Protein AF-A0A0D7BLG6-F1 (afdb_monomer)

Sequence (1017 aa):
MAPPPRCLRDSVAKDDDTWHFTIPHELLSSNQPGHGKMVQFKTVESGAKIMFQMAKFSNNRVIQNDDINEFVLVSFSLPGRQAEWTLKDGGEYIARFLERGLFINDVQYRFYHHSASQLKERRCFLRRANTDAELDERIYQLGDFGKIMNPAKRAKRIGLLYSESQVDYILNPILKEDIHDLQYGDEVFSDGCGLMSRKLAIEVSKKKKIIFRGKRYTPSVFQIRYLGYKGVLMLHPPMDRANELSRKKLQSLREKQAASSGLTPEEETFLSAPPPPVWAQFRRSMKKFTTDKTPTFSVVGYSKPYAFGRLNNEIIVLLSSLGITAENLLLRQQEYFDWIVHASQQPEDAIDLLSAVGEYDAAERVLLDGLDAVLPVIRKCQRKEVGDFKREDGKERSRTIIKRSRKIYGVCDPFKVLKEGEVHVRITEGRGGVSTVRGCDVLVVRNPCLNPGDCLKLRAVECPALAHLVDCVVFASVARPGHHSAPSMSSGGDLDGDEYFVCWDPLLVPSVRHEAYDYPPNKERLFTSLTRQDLARHFANYNNASLGRVSNLHNRWATASPKGARCSECQELSALHSQCVDGARIKIPDRLVSPPGRPEGSEPWIIDQLKDNASRFAEKFLSESVKTQGVADSADNESHATQIILGLLQSRPVGLALSEYELFTMACRIARRQGLDPHIFFQYIDCGALTTSQKYALIAAIPTLSHEEYARLWNSFWRSDLIGPQQLYSRNIAQSFRIQRLYSSNIHGTEQFFSYLSTAFQDFTRKVLLIKTDAHFALAIFMRGQIAWDDDVDVDENLVVCSFLPHSTSEFSSYKQSPKGFRLHCGPGRLQLYDRHIANSFIYIGIQPRASGAEVVTSVALQKISKQVQLNIGRVNKKPLTEIELHVVSNRDTISHQLFDLWFEHVPTEERIRRFDRDPRPYRRFSLNDIDWNEGPPPTDSDFSTNPTSLKIGSRQCDLLSTIEPRIKSSGYLSSSYHDHSHYSALQSQKCSHFTLLWFITCSRHSQRSMDPSPNR

InterPro domains:
  IPR007855 RNA-dependent RNA polymerase [PTHR23079] (57-583)
  IPR057596 RDRP, core domain [PF05183] (59-585)

Foldseek 3Di:
DWDDKDWQFPADDLPDQAAAGEDPPVQQDDPDPQWGKEWEFDQDPVATTIIITIDHAFDFQVCVVDPRSQKYKYFDPHDCDDPPDHLVSQLVSLLSCQVQAHHYPNFGWHFQAAAPVCLVRLMGMTGTDPDQVVSVVSLVQLFPLQPPQFLLLSRNQSNNRSPRWDLLDQDPCLQEAEDEFLDDPHFGQFQQEKEFEPVVQQSSQVSVVPDAPNHRDRFQKFFKDWRQFFHMYGYDHVLVVVLVVLVVLLVVLVVCVVVVHDDDPVSVVCNVPPRDRHGIYHYPSRRSTHHPDGGGMTTPDGFDALQFDKDKPQLVLLLVLLPQDLVLVVVLLVVQLVLLVCLLVALQSVLLLCVNVRVNVLNLCCLQVNSVVSNVVSVVSSLVVLVVCADPVRDGMHIGTDLQKHFAAEHEDPVQPDAALEKWAWHQFAALGIDTDADAWKWKAFPPAQASQLTRTGHHHDDPSCSSNYSHMYWGSDYPPPDHTNQCLRLHGHRSTTIIIIGRPPSSRRPDHDGGDNLDDDDGDGDPGDGPSNSSSLSSSFDCVQLVLLVVLLQLQLQQDPSRCPDPLSVVSSSVNSCPVSRDDDDDPPVSNDHDDHDPPDDDDSRVVSRVVSVVSSVVVVVVVVDDDDDDDDDDPLVVSVVSLCCNLQDPDSRNSHYLLRSLVSNLVSCVVSVHQSVVSLVSGPLQSDDPVSLVVVCVSRVDDDQQSQLVNAQCLNVDPQADPVNCVVVVVSGNFRKHWQDKCVPPNPLCVLVSVQVCLVAAQWKWKWFDLDQAKIKIKTAGGRDDAQDKDFRALGIKMWMDRRDDPDPPIFIDGDHGQWIWHRYDFWTWIAHNDRVRTAKIWGADPPPPVAGIFIFHPCVNRPPVSCVVPPGRDRRHTPMMIMMGDHPVDVVSVVVSCVCSVDGDDPDPDDPDDDDPDPDDDDDPVNDDPPDDDDDDDDDDDDDDDDDDDDDDDDDDDDDDDDDDDDDDDDDDDDDDDDDDDDDDDDDDDDDDDDDDDDDDDDDDDDDDDDYDD

Mean predicted aligned error: 15.28 Å

Solvent-accessible surface area (backbone atoms only — not comparable to full-atom values): 58674 Å² total; per-residue (Å²): 131,80,73,77,73,40,80,77,36,86,66,67,62,84,79,68,87,80,49,75,44,83,67,66,71,81,73,73,57,63,97,52,88,62,39,29,43,28,40,37,36,42,57,54,97,92,44,32,29,35,33,37,36,72,40,75,60,77,55,14,65,51,63,74,75,48,68,52,83,47,36,36,42,38,34,59,44,67,55,62,75,47,99,88,42,45,62,63,56,56,19,53,42,45,26,53,46,39,66,74,24,43,27,52,70,87,45,44,26,33,67,66,53,40,18,71,67,31,54,76,64,42,28,36,36,25,29,60,52,96,49,70,63,62,56,49,51,62,51,47,75,68,24,66,53,85,80,47,48,29,59,68,59,34,48,63,50,58,10,64,39,52,36,72,41,59,80,35,40,76,54,61,70,76,32,45,46,82,44,78,62,47,61,58,88,92,42,62,39,29,39,13,40,25,37,22,14,57,68,47,44,48,52,43,22,59,64,59,59,39,63,52,92,96,34,86,42,65,59,29,32,35,21,38,40,37,69,34,33,44,14,23,34,33,62,32,66,68,43,47,52,53,40,50,51,53,51,51,52,55,49,53,53,51,52,34,54,75,68,70,45,88,73,52,76,68,53,48,49,46,70,76,61,60,81,66,61,58,35,35,38,40,27,57,69,16,52,71,51,55,50,91,67,79,46,42,29,20,67,75,47,61,35,50,72,58,38,58,16,62,52,38,61,53,60,49,48,37,43,46,45,41,69,37,53,63,64,52,55,50,51,53,43,48,58,44,51,50,44,55,57,39,25,79,77,38,67,64,41,27,33,25,50,27,38,62,76,65,42,46,74,55,27,54,36,33,69,65,63,34,54,76,77,33,38,70,57,48,53,50,50,45,52,45,62,50,52,59,32,36,43,98,85,69,48,75,44,50,71,41,66,42,78,56,25,28,47,28,37,47,38,48,39,92,79,57,81,44,51,65,63,33,28,38,37,21,36,49,49,20,48,71,23,77,46,65,50,57,90,45,63,27,34,38,33,33,80,80,46,61,45,49,17,18,57,35,80,32,34,27,39,84,50,84,91,52,68,80,46,44,26,33,38,32,35,28,44,49,60,62,93,95,50,72,38,74,48,34,34,18,63,54,36,56,22,41,64,43,55,29,40,36,33,61,36,77,75,74,41,58,88,59,83,54,72,55,56,88,63,75,81,76,87,81,69,75,44,97,73,84,54,72,58,54,45,38,40,51,59,29,66,59,71,67,64,60,45,56,49,35,55,54,43,30,54,47,37,20,70,36,36,97,48,20,33,73,33,72,68,20,46,52,34,30,55,56,36,57,48,30,74,83,68,51,91,81,81,82,59,73,81,64,74,64,61,66,76,60,64,87,93,60,79,81,57,61,70,58,53,49,34,54,51,51,50,53,48,41,54,50,56,58,59,52,72,75,69,74,80,86,81,79,94,86,75,65,65,63,62,53,54,51,50,53,50,48,48,60,44,69,52,80,66,88,64,40,61,41,33,46,64,57,52,49,53,49,48,43,54,36,22,62,73,65,73,41,71,52,69,81,56,57,84,49,58,66,50,77,49,45,51,74,69,52,51,52,53,48,52,74,70,42,90,76,69,49,72,63,59,53,6,42,56,34,16,34,59,80,71,40,98,70,52,44,72,70,61,26,55,81,64,72,62,51,56,75,38,59,30,41,68,79,46,40,31,94,80,62,41,71,87,46,46,53,61,54,48,52,50,44,42,74,73,30,43,34,39,37,42,37,40,29,59,55,83,73,38,30,38,37,40,39,40,53,53,83,53,68,76,69,39,79,38,78,40,24,81,37,32,36,40,35,42,37,47,58,80,59,97,66,90,66,58,57,62,34,66,42,57,85,58,25,31,40,36,37,41,96,50,38,40,38,35,19,53,79,44,79,89,50,51,42,38,41,38,34,62,50,69,85,87,68,87,49,59,48,29,32,29,43,46,42,66,79,68,34,66,66,56,21,70,76,67,64,78,49,67,70,38,49,58,74,44,44,36,35,31,38,36,58,87,85,42,66,68,47,49,52,65,57,51,48,64,72,74,60,72,73,65,91,75,77,79,65,98,61,90,76,78,83,71,82,85,73,81,79,51,87,85,74,55,68,88,82,66,73,82,79,86,79,90,82,79,94,74,82,88,86,84,88,83,89,83,88,81,90,84,86,89,84,82,86,86,85,85,89,89,88,89,87,86,82,89,82,90,87,86,90,82,90,86,86,90,90,84,85,84,86,87,88,87,83,83,89,80,85,88,80,88,91,82,84,89,81,81,88,77,90,84,90,84,87,84,88,84,89,132

Nearest PDB structures (foldseek):
  7w82-assembly1_A  TM=6.873E-01  e=7.419E-34  Zea mays
  8xme-assembly1_M  TM=6.992E-01  e=1.697E-33  Arabidopsis thaliana
  7rqs-assembly1_A  TM=6.828E-01  e=1.239E-31  Arabidopsis thaliana
  7eu1-assembly1_M  TM=6.709E-01  e=4.169E-30  Arabidopsis thaliana
  7w88-assembly1_A  TM=6.911E-01  e=1.140E-28  Zea mays

Organism: NCBI:txid1314674

pLDDT: mean 79.51, std 19.05, range [21.09, 98.31]

Radius of gyration: 38.0 Å; Cα contacts (8 Å, |Δi|>4): 1732; chains: 1; bounding box: 101×82×128 Å

Secondary structure (DSSP, 8-state):
-PPPPEEEES---TT----EE---GGGT--SSTTEEEEEEEEEETTEEEEEEEEEEPPP-TTTTSS-GGGEEEEEEE--SSSTT--HHHHHHHHHHHHHH-EEETTEEEEEEE--HHHHHTTEEEEEE-SSHHHHHHHHHTTS-GGG---HHHHHHHHTTTSS-----EE--GGGEEEE---EETTEETTTTEEEE-HHHHHHHHHHHT-EETTEE---SEEEEEETTEEEEEEE-HHHHHHHHHHHHHHHHHHHHHHTTPPPPHHHHHHHHSPPPPP-EEEETTTB-S---S--EEEEEEE--TT---EE-HHHHHHHHHTT--HHHHHHHHHHHHHHHHHTTT-HHHHHHHHHHHT-HHHHHHHHHH-HHHHHHHHHHHHHHHHHTTB-TTS-B---EE-TTEEEEEEEE-SS--SPTTEEEEEEE-STT-EEEE-SSEEEEEESS--SGGGSEEEEE---GGGTT--SEEEEPS---TT---HHHHTTS--SSS-EEEEE--TTTS-S---PPP--PPPPP---SS--HHHHHHHHHH--THHHHHHHHHHHHHHHHSTTGGGSHHHHHHHHHHHHHHTT------HHHHSPPPPPTTPPPPHHHHHHHHHHHHHHHHHHHTT---PPPP-S-HHHHHHHHHHHHHH---S---S-HHHHHHHHHHHHHHTT--GGGGGGGS-TTTS-HHHHHHHHHH-TT--HHHHHHHHBGGGG-SS--HHHHHHTT--S---EEEEEEHHHH-GGGHHHHHHHHHHH-SEEEEEEEEETTEEEEEEEES---TTSEEE-GGGEEEEEE-TT-SS----EEEPPTTEEEEEETTEEEEEESSTTSEEEEEEEPPGGGS-SEEEEE-GGGT-HHHHHHH--EEEEEPSEEEEEEE-TT-HHHHHHHHHHHH-PPPS----SS-------PPPPGGG--TTSPPPP------------------------------------------------------------------------------

Structure (mmCIF, N/CA/C/O backbone):
data_AF-A0A0D7BLG6-F1
#
_entry.id   AF-A0A0D7BLG6-F1
#
loop_
_atom_site.group_PDB
_atom_site.id
_atom_site.type_symbol
_atom_site.label_atom_id
_atom_site.label_alt_id
_atom_site.label_comp_id
_atom_site.label_asym_id
_atom_site.label_entity_id
_atom_site.label_seq_id
_atom_site.pdbx_PDB_ins_code
_atom_site.Cartn_x
_atom_site.Cartn_y
_atom_site.Cartn_z
_atom_site.occupancy
_atom_site.B_iso_or_equiv
_atom_site.auth_seq_id
_atom_site.auth_comp_id
_atom_site.auth_asym_id
_atom_site.auth_atom_id
_atom_site.pdbx_PDB_model_num
ATOM 1 N N . MET A 1 1 ? 14.074 -33.843 -16.110 1.00 47.97 1 MET A N 1
ATOM 2 C CA . MET A 1 1 ? 14.707 -32.518 -15.889 1.00 47.97 1 MET A CA 1
ATOM 3 C C . MET A 1 1 ? 14.667 -31.749 -17.204 1.00 47.97 1 MET A C 1
ATOM 5 O O . MET A 1 1 ? 14.513 -32.397 -18.231 1.00 47.97 1 MET A O 1
ATOM 9 N N . ALA A 1 2 ? 14.757 -30.416 -17.200 1.00 55.31 2 ALA A N 1
ATOM 10 C CA . ALA A 1 2 ? 14.948 -29.674 -18.452 1.00 55.31 2 ALA A CA 1
ATOM 11 C C . ALA A 1 2 ? 16.343 -29.995 -19.035 1.00 55.31 2 ALA A C 1
ATOM 13 O O . ALA A 1 2 ? 17.268 -30.206 -18.243 1.00 55.31 2 ALA A O 1
ATOM 14 N N . PRO A 1 3 ? 16.514 -30.058 -20.370 1.00 65.00 3 PRO A N 1
ATOM 15 C CA . PRO A 1 3 ? 17.829 -30.261 -20.971 1.00 65.00 3 PRO A CA 1
ATOM 16 C C . PRO A 1 3 ? 18.775 -29.098 -20.611 1.00 65.00 3 PRO A C 1
ATOM 18 O O . PRO A 1 3 ? 18.312 -27.961 -20.467 1.00 65.00 3 PRO A O 1
ATOM 21 N N . PRO A 1 4 ? 20.087 -29.356 -20.448 1.00 74.38 4 PRO A N 1
ATOM 22 C CA . PRO A 1 4 ? 21.049 -28.320 -20.088 1.00 74.38 4 PRO A CA 1
ATOM 23 C C . PRO A 1 4 ? 21.158 -27.239 -21.182 1.00 74.38 4 PRO A C 1
ATOM 25 O O . PRO A 1 4 ? 20.905 -27.528 -22.356 1.00 74.38 4 PRO A O 1
ATOM 28 N N . PRO A 1 5 ? 21.557 -25.998 -20.837 1.00 83.56 5 PRO A N 1
ATOM 29 C CA . PRO A 1 5 ? 21.678 -24.917 -21.811 1.00 83.56 5 PRO A CA 1
ATOM 30 C C . PRO A 1 5 ? 22.711 -25.248 -22.895 1.00 83.56 5 PRO A C 1
ATOM 32 O O . PRO A 1 5 ? 23.872 -25.524 -22.593 1.00 83.56 5 PRO A O 1
ATOM 35 N N . ARG A 1 6 ? 22.305 -25.177 -24.163 1.00 87.12 6 ARG A N 1
ATOM 36 C CA . ARG A 1 6 ? 23.152 -25.462 -25.329 1.00 87.12 6 ARG A CA 1
ATOM 37 C C . ARG A 1 6 ? 23.791 -24.177 -25.849 1.00 87.12 6 ARG A C 1
ATOM 39 O O . ARG A 1 6 ? 23.098 -23.175 -26.005 1.00 87.12 6 ARG A O 1
ATOM 46 N N . CYS A 1 7 ? 25.086 -24.198 -26.155 1.00 90.56 7 CYS A N 1
ATOM 47 C CA . CYS A 1 7 ? 25.716 -23.088 -26.871 1.00 90.56 7 CYS A CA 1
ATOM 48 C C . CYS A 1 7 ? 25.264 -23.090 -28.342 1.00 90.56 7 CYS A C 1
ATOM 50 O O . CYS A 1 7 ? 25.269 -24.136 -28.993 1.00 90.56 7 CYS A O 1
ATOM 52 N N . LEU A 1 8 ? 24.840 -21.928 -28.842 1.00 89.81 8 LEU A N 1
ATOM 53 C CA . LEU A 1 8 ? 24.535 -21.675 -30.254 1.00 89.81 8 LEU A CA 1
ATOM 54 C C . LEU A 1 8 ? 25.675 -20.936 -30.967 1.00 89.81 8 LEU A C 1
ATOM 56 O O . LEU A 1 8 ? 25.864 -21.119 -32.166 1.00 89.81 8 LEU A O 1
ATOM 60 N N . ARG A 1 9 ? 26.412 -20.081 -30.243 1.00 89.94 9 ARG A N 1
ATOM 61 C CA . ARG A 1 9 ? 27.573 -19.335 -30.746 1.00 89.94 9 ARG A CA 1
ATOM 62 C C . ARG A 1 9 ? 28.515 -19.012 -29.585 1.00 89.94 9 ARG A C 1
ATOM 64 O O . ARG A 1 9 ? 28.094 -18.369 -28.623 1.00 89.94 9 ARG A O 1
ATOM 71 N N . ASP A 1 10 ? 29.772 -19.440 -29.690 1.00 83.69 10 ASP A N 1
ATOM 72 C CA . ASP A 1 10 ? 30.781 -19.312 -28.626 1.00 83.69 10 ASP A CA 1
ATOM 73 C C . ASP A 1 10 ? 31.512 -17.963 -28.574 1.00 83.69 10 ASP A C 1
ATOM 75 O O . ASP A 1 10 ? 32.156 -17.675 -27.566 1.00 83.69 10 ASP A O 1
ATOM 79 N N . SER A 1 11 ? 31.402 -17.136 -29.615 1.00 82.69 11 SER A N 1
ATOM 80 C CA . SER A 1 11 ? 31.890 -15.754 -29.626 1.00 82.69 11 SER A CA 1
ATOM 81 C C . SER A 1 11 ? 30.990 -14.882 -30.500 1.00 82.69 11 SER A C 1
ATOM 83 O O . SER A 1 11 ? 30.618 -15.284 -31.601 1.00 82.69 11 SER A O 1
ATOM 85 N N . VAL A 1 12 ? 30.615 -13.710 -29.996 1.00 84.56 12 VAL A N 1
ATOM 86 C CA . VAL A 1 12 ? 29.768 -12.718 -30.670 1.00 84.56 12 VAL A CA 1
ATOM 87 C C . VAL A 1 12 ? 30.639 -11.549 -31.121 1.00 84.56 12 VAL A C 1
ATOM 89 O O . VAL A 1 12 ? 31.169 -10.819 -30.280 1.00 84.56 12 VAL A O 1
ATOM 92 N N . ALA A 1 13 ? 30.763 -11.354 -32.435 1.00 83.56 13 ALA A N 1
ATOM 93 C CA . ALA A 1 13 ? 31.484 -10.222 -33.009 1.00 83.56 13 ALA A CA 1
ATOM 94 C C . ALA A 1 13 ? 30.569 -8.991 -33.120 1.00 83.56 13 ALA A C 1
ATOM 96 O O . ALA A 1 13 ? 29.344 -9.106 -33.161 1.00 83.56 13 ALA A O 1
ATOM 97 N N . LYS A 1 14 ? 31.139 -7.780 -33.159 1.00 81.94 14 LYS A N 1
ATOM 98 C CA . LYS A 1 14 ? 30.331 -6.548 -33.271 1.00 81.94 14 LYS A CA 1
ATOM 99 C C . LYS A 1 14 ? 29.592 -6.469 -34.602 1.00 81.94 14 LYS A C 1
ATOM 101 O O . LYS A 1 14 ? 28.467 -5.977 -34.657 1.00 81.94 14 LYS A O 1
ATOM 106 N N . ASP A 1 15 ? 30.257 -6.906 -35.656 1.00 84.19 15 ASP A N 1
ATOM 107 C CA . ASP A 1 15 ? 29.851 -6.885 -37.053 1.00 84.19 15 ASP A CA 1
ATOM 108 C C . ASP A 1 15 ? 28.957 -8.069 -37.451 1.00 84.19 15 ASP A C 1
ATOM 110 O O . ASP A 1 15 ? 28.459 -8.059 -38.574 1.00 84.19 15 ASP A O 1
ATOM 114 N N . ASP A 1 16 ? 28.661 -9.004 -36.526 1.00 85.81 16 ASP A N 1
ATOM 115 C CA . ASP A 1 16 ? 27.676 -10.076 -36.732 1.00 85.81 16 ASP A CA 1
ATOM 116 C C . ASP A 1 16 ? 26.413 -9.520 -37.408 1.00 85.81 16 ASP A C 1
ATOM 118 O O . ASP A 1 16 ? 25.745 -8.597 -36.913 1.00 85.81 16 ASP A O 1
ATOM 122 N N . ASP A 1 17 ? 26.071 -10.128 -38.537 1.00 88.75 17 ASP A N 1
ATOM 123 C CA . ASP A 1 17 ? 25.000 -9.662 -39.402 1.00 88.75 17 ASP A CA 1
ATOM 124 C C . ASP A 1 17 ? 23.850 -10.679 -39.525 1.00 88.75 17 ASP A C 1
ATOM 126 O O . ASP A 1 17 ? 22.734 -10.304 -39.894 1.00 88.75 17 ASP A O 1
ATOM 130 N N . THR A 1 18 ? 24.101 -11.937 -39.161 1.00 90.06 18 THR A N 1
ATOM 131 C CA . THR A 1 18 ? 23.214 -13.085 -39.355 1.00 90.06 18 THR A CA 1
ATOM 132 C C . THR A 1 18 ? 23.150 -13.978 -38.110 1.00 90.06 18 THR A C 1
ATOM 134 O O . THR A 1 18 ? 24.142 -14.217 -37.413 1.00 90.06 18 THR A O 1
ATOM 137 N N . TRP A 1 19 ? 21.955 -14.513 -37.836 1.00 94.56 19 TRP A N 1
ATOM 138 C CA . TRP A 1 19 ? 21.650 -15.336 -36.655 1.00 94.56 19 TRP A CA 1
ATOM 139 C C . TRP A 1 19 ? 20.834 -16.572 -37.047 1.00 94.56 19 TRP A C 1
ATOM 141 O O . TRP A 1 19 ? 19.668 -16.706 -36.678 1.00 94.56 19 TRP A O 1
ATOM 151 N N . HIS A 1 20 ? 21.464 -17.448 -37.831 1.00 95.06 20 HIS A N 1
ATOM 152 C CA . HIS A 1 20 ? 20.912 -18.734 -38.255 1.00 95.06 20 HIS A CA 1
ATOM 153 C C . HIS A 1 20 ? 21.485 -19.861 -37.399 1.00 95.06 20 HIS A C 1
ATOM 155 O O . HIS A 1 20 ? 22.703 -19.970 -37.249 1.00 95.06 20 HIS A O 1
ATOM 161 N N . PHE A 1 21 ? 20.611 -20.701 -36.846 1.00 94.12 21 PHE A N 1
ATOM 162 C CA . PHE A 1 21 ? 20.989 -21.814 -35.981 1.00 94.12 21 PHE A CA 1
ATOM 163 C C . PHE A 1 21 ? 20.203 -23.079 -36.329 1.00 94.12 21 PHE A C 1
ATOM 165 O O . PHE A 1 21 ? 18.994 -23.036 -36.549 1.00 94.12 21 PHE A O 1
ATOM 172 N N . THR A 1 22 ? 20.886 -24.223 -36.317 1.00 92.00 22 THR A N 1
ATOM 173 C CA . THR A 1 22 ? 20.251 -25.543 -36.430 1.00 92.00 22 THR A CA 1
ATOM 174 C C . THR A 1 22 ? 20.216 -26.200 -35.054 1.00 92.00 22 THR A C 1
ATOM 176 O O . THR A 1 22 ? 21.249 -26.346 -34.396 1.00 92.00 22 THR A O 1
ATOM 179 N N . ILE A 1 23 ? 19.025 -26.583 -34.600 1.00 89.75 23 ILE A N 1
ATOM 180 C CA . ILE A 1 23 ? 18.771 -27.189 -33.291 1.00 89.75 23 ILE A CA 1
ATOM 181 C C . ILE A 1 23 ? 17.962 -28.481 -33.509 1.00 89.75 23 ILE A C 1
ATOM 183 O O . ILE A 1 23 ? 16.935 -28.438 -34.188 1.00 89.75 23 ILE A O 1
ATOM 187 N N . PRO A 1 24 ? 18.369 -29.633 -32.939 1.00 86.69 24 PRO A N 1
ATOM 188 C CA . PRO A 1 24 ? 17.590 -30.870 -33.018 1.00 86.69 24 PRO A CA 1
ATOM 189 C C . PRO A 1 24 ? 16.136 -30.675 -32.569 1.00 86.69 24 PRO A C 1
ATOM 191 O O . PRO A 1 24 ? 15.890 -30.061 -31.529 1.00 86.69 24 PRO A O 1
ATOM 194 N N . HIS A 1 25 ? 15.178 -31.217 -33.327 1.00 82.62 25 HIS A N 1
ATOM 195 C CA . HIS A 1 25 ? 13.740 -31.010 -33.093 1.00 82.62 25 HIS A CA 1
ATOM 196 C C . HIS A 1 25 ? 13.279 -31.422 -31.684 1.00 82.62 25 HIS A C 1
ATOM 198 O O . HIS A 1 25 ? 12.435 -30.749 -31.092 1.00 82.62 25 HIS A O 1
ATOM 204 N N . GLU A 1 26 ? 13.893 -32.457 -31.109 1.00 80.94 26 GLU A N 1
ATOM 205 C CA . GLU A 1 26 ? 13.671 -32.920 -29.731 1.00 80.94 26 GLU A CA 1
ATOM 206 C C . GLU A 1 26 ? 13.898 -31.827 -28.671 1.00 80.94 26 GLU A C 1
ATOM 208 O O . GLU A 1 26 ? 13.257 -31.833 -27.626 1.00 80.94 26 GLU A O 1
ATOM 213 N N . LEU A 1 27 ? 14.785 -30.860 -28.941 1.00 81.81 27 LEU A N 1
ATOM 214 C CA . LEU A 1 27 ? 15.111 -29.758 -28.027 1.00 81.81 27 LEU A CA 1
ATOM 215 C C . LEU A 1 27 ? 14.242 -28.509 -28.247 1.00 81.81 27 LEU A C 1
ATOM 217 O O . LEU A 1 27 ? 14.330 -27.563 -27.466 1.00 81.81 27 LEU A O 1
ATOM 221 N N . LEU A 1 28 ? 13.427 -28.480 -29.308 1.00 81.19 28 LEU A N 1
ATOM 222 C CA . LEU A 1 28 ? 12.565 -27.343 -29.660 1.00 81.19 28 LEU A CA 1
ATOM 223 C C . LEU A 1 28 ? 11.157 -27.432 -29.059 1.00 81.19 28 LEU A C 1
ATOM 225 O O . LEU A 1 28 ? 10.418 -26.448 -29.106 1.00 81.19 28 LEU A O 1
ATOM 229 N N . SER A 1 29 ? 10.803 -28.583 -28.485 1.00 73.12 29 SER A N 1
ATOM 230 C CA . SER A 1 29 ? 9.532 -28.840 -27.807 1.00 73.12 29 SER A CA 1
ATOM 231 C C . SER A 1 29 ? 9.767 -29.186 -26.334 1.00 73.12 29 SER A C 1
ATOM 233 O O . SER A 1 29 ? 10.818 -29.698 -25.954 1.00 73.12 29 SER A O 1
ATOM 235 N N . SER A 1 30 ? 8.801 -28.869 -25.471 1.00 74.81 30 SER A N 1
ATOM 236 C CA . SER A 1 30 ? 8.835 -29.248 -24.057 1.00 74.81 30 SER A CA 1
ATOM 237 C C . SER A 1 30 ? 7.483 -29.800 -23.643 1.00 74.81 30 SER A C 1
ATOM 239 O O . SER A 1 30 ? 6.466 -29.126 -23.778 1.00 74.81 30 SER A O 1
ATOM 241 N N . ASN A 1 31 ? 7.488 -30.989 -23.042 1.00 71.44 31 ASN A N 1
ATOM 242 C CA . ASN A 1 31 ? 6.288 -31.594 -22.460 1.00 71.44 31 ASN A CA 1
ATOM 243 C C . ASN A 1 31 ? 5.847 -30.901 -21.152 1.00 71.44 31 ASN A C 1
ATOM 245 O O . ASN A 1 31 ? 4.845 -31.290 -20.555 1.00 71.44 31 ASN A O 1
ATOM 249 N N . GLN A 1 32 ? 6.592 -29.898 -20.665 1.00 78.9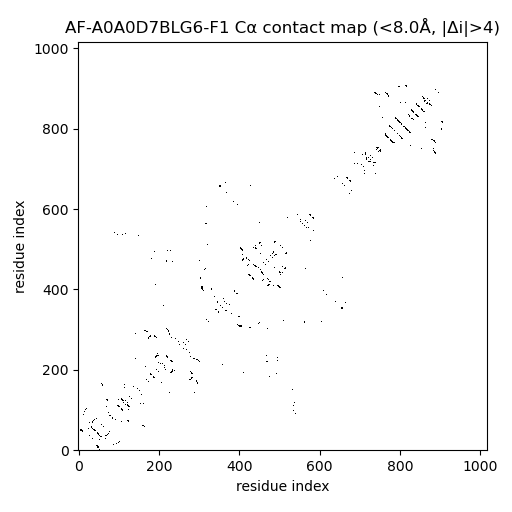4 32 GLN A N 1
ATOM 250 C CA . GLN A 1 32 ? 6.227 -29.147 -19.463 1.00 78.94 32 GLN A CA 1
ATOM 251 C C . GLN A 1 32 ? 5.355 -27.929 -19.812 1.00 78.94 32 GLN A C 1
ATOM 253 O O . GLN A 1 32 ? 5.807 -27.053 -20.554 1.00 78.94 32 GLN A O 1
ATOM 258 N N . PRO A 1 33 ? 4.147 -27.794 -19.231 1.00 78.81 33 PRO A N 1
ATOM 259 C CA . PRO A 1 33 ? 3.234 -26.708 -19.570 1.00 78.81 33 PRO A CA 1
ATOM 260 C C . PRO A 1 33 ? 3.846 -25.333 -19.274 1.00 78.81 33 PRO A C 1
ATOM 262 O O . PRO A 1 33 ? 4.528 -25.128 -18.264 1.00 78.81 33 PRO A O 1
ATOM 265 N N . GLY A 1 34 ? 3.595 -24.377 -20.170 1.00 83.44 34 GLY A N 1
ATOM 266 C CA . GLY A 1 34 ? 4.094 -23.005 -20.057 1.00 83.44 34 GLY A CA 1
ATOM 267 C C . GLY A 1 34 ? 5.597 -22.831 -20.308 1.00 83.44 34 GLY A C 1
ATOM 268 O O . GLY A 1 34 ? 6.113 -21.746 -20.043 1.00 83.44 34 GLY A O 1
ATOM 269 N N . HIS A 1 35 ? 6.309 -23.856 -20.790 1.00 88.44 35 HIS A N 1
ATOM 270 C CA . HIS A 1 35 ? 7.696 -23.720 -21.244 1.00 88.44 35 HIS A CA 1
ATOM 271 C C . HIS A 1 35 ? 7.763 -23.420 -22.739 1.00 88.44 35 HIS A C 1
ATOM 273 O O . HIS A 1 35 ? 7.057 -24.034 -23.531 1.00 88.44 35 HIS A O 1
ATOM 279 N N . GLY A 1 36 ? 8.658 -22.512 -23.114 1.00 90.88 36 GLY A N 1
ATOM 280 C CA . GLY A 1 36 ? 8.951 -22.178 -24.501 1.00 90.88 36 GLY A CA 1
ATOM 281 C C . GLY A 1 36 ? 10.439 -21.921 -24.721 1.00 90.88 36 GLY A C 1
ATOM 282 O O . GLY A 1 36 ? 11.260 -22.008 -23.801 1.00 90.88 36 GLY A O 1
ATOM 283 N N . LYS A 1 37 ? 10.785 -21.615 -25.970 1.00 94.12 37 LYS A N 1
ATOM 284 C CA . LYS A 1 37 ? 12.166 -21.415 -26.426 1.00 94.12 37 LYS A CA 1
ATOM 285 C C . LYS A 1 37 ? 12.756 -20.141 -25.821 1.00 94.12 37 LYS A C 1
ATOM 287 O O . LYS A 1 37 ? 12.146 -19.075 -25.904 1.00 94.12 37 LYS A O 1
ATOM 292 N N . MET A 1 38 ? 13.951 -20.221 -25.241 1.00 94.12 38 MET A N 1
ATOM 293 C CA . MET A 1 38 ? 14.666 -19.068 -24.694 1.00 94.12 38 MET A CA 1
ATOM 294 C C . MET A 1 38 ? 16.077 -18.971 -25.270 1.00 94.12 38 MET A C 1
ATOM 296 O O . MET A 1 38 ? 16.833 -19.941 -25.247 1.00 94.12 38 MET A O 1
ATOM 300 N N . VAL A 1 39 ? 16.445 -17.774 -25.729 1.00 95.06 39 VAL A N 1
ATOM 301 C CA . VAL A 1 39 ? 17.798 -17.446 -26.197 1.00 95.06 39 VAL A CA 1
ATOM 302 C C . VAL A 1 39 ? 18.405 -16.380 -25.288 1.00 95.06 39 VAL A C 1
ATOM 304 O O . VAL A 1 39 ? 17.780 -15.363 -24.987 1.00 95.06 39 VAL A O 1
ATOM 307 N N . GLN A 1 40 ? 19.626 -16.614 -24.816 1.00 93.50 40 GLN A N 1
ATOM 308 C CA . GLN A 1 40 ? 20.333 -15.738 -23.885 1.00 93.50 40 GLN A CA 1
ATOM 309 C C . GLN A 1 40 ? 21.693 -15.341 -24.454 1.00 93.50 40 GLN A C 1
ATOM 311 O O . GLN A 1 40 ? 22.548 -16.198 -24.662 1.00 93.50 40 GLN A O 1
ATOM 316 N N . PHE A 1 41 ? 21.914 -14.042 -24.629 1.00 91.12 41 PHE A N 1
ATOM 317 C CA . PHE A 1 41 ? 23.238 -13.477 -24.872 1.00 91.12 41 PHE A CA 1
ATOM 318 C C . PHE A 1 41 ? 23.921 -13.296 -23.518 1.00 91.12 41 PHE A C 1
ATOM 320 O O . PHE A 1 41 ? 23.528 -12.398 -22.771 1.00 91.12 41 PHE A O 1
ATOM 327 N N . LYS A 1 42 ? 24.878 -14.156 -23.162 1.00 85.50 42 LYS A N 1
ATOM 328 C CA . LYS A 1 42 ? 25.608 -14.110 -21.885 1.00 85.50 42 LYS A CA 1
ATOM 329 C C . LYS A 1 42 ? 27.022 -13.579 -22.094 1.00 85.50 42 LYS A C 1
ATOM 331 O O . LYS A 1 42 ? 27.789 -14.184 -22.837 1.00 85.50 42 LYS A O 1
ATOM 336 N N . THR A 1 43 ? 27.387 -12.512 -21.391 1.00 79.75 43 THR A N 1
ATOM 337 C CA . THR A 1 43 ? 28.793 -12.128 -21.208 1.00 79.75 43 THR A CA 1
ATOM 338 C C . THR A 1 43 ? 29.493 -13.117 -20.276 1.00 79.75 43 THR A C 1
ATOM 340 O O . THR A 1 43 ? 28.991 -13.419 -19.193 1.00 79.75 43 THR A O 1
ATOM 343 N N . VAL A 1 44 ? 30.664 -13.584 -20.693 1.00 74.75 44 VAL A N 1
ATOM 344 C CA . VAL A 1 44 ? 31.653 -14.340 -19.917 1.00 74.75 44 VAL A CA 1
ATOM 345 C C . VAL A 1 44 ? 33.011 -13.633 -20.023 1.00 74.75 44 VAL A C 1
ATOM 347 O O . VAL A 1 44 ? 33.161 -12.656 -20.760 1.00 74.75 44 VAL A O 1
ATOM 350 N N . GLU A 1 45 ? 34.017 -14.092 -19.282 1.00 68.44 45 GLU A N 1
ATOM 351 C CA . GLU A 1 45 ? 35.357 -13.478 -19.289 1.00 68.44 45 GLU A CA 1
ATOM 352 C C . GLU A 1 45 ? 36.013 -13.498 -20.679 1.00 68.44 45 GLU A C 1
ATOM 354 O O . GLU A 1 45 ? 36.674 -12.538 -21.057 1.00 68.44 45 GLU A O 1
ATOM 359 N N . SER A 1 46 ? 35.749 -14.540 -21.475 1.00 65.75 46 SER A N 1
ATOM 360 C CA . SER A 1 46 ? 36.254 -14.713 -22.843 1.00 65.75 46 SER A CA 1
ATOM 361 C C . SER A 1 46 ? 35.403 -14.064 -23.950 1.00 65.75 46 SER A C 1
ATOM 363 O O . SER A 1 46 ? 35.635 -14.336 -25.125 1.00 65.75 46 SER A O 1
ATOM 365 N N . GLY A 1 47 ? 34.420 -13.221 -23.607 1.00 74.12 47 GLY A N 1
ATOM 366 C CA . GLY A 1 47 ? 33.563 -12.505 -24.565 1.00 74.12 47 GLY A CA 1
ATOM 367 C C . GLY A 1 47 ? 32.069 -12.770 -24.356 1.00 74.12 47 GLY A C 1
ATOM 368 O O . GLY A 1 47 ? 31.636 -13.125 -23.264 1.00 74.12 47 GLY A O 1
ATOM 369 N N . ALA A 1 48 ? 31.246 -12.593 -25.391 1.00 81.25 48 ALA A N 1
ATOM 370 C CA . ALA A 1 48 ? 29.806 -12.862 -25.318 1.00 81.25 48 ALA A CA 1
ATOM 371 C C . ALA A 1 48 ? 29.419 -14.141 -26.078 1.00 81.25 48 ALA A C 1
ATOM 373 O O . ALA A 1 48 ? 29.868 -14.365 -27.199 1.00 81.25 48 ALA A O 1
ATOM 374 N N . LYS A 1 49 ? 28.552 -14.960 -25.470 1.00 89.62 49 LYS A N 1
ATOM 375 C CA . LYS A 1 49 ? 28.029 -16.222 -26.021 1.00 89.62 49 LYS A CA 1
ATOM 376 C C . LYS A 1 49 ? 26.523 -16.168 -26.230 1.00 89.62 49 LYS A C 1
ATOM 378 O O . LYS A 1 49 ? 25.811 -15.526 -25.456 1.00 89.62 49 LYS A O 1
ATOM 383 N N . ILE A 1 50 ? 26.024 -16.906 -27.217 1.00 92.12 50 ILE A N 1
ATOM 384 C CA . ILE A 1 50 ? 24.588 -17.117 -27.439 1.00 92.12 50 ILE A CA 1
ATOM 385 C C . ILE A 1 50 ? 24.227 -18.517 -26.946 1.00 92.12 50 ILE A C 1
ATOM 387 O O . ILE A 1 50 ? 24.736 -19.509 -27.463 1.00 92.12 50 ILE A O 1
ATOM 391 N N . MET A 1 51 ? 23.334 -18.601 -25.962 1.00 93.12 51 MET A N 1
ATOM 392 C CA . MET A 1 51 ? 22.863 -19.851 -25.361 1.00 93.12 51 MET A CA 1
ATOM 393 C C . MET A 1 51 ? 21.383 -20.083 -25.669 1.00 93.12 51 MET A C 1
ATOM 395 O O . MET A 1 51 ? 20.592 -19.141 -25.630 1.00 93.12 51 MET A O 1
ATOM 399 N N . PHE A 1 52 ? 20.996 -21.336 -25.888 1.00 94.06 52 PHE A N 1
ATOM 400 C CA . PHE A 1 52 ? 19.614 -21.793 -26.018 1.00 94.06 52 PHE A CA 1
ATOM 401 C C . PHE A 1 52 ? 19.219 -22.688 -24.842 1.00 94.06 52 PHE A C 1
ATOM 403 O O . PHE A 1 52 ? 19.990 -23.551 -24.422 1.00 94.06 52 PHE A O 1
ATOM 410 N N . GLN A 1 53 ? 18.002 -22.514 -24.336 1.00 92.50 53 GLN A N 1
ATOM 411 C CA . GLN A 1 53 ? 17.390 -23.400 -23.345 1.00 92.50 53 GLN A CA 1
ATOM 412 C C . GLN A 1 53 ? 15.860 -23.342 -23.448 1.00 92.50 53 GLN A C 1
ATOM 414 O O . GLN A 1 53 ? 15.303 -22.349 -23.918 1.00 92.50 53 GLN A O 1
ATOM 419 N N . MET A 1 54 ? 15.169 -24.362 -22.942 1.00 90.25 54 MET A N 1
ATOM 420 C CA . MET A 1 54 ? 13.725 -24.274 -22.702 1.00 90.25 54 MET A CA 1
ATOM 421 C C . MET A 1 54 ? 13.479 -23.639 -21.331 1.00 90.25 54 MET A C 1
ATOM 423 O O . MET A 1 54 ? 14.060 -24.068 -20.334 1.00 90.25 54 MET A O 1
ATOM 427 N N . ALA A 1 55 ? 12.627 -22.616 -21.267 1.00 89.12 55 ALA A N 1
ATOM 428 C CA . ALA A 1 55 ? 12.340 -21.884 -20.035 1.00 89.12 55 ALA A CA 1
ATOM 429 C C . ALA A 1 55 ? 10.845 -21.600 -19.883 1.00 89.12 55 ALA A C 1
ATOM 431 O O . ALA A 1 55 ? 10.130 -21.394 -20.864 1.00 89.12 55 ALA A O 1
ATOM 432 N N . LYS A 1 56 ? 10.372 -21.553 -18.636 1.00 89.25 56 LYS A N 1
ATOM 433 C CA . LYS A 1 56 ? 8.991 -21.184 -18.321 1.00 89.25 56 LYS A CA 1
ATOM 434 C C . LYS A 1 56 ? 8.740 -19.713 -18.664 1.00 89.25 56 LYS A C 1
ATOM 436 O O . LYS A 1 56 ? 9.463 -18.836 -18.190 1.00 89.25 56 LYS A O 1
ATOM 441 N N . PHE A 1 57 ? 7.712 -19.435 -19.458 1.00 89.81 57 PHE A N 1
ATOM 442 C CA . PHE A 1 57 ? 7.271 -18.069 -19.733 1.00 89.81 57 PHE A CA 1
ATOM 443 C C . PHE A 1 57 ? 6.339 -17.560 -18.625 1.00 89.81 57 PHE A C 1
ATOM 445 O O . PHE A 1 57 ? 5.603 -18.328 -18.001 1.00 89.81 57 PHE A O 1
ATOM 452 N N . SER A 1 58 ? 6.358 -16.247 -18.387 1.00 83.94 58 SER A N 1
ATOM 453 C CA . SER A 1 58 ? 5.386 -15.591 -17.513 1.00 83.94 58 SER A CA 1
ATOM 454 C C . SER A 1 58 ? 4.009 -15.586 -18.175 1.00 83.94 58 SER A C 1
ATOM 456 O O . SER A 1 58 ? 3.867 -15.252 -19.355 1.00 83.94 58 SER A O 1
ATOM 458 N N . ASN A 1 59 ? 2.979 -15.954 -17.414 1.00 84.00 59 ASN A N 1
ATOM 459 C CA . ASN A 1 59 ? 1.620 -16.018 -17.937 1.00 84.00 59 ASN A CA 1
ATOM 460 C C . ASN A 1 59 ? 1.093 -14.596 -18.195 1.00 84.00 59 ASN A C 1
ATOM 462 O O . ASN A 1 59 ? 1.178 -13.736 -17.318 1.00 84.00 59 ASN A O 1
ATOM 466 N N . ASN A 1 60 ? 0.593 -14.327 -19.399 1.00 86.81 60 ASN A N 1
ATOM 467 C CA . ASN A 1 60 ? 0.145 -13.000 -19.820 1.00 86.81 60 ASN A CA 1
ATOM 468 C C . ASN A 1 60 ? -0.869 -13.103 -20.972 1.00 86.81 60 ASN A C 1
ATOM 470 O O . ASN A 1 60 ? -1.018 -14.161 -21.584 1.00 86.81 60 ASN A O 1
ATOM 474 N N . ARG A 1 61 ? -1.546 -11.996 -21.296 1.00 84.00 61 ARG A N 1
ATOM 475 C CA . ARG A 1 61 ? -2.666 -11.978 -22.255 1.00 84.00 61 ARG A CA 1
ATOM 476 C C . ARG A 1 61 ? -2.276 -12.288 -23.700 1.00 84.00 61 ARG A C 1
ATOM 478 O O . ARG A 1 61 ? -3.160 -12.579 -24.494 1.00 84.00 61 ARG A O 1
ATOM 485 N N . VAL A 1 62 ? -0.996 -12.222 -24.059 1.00 88.06 62 VAL A N 1
ATOM 486 C CA . VAL A 1 62 ? -0.533 -12.609 -25.401 1.00 88.06 62 VAL A CA 1
ATOM 487 C C . VAL A 1 62 ? -0.291 -14.113 -25.459 1.00 88.06 62 VAL A C 1
ATOM 489 O O . VAL A 1 62 ? -0.869 -14.787 -26.300 1.00 88.06 62 VAL A O 1
ATOM 492 N N . ILE A 1 63 ? 0.465 -14.652 -24.498 1.00 88.25 63 ILE A N 1
ATOM 493 C CA . ILE A 1 63 ? 0.779 -16.090 -24.412 1.00 88.25 63 ILE A CA 1
ATOM 494 C C . ILE A 1 63 ? -0.470 -16.952 -24.113 1.00 88.25 63 ILE A C 1
ATOM 496 O O . ILE A 1 63 ? -0.473 -18.143 -24.389 1.00 88.25 63 ILE A O 1
ATOM 500 N N . GLN A 1 64 ? -1.547 -16.370 -23.574 1.00 83.19 64 GLN A N 1
ATOM 501 C CA . GLN A 1 64 ? -2.836 -17.059 -23.375 1.00 83.19 64 GLN A CA 1
ATOM 502 C C . GLN A 1 64 ? -3.684 -17.204 -24.648 1.00 83.19 64 GLN A C 1
ATOM 504 O O . GLN A 1 64 ? -4.575 -18.048 -24.671 1.00 83.19 64 GLN A O 1
ATOM 509 N N . ASN A 1 65 ? -3.463 -16.364 -25.663 1.00 82.00 65 ASN A N 1
ATOM 510 C CA . ASN A 1 65 ? -4.311 -16.270 -26.859 1.00 82.00 65 ASN A CA 1
ATOM 511 C C . ASN A 1 65 ? -3.605 -16.777 -28.135 1.00 82.00 65 ASN A C 1
ATOM 513 O O . ASN A 1 65 ? -4.106 -16.559 -29.236 1.00 82.00 65 ASN A O 1
ATOM 517 N N . ASP A 1 66 ? -2.435 -17.405 -28.004 1.00 87.50 66 ASP A N 1
ATOM 518 C CA . ASP A 1 66 ? -1.565 -17.811 -29.113 1.00 87.50 66 ASP A CA 1
ATOM 519 C C . ASP A 1 66 ? -0.721 -19.037 -28.700 1.00 87.50 66 ASP A C 1
ATOM 521 O O . ASP A 1 66 ? -0.573 -19.311 -27.507 1.00 87.50 66 ASP A O 1
ATOM 525 N N . ASP A 1 67 ? -0.169 -19.790 -29.655 1.00 87.62 67 ASP A N 1
ATOM 526 C CA . ASP A 1 67 ? 0.617 -20.997 -29.351 1.00 87.62 67 ASP A CA 1
ATOM 527 C C . ASP A 1 67 ? 2.003 -20.629 -28.804 1.00 87.62 67 ASP A C 1
ATOM 529 O O . ASP A 1 67 ? 2.807 -19.992 -29.484 1.00 87.62 67 ASP A O 1
ATOM 533 N N . ILE A 1 68 ? 2.317 -21.092 -27.590 1.00 88.44 68 ILE A N 1
ATOM 534 C CA . ILE A 1 68 ? 3.610 -20.888 -26.925 1.00 88.44 68 ILE A CA 1
ATOM 535 C C . ILE A 1 68 ? 4.808 -21.369 -27.761 1.00 88.44 68 ILE A C 1
ATOM 537 O O . ILE A 1 68 ? 5.899 -20.801 -27.651 1.00 88.44 68 ILE A O 1
ATOM 541 N N . ASN A 1 69 ? 4.610 -22.371 -28.623 1.00 88.50 69 ASN A N 1
ATOM 542 C CA . ASN A 1 69 ? 5.645 -22.883 -29.518 1.00 88.50 69 ASN A CA 1
ATOM 543 C C . ASN A 1 69 ? 6.035 -21.876 -30.606 1.00 88.50 69 ASN A C 1
ATOM 545 O O . ASN A 1 69 ? 7.140 -21.971 -31.137 1.00 88.50 69 ASN A O 1
ATOM 549 N N . GLU A 1 70 ? 5.201 -20.882 -30.913 1.00 92.06 70 GLU A N 1
ATOM 550 C CA . GLU A 1 70 ? 5.506 -19.866 -31.927 1.00 92.06 70 GLU A CA 1
ATOM 551 C C . GLU A 1 70 ? 6.372 -18.709 -31.406 1.00 92.06 70 GLU A C 1
ATOM 553 O O . GLU A 1 70 ? 6.759 -17.820 -32.169 1.00 92.06 70 GLU A O 1
ATOM 558 N N . PHE A 1 71 ? 6.741 -18.734 -30.122 1.00 94.19 71 PHE A N 1
ATOM 559 C CA . PHE A 1 71 ? 7.513 -17.682 -29.463 1.00 94.19 71 PHE A CA 1
ATOM 560 C C . PHE A 1 71 ? 8.948 -18.100 -29.127 1.00 94.19 71 PHE A C 1
ATOM 562 O O . PHE A 1 71 ? 9.245 -19.257 -28.817 1.00 94.19 71 PHE A O 1
ATOM 569 N N . VAL A 1 72 ? 9.836 -17.103 -29.101 1.00 95.50 72 VAL A N 1
ATOM 570 C CA . VAL A 1 72 ? 11.172 -17.185 -28.499 1.00 95.50 72 VAL A CA 1
ATOM 571 C C . VAL A 1 72 ? 11.352 -16.004 -27.547 1.00 95.50 72 VAL A C 1
ATOM 573 O O . VAL A 1 72 ? 11.214 -14.850 -27.948 1.00 95.50 72 VAL A O 1
ATOM 576 N N . LEU A 1 73 ? 11.682 -16.269 -26.284 1.00 95.50 73 LEU A N 1
ATOM 577 C CA . LEU A 1 73 ? 12.049 -15.231 -25.321 1.00 95.50 73 LEU A CA 1
ATOM 578 C C . LEU A 1 73 ? 13.553 -14.954 -25.414 1.00 95.50 73 LEU A C 1
ATOM 580 O O . LEU A 1 73 ? 14.366 -15.810 -25.066 1.00 95.50 73 LEU A O 1
ATOM 584 N N . VAL A 1 74 ? 13.931 -13.755 -25.850 1.00 95.81 74 VAL A N 1
ATOM 585 C CA . VAL A 1 74 ? 15.335 -13.339 -25.962 1.00 95.81 74 VAL A CA 1
ATOM 586 C C . VAL A 1 74 ? 15.735 -12.481 -24.762 1.00 95.81 74 VAL A C 1
ATOM 588 O O . VAL A 1 74 ? 14.951 -11.656 -24.291 1.00 95.81 74 VAL A O 1
ATOM 591 N N . SER A 1 75 ? 16.955 -12.681 -24.259 1.00 94.50 75 SER A N 1
ATOM 592 C CA . SER A 1 75 ? 17.546 -11.956 -23.126 1.00 94.50 75 SER A CA 1
ATOM 593 C C . SER A 1 75 ? 18.927 -11.412 -23.493 1.00 94.50 75 SER A C 1
ATOM 595 O O . SER A 1 75 ? 19.823 -12.195 -23.813 1.00 94.50 75 SER A O 1
ATOM 597 N N . PHE A 1 76 ? 19.116 -10.093 -23.416 1.00 90.50 76 PHE A N 1
ATOM 598 C CA . PHE A 1 76 ? 20.351 -9.419 -23.827 1.00 90.50 76 PHE A CA 1
ATOM 599 C C . PHE A 1 76 ? 21.203 -8.966 -22.632 1.00 90.50 76 PHE A C 1
ATOM 601 O O . PHE A 1 76 ? 21.060 -7.846 -22.140 1.00 90.50 76 PHE A O 1
ATOM 608 N N . SER A 1 77 ? 22.159 -9.799 -22.221 1.00 83.81 77 SER A N 1
ATOM 609 C CA . SER A 1 77 ? 23.267 -9.404 -21.337 1.00 83.81 77 SER A CA 1
ATOM 610 C C . SER A 1 77 ? 24.572 -9.329 -22.135 1.00 83.81 77 SER A C 1
ATOM 612 O O . SER A 1 77 ? 25.456 -10.158 -21.961 1.00 83.81 77 SER A O 1
ATOM 614 N N . LEU A 1 78 ? 24.654 -8.345 -23.041 1.00 71.88 78 LEU A N 1
ATOM 615 C CA . LEU A 1 78 ? 25.864 -8.013 -23.810 1.00 71.88 78 LEU A CA 1
ATOM 616 C C . LEU A 1 78 ? 26.858 -7.175 -22.975 1.00 71.88 78 LEU A C 1
ATOM 618 O O . LEU A 1 78 ? 26.431 -6.484 -22.040 1.00 71.88 78 LEU A O 1
ATOM 622 N N . PRO A 1 79 ? 28.165 -7.166 -23.307 1.00 60.91 79 PRO A N 1
ATOM 623 C CA . PRO A 1 79 ? 29.173 -6.475 -22.512 1.00 60.91 79 PRO A CA 1
ATOM 624 C C . PRO A 1 79 ? 29.063 -4.957 -22.687 1.00 60.91 79 PRO A C 1
ATOM 626 O O . PRO A 1 79 ? 29.489 -4.391 -23.684 1.00 60.91 79 PRO A O 1
ATOM 629 N N . GLY A 1 80 ? 28.507 -4.262 -21.694 1.00 51.69 80 GLY A N 1
ATOM 630 C CA . GLY A 1 80 ? 28.441 -2.793 -21.709 1.00 51.69 80 GLY A CA 1
ATOM 631 C C . GLY A 1 80 ? 29.724 -2.084 -21.252 1.00 51.69 80 GLY A C 1
ATOM 632 O O . GLY A 1 80 ? 29.720 -0.853 -21.200 1.00 51.69 80 GLY A O 1
ATOM 633 N N . ARG A 1 81 ? 30.749 -2.840 -20.813 1.00 51.81 81 ARG A N 1
ATOM 634 C CA . ARG A 1 81 ? 31.984 -2.349 -20.157 1.00 51.81 81 ARG A CA 1
ATOM 635 C C . ARG A 1 81 ? 33.224 -3.265 -20.291 1.00 51.81 81 ARG A C 1
ATOM 637 O O . ARG A 1 81 ? 34.188 -3.056 -19.563 1.00 51.81 81 ARG A O 1
ATOM 644 N N . GLN A 1 82 ? 33.221 -4.282 -21.159 1.00 53.28 82 GLN A N 1
ATOM 645 C CA . GLN A 1 82 ? 34.484 -4.959 -21.518 1.00 53.28 82 GLN A CA 1
ATOM 646 C C . GLN A 1 82 ? 35.258 -4.064 -22.496 1.00 53.28 82 GLN A C 1
ATOM 648 O O . GLN A 1 82 ? 34.633 -3.289 -23.217 1.00 53.28 82 GLN A O 1
ATOM 653 N N . ALA A 1 83 ? 36.593 -4.157 -22.506 1.00 53.78 83 ALA A N 1
ATOM 654 C CA . ALA A 1 83 ? 37.489 -3.172 -23.131 1.00 53.78 83 ALA A CA 1
ATOM 655 C C . ALA A 1 83 ? 37.194 -2.860 -24.612 1.00 53.78 83 ALA A C 1
ATOM 657 O O . ALA A 1 83 ? 37.515 -1.773 -25.081 1.00 53.78 83 ALA A O 1
ATOM 658 N N . GLU A 1 84 ? 36.549 -3.780 -25.332 1.00 63.56 84 GLU A N 1
ATOM 659 C CA . GLU A 1 84 ? 36.227 -3.610 -26.746 1.00 63.56 84 GLU A CA 1
ATOM 660 C C . GLU A 1 84 ? 34.847 -2.994 -27.030 1.00 63.56 84 GLU A C 1
ATOM 662 O O . GLU A 1 84 ? 34.704 -2.366 -28.073 1.00 63.56 84 GLU A O 1
ATOM 667 N N . TRP A 1 85 ? 33.820 -3.136 -26.179 1.00 73.00 85 TRP A N 1
ATOM 668 C CA . TRP A 1 85 ? 32.423 -2.793 -26.531 1.00 73.00 85 TRP A CA 1
ATOM 669 C C . TRP A 1 85 ? 31.902 -1.524 -25.845 1.00 73.00 85 TRP A C 1
ATOM 671 O O . TRP A 1 85 ? 31.912 -1.414 -24.617 1.00 73.00 85 TRP A O 1
ATOM 681 N N . THR A 1 86 ? 31.328 -0.597 -26.624 1.00 75.75 86 THR A N 1
ATOM 682 C CA . THR A 1 86 ? 30.581 0.545 -26.067 1.00 75.75 86 THR A CA 1
ATOM 683 C C . THR A 1 86 ? 29.088 0.238 -25.876 1.00 75.75 86 THR A C 1
ATOM 685 O O . THR A 1 86 ? 28.501 -0.629 -26.527 1.00 75.75 86 THR A O 1
ATOM 688 N N . LEU A 1 87 ? 28.420 1.023 -25.019 1.00 74.38 87 LEU A N 1
ATOM 689 C CA . LEU A 1 87 ? 26.957 0.985 -24.862 1.00 74.38 87 LEU A CA 1
ATOM 690 C C . LEU A 1 87 ? 26.197 1.292 -26.166 1.00 74.38 87 LEU A C 1
ATOM 692 O O . LEU A 1 87 ? 25.060 0.843 -26.317 1.00 74.38 87 LEU A O 1
ATOM 696 N N . LYS A 1 88 ? 26.802 2.060 -27.083 1.00 80.56 88 LYS A N 1
ATOM 697 C CA . LYS A 1 88 ? 26.232 2.360 -28.401 1.00 80.56 88 LYS A CA 1
ATOM 698 C C . LYS A 1 88 ? 26.318 1.122 -29.295 1.00 80.56 88 LYS A C 1
ATOM 700 O O . LYS A 1 88 ? 25.290 0.704 -29.816 1.00 80.56 88 LYS A O 1
ATOM 705 N N . ASP A 1 89 ? 27.489 0.490 -29.366 1.00 83.12 89 ASP A N 1
ATOM 706 C CA . ASP A 1 89 ? 27.741 -0.725 -30.155 1.00 83.12 89 ASP A CA 1
ATOM 707 C C . ASP A 1 89 ? 26.762 -1.842 -29.765 1.00 83.12 89 ASP A C 1
ATOM 709 O O . ASP A 1 89 ? 26.121 -2.449 -30.621 1.00 83.12 89 ASP A O 1
ATOM 713 N N . GLY A 1 90 ? 26.571 -2.056 -28.457 1.00 85.06 90 GLY A N 1
ATOM 714 C CA . GLY A 1 90 ? 25.606 -3.028 -27.942 1.00 85.06 90 GLY A CA 1
ATOM 715 C C . GLY A 1 90 ? 24.148 -2.685 -28.271 1.00 85.06 90 GLY A C 1
ATOM 716 O O . GLY A 1 90 ? 23.335 -3.587 -28.453 1.00 85.06 90 GLY A O 1
ATOM 717 N N . GLY A 1 91 ? 23.795 -1.399 -28.368 1.00 87.38 91 GLY A N 1
ATOM 718 C CA . GLY A 1 91 ? 22.475 -0.962 -28.832 1.00 87.38 91 GLY A CA 1
ATOM 719 C C . GLY A 1 91 ? 22.272 -1.200 -30.331 1.00 87.38 91 GLY A C 1
ATOM 720 O O . GLY A 1 91 ? 21.229 -1.706 -30.736 1.00 87.38 91 GLY A O 1
ATOM 721 N N . GLU A 1 92 ? 23.277 -0.898 -31.151 1.00 89.25 92 GLU A N 1
ATOM 722 C CA . GLU A 1 92 ? 23.239 -1.117 -32.603 1.00 89.25 92 GLU A CA 1
ATOM 723 C C . GLU A 1 92 ? 23.231 -2.608 -32.969 1.00 89.25 92 GLU A C 1
ATOM 725 O O . GLU A 1 92 ? 22.498 -3.007 -33.873 1.00 89.25 92 GLU A O 1
ATOM 730 N N . TYR A 1 93 ? 23.966 -3.446 -32.230 1.00 90.56 93 TYR A N 1
ATOM 731 C CA . TYR A 1 93 ? 23.909 -4.904 -32.363 1.00 90.56 93 TYR A CA 1
ATOM 732 C C . TYR A 1 93 ? 22.492 -5.437 -32.112 1.00 90.56 93 TYR A C 1
ATOM 734 O O . TYR A 1 93 ? 21.946 -6.172 -32.934 1.00 90.56 93 TYR A O 1
ATOM 742 N N . ILE A 1 94 ? 21.865 -5.036 -30.996 1.00 91.88 94 ILE A N 1
ATOM 743 C CA . ILE A 1 94 ? 20.497 -5.465 -30.660 1.00 91.88 94 ILE A CA 1
ATOM 744 C C . ILE A 1 94 ? 19.502 -4.962 -31.715 1.00 91.88 94 ILE A C 1
ATOM 746 O O . ILE A 1 94 ? 18.586 -5.697 -32.074 1.00 91.88 94 ILE A O 1
ATOM 750 N N . ALA A 1 95 ? 19.688 -3.750 -32.251 1.00 92.94 95 ALA A N 1
ATOM 751 C CA . ALA A 1 95 ? 18.857 -3.241 -33.339 1.00 92.94 95 ALA A CA 1
ATOM 752 C C . ALA A 1 95 ? 18.971 -4.125 -34.595 1.00 92.94 95 ALA A C 1
ATOM 754 O O . ALA A 1 95 ? 17.948 -4.611 -35.071 1.00 92.94 95 ALA A O 1
ATOM 755 N N . ARG A 1 96 ? 20.191 -4.437 -35.069 1.00 94.06 96 ARG A N 1
ATOM 756 C CA . ARG A 1 96 ? 20.398 -5.343 -36.220 1.00 94.06 96 ARG A CA 1
ATOM 757 C C . ARG A 1 96 ? 19.784 -6.728 -35.996 1.00 94.06 96 ARG A C 1
ATOM 759 O O . ARG A 1 96 ? 19.110 -7.239 -36.890 1.00 94.06 96 ARG A O 1
ATOM 766 N N . PHE A 1 97 ? 19.969 -7.305 -34.805 1.00 94.88 97 PHE A N 1
ATOM 767 C CA . PHE A 1 97 ? 19.387 -8.598 -34.429 1.00 94.88 97 PHE A CA 1
ATOM 768 C C . PHE A 1 97 ? 17.854 -8.584 -34.500 1.00 94.88 97 PHE A C 1
ATOM 770 O O . PHE A 1 97 ? 17.247 -9.504 -35.043 1.00 94.88 97 PHE A O 1
ATOM 777 N N . LEU A 1 98 ? 17.210 -7.537 -33.977 1.00 95.06 98 LEU A N 1
ATOM 778 C CA . LEU A 1 98 ? 15.748 -7.444 -33.953 1.00 95.06 98 LEU A CA 1
ATOM 779 C C . LEU A 1 98 ? 15.134 -7.035 -35.302 1.00 95.06 98 LEU A C 1
ATOM 781 O O . LEU A 1 98 ? 13.998 -7.420 -35.572 1.00 95.06 98 LEU A O 1
ATOM 785 N N . GLU A 1 99 ? 15.867 -6.293 -36.137 1.00 92.19 99 GLU A N 1
ATOM 786 C CA . GLU A 1 99 ? 15.448 -5.896 -37.490 1.00 92.19 99 GLU A CA 1
ATOM 787 C C . GLU A 1 99 ? 15.520 -7.059 -38.493 1.00 92.19 99 GLU A C 1
ATOM 789 O O . GLU A 1 99 ? 14.610 -7.214 -39.307 1.00 92.19 99 GLU A O 1
ATOM 794 N N . ARG A 1 100 ? 16.561 -7.903 -38.426 1.00 91.75 100 ARG A N 1
ATOM 795 C CA . ARG A 1 100 ? 16.682 -9.103 -39.281 1.00 91.75 100 ARG A CA 1
ATOM 796 C C . ARG A 1 100 ? 15.962 -10.329 -38.717 1.00 91.75 100 ARG A C 1
ATOM 798 O O . ARG A 1 100 ? 15.501 -11.176 -39.483 1.00 91.75 100 ARG A O 1
ATOM 805 N N . GLY A 1 101 ? 15.839 -10.417 -37.396 1.00 93.44 101 GLY A N 1
ATOM 806 C CA . GLY A 1 101 ? 15.261 -11.564 -36.707 1.00 93.44 101 GLY A CA 1
ATOM 807 C C . GLY A 1 101 ? 16.235 -12.730 -36.518 1.00 93.44 101 GLY A C 1
ATOM 808 O O . GLY A 1 101 ? 17.393 -12.711 -36.936 1.00 93.44 101 GLY A O 1
ATOM 809 N N . LEU A 1 102 ? 15.722 -13.756 -35.848 1.00 96.00 102 LEU A N 1
ATOM 810 C CA . LEU A 1 102 ? 16.420 -14.976 -35.451 1.00 96.00 102 LEU A CA 1
ATOM 811 C C . LEU A 1 102 ? 15.906 -16.147 -36.289 1.00 96.00 102 LEU A C 1
ATOM 813 O O . LEU A 1 102 ? 14.696 -16.341 -36.355 1.00 96.00 102 LEU A O 1
ATOM 817 N N . PHE A 1 103 ? 16.789 -16.962 -36.860 1.00 96.06 103 PHE A N 1
ATOM 818 C CA . PHE A 1 103 ? 16.406 -18.150 -37.623 1.00 96.06 103 PHE A CA 1
ATOM 819 C C . PHE A 1 103 ? 16.778 -19.420 -36.850 1.00 96.06 103 PHE A C 1
ATOM 821 O O . PHE A 1 103 ? 17.933 -19.603 -36.460 1.00 96.06 103 PHE A O 1
ATOM 828 N N . ILE A 1 104 ? 15.798 -20.299 -36.626 1.00 94.12 104 ILE A N 1
ATOM 829 C CA . ILE A 1 104 ? 15.999 -21.626 -36.024 1.00 94.12 104 ILE A CA 1
ATOM 830 C C . ILE A 1 104 ? 15.354 -22.665 -36.940 1.00 94.12 104 ILE A C 1
ATOM 832 O O . ILE A 1 104 ? 14.137 -22.626 -37.118 1.00 94.12 104 ILE A O 1
ATOM 836 N N . ASN A 1 105 ? 16.156 -23.583 -37.490 1.00 93.00 105 ASN A N 1
ATOM 837 C CA . ASN A 1 105 ? 15.739 -24.576 -38.497 1.00 93.00 105 ASN A CA 1
ATOM 838 C C . ASN A 1 105 ? 14.938 -23.913 -39.636 1.00 93.00 105 ASN A C 1
ATOM 840 O O . ASN A 1 105 ? 13.784 -24.259 -39.878 1.00 93.00 105 ASN A O 1
ATOM 844 N N . ASP A 1 106 ? 15.525 -22.871 -40.233 1.00 91.56 106 ASP A N 1
ATOM 845 C CA . ASP A 1 106 ? 14.964 -22.034 -41.309 1.00 91.56 106 ASP A CA 1
ATOM 846 C C . ASP A 1 106 ? 13.643 -21.301 -40.991 1.00 91.56 106 ASP A C 1
ATOM 848 O O . ASP A 1 106 ? 13.124 -20.544 -41.811 1.00 91.56 106 ASP A O 1
ATOM 852 N N . VAL A 1 107 ? 13.128 -21.417 -39.762 1.00 93.44 107 VAL A N 1
ATOM 853 C CA . VAL A 1 107 ? 11.982 -20.639 -39.278 1.00 93.44 107 VAL A CA 1
ATOM 854 C C . VAL A 1 107 ? 12.460 -19.298 -38.720 1.00 93.44 107 VAL A C 1
ATOM 856 O O . VAL A 1 107 ? 13.201 -19.258 -37.736 1.00 93.44 107 VAL A O 1
ATOM 859 N N . GLN A 1 108 ? 11.992 -18.198 -39.316 1.00 95.31 108 GLN A N 1
ATOM 860 C CA . GLN A 1 108 ? 12.280 -16.836 -38.859 1.00 95.31 108 GLN A CA 1
ATOM 861 C C . GLN A 1 108 ? 11.370 -16.412 -37.696 1.00 95.31 108 GLN A C 1
ATOM 863 O O . GLN A 1 108 ? 10.143 -16.457 -37.793 1.00 95.31 108 GLN A O 1
ATOM 868 N N . TYR A 1 109 ? 11.979 -15.907 -36.624 1.00 96.69 109 TYR A N 1
ATOM 869 C CA . TYR A 1 109 ? 11.332 -15.274 -35.479 1.00 96.69 109 TYR A CA 1
ATOM 870 C C . TYR A 1 109 ? 11.691 -13.785 -35.468 1.00 96.69 109 TYR A C 1
ATOM 872 O O . TYR A 1 109 ? 12.866 -13.416 -35.425 1.00 96.69 109 TYR A O 1
ATOM 880 N N . ARG A 1 110 ? 10.678 -12.919 -35.505 1.00 96.25 110 ARG A N 1
ATOM 881 C CA . ARG A 1 110 ? 10.818 -11.460 -35.651 1.00 96.25 110 ARG A CA 1
ATOM 882 C C . ARG A 1 110 ? 10.431 -10.771 -34.341 1.00 96.25 110 ARG A C 1
ATOM 884 O O . ARG A 1 110 ? 9.681 -11.345 -33.546 1.00 96.25 110 ARG A O 1
ATOM 891 N N . PHE A 1 111 ? 10.943 -9.565 -34.080 1.00 96.44 111 PHE A N 1
ATOM 892 C CA . PHE A 1 111 ? 10.644 -8.828 -32.842 1.00 96.44 111 PHE A CA 1
ATOM 893 C C . PHE A 1 111 ? 9.135 -8.637 -32.667 1.00 96.44 111 PHE A C 1
ATOM 895 O O . PHE A 1 111 ? 8.495 -8.006 -33.510 1.00 96.44 111 PHE A O 1
ATOM 902 N N . TYR A 1 112 ? 8.567 -9.151 -31.572 1.00 94.94 112 TYR A N 1
ATOM 903 C CA . TYR A 1 112 ? 7.129 -9.084 -31.337 1.00 94.94 112 TYR A CA 1
ATOM 904 C C . TYR A 1 112 ? 6.762 -7.965 -30.360 1.00 94.94 112 TYR A C 1
ATOM 906 O O . TYR A 1 112 ? 6.174 -6.968 -30.783 1.00 94.94 112 TYR A O 1
ATOM 914 N N . HIS A 1 113 ? 7.143 -8.099 -29.085 1.00 95.00 113 HIS A N 1
ATOM 915 C CA . HIS A 1 113 ? 7.121 -7.005 -28.109 1.00 95.00 113 HIS A CA 1
ATOM 916 C C . HIS A 1 113 ? 7.798 -7.393 -26.778 1.00 95.00 113 HIS A C 1
ATOM 918 O O . HIS A 1 113 ? 8.307 -8.497 -26.600 1.00 95.00 113 HIS A O 1
ATOM 924 N N . HIS A 1 114 ? 7.754 -6.482 -25.808 1.00 94.00 114 HIS A N 1
ATOM 925 C CA . HIS A 1 114 ? 8.129 -6.686 -24.407 1.00 94.00 114 HIS A CA 1
ATOM 926 C C . HIS A 1 114 ? 7.111 -6.036 -23.443 1.00 94.00 114 HIS A C 1
ATOM 928 O O . HIS A 1 114 ? 6.355 -5.136 -23.821 1.00 94.00 114 HIS A O 1
ATOM 934 N N . SER A 1 115 ? 7.122 -6.442 -22.173 1.00 91.88 115 SER A N 1
ATOM 935 C CA . SER A 1 115 ? 6.511 -5.711 -21.051 1.00 91.88 115 SER A CA 1
ATOM 936 C C . SER A 1 115 ? 7.435 -4.595 -20.520 1.00 91.88 115 SER A C 1
ATOM 938 O O . SER A 1 115 ? 8.567 -4.427 -20.980 1.00 91.88 115 SER A O 1
ATOM 940 N N . ALA A 1 116 ? 6.982 -3.828 -19.522 1.00 87.12 116 ALA A N 1
ATOM 941 C CA . ALA A 1 116 ? 7.817 -2.819 -18.860 1.00 87.12 116 ALA A CA 1
ATOM 942 C C . ALA A 1 116 ? 8.925 -3.418 -17.962 1.00 87.12 116 ALA A C 1
ATOM 944 O O . ALA A 1 116 ? 9.999 -2.828 -17.858 1.00 87.12 116 ALA A O 1
ATOM 945 N N . SER A 1 117 ? 8.702 -4.580 -17.330 1.00 86.81 117 SER A N 1
ATOM 946 C CA . SER A 1 117 ? 9.757 -5.291 -16.584 1.00 86.81 117 SER A CA 1
ATOM 947 C C . SER A 1 117 ? 10.781 -5.899 -17.538 1.00 86.81 117 SER A C 1
ATOM 949 O O . SER A 1 117 ? 11.979 -5.684 -17.382 1.00 86.81 117 SER A O 1
ATOM 951 N N . GLN A 1 118 ? 10.302 -6.534 -18.608 1.00 90.75 118 GLN A N 1
ATOM 952 C CA . GLN A 1 118 ? 11.144 -7.094 -19.660 1.00 90.75 118 GLN A CA 1
ATOM 953 C C . GLN A 1 118 ? 12.037 -6.025 -20.316 1.00 90.75 118 GLN A C 1
ATOM 955 O O . GLN A 1 118 ? 13.221 -6.276 -20.507 1.00 90.75 118 GLN A O 1
ATOM 960 N N . LEU A 1 119 ? 11.535 -4.805 -20.555 1.00 89.94 119 LEU A N 1
ATOM 961 C CA . LEU A 1 119 ? 12.358 -3.679 -21.027 1.00 89.94 119 LEU A CA 1
ATOM 962 C C . LEU A 1 119 ? 13.528 -3.366 -20.076 1.00 89.94 119 LEU A C 1
ATOM 964 O O . LEU A 1 119 ? 14.668 -3.225 -20.519 1.00 89.94 119 LEU A O 1
ATOM 968 N N . LYS A 1 120 ? 13.262 -3.305 -18.762 1.00 84.56 120 LYS A N 1
ATOM 969 C CA . LYS A 1 120 ? 14.283 -3.056 -17.727 1.00 84.56 120 LYS A CA 1
ATOM 970 C C . LYS A 1 120 ? 15.317 -4.183 -17.642 1.00 84.56 120 LYS A C 1
ATOM 972 O O . LYS A 1 120 ? 16.493 -3.897 -17.443 1.00 84.56 120 LYS A O 1
ATOM 977 N N . GLU A 1 121 ? 14.889 -5.427 -17.843 1.00 85.69 121 GLU A N 1
ATOM 978 C CA . GLU A 1 121 ? 15.738 -6.628 -17.897 1.00 85.69 121 GLU A CA 1
ATOM 979 C C . GLU A 1 121 ? 16.436 -6.837 -19.259 1.00 85.69 121 GLU A C 1
ATOM 981 O O . GLU A 1 121 ? 17.172 -7.807 -19.424 1.00 85.69 121 GLU A O 1
ATOM 986 N N . ARG A 1 122 ? 16.198 -5.964 -20.254 1.00 89.69 122 ARG A N 1
ATOM 987 C CA . ARG A 1 122 ? 16.610 -6.136 -21.664 1.00 89.69 122 ARG A CA 1
ATOM 988 C C . ARG A 1 122 ? 16.198 -7.501 -22.239 1.00 89.69 122 ARG A C 1
ATOM 990 O O . ARG A 1 122 ? 16.980 -8.202 -22.882 1.00 89.69 122 ARG A O 1
ATOM 997 N N . ARG A 1 123 ? 14.935 -7.869 -22.023 1.00 93.50 123 ARG A N 1
ATOM 998 C CA . ARG A 1 123 ? 14.275 -9.073 -22.546 1.00 93.50 123 ARG A CA 1
ATOM 999 C C . ARG A 1 123 ? 13.129 -8.697 -23.479 1.00 93.50 123 ARG A C 1
ATOM 1001 O O . ARG A 1 123 ? 12.451 -7.699 -23.257 1.00 93.50 123 ARG A O 1
ATOM 1008 N N . CYS A 1 124 ? 12.873 -9.506 -24.499 1.00 95.38 124 CYS A N 1
ATOM 1009 C CA . CYS A 1 124 ? 11.707 -9.341 -25.371 1.00 95.38 124 CYS A CA 1
ATOM 1010 C C . CYS A 1 124 ? 11.253 -10.681 -25.953 1.00 95.38 124 CYS A C 1
ATOM 1012 O O . CYS A 1 124 ? 12.035 -11.627 -26.049 1.00 95.38 124 CYS A O 1
ATOM 1014 N N . PHE A 1 125 ? 9.983 -10.759 -26.339 1.00 95.94 125 PHE A N 1
ATOM 1015 C CA . PHE A 1 125 ? 9.467 -11.865 -27.130 1.00 95.94 125 PHE A CA 1
ATOM 1016 C C . PHE A 1 125 ? 9.673 -11.584 -28.616 1.00 95.94 125 PHE A C 1
ATOM 1018 O O . PHE A 1 125 ? 9.309 -10.520 -29.127 1.00 95.94 125 PHE A O 1
ATOM 1025 N N . LEU A 1 126 ? 10.203 -12.583 -29.307 1.00 96.69 126 LEU A N 1
ATOM 1026 C CA . LEU A 1 126 ? 10.110 -12.742 -30.748 1.00 96.69 126 LEU A CA 1
ATOM 1027 C C . LEU A 1 126 ? 9.005 -13.766 -31.033 1.00 96.69 126 LEU A C 1
ATOM 1029 O O . LEU A 1 126 ? 8.747 -14.649 -30.209 1.00 96.69 126 LEU A O 1
ATOM 1033 N N . ARG A 1 127 ? 8.368 -13.664 -32.198 1.00 95.19 127 ARG A N 1
ATOM 1034 C CA . ARG A 1 127 ? 7.359 -14.620 -32.673 1.00 95.19 127 ARG A CA 1
ATOM 1035 C C . ARG A 1 127 ? 7.674 -15.018 -34.112 1.00 95.19 127 ARG A C 1
ATOM 1037 O O . ARG A 1 127 ? 8.173 -14.183 -34.870 1.00 95.19 127 ARG A O 1
ATOM 1044 N N . ARG A 1 128 ? 7.379 -16.261 -34.498 1.00 95.62 128 ARG A N 1
ATOM 1045 C CA . ARG A 1 128 ? 7.376 -16.678 -35.904 1.00 95.62 128 ARG A CA 1
ATOM 1046 C C . ARG A 1 128 ? 6.443 -15.778 -36.712 1.00 95.62 128 ARG A C 1
ATOM 1048 O O . ARG A 1 128 ? 5.309 -15.546 -36.287 1.00 95.62 128 ARG A O 1
ATOM 1055 N N . ALA A 1 129 ? 6.922 -15.295 -37.851 1.00 94.62 129 ALA A N 1
ATOM 1056 C CA . ALA A 1 129 ? 6.119 -14.630 -38.875 1.00 94.62 129 ALA A CA 1
ATOM 1057 C C . ALA A 1 129 ? 6.929 -14.486 -40.161 1.00 94.62 129 ALA A C 1
ATOM 1059 O O . ALA A 1 129 ? 8.151 -14.340 -40.112 1.00 94.62 129 ALA A O 1
ATOM 1060 N N . ASN A 1 130 ? 6.238 -14.439 -41.298 1.00 91.25 130 ASN A N 1
ATOM 1061 C CA . ASN A 1 130 ? 6.883 -14.192 -42.592 1.00 91.25 130 ASN A CA 1
ATOM 1062 C C . ASN A 1 130 ? 7.088 -12.688 -42.853 1.00 91.25 130 ASN A C 1
ATOM 1064 O O . ASN A 1 130 ? 7.990 -12.299 -43.592 1.00 91.25 130 ASN A O 1
ATOM 1068 N N . THR A 1 131 ? 6.267 -11.827 -42.240 1.00 93.19 131 THR A N 1
ATOM 1069 C CA . THR A 1 131 ? 6.327 -10.365 -42.402 1.00 93.19 131 THR A CA 1
ATOM 1070 C C . THR A 1 131 ? 6.060 -9.635 -41.085 1.00 93.19 131 THR A C 1
ATOM 1072 O O . THR A 1 131 ? 5.413 -10.163 -40.181 1.00 93.19 131 THR A O 1
ATOM 1075 N N . ASP A 1 132 ? 6.521 -8.387 -40.985 1.00 91.75 132 ASP A N 1
ATOM 1076 C CA . ASP A 1 132 ? 6.234 -7.521 -39.831 1.00 91.75 132 ASP A CA 1
ATOM 1077 C C . ASP A 1 132 ? 4.746 -7.127 -39.756 1.00 91.75 132 ASP A C 1
ATOM 1079 O O . ASP A 1 132 ? 4.213 -6.940 -38.660 1.00 91.75 132 ASP A O 1
ATOM 1083 N N . ALA A 1 133 ? 4.072 -7.058 -40.912 1.00 91.25 133 ALA A N 1
ATOM 1084 C CA . ALA A 1 133 ? 2.656 -6.720 -41.037 1.00 91.25 133 ALA A CA 1
ATOM 1085 C C . ALA A 1 133 ? 1.740 -7.782 -40.405 1.00 91.25 133 ALA A C 1
ATOM 1087 O O . ALA A 1 133 ? 0.799 -7.422 -39.703 1.00 91.25 133 ALA A O 1
ATOM 1088 N N . GLU A 1 134 ? 2.059 -9.074 -40.563 1.00 93.25 134 GLU A N 1
ATOM 1089 C CA . GLU A 1 134 ? 1.336 -10.174 -39.898 1.00 93.25 134 GLU A CA 1
ATOM 1090 C C . GLU A 1 134 ? 1.350 -10.005 -38.366 1.00 93.25 134 GLU A C 1
ATOM 1092 O O . GLU A 1 134 ? 0.344 -10.194 -37.679 1.00 93.25 134 GLU A O 1
ATOM 1097 N N . LEU A 1 135 ? 2.500 -9.610 -37.811 1.00 92.44 135 LEU A N 1
ATOM 1098 C CA . LEU A 1 135 ? 2.651 -9.380 -36.376 1.00 92.44 135 LEU A CA 1
ATOM 1099 C C . LEU A 1 135 ? 1.941 -8.104 -35.905 1.00 92.44 135 LEU A C 1
ATOM 1101 O O . LEU A 1 135 ? 1.399 -8.089 -34.796 1.00 92.44 135 LEU A O 1
ATOM 1105 N N . ASP A 1 136 ? 1.946 -7.042 -36.714 1.00 91.06 136 ASP A N 1
ATOM 1106 C CA . ASP A 1 136 ? 1.206 -5.809 -36.428 1.00 91.06 136 ASP A CA 1
ATOM 1107 C C . ASP A 1 136 ? -0.305 -6.068 -36.419 1.00 91.06 136 ASP A C 1
ATOM 1109 O O . ASP A 1 136 ? -0.973 -5.689 -35.457 1.00 91.06 136 ASP A O 1
ATOM 1113 N N . GLU A 1 137 ? -0.833 -6.798 -37.406 1.00 90.19 137 GLU A N 1
ATOM 1114 C CA . GLU A 1 137 ? -2.246 -7.181 -37.467 1.00 90.19 137 GLU A CA 1
ATOM 1115 C C . GLU A 1 137 ? -2.665 -7.982 -36.224 1.00 90.19 137 GLU A C 1
ATOM 1117 O O . GLU A 1 137 ? -3.625 -7.608 -35.545 1.00 90.19 137 GLU A O 1
ATOM 1122 N N . ARG A 1 138 ? -1.897 -9.018 -35.846 1.00 89.81 138 ARG A N 1
ATOM 1123 C CA . ARG A 1 138 ? -2.146 -9.812 -34.626 1.00 89.81 138 ARG A CA 1
ATOM 1124 C C . ARG A 1 138 ? -2.200 -8.950 -33.357 1.00 89.81 138 ARG A C 1
ATOM 1126 O O . ARG A 1 138 ? -3.042 -9.192 -32.495 1.00 89.81 138 ARG A O 1
ATOM 1133 N N . ILE A 1 139 ? -1.329 -7.943 -33.216 1.00 89.06 139 ILE A N 1
ATOM 1134 C CA . ILE A 1 139 ? -1.363 -7.032 -32.055 1.00 89.06 139 ILE A CA 1
ATOM 1135 C C . ILE A 1 139 ? -2.549 -6.064 -32.139 1.00 89.06 139 ILE A C 1
ATOM 1137 O O . ILE A 1 139 ? -3.193 -5.808 -31.120 1.00 89.06 139 ILE A O 1
ATOM 1141 N N . TYR A 1 140 ? -2.870 -5.532 -33.318 1.00 87.94 140 TYR A N 1
ATOM 1142 C CA . TYR A 1 140 ? -3.965 -4.570 -33.484 1.00 87.94 140 TYR A CA 1
ATOM 1143 C C . TYR A 1 140 ? -5.350 -5.219 -33.361 1.00 87.94 140 TYR A C 1
ATOM 1145 O O . TYR A 1 140 ? -6.295 -4.557 -32.937 1.00 87.94 140 TYR A O 1
ATOM 1153 N N . GLN A 1 141 ? -5.467 -6.534 -33.569 1.00 86.81 141 GLN A N 1
ATOM 1154 C CA . GLN A 1 141 ? -6.649 -7.292 -33.148 1.00 86.81 141 GLN A CA 1
ATOM 1155 C C . GLN A 1 141 ? -6.879 -7.235 -31.623 1.00 86.81 141 GLN A C 1
ATOM 1157 O O . GLN A 1 141 ? -8.018 -7.375 -31.185 1.00 86.81 141 GLN A O 1
ATOM 1162 N N . LEU A 1 142 ? -5.847 -7.023 -30.793 1.00 85.19 142 LEU A N 1
ATOM 1163 C CA . LEU A 1 142 ? -5.972 -6.968 -29.327 1.00 85.19 142 LEU A CA 1
ATOM 1164 C C . LEU A 1 142 ? -6.271 -5.559 -28.775 1.00 85.19 142 LEU A C 1
ATOM 1166 O O . LEU A 1 142 ? -6.630 -5.442 -27.599 1.00 85.19 142 LEU A O 1
ATOM 1170 N N . GLY A 1 143 ? -6.162 -4.500 -29.586 1.00 86.81 143 GLY A N 1
ATOM 1171 C CA . GLY A 1 143 ? -6.480 -3.123 -29.188 1.00 86.81 143 GLY A CA 1
ATOM 1172 C C . GLY A 1 143 ? -6.041 -2.056 -30.199 1.00 86.81 143 GLY A C 1
ATOM 1173 O O . GLY A 1 143 ? -5.237 -2.314 -31.093 1.00 86.81 143 GLY A O 1
ATOM 1174 N N . ASP A 1 144 ? -6.538 -0.825 -30.046 1.00 86.88 144 ASP A N 1
ATOM 1175 C CA . ASP A 1 144 ? -6.406 0.259 -31.039 1.00 86.88 144 ASP A CA 1
ATOM 1176 C C . ASP A 1 144 ? -5.040 0.991 -31.071 1.00 86.88 144 ASP A C 1
ATOM 1178 O O . ASP A 1 144 ? -4.951 2.216 -31.193 1.00 86.88 144 ASP A O 1
ATOM 1182 N N . PHE A 1 145 ? -3.940 0.234 -31.016 1.00 89.19 145 PHE A N 1
ATOM 1183 C CA . PHE A 1 145 ? -2.571 0.757 -30.897 1.00 89.19 145 PHE A CA 1
ATOM 1184 C C . PHE A 1 145 ? -2.071 1.549 -32.119 1.00 89.19 145 PHE A C 1
ATOM 1186 O O . PHE A 1 145 ? -1.207 2.415 -31.963 1.00 89.19 145 PHE A O 1
ATOM 1193 N N . GLY A 1 146 ? -2.613 1.292 -33.316 1.00 85.00 146 GLY A N 1
ATOM 1194 C CA . GLY A 1 146 ? -2.183 1.937 -34.565 1.00 85.00 146 GLY A CA 1
ATOM 1195 C C . GLY A 1 146 ? -2.312 3.468 -34.566 1.00 85.00 146 GLY A C 1
ATOM 1196 O O . GLY A 1 146 ? -1.524 4.145 -35.220 1.00 85.00 146 GLY A O 1
ATOM 1197 N N . LYS A 1 147 ? -3.231 4.029 -33.765 1.00 86.38 147 LYS A N 1
ATOM 1198 C CA . LYS A 1 147 ? -3.424 5.485 -33.609 1.00 86.38 147 LYS A CA 1
ATOM 1199 C C . LYS A 1 147 ? -2.302 6.174 -32.814 1.00 86.38 147 LYS A C 1
ATOM 1201 O O . LYS A 1 147 ? -2.185 7.395 -32.843 1.00 86.38 147 LYS A O 1
ATOM 1206 N N . ILE A 1 148 ? -1.489 5.422 -32.066 1.00 87.31 148 ILE A N 1
ATOM 1207 C CA . ILE A 1 148 ? -0.488 5.979 -31.145 1.00 87.31 148 ILE A CA 1
ATOM 1208 C C . ILE A 1 148 ? 0.825 6.210 -31.901 1.00 87.31 148 ILE A C 1
ATOM 1210 O O . ILE A 1 148 ? 1.574 5.263 -32.132 1.00 87.31 148 ILE A O 1
ATOM 1214 N N . MET A 1 149 ? 1.128 7.454 -32.275 1.00 89.31 149 MET A N 1
ATOM 1215 C CA . MET A 1 149 ? 2.278 7.797 -33.138 1.00 89.31 149 MET A CA 1
ATOM 1216 C C . MET A 1 149 ? 3.595 8.118 -32.407 1.00 89.31 149 MET A C 1
ATOM 1218 O O . MET A 1 149 ? 4.535 8.645 -32.997 1.00 89.31 149 MET A O 1
ATOM 1222 N N . ASN A 1 150 ? 3.687 7.780 -31.120 1.00 88.75 150 ASN A N 1
ATOM 1223 C CA . ASN A 1 150 ? 4.910 7.879 -30.321 1.00 88.75 150 ASN A CA 1
ATOM 1224 C C . ASN A 1 150 ? 5.409 6.454 -29.982 1.00 88.75 150 ASN A C 1
ATOM 1226 O O . ASN A 1 150 ? 4.642 5.705 -29.365 1.00 88.75 150 ASN A O 1
ATOM 1230 N N . PRO A 1 151 ? 6.657 6.063 -30.331 1.00 88.50 151 PRO A N 1
ATOM 1231 C CA . PRO A 1 151 ? 7.164 4.701 -30.115 1.00 88.50 151 PRO A CA 1
ATOM 1232 C C . PRO A 1 151 ? 7.161 4.262 -28.652 1.00 88.50 151 PRO A C 1
ATOM 1234 O O . PRO A 1 151 ? 6.668 3.180 -28.345 1.00 88.50 151 PRO A O 1
ATOM 1237 N N . ALA A 1 152 ? 7.628 5.119 -27.739 1.00 86.19 152 ALA A N 1
ATOM 1238 C CA . ALA A 1 152 ? 7.664 4.817 -26.311 1.00 86.19 152 ALA A CA 1
ATOM 1239 C C . ALA A 1 152 ? 6.248 4.638 -25.744 1.00 86.19 152 ALA A C 1
ATOM 1241 O O . ALA A 1 152 ? 5.976 3.696 -25.001 1.00 86.19 152 ALA A O 1
ATOM 1242 N N . LYS A 1 153 ? 5.308 5.501 -26.150 1.00 87.56 153 L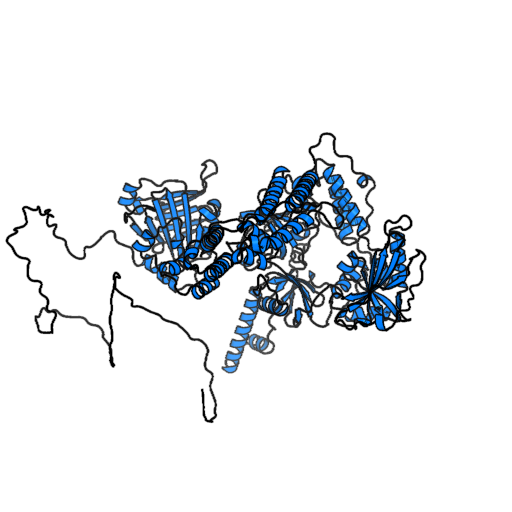YS A N 1
ATOM 1243 C CA . LYS A 1 153 ? 3.900 5.449 -25.728 1.00 87.56 153 LYS A CA 1
ATOM 1244 C C . LYS A 1 153 ? 3.195 4.208 -26.281 1.00 87.56 153 LYS A C 1
ATOM 1246 O O . LYS A 1 153 ? 2.549 3.497 -25.510 1.00 87.56 153 LYS A O 1
ATOM 1251 N N . ARG A 1 154 ? 3.362 3.900 -27.577 1.00 90.62 154 ARG A N 1
ATOM 1252 C CA . ARG A 1 154 ? 2.815 2.689 -28.220 1.00 90.62 154 ARG A CA 1
ATOM 1253 C C . ARG A 1 154 ? 3.373 1.437 -27.540 1.00 90.62 154 ARG A C 1
ATOM 1255 O O . ARG A 1 154 ? 2.589 0.589 -27.117 1.00 90.62 154 ARG A O 1
ATOM 1262 N N . ALA A 1 155 ? 4.686 1.383 -27.309 1.00 91.12 155 ALA A N 1
ATOM 1263 C CA . ALA A 1 155 ? 5.331 0.281 -26.604 1.00 91.12 155 ALA A CA 1
ATOM 1264 C C . ALA A 1 155 ? 4.830 0.127 -25.152 1.00 91.12 155 ALA A C 1
ATOM 1266 O O . ALA A 1 155 ? 4.481 -0.976 -24.727 1.00 91.12 155 ALA A O 1
ATOM 1267 N N . LYS A 1 156 ? 4.704 1.231 -24.400 1.00 89.44 156 LYS A N 1
ATOM 1268 C CA . LYS A 1 156 ? 4.161 1.258 -23.024 1.00 89.44 156 LYS A CA 1
ATOM 1269 C C . LYS A 1 156 ? 2.703 0.773 -22.972 1.00 89.44 156 LYS A C 1
ATOM 1271 O O . LYS A 1 156 ? 2.315 0.190 -21.962 1.00 89.44 156 LYS A O 1
ATOM 1276 N N . ARG A 1 157 ? 1.898 0.970 -24.031 1.00 90.69 157 ARG A N 1
ATOM 1277 C CA . ARG A 1 157 ? 0.521 0.438 -24.130 1.00 90.69 157 ARG A CA 1
ATOM 1278 C C . ARG A 1 157 ? 0.473 -1.037 -24.531 1.00 90.69 157 ARG A C 1
ATOM 1280 O O . ARG A 1 157 ? -0.162 -1.809 -23.817 1.00 90.69 157 ARG A O 1
ATOM 1287 N N . ILE A 1 158 ? 1.173 -1.448 -25.590 1.00 91.81 158 ILE A N 1
ATOM 1288 C CA . ILE A 1 158 ? 1.231 -2.859 -26.019 1.00 91.81 158 ILE A CA 1
ATOM 1289 C C . ILE A 1 158 ? 1.818 -3.737 -24.898 1.00 91.81 158 ILE A C 1
ATOM 1291 O O . ILE A 1 158 ? 1.293 -4.808 -24.601 1.00 91.81 158 ILE A O 1
ATOM 1295 N N . GLY A 1 159 ? 2.830 -3.249 -24.172 1.00 90.81 159 GLY A N 1
ATOM 1296 C CA . GLY A 1 159 ? 3.433 -3.934 -23.022 1.00 90.81 159 GLY A CA 1
ATOM 1297 C C . GLY A 1 159 ? 2.481 -4.226 -21.847 1.00 90.81 159 GLY A C 1
ATOM 1298 O O . GLY A 1 159 ? 2.814 -5.045 -20.986 1.00 90.81 159 GLY A O 1
ATOM 1299 N N . LEU A 1 160 ? 1.277 -3.636 -21.815 1.00 88.31 160 LEU A N 1
ATOM 1300 C CA . LEU A 1 160 ? 0.212 -4.010 -20.871 1.00 88.31 160 LEU A CA 1
ATOM 1301 C C . LEU A 1 160 ? -0.424 -5.371 -21.200 1.00 88.31 160 LEU A C 1
ATOM 1303 O O . LEU A 1 160 ? -1.061 -5.962 -20.327 1.00 88.31 160 LEU A O 1
ATOM 1307 N N . LEU A 1 161 ? -0.276 -5.874 -22.429 1.00 87.75 161 LEU A N 1
ATOM 1308 C CA . LEU A 1 161 ? -0.696 -7.223 -22.825 1.00 87.75 161 LEU A CA 1
ATOM 1309 C C . LEU A 1 161 ? 0.305 -8.284 -22.329 1.00 87.75 161 LEU A C 1
ATOM 1311 O O . LEU A 1 161 ? -0.104 -9.337 -21.850 1.00 87.75 161 LEU A O 1
ATOM 1315 N N . TYR A 1 162 ? 1.602 -7.956 -22.365 1.00 88.69 162 TYR A N 1
ATOM 1316 C CA . TYR A 1 162 ? 2.727 -8.802 -21.926 1.00 88.69 162 TYR A CA 1
ATOM 1317 C C . TYR A 1 162 ? 3.035 -8.698 -20.425 1.00 88.69 162 TYR A C 1
ATOM 1319 O O . TYR A 1 162 ? 3.939 -9.363 -19.922 1.00 88.69 162 TYR A O 1
ATOM 1327 N N . SER A 1 163 ? 2.328 -7.831 -19.699 1.00 84.12 163 SER A N 1
ATOM 1328 C CA . SER A 1 163 ? 2.457 -7.733 -18.244 1.00 84.12 163 SER A CA 1
ATOM 1329 C C . SER A 1 163 ? 1.974 -9.030 -17.598 1.00 84.12 163 SER A C 1
ATOM 1331 O O . SER A 1 163 ? 0.879 -9.502 -17.915 1.00 84.12 163 SER A O 1
ATOM 1333 N N . GLU A 1 164 ? 2.780 -9.599 -16.699 1.00 80.69 164 GLU A N 1
ATOM 1334 C CA . GLU A 1 164 ? 2.441 -10.855 -16.032 1.00 80.69 164 GLU A CA 1
ATOM 1335 C C . GLU A 1 164 ? 1.102 -10.724 -15.300 1.00 80.69 164 GLU A C 1
ATOM 1337 O O . GLU A 1 164 ? 0.887 -9.815 -14.496 1.00 80.69 164 GLU A O 1
ATOM 1342 N N . SER A 1 165 ? 0.165 -11.589 -15.672 1.00 73.06 165 SER A N 1
ATOM 1343 C CA . SER A 1 165 ? -1.221 -11.529 -15.230 1.00 73.06 165 SER A CA 1
ATOM 1344 C C . SER A 1 165 ? -1.884 -12.893 -15.392 1.00 73.06 165 SER A C 1
ATOM 1346 O O . SER A 1 165 ? -1.898 -13.495 -16.467 1.00 73.06 165 SER A O 1
ATOM 1348 N N . GLN A 1 166 ? -2.461 -13.384 -14.299 1.00 75.25 166 GLN A N 1
ATOM 1349 C CA . GLN A 1 166 ? -3.367 -14.528 -14.324 1.00 75.25 166 GLN A CA 1
ATOM 1350 C C . GLN A 1 166 ? -4.792 -14.015 -14.557 1.00 75.25 166 GLN A C 1
ATOM 1352 O O . GLN A 1 166 ? -5.137 -12.915 -14.119 1.00 75.25 166 GLN A O 1
ATOM 1357 N N . VAL A 1 167 ? -5.625 -14.781 -15.262 1.00 78.75 167 VAL A N 1
ATOM 1358 C CA . VAL A 1 167 ? -7.053 -14.460 -15.396 1.00 78.75 167 VAL A CA 1
ATOM 1359 C C . VAL A 1 167 ? -7.732 -14.825 -14.080 1.00 78.75 167 VAL A C 1
ATOM 1361 O O . VAL A 1 167 ? -8.014 -15.994 -13.822 1.00 78.75 167 VAL A O 1
ATOM 1364 N N . ASP A 1 168 ? -7.956 -13.825 -13.228 1.00 81.75 168 ASP A N 1
ATOM 1365 C CA . ASP A 1 168 ? -8.546 -14.030 -11.904 1.00 81.75 168 ASP A CA 1
ATOM 1366 C C . ASP A 1 168 ? -10.073 -14.068 -11.959 1.00 81.75 168 ASP A C 1
ATOM 1368 O O . ASP A 1 168 ? -10.689 -14.757 -11.159 1.00 81.75 168 ASP A O 1
ATOM 1372 N N . TYR A 1 169 ? -10.708 -13.334 -12.875 1.00 89.06 169 TYR A N 1
ATOM 1373 C CA . TYR A 1 169 ? -12.165 -13.301 -13.018 1.00 89.06 169 TYR A CA 1
ATOM 1374 C C . TYR A 1 169 ? -12.575 -12.922 -14.452 1.00 89.06 169 TYR A C 1
ATOM 1376 O O . TYR A 1 169 ? -11.769 -12.391 -15.215 1.00 89.06 169 TYR A O 1
ATOM 1384 N N . ILE A 1 170 ? -13.831 -13.180 -14.828 1.00 90.12 170 ILE A N 1
ATOM 1385 C CA . ILE A 1 170 ? -14.427 -12.688 -16.080 1.00 90.12 170 ILE A CA 1
ATOM 1386 C C . ILE A 1 170 ? -15.536 -11.716 -15.686 1.00 90.12 170 ILE A C 1
ATOM 1388 O O . ILE A 1 170 ? -16.618 -12.131 -15.273 1.00 90.12 170 ILE A O 1
ATOM 1392 N N . LEU A 1 171 ? -15.245 -10.418 -15.757 1.00 90.81 171 LEU A N 1
ATOM 1393 C CA . LEU A 1 171 ? -16.211 -9.369 -15.435 1.00 90.81 171 LEU A CA 1
ATOM 1394 C C . LEU A 1 171 ? -16.981 -9.030 -16.710 1.00 90.81 171 LEU A C 1
ATOM 1396 O O . LEU A 1 171 ? -16.389 -8.522 -17.650 1.00 90.81 171 LEU A O 1
ATOM 1400 N N . ASN A 1 172 ? -18.284 -9.305 -16.770 1.00 90.69 172 ASN A N 1
ATOM 1401 C CA . ASN A 1 172 ? -19.081 -8.923 -17.938 1.00 90.69 172 ASN A CA 1
ATOM 1402 C C . ASN A 1 172 ? -19.063 -7.381 -18.102 1.00 90.69 172 ASN A C 1
ATOM 1404 O O . ASN A 1 172 ? -19.364 -6.693 -17.124 1.00 90.69 172 ASN A O 1
ATOM 1408 N N . PRO A 1 173 ? -18.758 -6.821 -19.294 1.00 90.50 173 PRO A N 1
ATOM 1409 C CA . PRO A 1 173 ? -18.761 -5.378 -19.541 1.00 90.50 173 PRO A CA 1
ATOM 1410 C C . PRO A 1 173 ? -20.065 -4.662 -19.172 1.00 90.50 173 PRO A C 1
ATOM 1412 O O . PRO A 1 173 ? -20.015 -3.496 -18.803 1.00 90.50 173 PRO A O 1
ATOM 1415 N N . ILE A 1 174 ? -21.206 -5.357 -19.198 1.00 90.56 174 ILE A N 1
ATOM 1416 C CA . ILE A 1 174 ? -22.522 -4.839 -18.780 1.00 90.56 174 ILE A CA 1
ATOM 1417 C C . ILE A 1 174 ? -22.559 -4.511 -17.270 1.00 90.56 174 ILE A C 1
ATOM 1419 O O . ILE A 1 174 ? -23.350 -3.686 -16.830 1.00 90.56 174 ILE A O 1
ATOM 1423 N N . LEU A 1 175 ? -21.685 -5.129 -16.466 1.00 93.69 175 LEU A N 1
ATOM 1424 C CA . LEU A 1 175 ? -21.552 -4.892 -15.023 1.00 93.69 175 LEU A CA 1
ATOM 1425 C C . LEU A 1 175 ? -20.529 -3.790 -14.691 1.00 93.69 175 LEU A C 1
ATOM 1427 O O . LEU A 1 175 ? -20.191 -3.609 -13.516 1.00 93.69 175 LEU A O 1
ATOM 1431 N N . LYS A 1 176 ? -19.998 -3.079 -15.697 1.00 93.88 176 LYS A N 1
ATOM 1432 C CA . LYS A 1 176 ? -19.103 -1.935 -15.498 1.00 93.88 176 LYS A CA 1
ATOM 1433 C C . LYS A 1 176 ? -19.694 -0.636 -16.027 1.00 93.88 176 LYS A C 1
ATOM 1435 O O . LYS A 1 176 ? -20.434 -0.617 -17.003 1.00 93.88 176 LYS A O 1
ATOM 1440 N N . GLU A 1 177 ? -19.257 0.461 -15.437 1.00 95.25 177 GLU A N 1
ATOM 1441 C CA . GLU A 1 177 ? -19.619 1.817 -15.837 1.00 95.25 177 GLU A CA 1
ATOM 1442 C C . GLU A 1 177 ? -18.340 2.658 -15.987 1.00 95.25 177 GLU A C 1
ATOM 1444 O O . GLU A 1 177 ? -17.343 2.415 -15.302 1.00 95.25 177 GLU A O 1
ATOM 1449 N N . ASP A 1 178 ? -18.342 3.613 -16.919 1.00 95.81 178 ASP A N 1
ATOM 1450 C CA . ASP A 1 178 ? -17.250 4.580 -17.076 1.00 95.81 178 ASP A CA 1
ATOM 1451 C C . ASP A 1 178 ? -17.680 5.917 -16.471 1.00 95.81 178 ASP A C 1
ATOM 1453 O O . ASP A 1 178 ? -18.708 6.475 -16.849 1.00 95.81 178 ASP A O 1
ATOM 1457 N N . ILE A 1 179 ? -16.878 6.439 -15.548 1.00 95.94 179 ILE A N 1
ATOM 1458 C CA . ILE A 1 179 ? -17.145 7.671 -14.804 1.00 95.94 179 ILE A CA 1
ATOM 1459 C C . ILE A 1 179 ? -16.075 8.731 -15.097 1.00 95.94 179 ILE A C 1
ATOM 1461 O O . ILE A 1 179 ? -14.954 8.432 -15.514 1.00 95.94 179 ILE A O 1
ATOM 1465 N N . HIS A 1 180 ? -16.423 10.001 -14.899 1.00 96.06 180 HIS A N 1
ATOM 1466 C CA . HIS A 1 180 ? -15.497 11.123 -15.080 1.00 96.06 180 HIS A CA 1
ATOM 1467 C C . HIS A 1 180 ? -14.383 11.112 -14.027 1.00 96.06 180 HIS A C 1
ATOM 1469 O O . HIS A 1 180 ? -14.577 10.597 -12.927 1.00 96.06 180 HIS A O 1
ATOM 1475 N N . ASP A 1 181 ? -13.232 11.702 -14.338 1.00 95.75 181 ASP A N 1
ATOM 1476 C CA . ASP A 1 181 ? -12.184 11.949 -13.348 1.00 95.75 181 ASP A CA 1
ATOM 1477 C C . ASP A 1 181 ? -12.583 13.029 -12.331 1.00 95.75 181 ASP A C 1
ATOM 1479 O O . ASP A 1 181 ? -13.358 13.938 -12.634 1.00 95.75 181 ASP A O 1
ATOM 1483 N N . LEU A 1 182 ? -12.077 12.909 -11.100 1.00 93.94 182 LEU A N 1
ATOM 1484 C CA . LEU A 1 182 ? -12.170 13.961 -10.091 1.00 93.94 182 LEU A CA 1
ATOM 1485 C C . LEU A 1 182 ? -11.115 15.015 -10.426 1.00 93.94 182 LEU A C 1
ATOM 1487 O O . LEU A 1 182 ? -9.937 14.827 -10.140 1.00 93.94 182 LEU A O 1
ATOM 1491 N N . GLN A 1 183 ? -11.548 16.099 -11.061 1.00 90.44 183 GLN A N 1
ATOM 1492 C CA . GLN A 1 183 ? -10.684 17.189 -11.508 1.00 90.44 183 GLN A CA 1
ATOM 1493 C C . GLN A 1 183 ? -11.007 18.482 -10.747 1.00 90.44 183 GLN A C 1
ATOM 1495 O O . GLN A 1 183 ? -12.167 18.717 -10.384 1.00 90.44 183 GLN A O 1
ATOM 1500 N N . TYR A 1 184 ? -9.994 19.314 -10.506 1.00 84.75 184 TYR A N 1
ATOM 1501 C CA . TYR A 1 184 ? -10.156 20.675 -9.993 1.00 84.75 184 TYR A CA 1
ATOM 1502 C C . TYR A 1 184 ? -9.130 21.595 -10.662 1.00 84.75 184 TYR A C 1
ATOM 1504 O O . TYR A 1 184 ? -7.927 21.375 -10.541 1.00 84.75 184 TYR A O 1
ATOM 1512 N N . GLY A 1 185 ? -9.604 22.600 -11.406 1.00 83.12 185 GLY A N 1
ATOM 1513 C CA . GLY A 1 185 ? -8.762 23.268 -12.402 1.00 83.12 185 GLY A CA 1
ATOM 1514 C C . GLY A 1 185 ? -8.291 22.258 -13.453 1.00 83.12 185 GLY A C 1
ATOM 1515 O O . GLY A 1 185 ? -9.084 21.432 -13.906 1.00 83.12 185 GLY A O 1
ATOM 1516 N N . ASP A 1 186 ? -7.003 22.288 -13.786 1.00 83.25 186 ASP A N 1
ATOM 1517 C CA . ASP A 1 186 ? -6.397 21.346 -14.732 1.00 83.25 18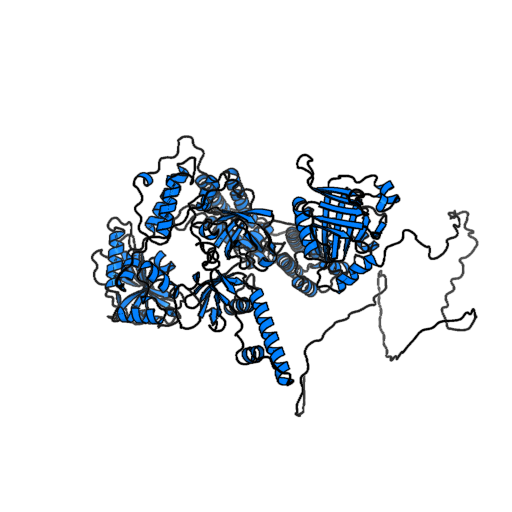6 ASP A CA 1
ATOM 1518 C C . ASP A 1 186 ? -5.946 20.019 -14.078 1.00 83.25 186 ASP A C 1
ATOM 1520 O O . ASP A 1 186 ? -5.808 19.012 -14.774 1.00 83.25 186 ASP A O 1
ATOM 1524 N N . GLU A 1 187 ? -5.792 19.970 -12.748 1.00 88.75 187 GLU A N 1
ATOM 1525 C CA . GLU A 1 187 ? -5.250 18.821 -12.000 1.00 88.75 187 GLU A CA 1
ATOM 1526 C C . GLU A 1 187 ? -6.282 17.692 -11.802 1.00 88.75 187 GLU A C 1
ATOM 1528 O O . GLU A 1 187 ? -7.423 17.924 -11.384 1.00 88.75 187 GLU A O 1
ATOM 1533 N N . VAL A 1 188 ? -5.858 16.443 -12.038 1.00 92.94 188 VAL A N 1
ATOM 1534 C CA . VAL A 1 188 ? -6.669 15.227 -11.853 1.00 92.94 188 VAL A CA 1
ATOM 1535 C C . VAL A 1 188 ? -6.285 14.501 -10.559 1.00 92.94 188 VAL A C 1
ATOM 1537 O O . VAL A 1 188 ? -5.226 13.896 -10.453 1.00 92.94 188 VAL A O 1
ATOM 1540 N N . PHE A 1 189 ? -7.205 14.468 -9.596 1.00 94.75 189 PHE A N 1
ATOM 1541 C CA . PHE A 1 189 ? -7.016 13.875 -8.265 1.00 94.75 189 PHE A CA 1
ATOM 1542 C C . PHE A 1 189 ? -7.326 12.370 -8.205 1.00 94.75 189 PHE A C 1
ATOM 1544 O O . PHE A 1 189 ? -7.101 11.728 -7.180 1.00 94.75 189 PHE A O 1
ATOM 1551 N N . SER A 1 190 ? -7.870 11.797 -9.285 1.00 95.56 190 SER A N 1
ATOM 1552 C CA . SER A 1 190 ? -8.237 10.377 -9.381 1.00 95.56 190 SER A CA 1
ATOM 1553 C C . SER A 1 190 ? -7.489 9.604 -10.471 1.00 95.56 190 SER A C 1
ATOM 1555 O O . SER A 1 190 ? -8.007 8.571 -10.901 1.00 95.56 190 SER A O 1
ATOM 1557 N N . ASP A 1 191 ? -6.326 10.069 -10.954 1.00 94.56 191 ASP A N 1
ATOM 1558 C CA . ASP A 1 191 ? -5.637 9.402 -12.074 1.00 94.56 191 ASP A CA 1
ATOM 1559 C C . ASP A 1 191 ? -5.291 7.962 -11.694 1.00 94.56 191 ASP A C 1
ATOM 1561 O O . ASP A 1 191 ? -4.502 7.712 -10.787 1.00 94.56 191 ASP A O 1
ATOM 1565 N N . GLY A 1 192 ? -5.935 7.002 -12.357 1.00 95.44 192 GLY A N 1
ATOM 1566 C CA . GLY A 1 192 ? -5.744 5.585 -12.075 1.00 95.44 192 GLY A CA 1
ATOM 1567 C C . GLY A 1 192 ? -6.640 4.996 -10.979 1.00 95.44 192 GLY A C 1
ATOM 1568 O O . GLY A 1 192 ? -6.601 3.778 -10.808 1.00 95.44 192 GLY A O 1
ATOM 1569 N N . CYS A 1 193 ? -7.480 5.776 -10.285 1.00 97.69 193 CYS A N 1
ATOM 1570 C CA . CYS A 1 193 ? -8.277 5.300 -9.143 1.00 97.69 193 CYS A CA 1
ATOM 1571 C C . CYS A 1 193 ? -9.783 5.158 -9.443 1.00 97.69 193 CYS A C 1
ATOM 1573 O O . CYS A 1 193 ? -10.533 6.138 -9.500 1.00 97.69 193 CYS A O 1
ATOM 1575 N N . GLY A 1 194 ? -10.247 3.916 -9.602 1.00 97.94 194 GLY A N 1
ATOM 1576 C CA . GLY A 1 194 ? -11.660 3.568 -9.789 1.00 97.94 194 GLY A CA 1
ATOM 1577 C C . GLY A 1 194 ? -12.320 2.957 -8.547 1.00 97.94 194 GLY A C 1
ATOM 1578 O O . GLY A 1 194 ? -11.704 2.795 -7.493 1.00 97.94 194 GLY A O 1
ATOM 1579 N N . LEU A 1 195 ? -13.595 2.590 -8.680 1.00 98.00 195 LEU A N 1
ATOM 1580 C CA . LEU A 1 195 ? -14.448 2.107 -7.586 1.00 98.00 195 LEU A CA 1
ATOM 1581 C C . LEU A 1 195 ? -14.907 0.668 -7.841 1.00 98.00 195 LEU A C 1
ATOM 1583 O O . LEU A 1 195 ? -15.170 0.292 -8.983 1.00 98.00 195 LEU A O 1
ATOM 1587 N N . MET A 1 196 ? -15.073 -0.134 -6.789 1.00 97.44 196 MET A N 1
ATOM 1588 C CA . MET A 1 196 ? -15.673 -1.469 -6.892 1.00 97.44 196 MET A CA 1
ATOM 1589 C C . MET A 1 196 ? -16.652 -1.792 -5.766 1.00 97.44 196 MET A C 1
ATOM 1591 O O . MET A 1 196 ? -16.461 -1.422 -4.609 1.00 97.44 196 MET A O 1
ATOM 1595 N N . SER A 1 197 ? -17.677 -2.563 -6.110 1.00 96.94 197 SER A N 1
ATOM 1596 C CA . SER A 1 197 ? -18.619 -3.150 -5.159 1.00 96.94 197 SER A CA 1
ATOM 1597 C C . SER A 1 197 ? -17.935 -4.148 -4.215 1.00 96.94 197 SER A C 1
ATOM 1599 O O . SER A 1 197 ? -17.003 -4.869 -4.599 1.00 96.94 197 SER A O 1
ATOM 1601 N N . ARG A 1 198 ? -18.457 -4.272 -2.989 1.00 95.56 198 ARG A N 1
ATOM 1602 C CA . ARG A 1 198 ? -18.074 -5.334 -2.046 1.00 95.56 198 ARG A CA 1
ATOM 1603 C C . ARG A 1 198 ? -18.329 -6.711 -2.644 1.00 95.56 198 ARG A C 1
ATOM 1605 O O . ARG A 1 198 ? -17.530 -7.622 -2.426 1.00 95.56 198 ARG A O 1
ATOM 1612 N N . LYS A 1 199 ? -19.404 -6.862 -3.425 1.00 93.19 199 LYS A N 1
ATOM 1613 C CA . LYS A 1 199 ? -19.698 -8.108 -4.142 1.00 93.19 199 LYS A CA 1
ATOM 1614 C C . LYS A 1 199 ? -18.553 -8.518 -5.076 1.00 93.19 199 LYS A C 1
ATOM 1616 O O . LYS A 1 199 ? -18.075 -9.646 -4.966 1.00 93.19 199 LYS A O 1
ATOM 1621 N N . LEU A 1 200 ? -18.072 -7.616 -5.937 1.00 95.31 200 LEU A N 1
ATOM 1622 C CA . LEU A 1 200 ? -16.951 -7.914 -6.834 1.00 95.31 200 LEU A CA 1
ATOM 1623 C C . LEU A 1 200 ? -15.661 -8.201 -6.057 1.00 95.31 200 LEU A C 1
ATOM 1625 O O . LEU A 1 200 ? -14.968 -9.163 -6.382 1.00 95.31 200 LEU A O 1
ATOM 1629 N N . ALA A 1 201 ? -15.367 -7.424 -5.010 1.00 96.56 201 ALA A N 1
ATOM 1630 C CA . ALA A 1 201 ? -14.178 -7.628 -4.181 1.00 96.56 201 ALA A CA 1
ATOM 1631 C C . ALA A 1 201 ? -14.141 -9.048 -3.585 1.00 96.56 201 ALA A C 1
ATOM 1633 O O . ALA A 1 201 ? -13.111 -9.725 -3.649 1.00 96.56 201 ALA A O 1
ATOM 1634 N N . ILE A 1 202 ? -15.279 -9.537 -3.081 1.00 95.19 202 ILE A N 1
ATOM 1635 C CA . ILE A 1 202 ? -15.411 -10.889 -2.523 1.00 95.19 202 ILE A CA 1
ATOM 1636 C C . ILE A 1 202 ? -15.225 -11.959 -3.609 1.00 95.19 202 ILE A C 1
ATOM 1638 O O . ILE A 1 202 ? -14.471 -12.909 -3.393 1.00 95.19 202 ILE A O 1
ATOM 1642 N N . GLU A 1 203 ? -15.874 -11.830 -4.771 1.00 93.94 203 GLU A N 1
ATOM 1643 C CA . GLU A 1 203 ? -15.784 -12.841 -5.838 1.00 93.94 203 GLU A CA 1
ATOM 1644 C C . GLU A 1 203 ? -14.382 -12.928 -6.457 1.00 93.94 203 GLU A C 1
ATOM 1646 O O . GLU A 1 203 ? -13.840 -14.027 -6.609 1.00 93.94 203 GLU A O 1
ATOM 1651 N N . VAL A 1 204 ? -13.744 -11.783 -6.716 1.00 94.75 204 VAL A N 1
ATOM 1652 C CA . VAL A 1 204 ? -12.342 -11.715 -7.158 1.00 94.75 204 VAL A CA 1
ATOM 1653 C C . VAL A 1 204 ? -11.415 -12.338 -6.109 1.00 94.75 204 VAL A C 1
ATOM 1655 O O . VAL A 1 204 ? -10.579 -13.174 -6.455 1.00 94.75 204 VAL A O 1
ATOM 1658 N N . SER A 1 205 ? -11.593 -12.016 -4.822 1.00 95.31 205 SER A N 1
ATOM 1659 C CA . SER A 1 205 ? -10.756 -12.573 -3.745 1.00 95.31 205 SER A CA 1
ATOM 1660 C C . SER A 1 205 ? -10.911 -14.088 -3.608 1.00 95.31 205 SER A C 1
ATOM 1662 O O . SER A 1 205 ? -9.914 -14.794 -3.441 1.00 95.31 205 SER A O 1
ATOM 1664 N N . LYS A 1 206 ? -12.138 -14.616 -3.740 1.00 93.44 206 LYS A N 1
ATOM 1665 C CA . LYS A 1 206 ? -12.401 -16.065 -3.766 1.00 93.44 206 LYS A CA 1
ATOM 1666 C C . LYS A 1 206 ? -11.697 -16.740 -4.941 1.00 93.44 206 LYS A C 1
ATOM 1668 O O . LYS A 1 206 ? -11.024 -17.749 -4.741 1.00 93.44 206 LYS A O 1
ATOM 1673 N N . LYS A 1 207 ? -11.856 -16.206 -6.157 1.00 91.81 207 LYS A N 1
ATOM 1674 C CA . LYS A 1 207 ? -11.377 -16.853 -7.387 1.00 91.81 207 LYS A CA 1
ATOM 1675 C C . LYS A 1 207 ? -9.850 -16.779 -7.527 1.00 91.81 207 LYS A C 1
ATOM 1677 O O . LYS A 1 207 ? -9.247 -17.788 -7.889 1.00 91.81 207 LYS A O 1
ATOM 1682 N N . LYS A 1 208 ? -9.231 -15.668 -7.106 1.00 90.12 208 LYS A N 1
ATOM 1683 C CA . LYS A 1 208 ? -7.770 -15.517 -6.940 1.00 90.12 208 LYS A CA 1
ATOM 1684 C C . LYS A 1 208 ? -7.200 -16.295 -5.741 1.00 90.12 208 LYS A C 1
ATOM 1686 O O . LYS A 1 208 ? -5.989 -16.453 -5.636 1.00 90.12 208 LYS A O 1
ATOM 1691 N N . LYS A 1 209 ? -8.058 -16.799 -4.842 1.00 92.94 209 LYS A N 1
ATOM 1692 C CA . LYS A 1 209 ? -7.690 -17.464 -3.578 1.00 92.94 209 LYS A CA 1
ATOM 1693 C C . LYS A 1 209 ? -6.818 -16.575 -2.678 1.00 92.94 209 LYS A C 1
ATOM 1695 O O . LYS A 1 209 ? -5.795 -17.019 -2.163 1.00 92.94 209 LYS A O 1
ATOM 1700 N N . ILE A 1 210 ? -7.224 -15.319 -2.476 1.00 92.44 210 ILE A N 1
ATOM 1701 C CA . ILE A 1 210 ? -6.522 -14.405 -1.565 1.00 92.44 210 ILE A CA 1
ATOM 1702 C C . ILE A 1 210 ? -6.674 -14.919 -0.128 1.00 92.44 210 ILE A C 1
ATOM 1704 O O . ILE A 1 210 ? -7.764 -14.918 0.455 1.00 92.44 210 ILE A O 1
ATOM 1708 N N . ILE A 1 211 ? -5.554 -15.368 0.431 1.00 89.62 211 ILE A N 1
ATOM 1709 C CA . ILE A 1 211 ? -5.432 -15.874 1.795 1.00 89.62 211 ILE A CA 1
ATOM 1710 C C . ILE A 1 211 ? -4.474 -14.962 2.559 1.00 89.62 211 ILE A C 1
ATOM 1712 O O . ILE A 1 211 ? -3.432 -14.559 2.042 1.00 89.62 211 ILE A O 1
ATOM 1716 N N . PHE A 1 212 ? -4.832 -14.656 3.801 1.00 86.69 212 PHE A N 1
ATOM 1717 C CA . PHE A 1 212 ? -3.967 -14.021 4.783 1.00 86.69 212 PHE A CA 1
ATOM 1718 C C . PHE A 1 212 ? -4.019 -14.876 6.055 1.00 86.69 212 PHE A C 1
ATOM 1720 O O . PHE A 1 212 ? -5.106 -15.109 6.584 1.00 86.69 212 PHE A O 1
ATOM 1727 N N . ARG A 1 213 ? -2.867 -15.399 6.501 1.00 83.19 213 ARG A N 1
ATOM 1728 C CA . ARG A 1 213 ? -2.734 -16.240 7.714 1.00 83.19 213 ARG A CA 1
ATOM 1729 C C . ARG A 1 213 ? -3.756 -17.383 7.791 1.00 83.19 213 ARG A C 1
ATOM 1731 O O . ARG A 1 213 ? -4.584 -17.457 8.697 1.00 83.19 213 ARG A O 1
ATOM 1738 N N . GLY A 1 214 ? -3.779 -18.216 6.749 1.00 78.94 214 GLY A N 1
ATOM 1739 C CA . GLY A 1 214 ? -4.707 -19.349 6.618 1.00 78.94 214 GLY A CA 1
ATOM 1740 C C . GLY A 1 214 ? -6.190 -18.989 6.417 1.00 78.94 214 GLY A C 1
ATOM 1741 O O . GLY A 1 214 ? -6.996 -19.874 6.134 1.00 78.94 214 GLY A O 1
ATOM 1742 N N . LYS A 1 215 ? -6.584 -17.711 6.510 1.00 82.56 215 LYS A N 1
ATOM 1743 C CA . LYS A 1 215 ? -7.978 -17.252 6.384 1.00 82.56 215 LYS A CA 1
ATOM 1744 C C . LYS A 1 215 ? -8.216 -16.566 5.039 1.00 82.56 215 LYS A C 1
ATOM 1746 O O . LYS A 1 215 ? -7.337 -15.900 4.496 1.00 82.56 215 LYS A O 1
ATOM 1751 N N . ARG A 1 216 ? -9.432 -16.696 4.494 1.00 88.38 216 ARG A N 1
ATOM 1752 C CA . ARG A 1 216 ? -9.854 -15.937 3.302 1.00 88.38 216 ARG A CA 1
ATOM 1753 C C . ARG A 1 216 ? -9.857 -14.446 3.636 1.00 88.38 216 ARG A C 1
ATOM 1755 O O . ARG A 1 216 ? -10.506 -14.044 4.598 1.00 88.38 216 ARG A O 1
ATOM 1762 N N . TYR A 1 217 ? -9.180 -13.643 2.824 1.00 91.06 217 TYR A N 1
ATOM 1763 C CA . TYR A 1 217 ? -9.072 -12.197 3.010 1.00 91.06 217 TYR A CA 1
ATOM 1764 C C . TYR A 1 217 ? -9.678 -11.462 1.813 1.00 91.06 217 TYR A C 1
ATOM 1766 O O . TYR A 1 217 ? -9.582 -11.924 0.679 1.00 91.06 217 TYR A O 1
ATOM 1774 N N . THR A 1 218 ? -10.347 -10.338 2.069 1.00 95.00 218 THR A N 1
ATOM 1775 C CA . THR A 1 218 ? -10.903 -9.452 1.036 1.00 95.00 218 THR A CA 1
ATOM 1776 C C . THR A 1 218 ? -10.267 -8.070 1.211 1.00 95.00 218 THR A C 1
ATOM 1778 O O . THR A 1 218 ? -10.648 -7.366 2.147 1.00 95.00 218 THR A O 1
ATOM 1781 N N . PRO A 1 219 ? -9.285 -7.707 0.366 1.00 95.88 219 PRO A N 1
ATOM 1782 C CA . PRO A 1 219 ? -8.632 -6.398 0.373 1.00 95.88 219 PRO A CA 1
ATOM 1783 C C . PRO A 1 219 ? -9.600 -5.216 0.212 1.00 95.88 219 PRO A C 1
ATOM 1785 O O . PRO A 1 219 ? -10.677 -5.353 -0.374 1.00 95.88 219 PRO A O 1
ATOM 1788 N N . SER A 1 220 ? -9.173 -4.035 0.665 1.00 96.62 220 SER A N 1
ATOM 1789 C CA . SER A 1 220 ? -9.853 -2.757 0.398 1.00 96.62 220 SER A CA 1
ATOM 1790 C C . SER A 1 220 ? -9.499 -2.191 -0.977 1.00 96.62 220 SER A C 1
ATOM 1792 O O . SER A 1 220 ? -10.309 -1.487 -1.575 1.00 96.62 220 SER A O 1
ATOM 1794 N N . VAL A 1 221 ? -8.286 -2.482 -1.466 1.00 97.88 221 VAL A N 1
ATOM 1795 C CA . VAL A 1 221 ? -7.735 -1.954 -2.722 1.00 97.88 221 VAL A CA 1
ATOM 1796 C C . VAL A 1 221 ? -7.134 -3.088 -3.546 1.00 97.88 221 VAL A C 1
ATOM 1798 O O . VAL A 1 221 ? -6.408 -3.931 -3.016 1.00 97.88 221 VAL A O 1
ATOM 1801 N N . PHE A 1 222 ? -7.404 -3.082 -4.850 1.00 97.44 222 PHE A N 1
ATOM 1802 C CA . PHE A 1 222 ? -6.873 -4.035 -5.825 1.00 97.44 222 PHE A CA 1
ATOM 1803 C C . PHE A 1 222 ? -6.235 -3.265 -6.983 1.00 97.44 222 PHE A C 1
ATOM 1805 O O . PHE A 1 222 ? -6.920 -2.498 -7.654 1.00 97.44 222 PHE A O 1
ATOM 1812 N N . GLN A 1 223 ? -4.956 -3.496 -7.275 1.00 96.31 223 GLN A N 1
ATOM 1813 C CA . GLN A 1 223 ? -4.347 -3.044 -8.526 1.00 96.31 223 GLN A CA 1
ATOM 1814 C C . GLN A 1 223 ? -4.733 -4.019 -9.643 1.00 96.31 223 GLN A C 1
ATOM 1816 O O . GLN A 1 223 ? -4.483 -5.220 -9.522 1.00 96.31 223 GLN A O 1
ATOM 1821 N N . ILE A 1 224 ? -5.315 -3.522 -10.736 1.00 94.31 224 ILE A N 1
ATOM 1822 C CA . ILE A 1 224 ? -5.950 -4.357 -11.765 1.00 94.31 224 ILE A CA 1
ATOM 1823 C C . ILE A 1 224 ? -5.454 -4.090 -13.187 1.00 94.31 224 ILE A C 1
ATOM 1825 O O . ILE A 1 224 ? -4.904 -3.034 -13.514 1.00 94.31 224 ILE A O 1
ATOM 1829 N N . ARG A 1 225 ? -5.689 -5.070 -14.058 1.00 90.69 225 ARG A N 1
ATOM 1830 C CA . ARG A 1 225 ? -5.700 -4.957 -15.519 1.00 90.69 225 ARG A CA 1
ATOM 1831 C C . ARG A 1 225 ? -7.005 -5.583 -16.005 1.00 90.69 225 ARG A C 1
ATOM 1833 O O . ARG A 1 225 ? -7.304 -6.726 -15.669 1.00 90.69 225 ARG A O 1
ATOM 1840 N N . TYR A 1 226 ? -7.782 -4.834 -16.775 1.00 91.50 226 TYR A N 1
ATOM 1841 C CA . TYR A 1 226 ? -9.068 -5.281 -17.312 1.00 91.50 226 TYR A CA 1
ATOM 1842 C C . TYR A 1 226 ? -9.283 -4.598 -18.658 1.00 91.50 226 TYR A C 1
ATOM 1844 O O . TYR A 1 226 ? -9.244 -3.375 -18.707 1.00 91.50 226 TYR A O 1
ATOM 1852 N N . LEU A 1 227 ? -9.464 -5.344 -19.754 1.00 89.06 227 LEU A N 1
ATOM 1853 C CA . LEU A 1 227 ? -9.517 -4.776 -21.116 1.00 89.06 227 LEU A CA 1
ATOM 1854 C C . LEU A 1 227 ? -8.352 -3.777 -21.357 1.00 89.06 227 LEU A C 1
ATOM 1856 O O . LEU A 1 227 ? -7.183 -4.135 -21.181 1.00 89.06 227 LEU A O 1
ATOM 1860 N N . GLY A 1 228 ? -8.651 -2.527 -21.723 1.00 89.56 228 GLY A N 1
ATOM 1861 C CA . GLY A 1 228 ? -7.678 -1.434 -21.846 1.00 89.56 228 GLY A CA 1
ATOM 1862 C C . GLY A 1 228 ? -7.431 -0.622 -20.564 1.00 89.56 228 GLY A C 1
ATOM 1863 O O . GLY A 1 228 ? -6.659 0.338 -20.593 1.00 89.56 228 GLY A O 1
ATOM 1864 N N . TYR A 1 229 ? -8.068 -0.978 -19.445 1.00 93.12 229 TYR A N 1
ATOM 1865 C CA . TYR A 1 229 ? -7.957 -0.280 -18.164 1.00 93.12 229 TYR A CA 1
ATOM 1866 C C . TYR A 1 229 ? -6.746 -0.762 -17.347 1.00 93.12 229 TYR A C 1
ATOM 1868 O O . TYR A 1 229 ? -6.531 -1.965 -17.150 1.00 93.12 229 TYR A O 1
ATOM 1876 N N . LYS A 1 230 ? -5.977 0.201 -16.830 1.00 92.88 230 LYS A N 1
ATOM 1877 C CA . LYS A 1 230 ? -4.923 0.033 -15.816 1.00 92.88 230 LYS A CA 1
ATOM 1878 C C . LYS A 1 230 ? -5.202 1.010 -14.678 1.00 92.88 230 LYS A C 1
ATOM 1880 O O . LYS A 1 230 ? -5.412 2.192 -14.936 1.00 92.88 230 LYS A O 1
ATOM 1885 N N . GLY A 1 231 ? -5.158 0.509 -13.449 1.00 95.38 231 GLY A N 1
ATOM 1886 C CA . GLY A 1 231 ? -5.209 1.335 -12.251 1.00 95.38 231 GLY A CA 1
ATOM 1887 C C . GLY A 1 231 ? -5.439 0.520 -10.984 1.00 95.38 231 GLY A C 1
ATOM 1888 O O . GLY A 1 231 ? -5.267 -0.705 -11.006 1.00 95.38 231 GLY A O 1
ATOM 1889 N N . VAL A 1 232 ? -5.884 1.180 -9.918 1.00 97.75 232 VAL A N 1
ATOM 1890 C CA . VAL A 1 232 ? -6.463 0.534 -8.733 1.00 97.75 232 VAL A CA 1
ATOM 1891 C C . VAL A 1 232 ? -7.986 0.651 -8.728 1.00 97.75 232 VAL A C 1
ATOM 1893 O O . VAL A 1 232 ? -8.558 1.603 -9.257 1.00 97.75 232 VAL A O 1
ATOM 1896 N N . LEU A 1 233 ? -8.649 -0.314 -8.100 1.00 98.31 233 LEU A N 1
ATOM 1897 C CA . LEU A 1 233 ? -10.039 -0.208 -7.677 1.00 98.31 233 LEU A CA 1
ATOM 1898 C C . LEU A 1 233 ? -10.090 -0.258 -6.153 1.00 98.31 233 LEU A C 1
ATOM 1900 O O . LEU A 1 233 ? -9.536 -1.182 -5.550 1.00 98.31 233 LEU A O 1
ATOM 1904 N N . MET A 1 234 ? -10.765 0.717 -5.549 1.00 97.69 234 MET A N 1
ATOM 1905 C CA . MET A 1 234 ? -11.042 0.736 -4.114 1.00 97.69 234 MET A CA 1
ATOM 1906 C C . MET A 1 234 ? -12.486 0.335 -3.814 1.00 97.69 234 MET A C 1
ATOM 1908 O O . MET A 1 234 ? -13.411 0.609 -4.585 1.00 97.69 234 MET A O 1
ATOM 1912 N N . LEU A 1 235 ? -12.676 -0.320 -2.675 1.00 97.50 235 LEU A N 1
ATOM 1913 C CA . LEU A 1 235 ? -13.974 -0.741 -2.168 1.00 97.50 235 LEU A CA 1
ATOM 1914 C C . LEU A 1 235 ? -14.905 0.466 -1.967 1.00 97.50 235 LEU A C 1
ATOM 1916 O O . LEU A 1 235 ? -14.552 1.402 -1.263 1.00 97.50 235 LEU A O 1
ATOM 1920 N N . HIS A 1 236 ? -16.114 0.419 -2.528 1.00 96.88 236 HIS A N 1
ATOM 1921 C CA . HIS A 1 236 ? -17.081 1.516 -2.471 1.00 96.88 236 HIS A CA 1
ATOM 1922 C C . HIS A 1 236 ? -18.491 1.025 -2.068 1.00 96.88 236 HIS A C 1
ATOM 1924 O O . HIS A 1 236 ? -19.351 0.811 -2.925 1.00 96.88 236 HIS A O 1
ATOM 1930 N N . PRO A 1 237 ? -18.783 0.882 -0.758 1.00 92.00 237 PRO A N 1
ATOM 1931 C CA . PRO A 1 237 ? -20.069 0.393 -0.246 1.00 92.00 237 PRO A CA 1
ATOM 1932 C C . PRO A 1 237 ? -21.345 1.157 -0.670 1.00 92.00 237 PRO A C 1
ATOM 1934 O O . PRO A 1 237 ? -22.420 0.554 -0.624 1.00 92.00 237 PRO A O 1
ATOM 1937 N N . PRO A 1 238 ? -21.324 2.453 -1.059 1.00 93.38 238 PRO A N 1
ATOM 1938 C CA . PRO A 1 238 ? -22.486 3.084 -1.693 1.00 93.38 238 PRO A CA 1
ATOM 1939 C C . PRO A 1 238 ? -22.945 2.376 -2.978 1.00 93.38 238 PRO A C 1
ATOM 1941 O O . PRO A 1 238 ? -24.146 2.332 -3.230 1.00 93.38 238 PRO A O 1
ATOM 1944 N N . MET A 1 239 ? -22.030 1.755 -3.735 1.00 93.69 239 MET A N 1
ATOM 1945 C CA . MET A 1 239 ? -22.352 0.998 -4.954 1.00 93.69 239 MET A CA 1
ATOM 1946 C C . MET A 1 239 ? -23.244 -0.213 -4.645 1.00 93.69 239 MET A C 1
ATOM 1948 O O . MET A 1 239 ? -24.264 -0.422 -5.298 1.00 93.69 239 MET A O 1
ATOM 1952 N N . ASP A 1 240 ? -22.915 -0.987 -3.603 1.00 92.38 240 ASP A N 1
ATOM 1953 C CA . ASP A 1 240 ? -23.748 -2.113 -3.163 1.00 92.38 240 ASP A CA 1
ATOM 1954 C C . ASP A 1 240 ? -25.143 -1.639 -2.706 1.00 92.38 240 ASP A C 1
ATOM 1956 O O . ASP A 1 240 ? -26.145 -2.263 -3.053 1.00 92.38 240 ASP A O 1
ATOM 1960 N N . ARG A 1 241 ? -25.225 -0.496 -2.002 1.00 91.25 241 ARG A N 1
ATOM 1961 C CA . ARG A 1 241 ? -26.502 0.108 -1.570 1.00 91.25 241 ARG A CA 1
ATOM 1962 C C . ARG A 1 241 ? -27.369 0.563 -2.750 1.00 91.25 241 ARG A C 1
ATOM 1964 O O . ARG A 1 241 ? -28.572 0.312 -2.741 1.00 91.25 241 ARG A O 1
ATOM 1971 N N . ALA A 1 242 ? -26.779 1.185 -3.772 1.00 91.25 242 ALA A N 1
ATOM 1972 C CA . ALA A 1 242 ? -27.493 1.602 -4.982 1.00 91.25 242 ALA A CA 1
ATOM 1973 C C . ALA A 1 242 ? -28.040 0.398 -5.775 1.00 91.25 242 ALA A C 1
ATOM 1975 O O . ALA A 1 242 ? -29.194 0.407 -6.217 1.00 91.25 242 ALA A O 1
ATOM 1976 N N . ASN A 1 243 ? -27.251 -0.677 -5.881 1.00 92.38 243 ASN A N 1
ATOM 1977 C CA . ASN A 1 243 ? -27.684 -1.943 -6.478 1.00 92.38 243 ASN A CA 1
ATOM 1978 C C . ASN A 1 243 ? -28.845 -2.587 -5.696 1.00 92.38 243 ASN A C 1
ATOM 1980 O O . ASN A 1 243 ? -29.801 -3.082 -6.297 1.00 92.38 243 ASN A O 1
ATOM 1984 N N . GLU A 1 244 ? -28.788 -2.576 -4.360 1.00 91.94 244 GLU A N 1
ATOM 1985 C CA . GLU A 1 244 ? -29.854 -3.114 -3.507 1.00 91.94 244 GLU A CA 1
ATOM 1986 C C . GLU A 1 244 ? -31.156 -2.307 -3.639 1.00 91.94 244 GLU A C 1
ATOM 1988 O O . GLU A 1 244 ? -32.229 -2.896 -3.787 1.00 91.94 244 GLU A O 1
ATOM 1993 N N . LEU A 1 245 ? -31.069 -0.972 -3.647 1.00 92.19 245 LEU A N 1
ATOM 1994 C CA . LEU A 1 245 ? -32.220 -0.085 -3.839 1.00 92.19 245 LEU A CA 1
ATOM 1995 C C . LEU A 1 245 ? -32.882 -0.316 -5.206 1.00 92.19 245 LEU A C 1
ATOM 1997 O O . LEU A 1 245 ? -34.100 -0.479 -5.284 1.00 92.19 245 LEU A O 1
ATOM 2001 N N . SER A 1 246 ? -32.076 -0.415 -6.266 1.00 89.44 246 SER A N 1
ATOM 2002 C CA . SER A 1 246 ? -32.554 -0.677 -7.630 1.00 89.44 246 SER A CA 1
ATOM 2003 C C . SER A 1 246 ? -33.263 -2.031 -7.732 1.00 89.44 246 SER A C 1
ATOM 2005 O O . SER A 1 246 ? -34.337 -2.125 -8.326 1.00 89.44 246 SER A O 1
ATOM 2007 N N . ARG A 1 247 ? -32.725 -3.072 -7.075 1.00 90.50 247 ARG A N 1
ATOM 2008 C CA . ARG A 1 247 ? -33.367 -4.393 -6.970 1.00 90.50 247 ARG A CA 1
ATOM 2009 C C . ARG A 1 247 ? -34.698 -4.333 -6.210 1.00 90.50 247 ARG A C 1
ATOM 2011 O O . ARG A 1 247 ? -35.653 -4.971 -6.646 1.00 90.50 247 ARG A O 1
ATOM 2018 N N . LYS A 1 248 ? -34.775 -3.590 -5.099 1.00 92.44 248 LYS A N 1
ATOM 2019 C CA . LYS A 1 248 ? -36.022 -3.422 -4.326 1.00 92.44 248 LYS A CA 1
ATOM 2020 C C . LYS A 1 248 ? -37.092 -2.679 -5.129 1.00 92.44 248 LYS A C 1
ATOM 2022 O O . LYS A 1 248 ? -38.227 -3.140 -5.151 1.00 92.44 248 LYS A O 1
ATOM 2027 N N . LYS A 1 249 ? -36.723 -1.612 -5.855 1.00 91.44 249 LYS A N 1
ATOM 2028 C CA . LYS A 1 249 ? -37.625 -0.913 -6.792 1.00 91.44 249 LYS A CA 1
ATOM 2029 C C . LYS A 1 249 ? -38.136 -1.863 -7.880 1.00 91.44 249 LYS A C 1
ATOM 2031 O O . LYS A 1 249 ? -39.332 -1.946 -8.110 1.00 91.44 249 LYS A O 1
ATOM 2036 N N . LEU A 1 250 ? -37.252 -2.641 -8.503 1.00 90.94 250 LEU A N 1
ATOM 2037 C CA . LEU A 1 250 ? -37.635 -3.660 -9.488 1.00 90.94 250 LEU A CA 1
ATOM 2038 C C . LEU A 1 250 ? -38.656 -4.673 -8.951 1.00 90.94 250 LEU A C 1
ATOM 2040 O O . LEU A 1 250 ? -39.576 -5.062 -9.667 1.00 90.94 250 LEU A O 1
ATOM 2044 N N . GLN A 1 251 ? -38.478 -5.116 -7.706 1.00 91.56 251 GLN A N 1
ATOM 2045 C CA . GLN A 1 251 ? -39.389 -6.058 -7.070 1.00 91.56 251 GLN A CA 1
ATOM 2046 C C . GLN A 1 251 ? -40.760 -5.420 -6.796 1.00 91.56 251 GLN A C 1
ATOM 2048 O O . GLN A 1 251 ? -41.769 -5.991 -7.207 1.00 91.56 251 GLN A O 1
ATOM 2053 N N . SER A 1 252 ? -40.809 -4.220 -6.206 1.00 91.56 252 SER A N 1
ATOM 2054 C CA . SER A 1 252 ? -42.086 -3.556 -5.911 1.00 91.56 252 SER A CA 1
ATOM 2055 C C . SER A 1 252 ? -42.868 -3.168 -7.170 1.00 91.56 252 SER A C 1
ATOM 2057 O O . SER A 1 252 ? -44.094 -3.236 -7.165 1.00 91.56 252 SER A O 1
ATOM 2059 N N . LEU A 1 253 ? -42.197 -2.830 -8.279 1.00 90.62 253 LEU A N 1
ATOM 2060 C CA . LEU A 1 253 ? -42.872 -2.573 -9.560 1.00 90.62 253 LEU A CA 1
ATOM 2061 C C . LEU A 1 253 ? -43.476 -3.841 -10.180 1.00 90.62 253 LEU A C 1
ATOM 2063 O O . LEU A 1 253 ? -44.569 -3.783 -10.737 1.00 90.62 253 LEU A O 1
ATOM 2067 N N . ARG A 1 254 ? -42.817 -4.999 -10.040 1.00 90.62 254 ARG A N 1
ATOM 2068 C CA . ARG A 1 254 ? -43.390 -6.294 -10.454 1.00 90.62 254 ARG A CA 1
ATOM 2069 C C . ARG A 1 254 ? -44.601 -6.674 -9.608 1.00 90.62 254 ARG A C 1
ATOM 2071 O O . ARG A 1 254 ? -45.582 -7.177 -10.145 1.00 90.62 254 ARG A O 1
ATOM 2078 N N . GLU A 1 255 ? -44.544 -6.406 -8.306 1.00 90.81 255 GLU A N 1
ATOM 2079 C CA . GLU A 1 255 ? -45.662 -6.623 -7.382 1.00 90.81 255 GLU A CA 1
ATOM 2080 C C . GLU A 1 255 ? -46.845 -5.691 -7.713 1.00 90.81 255 GLU A C 1
ATOM 2082 O O . GLU A 1 255 ? -47.971 -6.173 -7.823 1.00 90.81 255 GLU A O 1
ATOM 2087 N N . LYS A 1 256 ? -46.600 -4.400 -8.001 1.00 89.38 256 LYS A N 1
ATOM 2088 C CA . LYS A 1 256 ? -47.620 -3.462 -8.519 1.00 89.38 256 LYS A CA 1
ATOM 2089 C C . LYS A 1 256 ? -48.272 -3.950 -9.818 1.00 89.38 256 LYS A C 1
ATOM 2091 O O . LYS A 1 256 ? -49.498 -3.909 -9.932 1.00 89.38 256 LYS A O 1
ATOM 2096 N N . GLN A 1 257 ? -47.464 -4.403 -10.782 1.00 87.38 257 GLN A N 1
ATOM 2097 C CA . GLN A 1 257 ? -47.951 -4.887 -12.075 1.00 87.38 257 GLN A CA 1
ATOM 2098 C C . GLN A 1 257 ? -48.820 -6.142 -11.904 1.00 87.38 257 GLN A C 1
ATOM 2100 O O . GLN A 1 257 ? -49.907 -6.223 -12.469 1.00 87.38 257 GLN A O 1
ATOM 2105 N N . ALA A 1 258 ? -48.384 -7.092 -11.069 1.00 87.50 258 ALA A N 1
ATOM 2106 C CA . ALA A 1 258 ? -49.154 -8.292 -10.742 1.00 87.50 258 ALA A CA 1
ATOM 2107 C C . ALA A 1 258 ? -50.463 -7.974 -9.991 1.00 87.50 258 ALA A C 1
ATOM 2109 O O . ALA A 1 258 ? -51.471 -8.645 -10.199 1.00 87.50 258 ALA A O 1
ATOM 2110 N N . ALA A 1 259 ? -50.472 -6.928 -9.160 1.00 88.38 259 ALA A N 1
ATOM 2111 C CA . ALA A 1 259 ? -51.659 -6.443 -8.456 1.00 88.38 259 ALA A CA 1
ATOM 2112 C C . ALA A 1 259 ? -52.636 -5.639 -9.342 1.00 88.38 259 ALA A C 1
ATOM 2114 O O . ALA A 1 259 ? -53.642 -5.150 -8.833 1.00 88.38 259 ALA A O 1
ATOM 2115 N N . SER A 1 260 ? -52.359 -5.476 -10.645 1.00 80.75 260 SER A N 1
ATOM 2116 C CA . SER A 1 260 ? -53.135 -4.628 -11.574 1.00 80.75 260 SER A CA 1
ATOM 2117 C C . SER A 1 260 ? -53.268 -3.160 -11.131 1.00 80.75 260 SER A C 1
ATOM 2119 O O . SER A 1 260 ? -54.151 -2.438 -11.592 1.00 80.75 260 SER A O 1
ATOM 2121 N N . SER A 1 261 ? -52.380 -2.698 -10.246 1.00 73.88 261 SER A N 1
ATOM 2122 C CA . SER A 1 261 ? -52.284 -1.285 -9.875 1.00 73.88 261 SER A CA 1
ATOM 2123 C C . SER A 1 261 ? -51.523 -0.515 -10.954 1.00 73.88 261 SER A C 1
ATOM 2125 O O . SER A 1 261 ? -50.464 -0.963 -11.396 1.00 73.88 261 SER A O 1
ATOM 2127 N N . GLY A 1 262 ? -52.064 0.631 -11.378 1.00 81.75 262 GLY A N 1
ATOM 2128 C CA . GLY A 1 262 ? -51.491 1.432 -12.461 1.00 81.75 262 GLY A CA 1
ATOM 2129 C C . GLY A 1 262 ? -50.039 1.838 -12.193 1.00 81.75 262 GLY A C 1
ATOM 2130 O O . GLY A 1 262 ? -49.713 2.344 -11.117 1.00 81.75 262 GLY A O 1
ATOM 2131 N N . LEU A 1 263 ? -49.179 1.613 -13.186 1.00 84.00 263 LEU A N 1
ATOM 2132 C CA . LEU A 1 263 ? -47.795 2.080 -13.209 1.00 84.00 263 LEU A CA 1
ATOM 2133 C C . LEU A 1 263 ? -47.728 3.469 -13.855 1.00 84.00 263 LEU A C 1
ATOM 2135 O O . LEU A 1 263 ? -48.560 3.811 -14.695 1.00 84.00 263 LEU A O 1
ATOM 2139 N N . THR A 1 264 ? -46.729 4.273 -13.491 1.00 88.62 264 THR A N 1
ATOM 2140 C CA . THR A 1 264 ? -46.417 5.488 -14.264 1.00 88.62 264 THR A CA 1
ATOM 2141 C C . THR A 1 264 ? -45.589 5.141 -15.513 1.00 88.62 264 THR A C 1
ATOM 2143 O O . THR A 1 264 ? -44.886 4.128 -15.505 1.00 88.62 264 THR A O 1
ATOM 2146 N N . PRO A 1 265 ? -45.568 5.986 -16.564 1.00 87.44 265 PRO A N 1
ATOM 2147 C CA . PRO A 1 265 ? -44.749 5.733 -17.758 1.00 87.44 265 PRO A CA 1
ATOM 2148 C C . PRO A 1 265 ? -43.248 5.546 -17.462 1.00 87.44 265 PRO A C 1
ATOM 2150 O O . PRO A 1 265 ? -42.563 4.760 -18.118 1.00 87.44 265 PRO A O 1
ATOM 2153 N N . GLU A 1 266 ? -42.721 6.223 -16.435 1.00 86.44 266 GLU A N 1
ATOM 2154 C CA . GLU A 1 266 ? -41.342 6.029 -15.963 1.00 86.44 266 GLU A CA 1
ATOM 2155 C C . GLU A 1 266 ? -41.136 4.663 -15.289 1.00 86.44 266 GLU A C 1
ATOM 2157 O O . GLU A 1 266 ? -40.091 4.029 -15.459 1.00 86.44 266 GLU A O 1
ATOM 2162 N N . GLU A 1 267 ? -42.125 4.199 -14.517 1.00 88.88 267 GLU A N 1
ATOM 2163 C CA . GLU A 1 267 ? -42.109 2.880 -13.882 1.00 88.88 267 GLU A CA 1
ATOM 2164 C C . GLU A 1 267 ? -42.197 1.759 -14.924 1.00 88.88 267 GLU A C 1
ATOM 2166 O O . GLU A 1 267 ? -41.435 0.797 -14.827 1.00 88.88 267 GLU A O 1
ATOM 2171 N N . GLU A 1 268 ? -43.042 1.902 -15.949 1.00 86.50 268 GLU A N 1
ATOM 2172 C CA . GLU A 1 268 ? -43.117 0.975 -17.088 1.00 86.50 268 GLU A CA 1
ATOM 2173 C C . GLU A 1 268 ? -41.794 0.920 -17.860 1.00 86.50 268 GLU A C 1
ATOM 2175 O O . GLU A 1 268 ? -41.264 -0.165 -18.115 1.00 86.50 268 GLU A O 1
ATOM 2180 N N . THR A 1 269 ? -41.199 2.083 -18.155 1.00 87.56 269 THR A N 1
ATOM 2181 C CA . THR A 1 269 ? -39.897 2.176 -18.835 1.00 87.56 269 THR A CA 1
ATOM 2182 C C . THR A 1 269 ? -38.814 1.436 -18.041 1.00 87.56 269 THR A C 1
ATOM 2184 O O . THR A 1 269 ? -38.150 0.544 -18.574 1.00 87.56 269 THR A O 1
ATOM 2187 N N . PHE A 1 270 ? -38.682 1.727 -16.741 1.00 87.69 270 PHE A N 1
ATOM 2188 C CA . PHE A 1 270 ? -37.704 1.081 -15.855 1.00 87.69 270 PHE A CA 1
ATOM 2189 C C . PHE A 1 270 ? -37.961 -0.424 -15.662 1.00 87.69 270 PHE A C 1
ATOM 2191 O O . PHE A 1 270 ? -37.018 -1.191 -15.468 1.00 87.69 270 PHE A O 1
ATOM 2198 N N . LEU A 1 271 ? -39.222 -0.863 -15.704 1.00 87.44 271 LEU A N 1
ATOM 2199 C CA . LEU A 1 271 ? -39.596 -2.273 -15.588 1.00 87.44 271 LEU A CA 1
ATOM 2200 C C . LEU A 1 271 ? -39.321 -3.060 -16.880 1.00 87.44 271 LEU A C 1
ATOM 2202 O O . LEU A 1 271 ? -38.911 -4.220 -16.801 1.00 87.44 271 LEU A O 1
ATOM 2206 N N . SER A 1 272 ? -39.506 -2.429 -18.045 1.00 87.12 272 SER A N 1
ATOM 2207 C CA . SER A 1 272 ? -39.240 -3.025 -19.362 1.00 87.12 272 SER A CA 1
ATOM 2208 C C . SER A 1 272 ? -37.743 -3.215 -19.641 1.00 87.12 272 SER A C 1
ATOM 2210 O O . SER A 1 272 ? -37.342 -4.252 -20.170 1.00 87.12 272 SER A O 1
ATOM 2212 N N . ALA A 1 273 ? -36.911 -2.251 -19.233 1.00 86.06 273 ALA A N 1
ATOM 2213 C CA . ALA A 1 273 ? -35.468 -2.244 -19.462 1.00 86.06 273 ALA A CA 1
ATOM 2214 C C . ALA A 1 273 ? -34.706 -1.787 -18.201 1.00 86.06 273 ALA A C 1
ATOM 2216 O O . ALA A 1 273 ? -34.162 -0.679 -18.162 1.00 86.06 273 ALA A O 1
ATOM 2217 N N . PRO A 1 274 ? -34.657 -2.613 -17.140 1.00 85.62 274 PRO A N 1
ATOM 2218 C CA . PRO A 1 274 ? -33.973 -2.234 -15.913 1.00 85.62 274 PRO A CA 1
ATOM 2219 C C . PRO A 1 274 ? -32.458 -2.094 -16.106 1.00 85.62 274 PRO A C 1
ATOM 2221 O O . PRO A 1 274 ? -31.843 -2.947 -16.755 1.00 85.62 274 PRO A O 1
ATOM 2224 N N . PRO A 1 275 ? -31.822 -1.087 -15.479 1.00 85.69 275 PRO A N 1
ATOM 2225 C CA . PRO A 1 275 ? -30.377 -0.940 -15.533 1.00 85.69 275 PRO A CA 1
ATOM 2226 C C . PRO A 1 275 ? -29.682 -2.142 -14.865 1.00 85.69 275 PRO A C 1
ATOM 2228 O O . PRO A 1 275 ? -30.123 -2.610 -13.806 1.00 85.69 275 PRO A O 1
ATOM 2231 N N . PRO A 1 276 ? -28.585 -2.656 -15.451 1.00 88.75 276 PRO A N 1
ATOM 2232 C CA . PRO A 1 276 ? -27.809 -3.731 -14.851 1.00 88.75 276 PRO A CA 1
ATOM 2233 C C . PRO A 1 276 ? -27.128 -3.261 -13.553 1.00 88.75 276 PRO A C 1
ATOM 2235 O O . PRO A 1 276 ? -26.799 -2.082 -13.415 1.00 88.75 276 PRO A O 1
ATOM 2238 N N . PRO A 1 277 ? -26.867 -4.166 -12.592 1.00 92.81 277 PRO A N 1
ATOM 2239 C CA . PRO A 1 277 ? -26.163 -3.800 -11.371 1.00 92.81 277 PRO A CA 1
ATOM 2240 C C . PRO A 1 277 ? -24.692 -3.477 -11.669 1.00 92.81 277 PRO A C 1
ATOM 2242 O O . PRO A 1 277 ? -23.968 -4.307 -12.222 1.00 92.81 277 PRO A O 1
ATOM 2245 N N . VAL A 1 278 ? -24.227 -2.306 -11.236 1.00 95.56 278 VAL A N 1
ATOM 2246 C CA . VAL A 1 278 ? -22.844 -1.850 -11.443 1.00 95.56 278 VAL A CA 1
ATOM 2247 C C . VAL A 1 278 ? -21.935 -2.471 -10.387 1.00 95.56 278 VAL A C 1
ATOM 2249 O O . VAL A 1 278 ? -22.183 -2.356 -9.187 1.00 95.56 278 VAL A O 1
ATOM 2252 N N . TRP A 1 279 ? -20.895 -3.183 -10.818 1.00 95.94 279 TRP A N 1
ATOM 2253 C CA . TRP A 1 279 ? -19.963 -3.898 -9.936 1.00 95.94 279 TRP A CA 1
ATOM 2254 C C . TRP A 1 279 ? -18.578 -3.246 -9.874 1.00 95.94 279 TRP A C 1
ATOM 2256 O O . TRP A 1 279 ? -17.882 -3.428 -8.870 1.00 95.94 279 TRP A O 1
ATOM 2266 N N . ALA A 1 280 ? -18.199 -2.501 -10.916 1.00 97.25 280 ALA A N 1
ATOM 2267 C CA . ALA A 1 280 ? -16.994 -1.679 -10.989 1.00 97.25 280 ALA A CA 1
ATOM 2268 C C . ALA A 1 280 ? -17.257 -0.394 -11.788 1.00 97.25 280 ALA A C 1
ATOM 2270 O O . ALA A 1 280 ? -17.944 -0.427 -12.810 1.00 97.25 280 ALA A O 1
ATOM 2271 N N . GLN A 1 281 ? -16.659 0.715 -11.359 1.00 97.44 281 GLN A N 1
ATOM 2272 C CA . GLN A 1 281 ? -16.656 1.985 -12.080 1.00 97.44 281 GLN A CA 1
ATOM 2273 C C . GLN A 1 281 ? -15.214 2.394 -12.389 1.00 97.44 281 GLN A C 1
ATOM 2275 O O . GLN A 1 281 ? -14.367 2.435 -11.492 1.00 97.44 281 GLN A O 1
ATOM 2280 N N . PHE A 1 282 ? -14.933 2.705 -13.653 1.00 97.50 282 PHE A N 1
ATOM 2281 C CA . PHE A 1 282 ? -13.595 3.054 -14.131 1.00 97.50 282 PHE A CA 1
ATOM 2282 C C . PHE A 1 282 ? -13.527 4.528 -14.544 1.00 97.50 282 PHE A C 1
ATOM 2284 O O . PHE A 1 282 ? -14.430 5.028 -15.210 1.00 97.50 282 PHE A O 1
ATOM 2291 N N . ARG A 1 283 ? -12.449 5.226 -14.175 1.00 96.75 283 ARG A N 1
ATOM 2292 C CA . ARG A 1 283 ? -12.207 6.622 -14.580 1.00 96.75 283 ARG A CA 1
ATOM 2293 C C . ARG A 1 283 ? -11.649 6.699 -16.009 1.00 96.75 283 ARG A C 1
ATOM 2295 O O . ARG A 1 283 ? -11.083 5.720 -16.508 1.00 96.75 283 ARG A O 1
ATOM 2302 N N . ARG A 1 284 ? -11.740 7.863 -16.666 1.00 94.50 284 ARG A N 1
ATOM 2303 C CA . ARG A 1 284 ? -11.197 8.067 -18.027 1.00 94.50 284 ARG A CA 1
ATOM 2304 C C . ARG A 1 284 ? -9.677 7.900 -18.042 1.00 94.50 284 ARG A C 1
ATOM 2306 O O . ARG A 1 284 ? -9.154 7.193 -18.902 1.00 94.50 284 ARG A O 1
ATOM 2313 N N . SER A 1 285 ? -8.999 8.458 -17.042 1.00 94.44 285 SER A N 1
ATOM 2314 C CA . SER A 1 285 ? -7.564 8.308 -16.774 1.00 94.44 285 SER A CA 1
ATOM 2315 C C . SER A 1 285 ? -7.082 6.851 -16.775 1.00 94.44 285 SER A C 1
ATOM 2317 O O . SER A 1 285 ? -5.997 6.552 -17.278 1.00 94.44 285 SER A O 1
ATOM 2319 N N . MET A 1 286 ? -7.900 5.907 -16.294 1.00 95.56 286 MET A N 1
ATOM 2320 C CA . MET A 1 286 ? -7.572 4.476 -16.262 1.00 95.56 286 MET A CA 1
ATOM 2321 C C . MET A 1 286 ? -7.566 3.820 -17.649 1.00 95.56 286 MET A C 1
ATOM 2323 O O . MET A 1 286 ? -6.873 2.816 -17.832 1.00 95.56 286 MET A O 1
ATOM 2327 N N . LYS A 1 287 ? -8.331 4.331 -18.625 1.00 94.00 287 LYS A N 1
ATOM 2328 C CA . LYS A 1 287 ? -8.493 3.716 -19.954 1.00 94.00 287 LYS A CA 1
ATOM 2329 C C . LYS A 1 287 ? -7.294 4.053 -20.842 1.00 94.00 287 LYS A C 1
ATOM 2331 O O . LYS A 1 287 ? -7.239 5.087 -21.500 1.00 94.00 287 LYS A O 1
ATOM 2336 N N . LYS A 1 288 ? -6.299 3.165 -20.857 1.00 90.94 288 LYS A N 1
ATOM 2337 C CA . LYS A 1 288 ? -5.010 3.405 -21.520 1.00 90.94 288 LYS A CA 1
ATOM 2338 C C . LYS A 1 288 ? -5.020 3.042 -23.028 1.00 90.94 288 LYS A C 1
ATOM 2340 O O . LYS A 1 288 ? -4.122 3.500 -23.737 1.00 90.94 288 LYS A O 1
ATOM 2345 N N . PHE A 1 289 ? -5.996 2.249 -23.495 1.00 89.50 289 PHE A N 1
ATOM 2346 C CA . PHE A 1 289 ? -6.365 1.969 -24.904 1.00 89.50 289 PHE A CA 1
ATOM 2347 C C . PHE A 1 289 ? -7.808 1.406 -24.982 1.00 89.50 289 PHE A C 1
ATOM 2349 O O . PHE A 1 289 ? -8.424 1.175 -23.937 1.00 89.50 289 PHE A O 1
ATOM 2356 N N . THR A 1 290 ? -8.364 1.180 -26.178 1.00 87.38 290 THR A N 1
ATOM 2357 C CA . THR A 1 290 ? -9.695 0.564 -26.385 1.00 87.38 290 THR A CA 1
ATOM 2358 C C . THR A 1 290 ? -9.568 -0.851 -26.957 1.00 87.38 290 THR A C 1
ATOM 2360 O O . THR A 1 290 ? -8.701 -1.117 -27.788 1.00 87.38 290 THR A O 1
ATOM 2363 N N . THR A 1 291 ? -10.412 -1.775 -26.487 1.00 84.25 291 THR A N 1
ATOM 2364 C CA . THR A 1 291 ? -10.481 -3.162 -26.968 1.00 84.25 291 THR A CA 1
ATOM 2365 C C . THR A 1 291 ? -11.814 -3.798 -26.575 1.00 84.25 291 THR A C 1
ATOM 2367 O O . THR A 1 291 ? -12.251 -3.639 -25.433 1.00 84.25 291 THR A O 1
ATOM 2370 N N . ASP A 1 292 ? -12.413 -4.544 -27.505 1.00 71.69 292 ASP A N 1
ATOM 2371 C CA . ASP A 1 292 ? -13.697 -5.248 -27.342 1.00 71.69 292 ASP A CA 1
ATOM 2372 C C . ASP A 1 292 ? -13.499 -6.772 -27.188 1.00 71.69 292 ASP A C 1
ATOM 2374 O O . ASP A 1 292 ? -14.406 -7.576 -27.403 1.00 71.69 292 ASP A O 1
ATOM 2378 N N . LYS A 1 293 ? -12.268 -7.190 -26.860 1.00 73.25 293 LYS A N 1
ATOM 2379 C CA . LYS A 1 293 ? -11.886 -8.596 -26.661 1.00 73.25 293 LYS A CA 1
ATOM 2380 C C . LYS A 1 293 ? -12.347 -9.141 -25.302 1.00 73.25 293 LYS A C 1
ATOM 2382 O O . LYS A 1 293 ? -13.037 -8.478 -24.532 1.00 73.25 293 LYS A O 1
ATOM 2387 N N . THR A 1 294 ? -11.977 -10.391 -25.021 1.00 74.00 294 THR A N 1
ATOM 2388 C CA . THR A 1 294 ? -12.362 -11.138 -23.819 1.00 74.00 294 THR A CA 1
ATOM 2389 C C . THR A 1 294 ? -12.173 -10.311 -22.537 1.00 74.00 294 THR A C 1
ATOM 2391 O O . THR A 1 294 ? -11.067 -9.834 -22.265 1.00 74.00 294 THR A O 1
ATOM 2394 N N . PRO A 1 295 ? -13.225 -10.144 -21.711 1.00 83.69 295 PRO A N 1
ATOM 2395 C CA . PRO A 1 295 ? -13.214 -9.231 -20.572 1.00 83.69 295 PRO A CA 1
ATOM 2396 C C . PRO A 1 295 ? -12.590 -9.897 -19.334 1.00 83.69 295 PRO A C 1
ATOM 2398 O O . PRO A 1 295 ? -13.202 -10.069 -18.276 1.00 83.69 295 PRO A O 1
ATOM 2401 N N . THR A 1 296 ? -11.332 -10.309 -19.492 1.00 86.00 296 THR A N 1
ATOM 2402 C CA . THR A 1 296 ? -10.501 -10.889 -18.438 1.00 86.00 296 THR A CA 1
ATOM 2403 C C . THR A 1 296 ? -10.142 -9.816 -17.420 1.00 86.00 296 THR A C 1
ATOM 2405 O O . THR A 1 296 ? -9.544 -8.793 -17.768 1.00 86.00 296 THR A O 1
ATOM 2408 N N . PHE A 1 297 ? -10.476 -10.066 -16.162 1.00 89.94 297 PHE A N 1
ATOM 2409 C CA . PHE A 1 297 ? -10.133 -9.228 -15.026 1.00 89.94 297 PHE A CA 1
ATOM 2410 C C . PHE A 1 297 ? -8.968 -9.878 -14.272 1.00 89.94 297 PHE A C 1
ATOM 2412 O O . PHE A 1 297 ? -9.080 -11.004 -13.782 1.00 89.94 297 PHE A O 1
ATOM 2419 N N . SER A 1 298 ? -7.850 -9.164 -14.189 1.00 90.12 298 SER A N 1
ATOM 2420 C CA . SER A 1 298 ? -6.611 -9.622 -13.559 1.00 90.12 298 SER A CA 1
ATOM 2421 C C . SER A 1 298 ? -6.188 -8.657 -12.460 1.00 90.12 298 SER A C 1
ATOM 2423 O O . SER A 1 298 ? -6.105 -7.451 -12.681 1.00 90.12 298 SER A O 1
ATOM 2425 N N . VAL A 1 299 ? -5.870 -9.185 -11.286 1.00 91.75 299 VAL A N 1
ATOM 2426 C CA . VAL A 1 299 ? -5.320 -8.462 -10.138 1.00 91.75 299 VAL A CA 1
ATOM 2427 C C . VAL A 1 299 ? -3.805 -8.656 -10.123 1.00 91.75 299 VAL A C 1
ATOM 2429 O O . VAL A 1 299 ? -3.313 -9.784 -10.044 1.00 91.75 299 VAL A O 1
ATOM 2432 N N . VAL A 1 300 ? -3.076 -7.546 -10.168 1.00 90.12 300 VAL A N 1
ATOM 2433 C CA . VAL A 1 300 ? -1.607 -7.483 -10.131 1.00 90.12 300 VAL A CA 1
ATOM 2434 C C . VAL A 1 300 ? -1.103 -7.348 -8.689 1.00 90.12 300 VAL A C 1
ATOM 2436 O O . VAL A 1 300 ? -0.122 -7.982 -8.316 1.00 90.12 300 VAL A O 1
ATOM 2439 N N . GLY A 1 301 ? -1.814 -6.578 -7.863 1.00 92.94 301 GLY A N 1
ATOM 2440 C CA . GLY A 1 301 ? -1.476 -6.294 -6.466 1.00 92.94 301 GLY A CA 1
ATOM 2441 C C . GLY A 1 301 ? -2.726 -5.980 -5.645 1.00 92.94 301 GLY A C 1
ATOM 2442 O O . GLY A 1 301 ? -3.812 -5.822 -6.203 1.00 92.94 301 GLY A O 1
ATOM 2443 N N . TYR A 1 302 ? -2.603 -5.933 -4.321 1.00 95.75 302 TYR A N 1
ATOM 2444 C CA . TYR A 1 302 ? -3.714 -5.639 -3.410 1.00 95.75 302 TYR A CA 1
ATOM 2445 C C . TYR A 1 302 ? -3.209 -5.162 -2.040 1.00 95.75 302 TYR A C 1
ATOM 2447 O O . TYR A 1 302 ? -2.104 -5.534 -1.637 1.00 95.75 302 TYR A O 1
ATOM 2455 N N . SER A 1 303 ? -4.017 -4.370 -1.324 1.00 95.56 303 SER A N 1
ATOM 2456 C CA . SER A 1 303 ? -3.725 -3.899 0.044 1.00 95.56 303 SER A CA 1
ATOM 2457 C C . SER A 1 303 ? -3.543 -5.072 1.013 1.00 95.56 303 SER A C 1
ATOM 2459 O O . SER A 1 303 ? -4.291 -6.046 0.927 1.00 95.56 303 SER A O 1
ATOM 2461 N N . LYS A 1 304 ? -2.585 -4.994 1.945 1.00 91.31 304 LYS A N 1
ATOM 2462 C CA . LYS A 1 304 ? -2.273 -6.079 2.895 1.00 91.31 304 LYS A CA 1
ATOM 2463 C C . LYS A 1 304 ? -2.122 -5.557 4.331 1.00 91.31 304 LYS A C 1
ATOM 2465 O O . LYS A 1 304 ? -1.464 -4.530 4.507 1.00 91.31 304 LYS A O 1
ATOM 2470 N N . PRO A 1 305 ? -2.612 -6.297 5.345 1.00 90.56 305 PRO A N 1
ATOM 2471 C CA . PRO A 1 305 ? -2.329 -6.011 6.748 1.00 90.56 305 PRO A CA 1
ATOM 2472 C C . PRO A 1 305 ? -0.829 -6.056 7.051 1.00 90.56 305 PRO A C 1
ATOM 2474 O O . PRO A 1 305 ? -0.088 -6.808 6.415 1.00 90.56 305 PRO A O 1
ATOM 2477 N N . TYR A 1 306 ? -0.391 -5.282 8.049 1.00 88.50 306 TYR A N 1
ATOM 2478 C CA . TYR A 1 306 ? 0.988 -5.276 8.571 1.00 88.50 306 TYR A CA 1
ATOM 2479 C C . TYR A 1 306 ? 2.092 -5.052 7.520 1.00 88.50 306 TYR A C 1
ATOM 2481 O O . TYR A 1 306 ? 3.235 -5.466 7.707 1.00 88.50 306 TYR A O 1
ATOM 2489 N N . ALA A 1 307 ? 1.782 -4.369 6.415 1.00 90.19 307 ALA A N 1
ATOM 2490 C CA . ALA A 1 307 ? 2.768 -3.975 5.413 1.00 90.19 307 ALA A CA 1
ATOM 2491 C C . ALA A 1 307 ? 3.686 -2.863 5.961 1.00 90.19 307 ALA A C 1
ATOM 2493 O O . ALA A 1 307 ? 3.512 -1.692 5.633 1.00 90.19 307 ALA A O 1
ATOM 2494 N N . PHE A 1 308 ? 4.628 -3.200 6.847 1.00 91.81 308 PHE A N 1
ATOM 2495 C CA . PHE A 1 308 ? 5.520 -2.231 7.489 1.00 91.81 308 PHE A CA 1
ATOM 2496 C C . PHE A 1 308 ? 6.409 -1.496 6.480 1.00 91.81 308 PHE A C 1
ATOM 2498 O O . PHE A 1 308 ? 6.995 -2.092 5.569 1.00 91.81 308 PHE A O 1
ATOM 2505 N N . GLY A 1 309 ? 6.535 -0.185 6.678 1.00 92.25 309 GLY A N 1
ATOM 2506 C CA . GLY A 1 309 ? 7.466 0.638 5.924 1.00 92.25 309 GLY A CA 1
ATOM 2507 C C . GLY A 1 309 ? 8.918 0.357 6.320 1.00 92.25 309 GLY A C 1
ATOM 2508 O O . GLY A 1 309 ? 9.221 -0.073 7.436 1.00 92.25 309 GLY A O 1
ATOM 2509 N N . ARG A 1 310 ? 9.831 0.600 5.378 1.00 92.06 310 ARG A N 1
ATOM 2510 C CA . ARG A 1 310 ? 11.276 0.515 5.594 1.00 92.06 310 ARG A CA 1
ATOM 2511 C C . ARG A 1 310 ? 11.938 1.791 5.095 1.00 92.06 310 ARG A C 1
ATOM 2513 O O . ARG A 1 310 ? 11.665 2.202 3.967 1.00 92.06 310 ARG A O 1
ATOM 2520 N N . LEU A 1 311 ? 12.821 2.367 5.905 1.00 92.69 311 LEU A N 1
ATOM 2521 C CA . LEU A 1 311 ? 13.712 3.431 5.447 1.00 92.69 311 LEU A CA 1
ATOM 2522 C C . LEU A 1 311 ? 14.695 2.864 4.417 1.00 92.69 311 LEU A C 1
ATOM 2524 O O . LEU A 1 311 ? 15.138 1.719 4.529 1.00 92.69 311 LEU A O 1
ATOM 2528 N N . ASN A 1 312 ? 15.020 3.671 3.413 1.00 90.62 312 ASN A N 1
ATOM 2529 C CA . ASN A 1 312 ? 16.048 3.401 2.415 1.00 90.62 312 ASN A CA 1
ATOM 2530 C C . ASN A 1 312 ? 16.996 4.609 2.317 1.00 90.62 312 ASN A C 1
ATOM 2532 O O . ASN A 1 312 ? 16.686 5.689 2.820 1.00 90.62 312 ASN A O 1
ATOM 2536 N N . ASN A 1 313 ? 18.140 4.439 1.649 1.00 89.62 313 ASN A N 1
ATOM 2537 C CA . ASN A 1 313 ? 19.125 5.515 1.478 1.00 89.62 313 ASN A CA 1
ATOM 2538 C C . ASN A 1 313 ? 18.504 6.810 0.913 1.00 89.62 313 ASN A C 1
ATOM 2540 O O . ASN A 1 313 ? 18.844 7.887 1.384 1.00 89.62 313 ASN A O 1
ATOM 2544 N N . GLU A 1 314 ? 17.597 6.705 -0.065 1.00 90.38 314 GLU A N 1
ATOM 2545 C CA . GLU A 1 314 ? 16.949 7.846 -0.733 1.00 90.38 314 GLU A CA 1
ATOM 2546 C C . GLU A 1 314 ? 16.135 8.693 0.261 1.00 90.38 314 GLU A C 1
ATOM 2548 O O . GLU A 1 314 ? 16.432 9.873 0.442 1.00 90.38 314 GLU A O 1
ATOM 2553 N N . ILE A 1 315 ? 15.202 8.078 0.998 1.00 93.75 315 ILE A N 1
ATOM 2554 C CA . ILE A 1 315 ? 14.423 8.745 2.054 1.00 93.75 315 ILE A CA 1
ATOM 2555 C C . ILE A 1 315 ? 15.351 9.316 3.137 1.00 93.75 315 ILE A C 1
ATOM 2557 O O . ILE A 1 315 ? 15.124 10.428 3.605 1.00 93.75 315 ILE A O 1
ATOM 2561 N N . ILE A 1 316 ? 16.415 8.602 3.522 1.00 93.69 316 ILE A N 1
ATOM 2562 C CA . ILE A 1 316 ? 17.354 9.059 4.562 1.00 93.69 316 ILE A CA 1
ATOM 2563 C C . ILE A 1 316 ? 18.094 10.342 4.142 1.00 93.69 316 ILE A C 1
ATOM 2565 O O . ILE A 1 316 ? 18.221 11.244 4.973 1.00 93.69 316 ILE A O 1
ATOM 2569 N N . VAL A 1 317 ? 18.528 10.476 2.875 1.00 92.56 317 VAL A N 1
ATOM 2570 C CA . VAL A 1 317 ? 19.108 11.742 2.370 1.00 92.56 317 VAL A CA 1
ATOM 2571 C C . VAL A 1 317 ? 18.117 12.887 2.568 1.00 92.56 317 VAL A C 1
ATOM 2573 O O . VAL A 1 317 ? 18.494 13.949 3.071 1.00 92.56 317 VAL A O 1
ATOM 2576 N N . LEU A 1 318 ? 16.855 12.685 2.181 1.00 94.25 318 LEU A N 1
ATOM 2577 C CA . LEU A 1 318 ? 15.836 13.733 2.238 1.00 94.25 318 LEU A CA 1
ATOM 2578 C C . LEU A 1 318 ? 15.482 14.102 3.681 1.00 94.25 318 LEU A C 1
ATOM 2580 O O . LEU A 1 318 ? 15.464 15.285 4.006 1.00 94.25 318 LEU A O 1
ATOM 2584 N N . LEU A 1 319 ? 15.298 13.118 4.566 1.00 94.19 319 LEU A N 1
ATOM 2585 C CA . LEU A 1 319 ? 15.033 13.347 5.991 1.00 94.19 319 LEU A CA 1
ATOM 2586 C C . LEU A 1 319 ? 16.148 14.141 6.673 1.00 94.19 319 LEU A C 1
ATOM 2588 O O . LEU A 1 319 ? 15.864 15.122 7.360 1.00 94.19 319 LEU A O 1
ATOM 2592 N N . SER A 1 320 ? 17.409 13.772 6.437 1.00 92.75 320 SER A N 1
ATOM 2593 C CA . SER A 1 320 ? 18.558 14.522 6.955 1.00 92.75 320 SER A CA 1
ATOM 2594 C C . SER A 1 320 ? 18.590 15.954 6.401 1.00 92.75 320 SER A C 1
ATOM 2596 O O . SER A 1 320 ? 18.747 16.911 7.156 1.00 92.75 320 SER A O 1
ATOM 2598 N N . SER A 1 321 ? 18.311 16.129 5.104 1.00 92.06 321 SER A N 1
ATOM 2599 C CA . SER A 1 321 ? 18.236 17.449 4.448 1.00 92.06 321 SER A CA 1
ATOM 2600 C C . SER A 1 321 ? 17.064 18.322 4.938 1.00 92.06 321 SER A C 1
ATOM 2602 O O . SER A 1 321 ? 17.091 19.545 4.783 1.00 92.06 321 SER A O 1
ATOM 2604 N N . LEU A 1 322 ? 16.030 17.707 5.522 1.00 92.69 322 LEU A N 1
ATOM 2605 C CA . LEU A 1 322 ? 14.865 18.359 6.134 1.00 92.69 322 LEU A CA 1
ATOM 2606 C C . LEU A 1 322 ? 15.017 18.583 7.652 1.00 92.69 322 LEU A C 1
ATOM 2608 O O . LEU A 1 322 ? 14.098 19.111 8.278 1.00 92.69 322 LEU A O 1
ATOM 2612 N N . GLY A 1 323 ? 16.170 18.238 8.234 1.00 90.12 323 GLY A N 1
ATOM 2613 C CA . GLY A 1 323 ? 16.506 18.527 9.631 1.00 90.12 323 GLY A CA 1
ATOM 2614 C C . GLY A 1 323 ? 16.222 17.400 10.629 1.00 90.12 323 GLY A C 1
ATOM 2615 O O . GLY A 1 323 ? 16.234 17.661 11.829 1.00 90.12 323 GLY A O 1
ATOM 2616 N N . ILE A 1 324 ? 15.982 16.161 10.179 1.00 93.56 324 ILE A N 1
ATOM 2617 C CA . ILE A 1 324 ? 16.025 14.997 11.081 1.00 93.56 324 ILE A CA 1
ATOM 2618 C C . ILE A 1 324 ? 17.481 14.753 11.502 1.00 93.56 324 ILE A C 1
ATOM 2620 O O . ILE A 1 324 ? 18.376 14.681 10.656 1.00 93.56 324 ILE A O 1
ATOM 2624 N N . THR A 1 325 ? 17.716 14.630 12.809 1.00 92.00 325 THR A N 1
ATOM 2625 C CA . THR A 1 325 ? 19.057 14.463 13.382 1.00 92.00 325 THR A CA 1
ATOM 2626 C C . THR A 1 325 ? 19.650 13.085 13.076 1.00 92.00 325 THR A C 1
ATOM 2628 O O . THR A 1 325 ? 18.939 12.089 12.918 1.00 92.00 325 THR A O 1
ATOM 2631 N N . ALA A 1 326 ? 20.985 13.023 13.036 1.00 91.50 326 ALA A N 1
ATOM 2632 C CA . ALA A 1 326 ? 21.733 11.770 12.959 1.00 91.50 326 ALA A CA 1
ATOM 2633 C C . ALA A 1 326 ? 21.370 10.821 14.116 1.00 91.50 326 ALA A C 1
ATOM 2635 O O . ALA A 1 326 ? 21.130 9.636 13.894 1.00 91.50 326 ALA A O 1
ATOM 2636 N N . GLU A 1 327 ? 21.252 11.373 15.326 1.00 93.69 327 GLU A N 1
ATOM 2637 C CA . GLU A 1 327 ? 20.861 10.675 16.553 1.00 93.69 327 GLU A CA 1
ATOM 2638 C C . GLU A 1 327 ? 19.520 9.938 16.412 1.00 93.69 327 GLU A C 1
ATOM 2640 O O . GLU A 1 327 ? 19.466 8.736 16.659 1.00 93.69 327 GLU A O 1
ATOM 2645 N N . ASN A 1 328 ? 18.461 10.600 15.925 1.00 94.38 328 ASN A N 1
ATOM 2646 C CA . ASN A 1 328 ? 17.146 9.969 15.747 1.00 94.38 328 ASN A CA 1
ATOM 2647 C C . ASN A 1 328 ? 17.195 8.777 14.775 1.00 94.38 328 ASN A C 1
ATOM 2649 O O . ASN A 1 328 ? 16.515 7.769 14.978 1.00 94.38 328 ASN A O 1
ATOM 2653 N N . LEU A 1 329 ? 17.990 8.888 13.705 1.00 94.62 329 LEU A N 1
ATOM 2654 C CA . LEU A 1 329 ? 18.146 7.833 12.701 1.00 94.62 329 LEU A CA 1
ATOM 2655 C C . LEU A 1 329 ? 18.975 6.655 13.231 1.00 94.62 329 LEU A C 1
ATOM 2657 O O . LEU A 1 329 ? 18.615 5.503 12.981 1.00 94.62 329 LEU A O 1
ATOM 2661 N N . LEU A 1 330 ? 20.045 6.935 13.980 1.00 94.31 330 LEU A N 1
ATOM 2662 C CA . LEU A 1 330 ? 20.876 5.925 14.641 1.00 94.31 330 LEU A CA 1
ATOM 2663 C C . LEU A 1 330 ? 20.102 5.200 15.749 1.00 94.31 330 LEU A C 1
ATOM 2665 O O . LEU A 1 330 ? 20.156 3.976 15.807 1.00 94.31 330 LEU A O 1
ATOM 2669 N N . LEU A 1 331 ? 19.308 5.916 16.551 1.00 94.62 331 LEU A N 1
ATOM 2670 C CA . LEU A 1 331 ? 18.440 5.334 17.580 1.00 94.62 331 LEU A CA 1
ATOM 2671 C C . LEU A 1 331 ? 17.447 4.333 16.974 1.00 94.62 331 LEU A C 1
ATOM 2673 O O . LEU A 1 331 ? 17.383 3.186 17.409 1.00 94.62 331 LEU A O 1
ATOM 2677 N N . ARG A 1 332 ? 16.725 4.722 15.912 1.00 93.44 332 ARG A N 1
ATOM 2678 C CA . ARG A 1 332 ? 15.794 3.813 15.216 1.00 93.44 332 ARG A CA 1
ATOM 2679 C C . ARG A 1 332 ? 16.490 2.657 14.500 1.00 93.44 332 ARG A C 1
ATOM 2681 O O . ARG A 1 332 ? 15.879 1.607 14.315 1.00 93.44 332 ARG A O 1
ATOM 2688 N N . GLN A 1 333 ? 17.746 2.824 14.088 1.00 94.31 333 GLN A N 1
ATOM 2689 C CA . GLN A 1 333 ? 18.550 1.714 13.581 1.00 94.31 333 GLN A CA 1
ATOM 2690 C C . GLN A 1 333 ? 18.946 0.749 14.708 1.00 94.31 333 GLN A C 1
ATOM 2692 O O . GLN A 1 333 ? 18.841 -0.461 14.515 1.00 94.31 333 GLN A O 1
ATOM 2697 N N . GLN A 1 334 ? 19.343 1.261 15.874 1.00 94.50 334 GLN A N 1
ATOM 2698 C CA . GLN A 1 334 ? 19.735 0.442 17.018 1.00 94.50 334 GLN A CA 1
ATOM 2699 C C . GLN A 1 334 ? 18.553 -0.366 17.566 1.00 94.50 334 GLN A C 1
ATOM 2701 O O . GLN A 1 334 ? 18.663 -1.581 17.665 1.00 94.50 334 GLN A O 1
ATOM 2706 N N . GLU A 1 335 ? 17.386 0.256 17.772 1.00 92.31 335 GLU A N 1
ATOM 2707 C CA . GLU A 1 335 ? 16.152 -0.448 18.173 1.00 92.31 335 GLU A CA 1
ATOM 2708 C C . GLU A 1 335 ? 15.793 -1.606 17.221 1.00 92.31 335 GLU A C 1
ATOM 2710 O O . GLU A 1 335 ? 15.273 -2.640 17.639 1.00 92.31 335 GLU A O 1
ATOM 2715 N N . TYR A 1 336 ? 16.070 -1.445 15.924 1.00 92.88 336 TYR A N 1
ATOM 2716 C CA . TYR A 1 336 ? 15.852 -2.479 14.913 1.00 92.88 336 TYR A CA 1
ATOM 2717 C C . TYR A 1 336 ? 16.899 -3.604 14.975 1.00 92.88 336 TYR A C 1
ATOM 2719 O O . TYR A 1 336 ? 16.559 -4.766 14.752 1.00 92.88 336 TYR A O 1
ATOM 2727 N N . PHE A 1 337 ? 18.154 -3.286 15.297 1.00 93.44 337 PHE A N 1
ATOM 2728 C CA . PHE A 1 337 ? 19.212 -4.274 15.528 1.00 93.44 337 PHE A CA 1
ATOM 2729 C C . PHE A 1 337 ? 18.973 -5.078 16.808 1.00 93.44 337 PHE A C 1
ATOM 2731 O O . PHE A 1 337 ? 19.064 -6.306 16.774 1.00 93.44 337 PHE A O 1
ATOM 2738 N N . ASP A 1 338 ? 18.588 -4.410 17.894 1.00 92.00 338 ASP A N 1
ATOM 2739 C CA . ASP A 1 338 ? 18.239 -5.042 19.167 1.00 92.00 338 ASP A CA 1
ATOM 2740 C C . ASP A 1 338 ? 17.052 -5.995 18.973 1.00 92.00 338 ASP A C 1
ATOM 2742 O O . ASP A 1 338 ? 17.135 -7.165 19.337 1.00 92.00 338 ASP A O 1
ATOM 2746 N N . TRP A 1 339 ? 16.006 -5.557 18.261 1.00 90.38 339 TRP A N 1
ATOM 2747 C CA . TRP A 1 339 ? 14.867 -6.400 17.874 1.00 90.38 339 TRP A CA 1
ATOM 2748 C C . TRP A 1 339 ? 15.276 -7.636 17.050 1.00 90.38 339 TRP A C 1
ATOM 2750 O O . TRP A 1 339 ? 14.772 -8.735 17.289 1.00 90.38 339 TRP A O 1
ATOM 2760 N N . ILE A 1 340 ? 16.225 -7.499 16.112 1.00 91.38 340 ILE A N 1
ATOM 2761 C CA . ILE A 1 340 ? 16.776 -8.649 15.373 1.00 91.38 340 ILE A CA 1
ATOM 2762 C C . ILE A 1 340 ? 17.492 -9.618 16.322 1.00 91.38 340 ILE A C 1
ATOM 2764 O O . ILE A 1 340 ? 17.315 -10.825 16.169 1.00 91.38 340 ILE A O 1
ATOM 2768 N N . VAL A 1 341 ? 18.287 -9.140 17.285 1.00 91.00 341 VAL A N 1
ATOM 2769 C CA . VAL A 1 341 ? 19.028 -9.995 18.234 1.00 91.00 341 VAL A CA 1
ATOM 2770 C C . VAL A 1 341 ? 18.078 -10.690 19.215 1.00 91.00 341 VAL A C 1
ATOM 2772 O O . VAL A 1 341 ? 18.100 -11.924 19.331 1.00 91.00 341 VAL A O 1
ATOM 2775 N N . HIS A 1 342 ? 17.205 -9.918 19.864 1.00 88.94 342 HIS A N 1
ATOM 2776 C CA . HIS A 1 342 ? 16.243 -10.394 20.855 1.00 88.94 342 HIS A CA 1
ATOM 2777 C C . HIS A 1 342 ? 15.261 -11.411 20.276 1.00 88.94 342 HIS A C 1
ATOM 2779 O O . HIS A 1 342 ? 14.871 -12.332 20.986 1.00 88.94 342 HIS A O 1
ATOM 2785 N N . ALA A 1 343 ? 14.955 -11.366 18.976 1.00 88.25 343 ALA A N 1
ATOM 2786 C CA . ALA A 1 343 ? 14.137 -12.387 18.317 1.00 88.25 343 ALA A CA 1
ATOM 2787 C C . ALA A 1 343 ? 14.702 -13.825 18.391 1.00 88.25 343 ALA A C 1
ATOM 2789 O O . ALA A 1 343 ? 13.995 -14.767 18.053 1.00 88.25 343 ALA A O 1
ATOM 2790 N N . SER A 1 344 ? 15.955 -14.020 18.825 1.00 87.06 344 SER A N 1
ATOM 2791 C CA . SER A 1 344 ? 16.534 -15.344 19.137 1.00 87.06 344 SER A CA 1
ATOM 2792 C C . SER A 1 344 ? 16.691 -15.648 20.633 1.00 87.06 344 SER A C 1
ATOM 2794 O O . SER A 1 344 ? 17.262 -16.676 20.978 1.00 87.06 344 SER A O 1
ATOM 2796 N N . GLN A 1 345 ? 16.225 -14.754 21.503 1.00 84.56 345 GLN A N 1
ATOM 2797 C CA . GLN A 1 345 ? 16.372 -14.813 22.963 1.00 84.56 345 GLN A CA 1
ATOM 2798 C C . GLN A 1 345 ? 15.020 -14.703 23.684 1.00 84.56 345 GLN A C 1
ATOM 2800 O O . GLN A 1 345 ? 14.848 -15.258 24.763 1.00 84.56 345 GLN A O 1
ATOM 2805 N N . GLN A 1 346 ? 14.066 -13.982 23.093 1.00 81.56 346 GLN A N 1
ATOM 2806 C CA . GLN A 1 346 ? 12.753 -13.687 23.651 1.00 81.56 346 GLN A CA 1
ATOM 2807 C C . GLN A 1 346 ? 11.659 -14.146 22.675 1.00 81.56 346 GLN A C 1
ATOM 2809 O O . GLN A 1 346 ? 11.725 -13.817 21.485 1.00 81.56 346 GLN A O 1
ATOM 2814 N N . PRO A 1 347 ? 10.627 -14.873 23.142 1.00 79.19 347 PRO A N 1
ATOM 2815 C CA . PRO A 1 347 ? 9.558 -15.362 22.273 1.00 79.19 347 PRO A CA 1
ATOM 2816 C C . PRO A 1 347 ? 8.732 -14.218 21.673 1.00 79.19 347 PRO A C 1
ATOM 2818 O O . PRO A 1 347 ? 8.257 -14.336 20.548 1.00 79.19 347 PRO A O 1
ATOM 2821 N N . GLU A 1 348 ? 8.593 -13.094 22.377 1.00 78.88 348 GLU A N 1
ATOM 2822 C CA . GLU A 1 348 ? 7.786 -11.951 21.934 1.00 78.88 348 GLU A CA 1
ATOM 2823 C C . GLU A 1 348 ? 8.350 -11.284 20.678 1.00 78.88 348 GLU A C 1
ATOM 2825 O O . GLU A 1 348 ? 7.649 -11.150 19.671 1.00 78.88 348 GLU A O 1
ATOM 2830 N N . ASP A 1 349 ? 9.642 -10.952 20.700 1.00 84.00 349 ASP A N 1
ATOM 2831 C CA . ASP A 1 349 ? 10.336 -10.394 19.542 1.00 84.00 349 ASP A CA 1
ATOM 2832 C C . ASP A 1 349 ? 10.491 -11.427 18.417 1.00 84.00 349 ASP A C 1
ATOM 2834 O O . ASP A 1 349 ? 10.435 -11.059 17.243 1.00 84.00 349 ASP A O 1
ATOM 2838 N N . ALA A 1 350 ? 10.595 -12.723 18.741 1.00 86.25 350 ALA A N 1
ATOM 2839 C CA . ALA A 1 350 ? 10.589 -13.797 17.747 1.00 86.25 350 ALA A CA 1
ATOM 2840 C C . ALA A 1 350 ? 9.268 -13.836 16.963 1.00 86.25 350 ALA A C 1
ATOM 2842 O O . ALA A 1 350 ? 9.266 -13.857 15.729 1.00 86.25 350 ALA A O 1
ATOM 2843 N N . ILE A 1 351 ? 8.138 -13.805 17.674 1.00 82.81 351 ILE A N 1
ATOM 2844 C CA . ILE A 1 351 ? 6.788 -13.801 17.099 1.00 82.81 351 ILE A CA 1
ATOM 2845 C C . ILE A 1 351 ? 6.549 -12.525 16.291 1.00 82.81 351 ILE A C 1
ATOM 2847 O O . ILE A 1 351 ? 5.992 -12.609 15.192 1.00 82.81 351 ILE A O 1
ATOM 2851 N N . ASP A 1 352 ? 6.981 -11.364 16.792 1.00 84.12 352 ASP A N 1
ATOM 2852 C CA . ASP A 1 352 ? 6.848 -10.087 16.086 1.00 84.12 352 ASP A CA 1
ATOM 2853 C C . ASP A 1 352 ? 7.683 -10.070 14.794 1.00 84.12 352 ASP A C 1
ATOM 2855 O O . ASP A 1 352 ? 7.149 -9.781 13.720 1.00 84.12 352 ASP A O 1
ATOM 2859 N N . LEU A 1 353 ? 8.960 -10.475 14.858 1.00 88.06 353 LEU A N 1
ATOM 2860 C CA . LEU A 1 353 ? 9.847 -10.567 13.693 1.00 88.06 353 LEU A CA 1
ATOM 2861 C C . LEU A 1 353 ? 9.282 -11.515 12.634 1.00 88.06 353 LEU A C 1
ATOM 2863 O O . LEU A 1 353 ? 9.118 -11.114 11.480 1.00 88.06 353 LEU A O 1
ATOM 2867 N N . LEU A 1 354 ? 8.943 -12.751 13.016 1.00 88.81 354 LEU A N 1
ATOM 2868 C CA . LEU A 1 354 ? 8.384 -13.753 12.104 1.00 88.81 354 LEU A CA 1
ATOM 2869 C C . LEU A 1 354 ? 7.065 -13.267 11.481 1.00 88.81 354 LEU A C 1
ATOM 2871 O O . LEU A 1 354 ? 6.872 -13.374 10.267 1.00 88.81 354 LEU A O 1
ATOM 2875 N N . SER A 1 355 ? 6.194 -12.641 12.277 1.00 84.69 355 SER A N 1
ATOM 2876 C CA . SER A 1 355 ? 4.928 -12.072 11.797 1.00 84.69 355 SER A CA 1
ATOM 2877 C C . SER A 1 355 ? 5.121 -10.894 10.836 1.00 84.69 355 SER A C 1
ATOM 2879 O O . SER A 1 355 ? 4.336 -10.761 9.893 1.00 84.69 355 SER A O 1
ATOM 2881 N N . ALA A 1 356 ? 6.150 -10.065 11.042 1.00 84.62 356 ALA A N 1
ATOM 2882 C CA . ALA A 1 356 ? 6.477 -8.904 10.213 1.00 84.62 356 ALA A CA 1
ATOM 2883 C C . ALA A 1 356 ? 7.204 -9.262 8.901 1.00 84.62 356 ALA A C 1
ATOM 2885 O O . ALA A 1 356 ? 7.032 -8.562 7.899 1.00 84.62 356 ALA A O 1
ATOM 2886 N N . VAL A 1 357 ? 7.988 -10.351 8.868 1.00 86.06 357 VAL A N 1
ATOM 2887 C CA . VAL A 1 357 ? 8.601 -10.870 7.623 1.00 86.06 357 VAL A CA 1
ATOM 2888 C C . VAL A 1 357 ? 7.667 -11.789 6.821 1.00 86.06 357 VAL A C 1
ATOM 2890 O O . VAL A 1 357 ? 7.957 -12.086 5.662 1.00 86.06 357 VAL A O 1
ATOM 2893 N N . GLY A 1 358 ? 6.528 -12.188 7.400 1.00 84.88 358 GLY A N 1
ATOM 2894 C CA . GLY A 1 358 ? 5.474 -12.972 6.744 1.00 84.88 358 GLY A CA 1
ATOM 2895 C C . GLY A 1 358 ? 5.493 -14.478 7.036 1.00 84.88 358 GLY A C 1
ATOM 2896 O O . GLY A 1 358 ? 4.664 -15.203 6.493 1.00 84.88 358 GLY A O 1
ATOM 2897 N N . GLU A 1 359 ? 6.378 -14.943 7.916 1.00 87.25 359 GLU A N 1
ATOM 2898 C CA . GLU A 1 359 ? 6.538 -16.346 8.328 1.00 87.25 359 GLU A CA 1
ATOM 2899 C C . GLU A 1 359 ? 5.594 -16.674 9.505 1.00 87.25 359 GLU A C 1
ATOM 2901 O O . GLU A 1 359 ? 6.013 -17.087 10.587 1.00 87.25 359 GLU A O 1
ATOM 2906 N N . TYR A 1 360 ? 4.290 -16.442 9.312 1.00 84.00 360 TYR A N 1
ATOM 2907 C CA . TYR A 1 360 ? 3.276 -16.581 10.369 1.00 84.00 360 TYR A CA 1
ATOM 2908 C C . TYR A 1 360 ? 3.186 -18.000 10.943 1.00 84.00 360 TYR A C 1
ATOM 2910 O O . TYR A 1 360 ? 3.050 -18.162 12.151 1.00 84.00 360 TYR A O 1
ATOM 2918 N N . ASP A 1 361 ? 3.317 -19.024 10.099 1.00 84.12 361 ASP A N 1
ATOM 2919 C CA . ASP A 1 361 ? 3.259 -20.421 10.541 1.00 84.12 361 ASP A CA 1
ATOM 2920 C C . ASP A 1 361 ? 4.448 -20.757 11.464 1.00 84.12 361 ASP A C 1
ATOM 2922 O O . ASP A 1 361 ? 4.325 -21.564 12.382 1.00 84.12 361 ASP A O 1
ATOM 2926 N N . ALA A 1 362 ? 5.597 -20.092 11.278 1.00 85.12 362 ALA A N 1
ATOM 2927 C CA . ALA A 1 362 ? 6.724 -20.187 12.199 1.00 85.12 362 ALA A CA 1
ATOM 2928 C C . ALA A 1 362 ? 6.460 -19.409 13.499 1.00 85.12 362 ALA A C 1
ATOM 2930 O O . ALA A 1 362 ? 6.793 -19.908 14.570 1.00 85.12 362 ALA A O 1
ATOM 2931 N N . ALA A 1 363 ? 5.824 -18.232 13.430 1.00 83.00 363 ALA A N 1
ATOM 2932 C CA . ALA A 1 363 ? 5.416 -17.474 14.618 1.00 83.00 363 ALA A CA 1
ATOM 2933 C C . ALA A 1 363 ? 4.439 -18.275 15.503 1.00 83.00 363 ALA A C 1
ATOM 2935 O O . ALA A 1 363 ? 4.598 -18.303 16.720 1.00 83.00 363 ALA A O 1
ATOM 2936 N N . GLU A 1 364 ? 3.487 -18.997 14.897 1.00 78.06 364 GLU A N 1
ATOM 2937 C CA . GLU A 1 364 ? 2.612 -19.931 15.618 1.00 78.06 364 GLU A CA 1
ATOM 2938 C C . GLU A 1 364 ? 3.399 -21.088 16.254 1.00 78.06 364 GLU A C 1
ATOM 2940 O O . GLU A 1 364 ? 3.120 -21.487 17.386 1.00 78.06 364 GLU A O 1
ATOM 2945 N N . ARG A 1 365 ? 4.441 -21.588 15.583 1.00 79.12 365 ARG A N 1
ATOM 2946 C CA . ARG A 1 365 ? 5.294 -22.645 16.137 1.00 79.12 365 ARG A CA 1
ATOM 2947 C C . ARG A 1 365 ? 6.203 -22.192 17.281 1.00 79.12 365 ARG A C 1
ATOM 2949 O O . ARG A 1 365 ? 6.427 -23.010 18.162 1.00 79.12 365 ARG A O 1
ATOM 2956 N N . VAL A 1 366 ? 6.668 -20.936 17.335 1.00 78.06 366 VAL A N 1
ATOM 2957 C CA . VAL A 1 366 ? 7.424 -20.418 18.508 1.00 78.06 366 VAL A CA 1
ATOM 2958 C C . VAL A 1 366 ? 6.601 -20.593 19.783 1.00 78.06 366 VAL A C 1
ATOM 2960 O O . VAL A 1 366 ? 7.125 -20.933 20.839 1.00 78.06 366 VAL A O 1
ATOM 2963 N N . LEU A 1 367 ? 5.290 -20.399 19.654 1.00 67.62 367 LEU A N 1
ATOM 2964 C CA . LEU A 1 367 ? 4.326 -20.542 20.731 1.00 67.62 367 LEU A CA 1
ATOM 2965 C C . LEU A 1 367 ? 3.948 -21.994 21.048 1.00 67.62 367 LEU A C 1
ATOM 2967 O O . LEU A 1 367 ? 3.707 -22.325 22.205 1.00 67.62 367 LEU A O 1
ATOM 2971 N N . LEU A 1 368 ? 3.872 -22.858 20.033 1.00 68.31 368 LEU A N 1
ATOM 2972 C CA . LEU A 1 368 ? 3.441 -24.252 20.183 1.00 68.31 368 LEU A CA 1
ATOM 2973 C C . LEU A 1 368 ? 4.565 -25.227 20.554 1.00 68.31 368 LEU A C 1
ATOM 2975 O O . LEU A 1 368 ? 4.292 -26.193 21.268 1.00 68.31 368 LEU A O 1
ATOM 2979 N N . ASP A 1 369 ? 5.767 -25.024 20.011 1.00 73.56 369 ASP A N 1
ATOM 2980 C CA . ASP A 1 369 ? 6.926 -25.923 20.109 1.00 73.56 369 ASP A CA 1
ATOM 2981 C C . ASP A 1 369 ? 8.076 -25.315 20.946 1.00 73.56 369 ASP A C 1
ATOM 2983 O O . ASP A 1 369 ? 9.076 -25.988 21.185 1.00 73.56 369 ASP A O 1
ATOM 2987 N N . GLY A 1 370 ? 7.954 -24.053 21.377 1.00 70.88 370 GLY A N 1
ATOM 2988 C CA . GLY A 1 370 ? 9.009 -23.305 22.067 1.00 70.88 370 GLY A CA 1
ATOM 2989 C C . GLY A 1 370 ? 9.973 -22.579 21.119 1.00 70.88 370 GLY A C 1
ATOM 2990 O O . GLY A 1 370 ? 9.992 -22.798 19.903 1.00 70.88 370 GLY A O 1
ATOM 2991 N N . LEU A 1 371 ? 10.791 -21.687 21.689 1.00 78.12 371 LEU A N 1
ATOM 2992 C CA . LEU A 1 371 ? 11.734 -20.859 20.931 1.00 78.12 371 LEU A CA 1
ATOM 2993 C C . LEU A 1 371 ? 12.802 -21.713 20.228 1.00 78.12 371 LEU A C 1
ATOM 2995 O O . LEU A 1 371 ? 13.053 -21.522 19.037 1.00 78.12 371 LEU A O 1
ATOM 2999 N N . ASP A 1 372 ? 13.373 -22.697 20.927 1.00 75.88 372 ASP A N 1
ATOM 3000 C CA . ASP A 1 372 ? 14.475 -23.535 20.437 1.00 75.88 372 ASP A CA 1
ATOM 3001 C C . ASP A 1 372 ? 14.089 -24.398 19.228 1.00 75.88 372 ASP A C 1
ATOM 3003 O O . ASP A 1 372 ? 14.836 -24.484 18.250 1.00 75.88 372 ASP A O 1
ATOM 3007 N N . ALA A 1 373 ? 12.876 -24.957 19.226 1.00 79.06 373 ALA A N 1
ATOM 3008 C CA . ALA A 1 373 ? 12.360 -25.771 18.123 1.00 79.06 373 ALA A CA 1
ATOM 3009 C C . ALA A 1 373 ? 12.177 -24.983 16.809 1.00 79.06 373 ALA A C 1
ATOM 3011 O O . ALA A 1 373 ? 12.149 -25.568 15.719 1.00 79.06 373 ALA A O 1
ATOM 3012 N N . VAL A 1 374 ? 12.048 -23.654 16.896 1.00 85.44 374 VAL A N 1
ATOM 3013 C CA . VAL A 1 374 ? 11.879 -22.745 15.747 1.00 85.44 374 VAL A CA 1
ATOM 3014 C C . VAL A 1 374 ? 13.118 -21.877 15.511 1.00 85.44 374 VAL A C 1
ATOM 3016 O O . VAL A 1 374 ? 13.238 -21.245 14.457 1.00 85.44 374 VAL A O 1
ATOM 3019 N N . LEU A 1 375 ? 14.105 -21.923 16.409 1.00 86.56 375 LEU A N 1
ATOM 3020 C CA . LEU A 1 375 ? 15.369 -21.197 16.314 1.00 86.56 375 LEU A CA 1
ATOM 3021 C C . LEU A 1 375 ? 16.074 -21.348 14.949 1.00 86.56 375 LEU A C 1
ATOM 3023 O O . LEU A 1 375 ? 16.564 -20.336 14.448 1.00 86.56 375 LEU A O 1
ATOM 3027 N N . PRO A 1 376 ? 16.070 -22.510 14.253 1.00 88.50 376 PRO A N 1
ATOM 3028 C CA . PRO A 1 376 ? 16.616 -22.607 12.895 1.00 88.50 376 PRO A CA 1
ATOM 3029 C C . PRO A 1 376 ? 15.892 -21.720 11.865 1.00 88.50 376 PRO A C 1
ATOM 3031 O O . PRO A 1 376 ? 16.528 -21.151 10.974 1.00 88.50 376 PRO A O 1
ATOM 3034 N N . VAL A 1 377 ? 14.568 -21.568 11.987 1.00 88.94 377 VAL A N 1
ATOM 3035 C CA . VAL A 1 377 ? 13.749 -20.712 11.111 1.00 88.94 377 VAL A CA 1
ATOM 3036 C C . VAL A 1 377 ? 13.945 -19.240 11.469 1.00 88.94 377 VAL A C 1
ATOM 3038 O O . VAL A 1 377 ? 14.167 -18.426 10.576 1.00 88.94 377 VAL A O 1
ATOM 3041 N N . ILE A 1 378 ? 13.973 -18.908 12.762 1.00 89.25 378 ILE A N 1
ATOM 3042 C CA . ILE A 1 378 ? 14.306 -17.563 13.259 1.00 89.25 378 ILE A CA 1
ATOM 3043 C C . ILE A 1 378 ? 15.681 -17.135 12.739 1.00 89.25 378 ILE A C 1
ATOM 3045 O O . ILE A 1 378 ? 15.796 -16.098 12.089 1.00 89.25 378 ILE A O 1
ATOM 3049 N N . ARG A 1 379 ? 16.714 -17.963 12.935 1.00 89.62 379 ARG A N 1
ATOM 3050 C CA . ARG A 1 379 ? 18.087 -17.710 12.468 1.00 89.62 379 ARG A CA 1
ATOM 3051 C C . ARG A 1 379 ? 18.156 -17.549 10.951 1.00 89.62 379 ARG A C 1
ATOM 3053 O O . ARG A 1 379 ? 18.899 -16.695 10.472 1.00 89.62 379 ARG A O 1
ATOM 3060 N N . LYS A 1 380 ? 17.365 -18.308 10.183 1.00 91.31 380 LYS A N 1
ATOM 3061 C CA . LYS A 1 380 ? 17.223 -18.128 8.726 1.00 91.31 380 LYS A CA 1
ATOM 3062 C C . LYS A 1 380 ? 16.617 -16.761 8.379 1.00 91.31 380 LYS A C 1
ATOM 3064 O O . LYS A 1 380 ? 17.129 -16.097 7.480 1.00 91.31 380 LYS A O 1
ATOM 3069 N N . CYS A 1 381 ? 15.577 -16.320 9.086 1.00 91.19 381 CYS A N 1
ATOM 3070 C CA . CYS A 1 381 ? 14.946 -15.010 8.885 1.00 91.19 381 CYS A CA 1
ATOM 3071 C C . CYS A 1 381 ? 15.869 -13.849 9.285 1.00 91.19 381 CYS A C 1
ATOM 3073 O O . CYS A 1 381 ? 16.047 -12.922 8.497 1.00 91.19 381 CYS A O 1
ATOM 3075 N N . GLN A 1 382 ? 16.527 -13.936 10.446 1.00 92.00 382 GLN A N 1
ATOM 3076 C CA . GLN A 1 382 ? 17.535 -12.971 10.898 1.00 92.00 382 GLN A CA 1
ATOM 3077 C C . GLN A 1 382 ? 18.682 -12.857 9.880 1.00 92.00 382 GLN A C 1
ATOM 3079 O O . GLN A 1 382 ? 18.971 -11.766 9.396 1.00 92.00 382 GLN A O 1
ATOM 3084 N N . ARG A 1 383 ? 19.292 -13.986 9.476 1.00 90.69 383 ARG A N 1
ATOM 3085 C CA . ARG A 1 383 ? 20.360 -14.012 8.457 1.00 90.69 383 ARG A CA 1
ATOM 3086 C C . ARG A 1 383 ? 19.905 -13.443 7.114 1.00 90.69 383 ARG A C 1
ATOM 3088 O O . ARG A 1 383 ? 20.719 -12.841 6.422 1.00 90.69 383 ARG A O 1
ATOM 3095 N N . LYS A 1 384 ? 18.629 -13.603 6.749 1.00 91.12 384 LYS A N 1
ATOM 3096 C CA . LYS A 1 384 ? 18.058 -13.004 5.538 1.00 91.12 384 LYS A CA 1
ATOM 3097 C C . LYS A 1 384 ? 17.948 -11.482 5.656 1.00 91.12 384 LYS A C 1
ATOM 3099 O O . LYS A 1 384 ? 18.484 -10.809 4.786 1.00 91.12 384 LYS A O 1
ATOM 3104 N N . GLU A 1 385 ? 17.319 -10.936 6.703 1.00 91.06 385 GLU A N 1
ATOM 3105 C CA . GLU A 1 385 ? 17.200 -9.471 6.856 1.00 91.06 385 GLU A CA 1
ATOM 3106 C C . GLU A 1 385 ? 18.580 -8.799 7.026 1.00 91.06 385 GLU A C 1
ATOM 3108 O O . GLU A 1 385 ? 18.788 -7.725 6.469 1.00 91.06 385 GLU A O 1
ATOM 3113 N N . VAL A 1 386 ? 19.540 -9.449 7.704 1.00 90.44 386 VAL A N 1
ATOM 3114 C CA . VAL A 1 386 ? 20.935 -8.971 7.837 1.00 90.44 386 VAL A CA 1
ATOM 3115 C C . VAL A 1 386 ? 21.712 -9.084 6.521 1.00 90.44 386 VAL A C 1
ATOM 3117 O O . VAL A 1 386 ? 22.409 -8.150 6.133 1.00 90.44 386 VAL A O 1
ATOM 3120 N N . GLY A 1 387 ? 21.570 -10.191 5.786 1.00 87.75 387 GLY A N 1
ATOM 3121 C CA . GLY A 1 387 ? 22.136 -10.330 4.439 1.00 87.75 387 GLY A CA 1
ATOM 3122 C C . GLY A 1 387 ? 21.585 -9.273 3.478 1.00 87.75 387 GLY A C 1
ATOM 3123 O O . GLY A 1 387 ? 22.334 -8.695 2.693 1.00 87.75 387 GLY A O 1
ATOM 3124 N N . ASP A 1 388 ? 20.303 -8.930 3.626 1.00 88.31 388 ASP A N 1
ATOM 3125 C CA . ASP A 1 388 ? 19.624 -7.842 2.923 1.00 88.31 388 ASP A CA 1
ATOM 3126 C C . ASP A 1 388 ? 20.148 -6.429 3.296 1.00 88.31 388 ASP A C 1
ATOM 3128 O O . ASP A 1 388 ? 19.657 -5.449 2.727 1.00 88.31 388 ASP A O 1
ATOM 3132 N N . PHE A 1 389 ? 21.143 -6.261 4.176 1.00 88.62 389 PHE A N 1
ATOM 3133 C CA . PHE A 1 389 ? 21.862 -4.980 4.331 1.00 88.62 389 PHE A CA 1
ATOM 3134 C C . PHE A 1 389 ? 22.858 -4.737 3.189 1.00 88.62 389 PHE A C 1
ATOM 3136 O O . PHE A 1 389 ? 23.199 -3.590 2.889 1.00 88.62 389 PHE A O 1
ATOM 3143 N N . LYS A 1 390 ? 23.270 -5.792 2.479 1.00 84.88 390 LYS A N 1
ATOM 3144 C CA . LYS A 1 390 ? 24.031 -5.697 1.230 1.00 84.88 390 LYS A CA 1
ATOM 3145 C C . LYS A 1 390 ? 23.112 -6.054 0.055 1.00 84.88 390 LYS A C 1
ATOM 3147 O O . LYS A 1 390 ? 22.175 -6.842 0.168 1.00 84.88 390 LYS A O 1
ATOM 3152 N N . ARG A 1 391 ? 23.304 -5.385 -1.078 1.00 77.25 391 ARG A N 1
ATOM 3153 C CA . ARG A 1 391 ? 22.649 -5.718 -2.350 1.00 77.25 391 ARG A CA 1
ATOM 3154 C C . ARG A 1 391 ? 23.368 -6.890 -3.019 1.00 77.25 391 ARG A C 1
ATOM 3156 O O . ARG A 1 391 ? 24.529 -7.159 -2.733 1.00 77.25 391 ARG A O 1
ATOM 3163 N N . GLU A 1 392 ? 22.708 -7.501 -4.001 1.00 70.81 392 GLU A N 1
ATOM 3164 C CA . GLU A 1 392 ? 23.309 -8.503 -4.898 1.00 70.81 392 GLU A CA 1
ATOM 3165 C C . GLU A 1 392 ? 24.558 -7.977 -5.639 1.00 70.81 392 GLU A C 1
ATOM 3167 O O . GLU A 1 392 ? 25.445 -8.757 -5.962 1.00 70.81 392 GLU A O 1
ATOM 3172 N N . ASP A 1 393 ? 24.672 -6.657 -5.861 1.00 66.19 393 ASP A N 1
ATOM 3173 C CA . ASP A 1 393 ? 25.865 -6.009 -6.435 1.00 66.19 393 ASP A CA 1
ATOM 3174 C C . ASP A 1 393 ? 26.958 -5.682 -5.395 1.00 66.19 393 ASP A C 1
ATOM 3176 O O . ASP A 1 393 ? 27.843 -4.868 -5.660 1.00 66.19 393 ASP A O 1
ATOM 3180 N N . GLY A 1 394 ? 26.877 -6.273 -4.198 1.00 70.62 394 GLY A N 1
ATOM 3181 C CA . GLY A 1 394 ? 27.811 -6.094 -3.083 1.00 70.62 394 GLY A CA 1
ATOM 3182 C C . GLY A 1 394 ? 27.682 -4.763 -2.336 1.00 70.62 394 GLY A C 1
ATOM 3183 O O . GLY A 1 394 ? 28.306 -4.591 -1.291 1.00 70.62 394 GLY A O 1
ATOM 3184 N N . LYS A 1 395 ? 26.872 -3.814 -2.827 1.00 77.12 395 LYS A N 1
ATOM 3185 C CA . LYS A 1 395 ? 26.756 -2.479 -2.224 1.00 77.12 395 LYS A CA 1
ATOM 3186 C C . LYS A 1 395 ? 25.883 -2.472 -0.981 1.00 77.12 395 LYS A C 1
ATOM 3188 O O . LYS A 1 395 ? 24.765 -2.986 -0.980 1.00 77.12 395 LYS A O 1
ATOM 3193 N N . GLU A 1 396 ? 26.359 -1.783 0.041 1.00 78.94 396 GLU A N 1
ATOM 3194 C CA . GLU A 1 396 ? 25.644 -1.573 1.296 1.00 78.94 396 GLU A CA 1
ATOM 3195 C C . GLU A 1 396 ? 24.442 -0.635 1.118 1.00 78.94 396 GLU A C 1
ATOM 3197 O O . GLU A 1 396 ? 24.498 0.391 0.425 1.00 78.94 396 GLU A O 1
ATOM 3202 N N . ARG A 1 397 ? 23.335 -0.984 1.774 1.00 81.75 397 ARG A N 1
ATOM 3203 C CA . ARG A 1 397 ? 22.110 -0.186 1.844 1.00 81.75 397 ARG A CA 1
ATOM 3204 C C . ARG A 1 397 ? 21.602 -0.146 3.282 1.00 81.75 397 ARG A C 1
ATOM 3206 O O . ARG A 1 397 ? 21.436 -1.184 3.913 1.00 81.75 397 ARG A O 1
ATOM 3213 N N . SER A 1 398 ? 21.276 1.046 3.770 1.00 81.75 398 SER A N 1
ATOM 3214 C CA . SER A 1 398 ? 20.485 1.171 4.989 1.00 81.75 398 SER A CA 1
ATOM 3215 C C . SER A 1 398 ? 19.059 0.691 4.698 1.00 81.75 398 SER A C 1
ATOM 3217 O O . SER A 1 398 ? 18.452 1.079 3.690 1.00 81.75 398 SER A O 1
ATOM 3219 N N . ARG A 1 399 ? 18.561 -0.223 5.537 1.00 87.69 399 ARG A N 1
ATOM 3220 C CA . ARG A 1 399 ? 17.254 -0.880 5.406 1.00 87.69 399 ARG A CA 1
ATOM 3221 C C . ARG A 1 399 ? 16.708 -1.217 6.794 1.00 87.69 399 ARG A C 1
ATOM 3223 O O . ARG A 1 399 ? 16.887 -2.325 7.287 1.00 87.69 399 ARG A O 1
ATOM 3230 N N . THR A 1 400 ? 16.006 -0.260 7.387 1.00 90.94 400 THR A N 1
ATOM 3231 C CA . THR A 1 400 ? 15.470 -0.348 8.756 1.00 90.94 400 THR A CA 1
ATOM 3232 C C . THR A 1 400 ? 13.946 -0.421 8.714 1.00 90.94 400 THR A C 1
ATOM 3234 O O . THR A 1 400 ? 13.326 0.414 8.051 1.00 90.94 400 THR A O 1
ATOM 3237 N N . ILE A 1 401 ? 13.322 -1.392 9.394 1.00 91.62 401 ILE A N 1
ATOM 3238 C CA . ILE A 1 401 ? 11.857 -1.423 9.571 1.00 91.62 401 ILE A CA 1
ATOM 3239 C C . ILE A 1 401 ? 11.460 -0.390 10.624 1.00 91.62 401 ILE A C 1
ATOM 3241 O O . ILE A 1 401 ? 11.998 -0.397 11.725 1.00 91.62 401 ILE A O 1
ATOM 3245 N N . ILE A 1 402 ? 10.469 0.450 10.317 1.00 91.94 402 ILE A N 1
ATOM 3246 C CA . ILE A 1 402 ? 9.900 1.401 11.281 1.00 91.94 402 ILE A CA 1
ATOM 3247 C C . ILE A 1 402 ? 8.507 0.914 11.688 1.00 91.94 402 ILE A C 1
ATOM 3249 O O . ILE A 1 402 ? 7.587 0.913 10.866 1.00 91.94 402 ILE A O 1
ATOM 3253 N N . LYS A 1 403 ? 8.330 0.510 12.956 1.00 87.50 403 LYS A N 1
ATOM 3254 C CA . LYS A 1 403 ? 7.066 -0.078 13.453 1.00 87.50 403 LYS A CA 1
ATOM 3255 C C . LYS A 1 403 ? 5.872 0.893 13.307 1.00 87.50 403 LYS A C 1
ATOM 3257 O O . LYS A 1 403 ? 4.790 0.485 12.877 1.00 87.50 403 LYS A O 1
ATOM 3262 N N . ARG A 1 404 ? 6.098 2.199 13.529 1.00 91.06 404 ARG A N 1
ATOM 3263 C CA . ARG A 1 404 ? 5.149 3.317 13.286 1.00 91.06 404 ARG A CA 1
ATOM 3264 C C . ARG A 1 404 ? 5.134 3.805 11.824 1.00 91.06 404 ARG A C 1
ATOM 3266 O O . ARG A 1 404 ? 5.142 5.005 11.543 1.00 91.06 404 ARG A O 1
ATOM 3273 N N . SER A 1 405 ? 5.155 2.865 10.880 1.00 94.00 405 SER A N 1
ATOM 3274 C CA . SER A 1 405 ? 5.030 3.156 9.450 1.00 94.00 405 SER A CA 1
ATOM 3275 C C . SER A 1 405 ? 4.332 2.032 8.683 1.00 94.00 405 SER A C 1
ATOM 3277 O O . SER A 1 405 ? 4.270 0.882 9.137 1.00 94.00 405 SER A O 1
ATOM 3279 N N . ARG A 1 406 ? 3.842 2.339 7.481 1.00 94.31 406 ARG A N 1
ATOM 3280 C CA . ARG A 1 406 ? 3.359 1.362 6.498 1.00 94.31 406 ARG A CA 1
ATOM 3281 C C . ARG A 1 406 ? 3.864 1.692 5.094 1.00 94.31 406 ARG A C 1
ATOM 3283 O O . ARG A 1 406 ? 4.144 2.846 4.785 1.00 94.31 406 ARG A O 1
ATOM 3290 N N . LYS A 1 407 ? 3.940 0.676 4.236 1.00 95.56 407 LYS A N 1
ATOM 3291 C CA . LYS A 1 407 ? 4.047 0.808 2.783 1.00 95.56 407 LYS A CA 1
ATOM 3292 C C . LYS A 1 407 ? 2.722 0.354 2.170 1.00 95.56 407 LYS A C 1
ATOM 3294 O O . LYS A 1 407 ? 2.438 -0.841 2.160 1.00 95.56 407 LYS A O 1
ATOM 3299 N N . ILE A 1 408 ? 1.896 1.300 1.730 1.00 96.81 408 ILE A N 1
ATOM 3300 C CA . ILE A 1 408 ? 0.478 1.069 1.397 1.00 96.81 408 ILE A CA 1
ATOM 3301 C C . ILE A 1 408 ? 0.056 1.811 0.128 1.00 96.81 408 ILE A C 1
ATOM 3303 O O . ILE A 1 408 ? 0.631 2.842 -0.214 1.00 96.81 408 ILE A O 1
ATOM 3307 N N . TYR A 1 409 ? -0.954 1.283 -0.567 1.00 97.88 409 TYR A N 1
ATOM 3308 C CA . TYR A 1 409 ? -1.491 1.883 -1.793 1.00 97.88 409 TYR A CA 1
ATOM 3309 C C . TYR A 1 409 ? -2.125 3.248 -1.523 1.00 97.88 409 TYR A C 1
ATOM 3311 O O . TYR A 1 409 ? -2.843 3.415 -0.532 1.00 97.88 409 TYR A O 1
ATOM 3319 N N . GLY A 1 410 ? -1.901 4.187 -2.442 1.00 97.38 410 GLY A N 1
ATOM 3320 C CA . GLY A 1 410 ? -2.674 5.422 -2.520 1.00 97.38 410 GLY A CA 1
ATOM 3321 C C . GLY A 1 410 ? -4.044 5.202 -3.157 1.00 97.38 410 GLY A C 1
ATOM 3322 O O . GLY A 1 410 ? -4.175 4.435 -4.112 1.00 97.38 410 GLY A O 1
ATOM 3323 N N . VAL A 1 411 ? -5.059 5.907 -2.657 1.00 97.81 411 VAL A N 1
ATOM 3324 C CA . VAL A 1 411 ? -6.389 6.025 -3.277 1.00 97.81 411 VAL A CA 1
ATOM 3325 C C . VAL A 1 411 ? -6.934 7.451 -3.130 1.00 97.81 411 VAL A C 1
ATOM 3327 O O . VAL A 1 411 ? -6.510 8.194 -2.246 1.00 97.81 411 VAL A O 1
ATOM 3330 N N . CYS A 1 412 ? -7.872 7.850 -3.989 1.00 96.56 412 CYS A N 1
ATOM 3331 C CA . CYS A 1 412 ? -8.517 9.165 -3.921 1.00 96.56 412 CYS A CA 1
ATOM 3332 C C . CYS A 1 412 ? -9.702 9.150 -2.941 1.00 96.56 412 CYS A C 1
ATOM 3334 O O . CYS A 1 412 ? -10.347 8.120 -2.775 1.00 96.56 412 CYS A O 1
ATOM 3336 N N . ASP A 1 413 ? -10.058 10.284 -2.345 1.00 97.19 413 ASP A N 1
ATOM 3337 C CA . ASP A 1 413 ? -11.325 10.458 -1.628 1.00 97.19 413 ASP A CA 1
ATOM 3338 C C . ASP A 1 413 ? -12.509 10.612 -2.612 1.00 97.19 413 ASP A C 1
ATOM 3340 O O . ASP A 1 413 ? -12.650 11.655 -3.256 1.00 97.19 413 ASP A O 1
ATOM 3344 N N . PRO A 1 414 ? -13.417 9.622 -2.728 1.00 95.00 414 PRO A N 1
ATOM 3345 C CA . PRO A 1 414 ? -14.530 9.701 -3.668 1.00 95.00 414 PRO A CA 1
ATOM 3346 C C . PRO A 1 414 ? -15.662 10.628 -3.193 1.00 95.00 414 PRO A C 1
ATOM 3348 O O . PRO A 1 414 ? -16.562 10.909 -3.983 1.00 95.00 414 PRO A O 1
ATOM 3351 N N . PHE A 1 415 ? -15.649 11.074 -1.931 1.00 94.81 415 PHE A N 1
ATOM 3352 C CA . PHE A 1 415 ? -16.708 11.882 -1.315 1.00 94.81 415 PHE A CA 1
ATOM 3353 C C . PHE A 1 415 ? -16.340 13.361 -1.156 1.00 94.81 415 PHE A C 1
ATOM 3355 O O . PHE A 1 415 ? -17.235 14.161 -0.895 1.00 94.81 415 PHE A O 1
ATOM 3362 N N . LYS A 1 416 ? -15.060 13.727 -1.325 1.00 95.00 416 LYS A N 1
ATOM 3363 C CA . LYS A 1 416 ? -14.530 15.088 -1.102 1.00 95.00 416 LYS A CA 1
ATOM 3364 C C . LYS A 1 416 ? -14.769 15.599 0.332 1.00 95.00 416 LYS A C 1
ATOM 3366 O O . LYS A 1 416 ? -15.132 16.755 0.534 1.00 95.00 416 LYS A O 1
ATOM 3371 N N . VAL A 1 417 ? -14.584 14.721 1.317 1.00 94.88 417 VAL A N 1
ATOM 3372 C CA . VAL A 1 417 ? -14.665 15.025 2.757 1.00 94.88 417 VAL A CA 1
ATOM 3373 C C . VAL A 1 417 ? -13.325 15.475 3.349 1.00 94.88 417 VAL A C 1
ATOM 3375 O O . VAL A 1 417 ? -13.326 16.226 4.321 1.00 94.88 417 VAL A O 1
ATOM 3378 N N . LEU A 1 418 ? -12.197 15.047 2.771 1.00 95.12 418 LEU A N 1
ATOM 3379 C CA . LEU A 1 418 ? -10.853 15.488 3.156 1.00 95.12 418 LEU A CA 1
ATOM 3380 C C . LEU A 1 418 ? -10.512 16.839 2.517 1.00 95.12 418 LEU A C 1
ATOM 3382 O O . LEU A 1 418 ? -10.761 17.048 1.327 1.00 95.12 418 LEU A O 1
ATOM 3386 N N . LYS A 1 419 ? -9.877 17.731 3.282 1.00 94.50 419 LYS A N 1
ATOM 3387 C CA . LYS A 1 419 ? -9.343 19.006 2.779 1.00 94.50 419 LYS A CA 1
ATOM 3388 C C . LYS A 1 419 ? -7.924 18.836 2.240 1.00 94.50 419 LYS A C 1
ATOM 3390 O O . LYS A 1 419 ? -7.217 17.885 2.557 1.00 94.50 419 LYS A O 1
ATOM 3395 N N . GLU A 1 420 ? -7.476 19.813 1.463 1.00 92.62 420 GLU A N 1
ATOM 3396 C CA . GLU A 1 420 ? -6.087 19.896 1.010 1.00 92.62 420 GLU A CA 1
ATOM 3397 C C . GLU A 1 420 ? -5.101 19.815 2.194 1.00 92.62 420 GLU A C 1
ATOM 3399 O O . GLU A 1 420 ? -5.227 20.549 3.177 1.00 92.62 420 GLU A O 1
ATOM 3404 N N . GLY A 1 421 ? -4.115 18.920 2.096 1.00 91.38 421 GLY A N 1
ATOM 3405 C CA . GLY A 1 421 ? -3.149 18.651 3.164 1.00 91.38 421 GLY A CA 1
ATOM 3406 C C . GLY A 1 421 ? -3.603 17.620 4.208 1.00 91.38 421 GLY A C 1
ATOM 3407 O O . GLY A 1 421 ? -2.784 17.222 5.038 1.00 91.38 421 GLY A O 1
ATOM 3408 N N . GLU A 1 422 ? -4.854 17.155 4.166 1.00 95.44 422 GLU A N 1
ATOM 3409 C CA . GLU A 1 422 ? -5.378 16.080 5.018 1.00 95.44 422 GLU A CA 1
ATOM 3410 C C . GLU A 1 422 ? -5.329 14.717 4.301 1.00 95.44 422 GLU A C 1
ATOM 3412 O O . GLU A 1 422 ? -5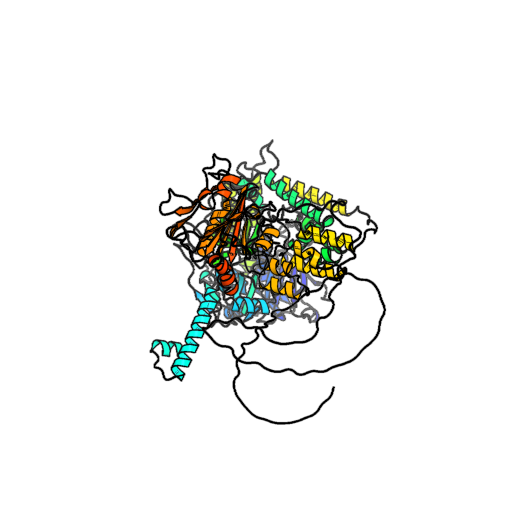.493 14.614 3.082 1.00 95.44 422 GLU A O 1
ATOM 3417 N N . VAL A 1 423 ? -5.120 13.652 5.076 1.00 97.56 423 VAL A N 1
ATOM 3418 C CA . VAL A 1 423 ? -5.185 12.255 4.623 1.00 97.56 423 VAL A CA 1
ATOM 3419 C C . VAL A 1 423 ? -5.942 11.393 5.625 1.00 97.56 423 VAL A C 1
ATOM 3421 O O . VAL A 1 423 ? -5.816 11.575 6.838 1.00 97.56 423 VAL A O 1
ATOM 3424 N N . HIS A 1 424 ? -6.679 10.400 5.125 1.00 96.94 424 HIS A N 1
ATOM 3425 C CA . HIS A 1 424 ? -7.242 9.343 5.962 1.00 96.94 424 HIS A CA 1
ATOM 3426 C C . HIS A 1 424 ? -6.360 8.096 5.871 1.00 96.94 424 HIS A C 1
ATOM 3428 O O . HIS A 1 424 ? -6.180 7.527 4.793 1.00 96.94 424 HIS A O 1
ATOM 3434 N N . VAL A 1 425 ? -5.804 7.668 7.007 1.00 96.44 425 VAL A N 1
ATOM 3435 C CA . VAL A 1 425 ? -4.931 6.491 7.104 1.00 96.44 425 VAL A CA 1
ATOM 3436 C C . VAL A 1 425 ? -5.502 5.549 8.156 1.00 96.44 425 VAL A C 1
ATOM 3438 O O . VAL A 1 425 ? -5.387 5.784 9.360 1.00 96.44 425 VAL A O 1
ATOM 3441 N N . ARG A 1 426 ? -6.136 4.471 7.694 1.00 93.62 426 ARG A N 1
ATOM 3442 C CA . ARG A 1 426 ? -6.710 3.419 8.536 1.00 93.62 426 ARG A CA 1
ATOM 3443 C C . ARG A 1 426 ? -5.993 2.109 8.248 1.00 93.62 426 ARG A C 1
ATOM 3445 O O . ARG A 1 426 ? -5.887 1.691 7.096 1.00 93.62 426 ARG A O 1
ATOM 3452 N N . ILE A 1 427 ? -5.462 1.490 9.291 1.00 91.69 427 ILE A N 1
ATOM 3453 C CA . ILE A 1 427 ? -4.486 0.403 9.196 1.00 91.69 427 ILE A CA 1
ATOM 3454 C C . ILE A 1 427 ? -4.900 -0.757 10.088 1.00 91.69 427 ILE A C 1
ATOM 3456 O O . ILE A 1 427 ? -5.555 -0.575 11.115 1.00 91.69 427 ILE A O 1
ATOM 3460 N N . THR A 1 428 ? -4.475 -1.955 9.716 1.00 89.06 428 THR A N 1
ATOM 3461 C CA . THR A 1 428 ? -4.448 -3.075 10.647 1.00 89.06 428 THR A CA 1
ATOM 3462 C C . THR A 1 428 ? -3.234 -2.902 11.573 1.00 89.06 428 THR A C 1
ATOM 3464 O O . THR A 1 428 ? -2.071 -2.955 11.144 1.00 89.06 428 THR A O 1
ATOM 3467 N N . GLU A 1 429 ? -3.508 -2.629 12.846 1.00 80.62 429 GLU A N 1
ATOM 3468 C CA . GLU A 1 429 ? -2.553 -2.703 13.952 1.00 80.62 429 GLU A CA 1
ATOM 3469 C C . GLU A 1 429 ? -2.589 -4.091 14.603 1.00 80.62 429 GLU A C 1
ATOM 3471 O O . GLU A 1 429 ? -3.299 -4.999 14.162 1.00 80.62 429 GLU A O 1
ATOM 3476 N N . GLY A 1 430 ? -1.729 -4.279 15.603 1.00 77.06 430 GLY A N 1
ATOM 3477 C CA . GLY A 1 430 ? -1.621 -5.501 16.389 1.00 77.06 430 GLY A CA 1
ATOM 3478 C C . GLY A 1 430 ? -2.842 -5.742 17.269 1.00 77.06 430 GLY A C 1
ATOM 3479 O O . GLY A 1 430 ? -3.975 -5.813 16.793 1.00 77.06 430 GLY A O 1
ATOM 3480 N N . ARG A 1 431 ? -2.610 -5.838 18.581 1.00 72.88 431 ARG A N 1
ATOM 3481 C CA . ARG A 1 431 ? -3.645 -6.149 19.580 1.00 72.88 431 ARG A CA 1
ATOM 3482 C C . ARG A 1 431 ? -4.905 -5.281 19.425 1.00 72.88 431 ARG A C 1
ATOM 3484 O O . ARG A 1 431 ? -6.002 -5.824 19.400 1.00 72.88 431 ARG A O 1
ATOM 3491 N N . GLY A 1 432 ? -4.757 -3.976 19.167 1.00 66.75 432 GLY A N 1
ATOM 3492 C CA . GLY A 1 432 ? -5.866 -3.031 18.940 1.00 66.75 432 GLY A CA 1
ATOM 3493 C C . GLY A 1 432 ? -6.716 -3.239 17.669 1.00 66.75 432 GLY A C 1
ATOM 3494 O O . GLY A 1 432 ? -7.736 -2.570 17.505 1.00 66.75 432 GLY A O 1
ATOM 3495 N N . GLY A 1 433 ? -6.346 -4.156 16.769 1.00 77.62 433 GLY A N 1
ATOM 3496 C CA . GLY A 1 433 ? -7.105 -4.452 15.553 1.00 77.62 433 GLY A CA 1
ATOM 3497 C C . GLY A 1 433 ? -7.029 -3.337 14.503 1.00 77.62 433 GLY A C 1
ATOM 3498 O O . GLY A 1 433 ? -5.962 -2.796 14.234 1.00 77.62 433 GLY A O 1
ATOM 3499 N N . VAL A 1 434 ? -8.150 -3.016 13.848 1.00 84.25 434 VAL A N 1
ATOM 3500 C CA . VAL A 1 434 ? -8.175 -1.974 12.805 1.00 84.25 434 VAL A CA 1
ATOM 3501 C C . VAL A 1 434 ? -8.429 -0.603 13.424 1.00 84.25 434 VAL A C 1
ATOM 3503 O O . VAL A 1 434 ? -9.567 -0.286 13.785 1.00 84.25 434 VAL A O 1
ATOM 3506 N N . SER A 1 435 ? -7.396 0.233 13.454 1.00 84.19 435 SER A N 1
ATOM 3507 C CA . SER A 1 435 ? -7.427 1.594 13.990 1.00 84.19 435 SER A CA 1
ATOM 3508 C C . SER A 1 435 ? -7.147 2.638 12.902 1.00 84.19 435 SER A C 1
ATOM 3510 O O . SER A 1 435 ? -6.782 2.326 11.764 1.00 84.19 435 SER A O 1
ATOM 3512 N N . THR A 1 436 ? -7.368 3.908 13.229 1.00 87.62 436 THR A N 1
ATOM 3513 C CA . THR A 1 436 ? -7.084 5.043 12.345 1.00 87.62 436 THR A CA 1
ATOM 3514 C C . THR A 1 436 ? -6.001 5.897 12.979 1.00 87.62 436 THR A C 1
ATOM 3516 O O . THR A 1 436 ? -6.090 6.223 14.160 1.00 87.62 436 THR A O 1
ATOM 3519 N N . VAL A 1 437 ? -5.000 6.277 12.188 1.00 87.75 437 VAL A N 1
ATOM 3520 C CA . VAL A 1 437 ? -3.995 7.265 12.585 1.00 87.75 437 VAL A CA 1
ATOM 3521 C C . VAL A 1 437 ? -4.691 8.628 12.609 1.00 87.75 437 VAL A C 1
ATOM 3523 O O . VAL A 1 437 ? -5.309 9.025 11.621 1.00 87.75 437 VAL A O 1
ATOM 3526 N N . ARG A 1 438 ? -4.661 9.323 13.750 1.00 83.81 438 ARG A N 1
ATOM 3527 C CA . ARG A 1 438 ? -5.423 10.560 13.994 1.00 83.81 438 ARG A CA 1
ATOM 3528 C C . ARG A 1 438 ? -4.580 11.573 14.755 1.00 83.81 438 ARG A C 1
ATOM 3530 O O . ARG A 1 438 ? -3.723 11.195 15.545 1.00 83.81 438 ARG A O 1
ATOM 3537 N N . GLY A 1 439 ? -4.879 12.859 14.576 1.00 74.56 439 GLY A N 1
ATOM 3538 C CA . GLY A 1 439 ? -4.398 13.923 15.468 1.00 74.56 439 GLY A CA 1
ATOM 3539 C C . GLY A 1 439 ? -2.901 14.238 15.368 1.00 74.56 439 GLY A C 1
ATOM 3540 O O . GLY A 1 439 ? -2.423 15.139 16.060 1.00 74.56 439 GLY A O 1
ATOM 3541 N N . CYS A 1 440 ? -2.174 13.567 14.477 1.00 84.12 440 CYS A N 1
ATOM 3542 C CA . CYS A 1 440 ? -0.747 13.738 14.249 1.00 84.12 440 CYS A CA 1
ATOM 3543 C C . CYS A 1 440 ? -0.439 14.110 12.791 1.00 84.12 440 CYS A C 1
ATOM 3545 O O . CYS A 1 440 ? -1.273 13.981 11.887 1.00 84.12 440 CYS A O 1
ATOM 3547 N N . ASP A 1 441 ? 0.782 14.592 12.582 1.00 92.06 441 ASP A N 1
ATOM 3548 C CA . ASP A 1 441 ? 1.330 14.824 11.253 1.00 92.06 441 ASP A CA 1
ATOM 3549 C C . ASP A 1 441 ? 2.014 13.545 10.765 1.00 92.06 441 ASP A C 1
ATOM 3551 O O . ASP A 1 441 ? 2.668 12.842 11.540 1.00 92.06 441 ASP A O 1
ATOM 3555 N N . VAL A 1 442 ? 1.876 13.256 9.475 1.00 96.00 442 VAL A N 1
ATOM 3556 C CA . VAL A 1 442 ? 2.423 12.061 8.838 1.00 96.00 442 VAL A CA 1
ATOM 3557 C C . VAL A 1 442 ? 3.304 12.440 7.659 1.00 96.00 442 VAL A C 1
ATOM 3559 O O . VAL A 1 442 ? 2.979 13.323 6.864 1.00 96.00 442 VAL A O 1
ATOM 3562 N N . LEU A 1 443 ? 4.432 11.748 7.556 1.00 97.12 443 LEU A N 1
ATOM 3563 C CA . LEU A 1 443 ? 5.308 11.781 6.399 1.00 97.12 443 LEU A CA 1
ATOM 3564 C C . LEU A 1 443 ? 4.784 10.787 5.362 1.00 97.12 443 LEU A C 1
ATOM 3566 O O . LEU A 1 443 ? 4.595 9.613 5.681 1.00 97.12 443 LEU A O 1
ATOM 3570 N N . VAL A 1 444 ? 4.595 11.243 4.128 1.00 97.31 444 VAL A N 1
ATOM 3571 C CA . VAL A 1 444 ? 4.185 10.428 2.982 1.00 97.31 444 VAL A CA 1
ATOM 3572 C C . VAL A 1 444 ? 5.203 10.614 1.859 1.00 97.31 444 VAL A C 1
ATOM 3574 O O . VAL A 1 444 ? 5.414 11.733 1.399 1.00 97.31 444 VAL A O 1
ATOM 3577 N N . VAL A 1 445 ? 5.846 9.524 1.428 1.00 96.31 445 VAL A N 1
ATOM 3578 C CA . VAL A 1 445 ? 6.890 9.552 0.385 1.00 96.31 445 VAL A CA 1
ATOM 3579 C C . VAL A 1 445 ? 6.682 8.425 -0.620 1.00 96.31 445 VAL A C 1
ATOM 3581 O O . VAL A 1 445 ? 6.518 7.261 -0.235 1.00 96.31 445 VAL A O 1
ATOM 3584 N N . ARG A 1 446 ? 6.742 8.744 -1.913 1.00 95.00 446 ARG A N 1
ATOM 3585 C CA . ARG A 1 446 ? 6.789 7.762 -3.001 1.00 95.00 446 ARG A CA 1
ATOM 3586 C C . ARG A 1 446 ? 8.234 7.510 -3.433 1.00 95.00 446 ARG A C 1
ATOM 3588 O O . ARG A 1 446 ? 9.002 8.450 -3.587 1.00 95.00 446 ARG A O 1
ATOM 3595 N N . ASN A 1 447 ? 8.605 6.249 -3.660 1.00 90.69 447 ASN A N 1
ATOM 3596 C CA . ASN A 1 447 ? 9.928 5.894 -4.190 1.00 90.69 447 ASN A CA 1
ATOM 3597 C C . ASN A 1 447 ? 9.877 5.640 -5.710 1.00 90.69 447 ASN A C 1
ATOM 3599 O O . ASN A 1 447 ? 8.918 5.012 -6.168 1.00 90.69 447 ASN A O 1
ATOM 3603 N N . PRO A 1 448 ? 10.925 5.995 -6.479 1.00 88.75 448 PRO A N 1
ATOM 3604 C CA . PRO A 1 448 ? 12.160 6.657 -6.037 1.00 88.75 448 PRO A CA 1
ATOM 3605 C C . PRO A 1 448 ? 11.941 8.148 -5.741 1.00 88.75 448 PRO A C 1
ATOM 3607 O O . PRO A 1 448 ? 11.176 8.799 -6.448 1.00 88.75 448 PRO A O 1
ATOM 3610 N N . CYS A 1 449 ? 12.625 8.689 -4.735 1.00 91.81 449 CYS A N 1
ATOM 3611 C CA . CYS A 1 449 ? 12.540 10.103 -4.343 1.00 91.81 449 CYS A CA 1
ATOM 3612 C C . CYS A 1 449 ? 13.926 10.757 -4.339 1.00 91.81 449 CYS A C 1
ATOM 3614 O O . CYS A 1 449 ? 14.894 10.149 -3.878 1.00 91.81 449 CYS A O 1
ATOM 3616 N N . LEU A 1 450 ? 14.023 11.995 -4.827 1.00 92.19 450 LEU A N 1
ATOM 3617 C CA . LEU A 1 450 ? 15.273 12.774 -4.851 1.00 92.19 450 LEU A CA 1
ATOM 3618 C C . LEU A 1 450 ? 15.059 14.259 -4.535 1.00 92.19 450 LEU A C 1
ATOM 3620 O O . LEU A 1 450 ? 15.983 14.908 -4.054 1.00 92.19 450 LEU A O 1
ATOM 3624 N N . ASN A 1 451 ? 13.875 14.823 -4.786 1.00 93.25 451 ASN A N 1
ATOM 3625 C CA . ASN A 1 451 ? 13.598 16.195 -4.379 1.00 93.25 451 ASN A CA 1
ATOM 3626 C C . ASN A 1 451 ? 13.209 16.217 -2.887 1.00 93.25 451 ASN A C 1
ATOM 3628 O O . ASN A 1 451 ? 12.369 15.416 -2.482 1.00 93.25 451 ASN A O 1
ATOM 3632 N N . PRO A 1 452 ? 13.726 17.137 -2.051 1.00 92.75 452 PRO A N 1
ATOM 3633 C CA . PRO A 1 452 ? 13.230 17.319 -0.683 1.00 92.75 452 PRO A CA 1
ATOM 3634 C C . PRO A 1 452 ? 11.711 17.554 -0.592 1.00 92.75 452 PRO A C 1
ATOM 3636 O O . PRO A 1 452 ? 11.104 17.189 0.413 1.00 92.75 452 PRO A O 1
ATOM 3639 N N . GLY A 1 453 ? 11.091 18.105 -1.642 1.00 92.44 453 GLY A N 1
ATOM 3640 C CA . GLY A 1 453 ? 9.640 18.241 -1.794 1.00 92.44 453 GLY A CA 1
ATOM 3641 C C . GLY A 1 453 ? 8.872 16.926 -1.974 1.00 92.44 453 GLY A C 1
ATOM 3642 O O . GLY A 1 453 ? 7.671 16.907 -1.736 1.00 92.44 453 GLY A O 1
ATOM 3643 N N . ASP A 1 454 ? 9.538 15.812 -2.308 1.00 94.75 454 ASP A N 1
ATOM 3644 C CA . ASP A 1 454 ? 8.895 14.491 -2.411 1.00 94.75 454 ASP A CA 1
ATOM 3645 C C . ASP A 1 454 ? 8.405 13.975 -1.046 1.00 94.75 454 ASP A C 1
ATOM 3647 O O . ASP A 1 454 ? 7.533 13.103 -0.982 1.00 94.75 454 ASP A O 1
ATOM 3651 N N . CYS A 1 455 ? 8.984 14.496 0.044 1.00 95.38 455 CYS A N 1
ATOM 3652 C CA . CYS A 1 455 ? 8.651 14.166 1.426 1.00 95.38 455 CYS A CA 1
ATOM 3653 C C . CYS A 1 455 ? 7.468 15.005 1.924 1.00 95.38 455 CYS A C 1
ATOM 3655 O O . CYS A 1 455 ? 7.637 16.050 2.558 1.00 95.38 455 CYS A O 1
ATOM 3657 N N . LEU A 1 456 ? 6.251 14.532 1.664 1.00 95.25 456 LEU A N 1
ATOM 3658 C CA . LEU A 1 456 ? 5.036 15.268 1.995 1.00 95.25 456 LEU A CA 1
ATOM 3659 C C . LEU A 1 456 ? 4.699 15.158 3.481 1.00 95.25 456 LEU A C 1
ATOM 3661 O O . LEU A 1 456 ? 4.575 14.061 4.021 1.00 95.25 456 LEU A O 1
ATOM 3665 N N . LYS A 1 457 ? 4.484 16.304 4.132 1.00 94.69 457 LYS A N 1
ATOM 3666 C CA . LYS A 1 457 ? 4.006 16.390 5.518 1.00 94.69 457 LYS A CA 1
ATOM 3667 C C . LYS A 1 457 ? 2.515 16.715 5.553 1.00 94.69 457 LYS A C 1
ATOM 3669 O O . LYS A 1 457 ? 2.134 17.890 5.494 1.00 94.69 457 LYS A O 1
ATOM 3674 N N . LEU A 1 458 ? 1.698 15.676 5.684 1.00 95.31 458 LEU A N 1
ATOM 3675 C CA . LEU A 1 458 ? 0.234 15.727 5.642 1.00 95.31 458 LEU A CA 1
ATOM 3676 C C . LEU A 1 458 ? -0.360 15.512 7.045 1.00 95.31 458 LEU A C 1
ATOM 3678 O O . LEU A 1 458 ? 0.325 15.047 7.955 1.00 95.31 458 LEU A O 1
ATOM 3682 N N . ARG A 1 459 ? -1.628 15.873 7.246 1.00 94.00 459 ARG A N 1
ATOM 3683 C CA . ARG A 1 459 ? -2.336 15.739 8.528 1.00 94.00 459 ARG A CA 1
ATOM 3684 C C . ARG A 1 459 ? -3.213 14.489 8.521 1.00 94.00 459 ARG A C 1
ATOM 3686 O O . ARG A 1 459 ? -4.068 14.363 7.649 1.00 94.00 459 ARG A O 1
ATOM 3693 N N . ALA A 1 460 ? -3.045 13.591 9.491 1.00 94.12 460 ALA A N 1
ATOM 3694 C CA . ALA A 1 460 ? -3.887 12.401 9.592 1.00 94.12 460 ALA A CA 1
ATOM 3695 C C . ALA A 1 460 ? -5.221 12.712 10.296 1.00 94.12 460 ALA A C 1
ATOM 3697 O O . ALA A 1 460 ? -5.250 13.125 11.462 1.00 94.12 460 ALA A O 1
ATOM 3698 N N . VAL A 1 461 ? -6.325 12.514 9.573 1.00 88.56 461 VAL A N 1
ATOM 3699 C CA . VAL A 1 461 ? -7.693 12.856 9.993 1.00 88.56 461 VAL A CA 1
ATOM 3700 C C . VAL A 1 461 ? -8.599 11.625 9.893 1.00 88.56 461 VAL A C 1
ATOM 3702 O O . VAL A 1 461 ? -8.521 10.836 8.947 1.00 88.56 461 VAL A O 1
ATOM 3705 N N . GLU A 1 462 ? -9.491 11.440 10.868 1.00 86.50 462 GLU A N 1
ATOM 3706 C CA . GLU A 1 462 ? -10.567 10.458 10.736 1.00 86.50 462 GLU A CA 1
ATOM 3707 C C . GLU A 1 462 ? -11.749 11.035 9.958 1.00 86.50 462 GLU A C 1
ATOM 3709 O O . GLU A 1 462 ? -12.232 12.124 10.248 1.00 86.50 462 GLU A O 1
ATOM 3714 N N . CYS A 1 463 ? -12.259 10.259 9.005 1.00 87.75 463 CYS A N 1
ATOM 3715 C CA . CYS A 1 463 ? -13.505 10.545 8.310 1.00 87.75 463 CYS A CA 1
ATOM 3716 C C . CYS A 1 463 ? -14.382 9.284 8.348 1.00 87.75 463 CYS A C 1
ATOM 3718 O O . CYS A 1 463 ? -14.045 8.310 7.668 1.00 87.75 463 CYS A O 1
ATOM 3720 N N . PRO A 1 464 ? -15.513 9.267 9.081 1.00 87.12 464 PRO A N 1
ATOM 3721 C CA . PRO A 1 464 ? -16.389 8.093 9.171 1.00 87.12 464 PRO A CA 1
ATOM 3722 C C . PRO A 1 464 ? -16.862 7.563 7.806 1.00 87.12 464 PRO A C 1
ATOM 3724 O O . PRO A 1 464 ? -16.974 6.352 7.610 1.00 87.12 464 PRO A O 1
ATOM 3727 N N . ALA A 1 465 ? -17.048 8.449 6.819 1.00 90.06 465 ALA A N 1
ATOM 3728 C CA . ALA A 1 465 ? -17.374 8.079 5.439 1.00 90.06 465 ALA A CA 1
ATOM 3729 C C . ALA A 1 465 ? -16.311 7.175 4.776 1.00 90.06 465 ALA A C 1
ATOM 3731 O O . ALA A 1 465 ? -16.656 6.312 3.966 1.00 90.06 465 ALA A O 1
ATOM 3732 N N . LEU A 1 466 ? -15.035 7.333 5.147 1.00 95.56 466 LEU A N 1
ATOM 3733 C CA . LEU A 1 466 ? -13.884 6.613 4.592 1.00 95.56 466 LEU A CA 1
ATOM 3734 C C . LEU A 1 466 ? -13.477 5.378 5.414 1.00 95.56 466 LEU A C 1
ATOM 3736 O O . LEU A 1 466 ? -12.676 4.582 4.938 1.00 95.56 466 LEU A O 1
ATOM 3740 N N . ALA A 1 467 ? -14.076 5.141 6.588 1.00 90.56 467 ALA A N 1
ATOM 3741 C CA . ALA A 1 467 ? -13.667 4.094 7.540 1.00 90.56 467 ALA A CA 1
ATOM 3742 C C . ALA A 1 467 ? -13.753 2.634 7.026 1.00 90.56 467 ALA A C 1
ATOM 3744 O O . ALA A 1 467 ? -13.338 1.700 7.713 1.00 90.56 467 ALA A O 1
ATOM 3745 N N . HIS A 1 468 ? -14.300 2.417 5.827 1.00 93.12 468 HIS A N 1
ATOM 3746 C CA . HIS A 1 468 ? -14.326 1.124 5.138 1.00 93.12 468 HIS A CA 1
ATOM 3747 C C . HIS A 1 468 ? -13.067 0.843 4.298 1.00 93.12 468 HIS A C 1
ATOM 3749 O O . HIS A 1 468 ? -12.901 -0.286 3.835 1.00 93.12 468 HIS A O 1
ATOM 3755 N N . LEU A 1 469 ? -12.218 1.850 4.084 1.00 96.81 469 LEU A N 1
ATOM 3756 C CA . LEU A 1 469 ? -10.932 1.749 3.404 1.00 96.81 469 LEU A CA 1
ATOM 3757 C C . LEU A 1 469 ? -9.854 1.460 4.456 1.00 96.81 469 LEU A C 1
ATOM 3759 O O . LEU A 1 469 ? -9.626 2.269 5.349 1.00 96.81 469 LEU A O 1
ATOM 3763 N N . VAL A 1 470 ? -9.238 0.279 4.384 1.00 95.50 470 VAL A N 1
ATOM 3764 C CA . VAL A 1 470 ? -8.257 -0.223 5.365 1.00 95.50 470 VAL A CA 1
ATOM 3765 C C . VAL A 1 470 ? -7.001 -0.727 4.652 1.00 95.50 470 VAL A C 1
ATOM 3767 O O . VAL A 1 470 ? -7.108 -1.372 3.607 1.00 95.50 470 VAL A O 1
ATOM 3770 N N . ASP A 1 471 ? -5.831 -0.468 5.241 1.00 95.88 471 ASP A N 1
ATOM 3771 C CA . ASP A 1 471 ? -4.495 -0.772 4.703 1.00 95.88 471 ASP A CA 1
ATOM 3772 C C . ASP A 1 471 ? -4.185 -0.031 3.381 1.00 95.88 471 ASP A C 1
ATOM 3774 O O . ASP A 1 471 ? -3.519 -0.544 2.477 1.00 95.88 471 ASP A O 1
ATOM 3778 N N . CYS A 1 472 ? -4.667 1.211 3.287 1.00 97.12 472 CYS A N 1
ATOM 3779 C CA . CYS A 1 472 ? -4.414 2.174 2.212 1.00 97.12 472 CYS A CA 1
ATOM 3780 C C . CYS A 1 472 ? -4.400 3.613 2.759 1.00 97.12 472 CYS A C 1
ATOM 3782 O O . CYS A 1 472 ? -4.965 3.879 3.824 1.00 97.12 472 CYS A O 1
ATOM 3784 N N . VAL A 1 473 ? -3.768 4.540 2.032 1.00 97.94 473 VAL A N 1
ATOM 3785 C CA . VAL A 1 473 ? -3.803 5.982 2.332 1.00 97.94 473 VAL A CA 1
ATOM 3786 C C . VAL A 1 473 ? -4.761 6.678 1.370 1.00 97.94 473 VAL A C 1
ATOM 3788 O O . VAL A 1 473 ? -4.616 6.567 0.152 1.00 97.94 473 VAL A O 1
ATOM 3791 N N . VAL A 1 474 ? -5.760 7.371 1.921 1.00 98.31 474 VAL A N 1
ATOM 3792 C CA . VAL A 1 474 ? -6.730 8.151 1.146 1.00 98.31 474 VAL A CA 1
ATOM 3793 C C . VAL A 1 474 ? -6.268 9.601 1.082 1.00 98.31 474 VAL A C 1
ATOM 3795 O O . VAL A 1 474 ? -6.100 10.245 2.120 1.00 98.31 474 VAL A O 1
ATOM 3798 N N . PHE A 1 475 ? -6.091 10.110 -0.133 1.00 97.88 475 PHE A N 1
ATOM 3799 C CA . PHE A 1 475 ? -5.723 11.494 -0.409 1.00 97.88 475 PHE A CA 1
ATOM 3800 C C . PHE A 1 475 ? -6.951 12.357 -0.707 1.00 97.88 475 PHE A C 1
ATOM 3802 O O . PHE A 1 475 ? -7.882 11.920 -1.390 1.00 97.88 475 PHE A O 1
ATOM 3809 N N . ALA A 1 476 ? -6.924 13.608 -0.244 1.00 96.50 476 ALA A N 1
ATOM 3810 C CA . ALA A 1 476 ? -7.923 14.608 -0.600 1.00 96.50 476 ALA A CA 1
ATOM 3811 C C . ALA A 1 476 ? -8.073 14.749 -2.124 1.00 96.50 476 ALA A C 1
ATOM 3813 O O . ALA A 1 476 ? -7.093 14.743 -2.865 1.00 96.50 476 ALA A O 1
ATOM 3814 N N . SER A 1 477 ? -9.317 14.879 -2.591 1.00 94.38 477 SER A N 1
ATOM 3815 C CA . SER A 1 477 ? -9.660 15.070 -4.014 1.00 94.38 477 SER A CA 1
ATOM 3816 C C . SER A 1 477 ? -10.159 16.485 -4.314 1.00 94.38 477 SER A C 1
ATOM 3818 O O . SER A 1 477 ? -11.059 16.694 -5.132 1.00 94.38 477 SER A O 1
ATOM 3820 N N . VAL A 1 478 ? -9.586 17.440 -3.582 1.00 91.19 478 VAL A N 1
ATOM 3821 C CA . VAL A 1 478 ? -9.798 18.886 -3.665 1.00 91.19 478 VAL A CA 1
ATOM 3822 C C . VAL A 1 478 ? -8.479 19.590 -3.342 1.00 91.19 478 VAL A C 1
ATOM 3824 O O . VAL A 1 478 ? -7.706 19.108 -2.511 1.00 91.19 478 VAL A O 1
ATOM 3827 N N . ALA A 1 479 ? -8.253 20.747 -3.954 1.00 87.81 479 ALA A N 1
ATOM 3828 C CA . ALA A 1 479 ? -7.164 21.658 -3.621 1.00 87.81 479 ALA A CA 1
ATOM 3829 C C . ALA A 1 479 ? -7.608 23.110 -3.845 1.00 87.81 479 ALA A C 1
ATOM 3831 O O . ALA A 1 479 ? -8.677 23.366 -4.406 1.00 87.81 479 ALA A O 1
ATOM 3832 N N . ARG A 1 480 ? -6.798 24.074 -3.409 1.00 84.94 480 ARG A N 1
ATOM 3833 C CA . ARG A 1 480 ? -6.931 25.479 -3.812 1.00 84.94 480 ARG A CA 1
ATOM 3834 C C . ARG A 1 480 ? -6.596 25.655 -5.303 1.00 84.94 480 ARG A C 1
ATOM 3836 O O . ARG A 1 480 ? -5.890 24.827 -5.878 1.00 84.94 480 ARG A O 1
ATOM 3843 N N . PRO A 1 481 ? -7.077 26.733 -5.951 1.00 79.00 481 PRO A N 1
ATOM 3844 C CA . PRO A 1 481 ? -6.676 27.059 -7.318 1.00 79.00 481 PRO A CA 1
ATOM 3845 C C . PRO A 1 481 ? -5.149 27.164 -7.441 1.00 79.00 481 PRO A C 1
ATOM 3847 O O . PRO A 1 481 ? -4.520 27.855 -6.645 1.00 79.00 481 PRO A O 1
ATOM 3850 N N . GLY A 1 482 ? -4.571 26.483 -8.434 1.00 76.00 482 GLY A N 1
ATOM 3851 C CA . GLY A 1 482 ? -3.123 26.459 -8.673 1.00 76.00 482 GLY A CA 1
ATOM 3852 C C . GLY A 1 482 ? -2.324 25.466 -7.818 1.00 76.00 482 GLY A C 1
ATOM 3853 O O . GLY A 1 482 ? -1.104 25.467 -7.910 1.00 76.00 482 GLY A O 1
ATOM 3854 N N . HIS A 1 483 ? -2.968 24.632 -6.993 1.00 84.69 483 HIS A N 1
ATOM 3855 C CA . HIS A 1 483 ? -2.298 23.578 -6.223 1.00 84.69 483 HIS A CA 1
ATOM 3856 C C . HIS A 1 483 ? -2.535 22.187 -6.836 1.00 84.69 483 HIS A C 1
ATOM 3858 O O . HIS A 1 483 ? -3.610 21.896 -7.365 1.00 84.69 483 HIS A O 1
ATOM 3864 N N . HIS A 1 484 ? -1.529 21.320 -6.718 1.00 88.81 484 HIS A N 1
ATOM 3865 C CA . HIS A 1 484 ? -1.519 19.967 -7.275 1.00 88.81 484 HIS A CA 1
ATOM 3866 C C . HIS A 1 484 ? -2.064 18.908 -6.304 1.00 88.81 484 HIS A C 1
ATOM 3868 O O . HIS A 1 484 ? -2.286 19.159 -5.116 1.00 88.81 484 HIS A O 1
ATOM 3874 N N . SER A 1 485 ? -2.294 17.697 -6.811 1.00 92.44 485 SER A N 1
ATOM 3875 C CA . SER A 1 485 ? -2.687 16.559 -5.989 1.00 92.44 485 SER A CA 1
ATOM 3876 C C . SER A 1 485 ? -1.489 16.037 -5.183 1.00 92.44 485 SER A C 1
ATOM 3878 O O . SER A 1 485 ? -0.355 15.993 -5.655 1.00 92.44 485 SER A O 1
ATOM 3880 N N . ALA A 1 486 ? -1.722 15.603 -3.941 1.00 94.19 486 ALA A N 1
ATOM 3881 C CA . ALA A 1 486 ? -0.646 15.047 -3.114 1.00 94.19 486 ALA A CA 1
ATOM 3882 C C . ALA A 1 486 ? 0.091 13.851 -3.778 1.00 94.19 486 ALA A C 1
ATOM 3884 O O . ALA A 1 486 ? 1.309 13.766 -3.638 1.00 94.19 486 ALA A O 1
ATOM 3885 N N . PRO A 1 487 ? -0.569 12.956 -4.544 1.00 94.44 487 PRO A N 1
ATOM 3886 C CA . PRO A 1 487 ? 0.119 11.969 -5.377 1.00 94.44 487 PRO A CA 1
ATOM 3887 C C . PRO A 1 487 ? 1.142 12.561 -6.357 1.00 94.44 487 PRO A C 1
ATOM 3889 O O . PRO A 1 487 ? 2.291 12.111 -6.348 1.00 94.44 487 PRO A O 1
ATOM 3892 N N . SER A 1 488 ? 0.768 13.573 -7.151 1.00 92.31 488 SER A N 1
ATOM 3893 C CA . SER A 1 488 ? 1.646 14.147 -8.183 1.00 92.31 488 SER A CA 1
ATOM 3894 C C . SER A 1 488 ? 2.810 14.937 -7.578 1.00 92.31 488 SER A C 1
ATOM 3896 O O . SER A 1 488 ? 3.939 14.838 -8.060 1.00 92.31 488 SER A O 1
ATOM 3898 N N . MET A 1 489 ? 2.590 15.594 -6.437 1.00 92.25 489 MET A N 1
ATOM 3899 C CA . MET A 1 489 ? 3.634 16.280 -5.663 1.00 92.25 489 MET A CA 1
ATOM 3900 C C . MET A 1 489 ? 4.767 15.355 -5.170 1.00 92.25 489 MET A C 1
ATOM 3902 O O . MET A 1 489 ? 5.876 15.835 -4.944 1.00 92.25 489 MET A O 1
ATOM 3906 N N . SER A 1 490 ? 4.529 14.045 -4.998 1.00 93.00 490 SER A N 1
ATOM 3907 C CA . SER A 1 490 ? 5.556 13.087 -4.547 1.00 93.00 490 SER A CA 1
ATOM 3908 C C . SER A 1 490 ? 6.137 12.295 -5.723 1.00 93.00 490 SER A C 1
ATOM 3910 O O . SER A 1 490 ? 5.606 11.258 -6.141 1.00 93.00 490 SER A O 1
ATOM 3912 N N . SER A 1 491 ? 7.271 12.765 -6.255 1.00 89.75 491 SER A N 1
ATOM 3913 C CA . SER A 1 491 ? 7.981 12.149 -7.386 1.00 89.75 491 SER A CA 1
ATOM 3914 C C . SER A 1 491 ? 7.174 12.088 -8.705 1.00 89.75 491 SER A C 1
ATOM 3916 O O . SER A 1 491 ? 7.487 11.280 -9.577 1.00 89.75 491 SER A O 1
ATOM 3918 N N . GLY A 1 492 ? 6.104 12.874 -8.878 1.00 88.88 492 GLY A N 1
ATOM 3919 C CA . GLY A 1 492 ? 5.216 12.759 -10.047 1.00 88.88 492 GLY A CA 1
ATOM 3920 C C . GLY A 1 492 ? 4.372 11.481 -10.006 1.00 88.88 492 GLY A C 1
ATOM 3921 O O . GLY A 1 492 ? 4.355 10.717 -10.973 1.00 88.88 492 GLY A O 1
ATOM 3922 N N . GLY A 1 493 ? 3.786 11.170 -8.847 1.00 89.25 493 GLY A N 1
ATOM 3923 C CA . GLY A 1 493 ? 2.986 9.964 -8.628 1.00 89.25 493 GLY A CA 1
ATOM 3924 C C . GLY A 1 493 ? 1.559 10.033 -9.159 1.00 89.25 493 GLY A C 1
ATOM 3925 O O . GLY A 1 493 ? 0.991 11.108 -9.337 1.00 89.25 493 GLY A O 1
ATOM 3926 N N . ASP A 1 494 ? 0.977 8.856 -9.371 1.00 92.25 494 ASP A N 1
ATOM 3927 C CA . ASP A 1 494 ? -0.434 8.677 -9.712 1.00 92.25 494 ASP A CA 1
ATOM 3928 C C . ASP A 1 494 ? -1.090 7.670 -8.747 1.00 92.25 494 ASP A C 1
ATOM 3930 O O . ASP A 1 494 ? -0.493 7.235 -7.762 1.00 92.25 494 ASP A O 1
ATOM 3934 N N . LEU A 1 495 ? -2.352 7.317 -8.978 1.00 95.50 495 LEU A N 1
ATOM 3935 C CA . LEU A 1 495 ? -3.082 6.330 -8.180 1.00 95.50 495 LEU A CA 1
ATOM 3936 C C . LEU A 1 495 ? -3.343 5.041 -8.977 1.00 95.50 495 LEU A C 1
ATOM 3938 O O . LEU A 1 495 ? -4.280 4.299 -8.688 1.00 95.50 495 LEU A O 1
ATOM 3942 N N . ASP A 1 496 ? -2.525 4.735 -9.989 1.00 92.88 496 ASP A N 1
ATOM 3943 C CA . ASP A 1 496 ? -2.689 3.576 -10.878 1.00 92.88 496 ASP A CA 1
ATOM 3944 C C . ASP A 1 496 ? -2.016 2.281 -10.348 1.00 92.88 496 ASP A C 1
ATOM 3946 O O . ASP A 1 496 ? -2.170 1.166 -10.886 1.00 92.88 496 ASP A O 1
ATOM 3950 N N . GLY A 1 497 ? -1.347 2.422 -9.204 1.00 92.25 497 GLY A N 1
ATOM 3951 C CA . GLY A 1 497 ? -0.801 1.350 -8.379 1.00 92.25 497 GLY A CA 1
ATOM 3952 C C . GLY A 1 497 ? 0.339 1.758 -7.453 1.00 92.25 497 GLY A C 1
ATOM 3953 O O . GLY A 1 497 ? 1.037 0.865 -6.975 1.00 92.25 497 GLY A O 1
ATOM 3954 N N . ASP A 1 498 ? 0.558 3.055 -7.237 1.00 94.50 498 ASP A N 1
ATOM 3955 C CA . ASP A 1 498 ? 1.655 3.544 -6.412 1.00 94.50 498 ASP A CA 1
ATOM 3956 C C . ASP A 1 498 ? 1.469 3.196 -4.926 1.00 94.50 498 ASP A C 1
ATOM 3958 O O . ASP A 1 498 ? 0.388 3.322 -4.340 1.00 94.50 498 ASP A O 1
ATOM 3962 N N . GLU A 1 499 ? 2.568 2.751 -4.315 1.00 95.94 499 GLU A N 1
ATOM 3963 C CA . GLU A 1 499 ? 2.671 2.452 -2.889 1.00 95.94 499 GLU A CA 1
ATOM 3964 C C . GLU A 1 499 ? 3.530 3.519 -2.200 1.00 95.94 499 GLU A C 1
ATOM 3966 O O . GLU A 1 499 ? 4.692 3.732 -2.561 1.00 95.94 499 GLU A O 1
ATOM 3971 N N . TYR A 1 500 ? 2.980 4.135 -1.159 1.00 96.94 500 TYR A N 1
ATOM 3972 C CA . TYR A 1 500 ? 3.609 5.209 -0.400 1.00 96.94 500 TYR A CA 1
ATOM 3973 C C . TYR A 1 500 ? 4.177 4.676 0.914 1.00 96.94 500 TYR A C 1
ATOM 3975 O O . TYR A 1 500 ? 3.535 3.877 1.602 1.00 96.94 500 TYR A O 1
ATOM 3983 N N . PHE A 1 501 ? 5.371 5.140 1.283 1.00 97.00 501 PHE A N 1
ATOM 3984 C CA . PHE A 1 501 ? 5.874 5.039 2.649 1.00 97.00 501 PHE A CA 1
ATOM 3985 C C . PHE A 1 501 ? 5.164 6.101 3.492 1.00 97.00 501 PHE A C 1
ATOM 3987 O O . PHE A 1 501 ? 5.379 7.294 3.289 1.00 97.00 501 PHE A O 1
ATOM 3994 N N . VAL A 1 502 ? 4.301 5.655 4.403 1.00 97.38 502 VAL A N 1
ATOM 3995 C CA . VAL A 1 502 ? 3.533 6.494 5.327 1.00 97.38 502 VAL A CA 1
ATOM 3996 C C . VAL A 1 502 ? 4.076 6.268 6.733 1.00 97.38 502 VAL A C 1
ATOM 3998 O O . VAL A 1 502 ? 3.998 5.153 7.247 1.00 97.38 502 VAL A O 1
ATOM 4001 N N . CYS A 1 503 ? 4.627 7.303 7.360 1.00 96.25 503 CYS A N 1
ATOM 4002 C CA . CYS A 1 503 ? 5.262 7.237 8.675 1.00 96.25 503 CYS A CA 1
ATOM 4003 C C . CYS A 1 503 ? 4.665 8.282 9.623 1.00 96.25 503 CYS A C 1
ATOM 4005 O O . CYS A 1 503 ? 4.518 9.445 9.255 1.00 96.25 503 CYS A O 1
ATOM 4007 N N . TRP A 1 504 ? 4.342 7.864 10.847 1.00 94.69 504 TRP A N 1
ATOM 4008 C CA . TRP A 1 504 ? 3.777 8.712 11.909 1.00 94.69 504 TRP A CA 1
ATOM 4009 C C . TRP A 1 504 ? 4.615 8.654 13.197 1.00 94.69 504 TRP A C 1
ATOM 4011 O O . TRP A 1 504 ? 4.131 8.916 14.298 1.00 94.69 504 TRP A O 1
ATOM 4021 N N . ASP A 1 505 ? 5.886 8.277 13.064 1.00 93.44 505 ASP A N 1
ATOM 4022 C CA . ASP A 1 505 ? 6.878 8.340 14.131 1.00 93.44 505 ASP A CA 1
ATOM 4023 C C . ASP A 1 505 ? 7.323 9.796 14.374 1.00 93.44 505 ASP A C 1
ATOM 4025 O O . ASP A 1 505 ? 7.925 10.388 13.473 1.00 93.44 505 ASP A O 1
ATOM 4029 N N . PRO A 1 506 ? 7.092 10.384 15.566 1.00 90.50 506 PRO A N 1
ATOM 4030 C CA . PRO A 1 506 ? 7.469 11.769 15.851 1.00 90.50 506 PRO A CA 1
ATOM 4031 C C . PRO A 1 506 ? 8.960 12.078 15.657 1.00 90.50 506 PRO A C 1
ATOM 4033 O O . PRO A 1 506 ? 9.292 13.224 15.374 1.00 90.50 506 PRO A O 1
ATOM 4036 N N . LEU A 1 507 ? 9.852 11.082 15.762 1.00 92.50 507 LEU A N 1
ATOM 4037 C CA . LEU A 1 507 ? 11.298 11.275 15.564 1.00 92.50 507 LEU A CA 1
ATOM 4038 C C . LEU A 1 507 ? 11.723 11.331 14.086 1.00 92.50 507 LEU A C 1
ATOM 4040 O O . LEU A 1 507 ? 12.827 11.788 13.790 1.00 92.50 507 LEU A O 1
ATOM 4044 N N . LEU A 1 508 ? 10.864 10.863 13.171 1.00 94.25 508 LEU A N 1
ATOM 4045 C CA . LEU A 1 508 ? 11.097 10.806 11.716 1.00 94.25 508 LEU A CA 1
ATOM 4046 C C . LEU A 1 508 ? 10.145 11.723 10.918 1.00 94.25 508 LEU A C 1
ATOM 4048 O O . LEU A 1 508 ? 10.352 11.943 9.730 1.00 94.25 508 LEU A O 1
ATOM 4052 N N . VAL A 1 509 ? 9.133 12.256 11.605 1.00 94.44 509 VAL A N 1
ATOM 4053 C CA . VAL A 1 509 ? 8.326 13.466 11.383 1.00 94.44 509 VAL A CA 1
ATOM 4054 C C . VAL A 1 509 ? 9.050 14.788 11.048 1.00 94.44 509 VAL A C 1
ATOM 4056 O O . VAL A 1 509 ? 9.239 15.531 12.013 1.00 94.44 509 VAL A O 1
ATOM 4059 N N . PRO A 1 510 ? 9.472 15.190 9.823 1.00 91.19 510 PRO A N 1
ATOM 4060 C CA . PRO A 1 510 ? 10.199 16.460 9.683 1.00 91.19 510 PRO A CA 1
ATOM 4061 C C . PRO A 1 510 ? 9.367 17.655 10.169 1.00 91.19 510 PRO A C 1
ATOM 4063 O O . PRO A 1 510 ? 8.156 17.738 9.949 1.00 91.19 510 PRO A O 1
ATOM 4066 N N . SER A 1 511 ? 10.004 18.607 10.850 1.00 86.00 511 SER A N 1
ATOM 4067 C CA . SER A 1 511 ? 9.364 19.867 11.248 1.00 86.00 511 SER A CA 1
ATOM 4068 C C . SER A 1 511 ? 9.172 20.785 10.035 1.00 86.00 511 SER A C 1
ATOM 4070 O O . SER A 1 511 ? 8.082 21.331 9.846 1.00 86.00 511 SER A O 1
ATOM 4072 N N . VAL A 1 512 ? 10.210 20.872 9.197 1.00 84.75 512 VAL A N 1
ATOM 4073 C CA . VAL A 1 512 ? 10.313 21.679 7.975 1.00 84.75 512 VAL A CA 1
ATOM 4074 C C . VAL A 1 512 ? 9.530 21.051 6.815 1.00 84.75 512 VAL A C 1
ATOM 4076 O O . VAL A 1 512 ? 9.476 19.831 6.669 1.00 84.75 512 VAL A O 1
ATOM 4079 N N . ARG A 1 513 ? 8.953 21.900 5.958 1.00 86.50 513 ARG A N 1
ATOM 4080 C CA . ARG A 1 513 ? 8.388 21.526 4.652 1.00 86.50 513 ARG A CA 1
ATOM 4081 C C . ARG A 1 513 ? 9.250 22.110 3.533 1.00 86.50 513 ARG A C 1
ATOM 4083 O O . ARG A 1 513 ? 9.816 23.189 3.700 1.00 86.50 513 ARG A O 1
ATOM 4090 N N . HIS A 1 514 ? 9.321 21.414 2.405 1.00 87.81 514 HIS A N 1
ATOM 4091 C CA . HIS A 1 514 ? 9.896 21.923 1.162 1.00 87.81 514 HIS A CA 1
ATOM 4092 C C . HIS A 1 514 ? 8.798 21.983 0.099 1.00 87.81 514 HIS A C 1
ATOM 4094 O O . HIS A 1 514 ? 7.848 21.203 0.151 1.00 87.81 514 HIS A O 1
ATOM 4100 N N . GLU A 1 515 ? 8.919 22.915 -0.839 1.00 88.12 515 GLU A N 1
ATOM 4101 C CA . GLU A 1 515 ? 8.030 23.004 -1.996 1.00 88.12 515 GLU A CA 1
ATOM 4102 C C . GLU A 1 515 ? 8.212 21.776 -2.899 1.00 88.12 515 GLU A C 1
ATOM 4104 O O . GLU A 1 515 ? 9.331 21.263 -3.033 1.00 88.12 515 GLU A O 1
ATOM 4109 N N . ALA A 1 516 ? 7.109 21.278 -3.462 1.00 86.38 516 ALA A N 1
ATOM 4110 C CA . ALA A 1 516 ? 7.129 20.171 -4.410 1.00 86.38 516 ALA A CA 1
ATOM 4111 C C . ALA A 1 516 ? 7.748 20.615 -5.746 1.00 86.38 516 ALA A C 1
ATOM 4113 O O . ALA A 1 516 ? 7.902 21.802 -6.014 1.00 86.38 516 ALA A O 1
ATOM 4114 N N . TYR A 1 517 ? 8.123 19.653 -6.585 1.00 87.88 517 TYR A N 1
ATOM 4115 C CA . TYR A 1 517 ? 8.551 19.928 -7.954 1.00 87.88 517 TYR A CA 1
ATOM 4116 C C . TYR A 1 517 ? 7.395 19.633 -8.911 1.00 87.88 517 TYR A C 1
ATOM 4118 O O . TYR A 1 517 ? 6.720 18.625 -8.740 1.00 87.88 517 TYR A O 1
ATOM 4126 N N . ASP A 1 518 ? 7.192 20.452 -9.943 1.00 78.44 518 ASP A N 1
ATOM 4127 C CA . ASP A 1 518 ? 6.003 20.364 -10.816 1.00 78.44 518 ASP A CA 1
ATOM 4128 C C . ASP A 1 518 ? 6.020 19.183 -11.814 1.00 78.44 518 ASP A C 1
ATOM 4130 O O . ASP A 1 518 ? 5.176 19.107 -12.703 1.00 78.44 518 ASP A O 1
ATOM 4134 N N . TYR A 1 519 ? 7.014 18.286 -11.714 1.00 86.12 519 TYR A N 1
ATOM 4135 C CA . TYR A 1 519 ? 7.177 17.049 -12.499 1.00 86.12 519 TYR A CA 1
ATOM 4136 C C . TYR A 1 519 ? 6.674 17.119 -13.966 1.00 86.12 519 TYR A C 1
ATOM 4138 O O . TYR A 1 519 ? 5.857 16.295 -14.386 1.00 86.12 519 TYR A O 1
ATOM 4146 N N . PRO A 1 520 ? 7.165 18.076 -14.786 1.00 85.25 520 PRO A N 1
ATOM 4147 C CA . PRO A 1 520 ? 6.588 18.353 -16.098 1.00 85.25 520 PRO A CA 1
ATOM 4148 C C . PRO A 1 520 ? 6.773 17.182 -17.082 1.00 85.25 520 PRO A C 1
ATOM 4150 O O . PRO A 1 520 ? 7.846 16.568 -17.123 1.00 85.25 520 PRO A O 1
ATOM 4153 N N . PRO A 1 521 ? 5.771 16.889 -17.935 1.00 79.31 521 PRO A N 1
ATOM 4154 C CA . PRO A 1 521 ? 5.831 15.771 -18.868 1.00 79.31 521 PRO A CA 1
ATOM 4155 C C . PRO A 1 521 ? 6.901 15.971 -19.952 1.00 79.31 521 PRO A C 1
ATOM 4157 O O . PRO A 1 521 ? 7.099 17.061 -20.493 1.00 79.31 521 PRO A O 1
ATOM 4160 N N . ASN A 1 522 ? 7.562 14.875 -20.328 1.00 78.31 522 ASN A N 1
ATOM 4161 C CA . ASN A 1 522 ? 8.542 14.863 -21.414 1.00 78.31 522 ASN A CA 1
ATOM 4162 C C . ASN A 1 522 ? 7.909 15.248 -22.767 1.00 78.31 522 ASN A C 1
ATOM 4164 O O . ASN A 1 522 ? 6.830 14.773 -23.124 1.00 78.31 522 ASN A O 1
ATOM 4168 N N . LYS A 1 523 ? 8.627 16.040 -23.578 1.00 77.38 523 LYS A N 1
ATOM 4169 C CA . LYS A 1 523 ? 8.193 16.414 -24.937 1.00 77.38 523 LYS A CA 1
ATOM 4170 C C . LYS A 1 523 ? 8.067 15.173 -25.832 1.00 77.38 523 LYS A C 1
ATOM 4172 O O . LYS A 1 523 ? 9.056 14.496 -26.111 1.00 77.38 523 LYS A O 1
ATOM 4177 N N . GLU A 1 524 ? 6.858 14.888 -26.315 1.00 73.19 524 GLU A N 1
ATOM 4178 C CA . GLU A 1 524 ? 6.606 13.747 -27.201 1.00 73.19 524 GLU A CA 1
ATOM 4179 C C . GLU A 1 524 ? 7.140 14.000 -28.620 1.00 73.19 524 GLU A C 1
ATOM 4181 O O . GLU A 1 524 ? 6.733 14.946 -29.292 1.00 73.19 524 GLU A O 1
ATOM 4186 N N . ARG A 1 525 ? 8.004 13.106 -29.124 1.00 72.88 525 ARG A N 1
ATOM 4187 C CA . ARG A 1 525 ? 8.344 13.054 -30.553 1.00 72.88 525 ARG A CA 1
ATOM 4188 C C . ARG A 1 525 ? 7.303 12.210 -31.286 1.00 72.88 525 ARG A C 1
ATOM 4190 O O . ARG A 1 525 ? 7.251 10.993 -31.101 1.00 72.88 525 ARG A O 1
ATOM 4197 N N . LEU A 1 526 ? 6.492 12.866 -32.108 1.00 77.00 526 LEU A N 1
ATOM 4198 C CA . LEU A 1 526 ? 5.502 12.230 -32.974 1.00 77.00 526 LEU A CA 1
ATOM 4199 C C . LEU A 1 526 ? 6.136 11.842 -34.317 1.00 77.00 526 LEU A C 1
ATOM 4201 O O . LEU A 1 526 ? 7.005 12.549 -34.827 1.00 77.00 526 LEU A O 1
ATOM 4205 N N . PHE A 1 527 ? 5.696 10.717 -34.874 1.00 76.81 527 PHE A N 1
ATOM 4206 C CA . PHE A 1 527 ? 6.092 10.218 -36.191 1.00 76.81 527 PHE A CA 1
ATOM 4207 C C . PHE A 1 527 ? 4.882 10.224 -37.137 1.00 76.81 527 PHE A C 1
ATOM 4209 O O . PHE A 1 527 ? 3.760 9.991 -36.700 1.00 76.81 527 PHE A O 1
ATOM 4216 N N . THR A 1 528 ? 5.086 10.459 -38.434 1.00 79.12 528 THR A N 1
ATOM 4217 C CA . THR A 1 528 ? 3.992 10.418 -39.428 1.00 79.12 528 THR A CA 1
ATOM 4218 C C . THR A 1 528 ? 3.501 8.989 -39.684 1.00 79.12 528 THR A C 1
ATOM 4220 O O . THR A 1 528 ? 2.309 8.751 -39.849 1.00 79.12 528 THR A O 1
ATOM 4223 N N . SER A 1 529 ? 4.421 8.026 -39.672 1.00 83.38 529 SER A N 1
ATOM 4224 C CA . SER A 1 529 ? 4.154 6.588 -39.663 1.00 83.38 529 SER A CA 1
ATOM 4225 C C . SER A 1 529 ? 5.169 5.913 -38.739 1.00 83.38 529 SER A C 1
ATOM 4227 O O . SER A 1 529 ? 6.241 6.460 -38.483 1.00 83.38 529 SER A O 1
ATOM 4229 N N . LEU A 1 530 ? 4.806 4.767 -38.165 1.00 87.50 530 LEU A N 1
ATOM 4230 C CA . LEU A 1 530 ? 5.584 4.127 -37.105 1.00 87.50 530 LEU A CA 1
ATOM 4231 C C . LEU A 1 530 ? 5.578 2.618 -37.318 1.00 87.50 530 LEU A C 1
ATOM 4233 O O . LEU A 1 530 ? 4.519 1.985 -37.235 1.00 87.50 530 LEU A O 1
ATOM 4237 N N . THR A 1 531 ? 6.760 2.074 -37.593 1.00 90.31 531 THR A N 1
ATOM 4238 C CA . THR A 1 531 ? 6.973 0.678 -37.982 1.00 90.31 531 THR A CA 1
ATOM 4239 C C . THR A 1 531 ? 7.380 -0.204 -36.799 1.00 90.31 531 THR A C 1
ATOM 4241 O O . THR A 1 531 ? 7.849 0.267 -35.758 1.00 90.31 531 THR A O 1
ATOM 4244 N N . ARG A 1 532 ? 7.281 -1.524 -36.979 1.00 90.25 532 ARG A N 1
ATOM 4245 C CA . ARG A 1 532 ? 7.832 -2.522 -36.050 1.00 90.25 532 ARG A CA 1
ATOM 4246 C C . ARG A 1 532 ? 9.337 -2.349 -35.805 1.00 90.25 532 ARG A C 1
ATOM 4248 O O . ARG A 1 532 ? 9.791 -2.542 -34.677 1.00 90.25 532 ARG A O 1
ATOM 4255 N N . GLN A 1 533 ? 10.091 -1.917 -36.817 1.00 90.62 533 GLN A N 1
ATOM 4256 C CA . GLN A 1 533 ? 11.522 -1.623 -36.697 1.00 90.62 533 GLN A CA 1
ATOM 4257 C C . GLN A 1 533 ? 11.784 -0.419 -35.782 1.00 90.62 533 GLN A C 1
ATOM 4259 O O . GLN A 1 533 ? 12.732 -0.444 -35.003 1.00 90.62 533 GLN A O 1
ATOM 4264 N N . ASP A 1 534 ? 10.921 0.601 -35.776 1.00 91.19 534 ASP A N 1
ATOM 4265 C CA . ASP A 1 534 ? 11.056 1.743 -34.858 1.00 91.19 534 ASP A CA 1
ATOM 4266 C C . ASP A 1 534 ? 10.819 1.336 -33.394 1.00 91.19 534 ASP A C 1
ATOM 4268 O O . ASP A 1 534 ? 11.500 1.828 -32.489 1.00 91.19 534 ASP A O 1
ATOM 4272 N N . LEU A 1 535 ? 9.906 0.387 -33.150 1.00 91.81 535 LEU A N 1
ATOM 4273 C CA . LEU A 1 535 ? 9.701 -0.217 -31.827 1.00 91.81 535 LEU A CA 1
ATOM 4274 C C . LEU A 1 535 ? 10.902 -1.083 -31.405 1.00 91.81 535 LEU A C 1
ATOM 4276 O O . LEU A 1 535 ? 11.359 -0.980 -30.264 1.00 91.81 535 LEU A O 1
ATOM 4280 N N . ALA A 1 536 ? 11.458 -1.879 -32.324 1.00 92.69 536 ALA A N 1
ATOM 4281 C CA . ALA A 1 536 ? 12.673 -2.663 -32.092 1.00 92.69 536 ALA A CA 1
ATOM 4282 C C . ALA A 1 536 ? 13.881 -1.763 -31.771 1.00 92.69 536 ALA A C 1
ATOM 4284 O O . ALA A 1 536 ? 14.583 -1.988 -30.782 1.00 92.69 536 ALA A O 1
ATOM 4285 N N . ARG A 1 537 ? 14.075 -0.681 -32.539 1.00 91.44 537 ARG A N 1
ATOM 4286 C CA . ARG A 1 537 ? 15.089 0.354 -32.283 1.00 91.44 537 ARG A CA 1
ATOM 4287 C C . ARG A 1 537 ? 14.865 1.044 -30.947 1.00 91.44 537 ARG A C 1
ATOM 4289 O O . ARG A 1 537 ? 15.845 1.288 -30.247 1.00 91.44 537 ARG A O 1
ATOM 4296 N N . HIS A 1 538 ? 13.623 1.349 -30.567 1.00 89.38 538 HIS A N 1
ATOM 4297 C CA . HIS A 1 538 ? 13.315 1.935 -29.260 1.00 89.38 538 HIS A CA 1
ATOM 4298 C C . HIS A 1 538 ? 13.738 1.005 -28.111 1.00 89.38 538 HIS A C 1
ATOM 4300 O O . HIS A 1 538 ? 14.444 1.450 -27.207 1.00 89.38 538 HIS A O 1
ATOM 4306 N N . PHE A 1 539 ? 13.397 -0.287 -28.188 1.00 91.31 539 PHE A N 1
ATOM 4307 C CA . PHE A 1 539 ? 13.846 -1.299 -27.226 1.00 91.31 539 PHE A CA 1
ATOM 4308 C C . PHE A 1 539 ? 15.380 -1.423 -27.186 1.00 91.31 539 PHE A C 1
ATOM 4310 O O . PHE A 1 539 ? 15.980 -1.378 -26.113 1.00 91.31 539 PHE A O 1
ATOM 4317 N N . ALA A 1 540 ? 16.035 -1.526 -28.346 1.00 89.75 540 ALA A N 1
ATOM 4318 C CA . ALA A 1 540 ? 17.486 -1.690 -28.444 1.00 89.75 540 ALA A CA 1
ATOM 4319 C C . ALA A 1 540 ? 18.258 -0.504 -27.830 1.00 89.75 540 ALA A C 1
ATOM 4321 O O . ALA A 1 540 ? 19.251 -0.688 -27.119 1.00 89.75 540 ALA A O 1
ATOM 4322 N N . ASN A 1 541 ? 17.753 0.713 -28.061 1.00 84.94 541 ASN A N 1
ATOM 4323 C CA . ASN A 1 541 ? 18.304 1.974 -27.564 1.00 84.94 541 ASN A CA 1
ATOM 4324 C C . ASN A 1 541 ? 17.959 2.293 -26.098 1.00 84.94 541 ASN A C 1
ATOM 4326 O O . ASN A 1 541 ? 18.490 3.279 -25.570 1.00 84.94 541 ASN A O 1
ATOM 4330 N N . TYR A 1 542 ? 17.080 1.519 -25.452 1.00 83.00 542 TYR A N 1
ATOM 4331 C CA . TYR A 1 542 ? 16.697 1.727 -24.057 1.00 83.00 542 TYR A CA 1
ATOM 4332 C C . TYR A 1 542 ? 17.859 1.401 -23.110 1.00 83.00 542 TYR A C 1
ATOM 4334 O O . TYR A 1 542 ? 18.492 0.345 -23.205 1.00 83.00 542 TYR A O 1
ATOM 4342 N N . ASN A 1 543 ? 18.143 2.317 -22.181 1.00 73.81 543 ASN A N 1
ATOM 4343 C CA . ASN A 1 543 ? 19.272 2.201 -21.266 1.00 73.81 543 ASN A CA 1
ATOM 4344 C C . ASN A 1 543 ? 19.015 2.927 -19.934 1.00 73.81 543 ASN A C 1
ATOM 4346 O O . ASN A 1 543 ? 18.853 4.144 -19.905 1.00 73.81 543 ASN A O 1
ATOM 4350 N N . ASN A 1 544 ? 19.079 2.191 -18.822 1.00 71.75 544 ASN A N 1
ATOM 4351 C CA . ASN A 1 544 ? 18.938 2.737 -17.465 1.00 71.75 544 ASN A CA 1
ATOM 4352 C C . ASN A 1 544 ? 20.239 3.340 -16.891 1.00 71.75 544 ASN A C 1
ATOM 4354 O O . ASN A 1 544 ? 20.229 3.872 -15.780 1.00 71.75 544 ASN A O 1
ATOM 4358 N N . ALA A 1 545 ? 21.366 3.290 -17.615 1.00 73.69 545 ALA A N 1
ATOM 4359 C CA . ALA A 1 545 ? 22.644 3.822 -17.135 1.00 73.69 545 ALA A CA 1
ATOM 4360 C C . ALA A 1 545 ? 22.598 5.330 -16.830 1.00 73.69 545 ALA A C 1
ATOM 4362 O O . ALA A 1 545 ? 23.259 5.769 -15.890 1.00 73.69 545 ALA A O 1
ATOM 4363 N N . SER A 1 546 ? 21.804 6.115 -17.571 1.00 78.81 546 SER A N 1
ATOM 4364 C CA . SER A 1 546 ? 21.613 7.547 -17.294 1.00 78.81 546 SER A CA 1
ATOM 4365 C C . SER A 1 546 ? 20.924 7.776 -15.949 1.00 78.81 546 SER A C 1
ATOM 4367 O O . SER A 1 546 ? 21.438 8.541 -15.140 1.00 78.81 546 SER A O 1
ATOM 4369 N N . LEU A 1 547 ? 19.838 7.046 -15.667 1.00 82.38 547 LEU A N 1
ATOM 4370 C CA . LEU A 1 547 ? 19.109 7.106 -14.393 1.00 82.38 547 LEU A CA 1
ATOM 4371 C C . LEU A 1 547 ? 20.046 6.802 -13.208 1.00 82.38 547 LEU A C 1
ATOM 4373 O O . LEU A 1 547 ? 20.147 7.582 -12.263 1.00 82.38 547 LEU A O 1
ATOM 4377 N N . GLY A 1 548 ? 20.818 5.713 -13.313 1.00 82.94 548 GLY A N 1
ATOM 4378 C CA . GLY A 1 548 ? 21.815 5.343 -12.306 1.00 82.94 548 GLY A CA 1
ATOM 4379 C C . GLY A 1 548 ? 22.958 6.359 -12.171 1.00 82.94 548 GLY A C 1
ATOM 4380 O O . GLY A 1 548 ? 23.412 6.622 -11.061 1.00 82.94 548 GLY A O 1
ATOM 4381 N N . ARG A 1 549 ? 23.420 6.970 -13.272 1.00 86.44 549 ARG A N 1
ATOM 4382 C CA . ARG A 1 549 ? 24.451 8.024 -13.238 1.00 86.44 549 ARG A CA 1
ATOM 4383 C C . ARG A 1 549 ? 23.944 9.279 -12.527 1.00 86.44 549 ARG A C 1
ATOM 4385 O O . ARG A 1 549 ? 24.677 9.814 -11.702 1.00 86.44 549 ARG A O 1
ATOM 4392 N N . VAL A 1 550 ? 22.717 9.718 -12.812 1.00 89.88 550 VAL A N 1
ATOM 4393 C CA . VAL A 1 550 ? 22.102 10.883 -12.157 1.00 89.88 550 VAL A CA 1
ATOM 4394 C C . VAL A 1 550 ? 21.908 10.631 -10.665 1.00 89.88 550 VAL A C 1
ATOM 4396 O O . VAL A 1 550 ? 22.371 11.438 -9.869 1.00 89.88 550 VAL A O 1
ATOM 4399 N N . SER A 1 551 ? 21.327 9.490 -10.275 1.00 89.38 551 SER A N 1
ATOM 4400 C CA . SER A 1 551 ? 21.151 9.122 -8.859 1.00 89.38 551 SER A CA 1
ATOM 4401 C C . SER A 1 551 ? 22.490 9.077 -8.098 1.00 89.38 551 SER A C 1
ATOM 4403 O O . SER A 1 551 ? 22.613 9.636 -7.008 1.00 89.38 551 SER A O 1
ATOM 4405 N N . ASN A 1 552 ? 23.545 8.509 -8.698 1.00 88.81 552 ASN A N 1
ATOM 4406 C CA . ASN A 1 552 ? 24.883 8.504 -8.093 1.00 88.81 552 ASN A CA 1
ATOM 4407 C C . ASN A 1 552 ? 25.492 9.912 -7.961 1.00 88.81 552 ASN A C 1
ATOM 4409 O O . ASN A 1 552 ? 26.119 10.204 -6.944 1.00 88.81 552 ASN A O 1
ATOM 4413 N N . LEU A 1 553 ? 25.328 10.784 -8.964 1.00 92.06 553 LEU A N 1
ATOM 4414 C CA . LEU A 1 553 ? 25.797 12.172 -8.882 1.00 92.06 553 LEU A CA 1
ATOM 4415 C C . LEU A 1 553 ? 25.014 12.963 -7.831 1.00 92.06 553 LEU A C 1
ATOM 4417 O O . LEU A 1 553 ? 25.636 13.659 -7.035 1.00 92.06 553 LEU A O 1
ATOM 4421 N N . HIS A 1 554 ? 23.690 12.800 -7.775 1.00 93.69 554 HIS A N 1
ATOM 4422 C CA . HIS A 1 554 ? 22.827 13.426 -6.774 1.00 93.69 554 HIS A CA 1
ATOM 4423 C C . HIS A 1 554 ? 23.290 13.081 -5.357 1.00 93.69 554 HIS A C 1
ATOM 4425 O O . HIS A 1 554 ? 23.529 13.972 -4.551 1.00 93.69 554 HIS A O 1
ATOM 4431 N N . ASN A 1 555 ? 23.514 11.794 -5.073 1.00 89.50 555 ASN A N 1
ATOM 4432 C CA . ASN A 1 555 ? 24.004 11.357 -3.766 1.00 89.50 555 ASN A CA 1
ATOM 4433 C C . ASN A 1 555 ? 25.369 11.976 -3.415 1.00 89.50 555 ASN A C 1
ATOM 4435 O O . ASN A 1 555 ? 25.557 12.419 -2.287 1.00 89.50 555 ASN A O 1
ATOM 4439 N N . ARG A 1 556 ? 26.302 12.082 -4.374 1.00 89.81 556 ARG A N 1
ATOM 4440 C CA . ARG A 1 556 ? 27.602 12.742 -4.142 1.00 89.81 556 ARG A CA 1
ATOM 4441 C C . ARG A 1 556 ? 27.459 14.242 -3.860 1.00 89.81 556 ARG A C 1
ATOM 4443 O O . ARG A 1 556 ? 28.113 14.735 -2.947 1.00 89.81 556 ARG A O 1
ATOM 4450 N N . TRP A 1 557 ? 26.611 14.953 -4.605 1.00 91.88 557 TRP A N 1
ATOM 4451 C CA . TRP A 1 557 ? 26.334 16.376 -4.369 1.00 91.88 557 TRP A CA 1
ATOM 4452 C C . TRP A 1 557 ? 25.648 16.616 -3.018 1.00 91.88 557 TRP A C 1
ATOM 4454 O O . TRP A 1 557 ? 26.051 17.522 -2.289 1.00 91.88 557 TRP A O 1
ATOM 4464 N N . ALA A 1 558 ? 24.690 15.764 -2.640 1.00 90.62 558 ALA A N 1
ATOM 4465 C CA . ALA A 1 558 ? 24.012 15.838 -1.350 1.00 90.62 558 ALA A CA 1
ATOM 4466 C C . ALA A 1 558 ? 24.975 15.600 -0.172 1.00 90.62 558 ALA A C 1
ATOM 4468 O O . ALA A 1 558 ? 24.889 16.299 0.829 1.00 90.62 558 ALA A O 1
ATOM 4469 N N . THR A 1 559 ? 25.928 14.668 -0.294 1.00 86.31 559 THR A N 1
ATOM 4470 C CA . THR A 1 559 ? 26.959 14.424 0.735 1.00 86.31 559 THR A CA 1
ATOM 4471 C C . THR A 1 559 ? 28.009 15.542 0.823 1.00 86.31 559 THR A C 1
ATOM 4473 O O . THR A 1 559 ? 28.565 15.772 1.901 1.00 86.31 559 THR A O 1
ATOM 4476 N N . ALA A 1 560 ? 28.304 16.226 -0.288 1.00 86.19 560 ALA A N 1
ATOM 4477 C CA . ALA A 1 560 ? 29.295 17.302 -0.335 1.00 86.19 560 ALA A CA 1
ATOM 4478 C C . ALA A 1 560 ? 28.748 18.662 0.142 1.00 86.19 560 ALA A C 1
ATOM 4480 O O . ALA A 1 560 ? 29.511 19.481 0.653 1.00 86.19 560 ALA A O 1
ATOM 4481 N N . SER A 1 561 ? 27.444 18.919 -0.013 1.00 86.25 561 SER A N 1
ATOM 4482 C CA . SER A 1 561 ? 26.824 20.191 0.374 1.00 86.25 561 SER A CA 1
ATOM 4483 C C . SER A 1 561 ? 26.344 20.198 1.833 1.00 86.25 561 SER A C 1
ATOM 4485 O O . SER A 1 561 ? 25.567 19.323 2.212 1.00 86.25 561 SER A O 1
ATOM 4487 N N . PRO A 1 562 ? 26.641 21.244 2.633 1.00 82.31 562 PRO A N 1
ATOM 4488 C CA . PRO A 1 562 ? 26.018 21.442 3.948 1.00 82.31 562 PRO A CA 1
ATOM 4489 C C . PRO A 1 562 ? 24.484 21.566 3.907 1.00 82.31 562 PRO A C 1
ATOM 4491 O O . PRO A 1 562 ? 23.823 21.415 4.928 1.00 82.31 562 PRO A O 1
ATOM 4494 N N . LYS A 1 563 ? 23.901 21.847 2.730 1.00 85.12 563 LYS A N 1
ATOM 4495 C CA . LYS A 1 563 ? 22.444 21.916 2.514 1.00 85.12 563 LYS A CA 1
ATOM 4496 C C . LYS A 1 563 ? 21.816 20.553 2.174 1.00 85.12 563 LYS A C 1
ATOM 4498 O O . LYS A 1 563 ? 20.605 20.490 1.953 1.00 85.12 563 LYS A O 1
ATOM 4503 N N . GLY A 1 564 ? 22.603 19.478 2.087 1.00 89.25 564 GLY A N 1
ATOM 4504 C CA . GLY A 1 564 ? 22.125 18.171 1.641 1.00 89.25 564 GLY A CA 1
ATOM 4505 C C . GLY A 1 564 ? 21.512 18.234 0.236 1.00 89.25 564 GLY A C 1
ATOM 4506 O O . GLY A 1 564 ? 21.967 18.983 -0.630 1.00 89.25 564 GLY A O 1
ATOM 4507 N N . ALA A 1 565 ? 20.407 17.517 0.029 1.00 91.56 565 ALA A N 1
ATOM 4508 C CA . ALA A 1 565 ? 19.639 17.532 -1.220 1.00 91.56 565 ALA A CA 1
ATOM 4509 C C . ALA A 1 565 ? 18.915 18.868 -1.514 1.00 91.56 565 ALA A C 1
ATOM 4511 O O . ALA A 1 565 ? 18.288 19.004 -2.563 1.00 91.56 565 ALA A O 1
ATOM 4512 N N . ARG A 1 566 ? 18.998 19.877 -0.629 1.00 91.31 566 ARG A N 1
ATOM 4513 C CA . ARG A 1 566 ? 18.438 21.225 -0.864 1.00 91.31 566 ARG A CA 1
ATOM 4514 C C . ARG A 1 566 ? 19.378 22.151 -1.649 1.00 91.31 566 ARG A C 1
ATOM 4516 O O . ARG A 1 566 ? 19.061 23.329 -1.803 1.00 91.31 566 ARG A O 1
ATOM 4523 N N . CYS A 1 567 ? 20.542 21.679 -2.100 1.00 91.25 567 CYS A N 1
ATOM 4524 C CA . CYS A 1 567 ? 21.403 22.466 -2.983 1.00 91.25 567 CYS A CA 1
ATOM 4525 C C . CYS A 1 567 ? 20.865 22.499 -4.427 1.00 91.25 567 CYS A C 1
ATOM 4527 O O . CYS A 1 567 ? 20.160 21.589 -4.870 1.00 91.25 567 CYS A O 1
ATOM 4529 N N . SER A 1 568 ? 21.214 23.554 -5.165 1.00 91.56 568 SER A N 1
ATOM 4530 C CA . SER A 1 568 ? 20.799 23.799 -6.555 1.00 91.56 568 SER A CA 1
ATOM 4531 C C . SER A 1 568 ? 21.143 22.636 -7.488 1.00 91.56 568 SER A C 1
ATOM 4533 O O . SER A 1 568 ? 20.359 22.259 -8.356 1.00 91.56 568 SER A O 1
ATOM 4535 N N . GLU A 1 569 ? 22.304 22.026 -7.269 1.00 93.69 569 GLU A N 1
ATOM 4536 C CA . GLU A 1 569 ? 22.848 20.936 -8.075 1.00 93.69 569 GLU A CA 1
ATOM 4537 C C . GLU A 1 569 ? 22.038 19.649 -7.880 1.00 93.69 569 GLU A C 1
ATOM 4539 O O . GLU A 1 569 ? 21.767 18.937 -8.845 1.00 93.69 569 GLU A O 1
ATOM 4544 N N . CYS A 1 570 ? 21.589 19.374 -6.649 1.00 93.44 570 CYS A N 1
ATOM 4545 C CA . CYS A 1 570 ? 20.696 18.253 -6.358 1.00 93.44 570 CYS A CA 1
ATOM 4546 C C . CYS A 1 570 ? 19.302 18.469 -6.952 1.00 93.44 570 CYS A C 1
ATOM 4548 O O . CYS A 1 570 ? 18.762 17.552 -7.568 1.00 93.44 570 CYS A O 1
ATOM 4550 N N . GLN A 1 571 ? 18.740 19.677 -6.846 1.00 91.94 571 GLN A N 1
ATOM 4551 C CA . GLN A 1 571 ? 17.430 19.991 -7.431 1.00 91.94 571 GLN A CA 1
ATOM 4552 C C . GLN A 1 571 ? 17.428 19.821 -8.960 1.00 91.94 571 GLN A C 1
ATOM 4554 O O . GLN A 1 571 ? 16.525 19.194 -9.515 1.00 91.94 571 GLN A O 1
ATOM 4559 N N . GLU A 1 572 ? 18.474 20.285 -9.646 1.00 92.50 572 GLU A N 1
ATOM 4560 C CA . GLU A 1 572 ? 18.639 20.089 -11.090 1.00 92.50 572 GLU A CA 1
ATOM 4561 C C . GLU A 1 572 ? 18.866 18.617 -11.467 1.00 92.50 572 GLU A C 1
ATOM 4563 O O . GLU A 1 572 ? 18.282 18.123 -12.433 1.00 92.50 572 GLU A O 1
ATOM 4568 N N . LEU A 1 573 ? 19.668 17.878 -10.692 1.00 93.00 573 LEU A N 1
ATOM 4569 C CA . LEU A 1 573 ? 19.829 16.435 -10.891 1.00 93.00 573 LEU A CA 1
ATOM 4570 C C . LEU A 1 573 ? 18.513 15.679 -10.651 1.00 93.00 573 LEU A C 1
ATOM 4572 O O . LEU A 1 573 ? 18.241 14.719 -11.366 1.00 93.00 573 LEU A O 1
ATOM 4576 N N . SER A 1 574 ? 17.664 16.128 -9.726 1.00 92.12 574 SER A N 1
ATOM 4577 C CA . SER A 1 574 ? 16.322 15.573 -9.515 1.00 92.12 574 SER A CA 1
ATOM 4578 C C . SER A 1 574 ? 15.397 15.837 -10.717 1.00 92.12 574 SER A C 1
ATOM 4580 O O . SER A 1 574 ? 14.764 14.910 -11.228 1.00 92.12 574 SER A O 1
ATOM 4582 N N . ALA A 1 575 ? 15.417 17.050 -11.282 1.00 90.56 575 ALA A N 1
ATOM 4583 C CA . ALA A 1 575 ? 14.706 17.371 -12.525 1.00 90.56 575 ALA A CA 1
ATOM 4584 C C . ALA A 1 575 ? 15.175 16.504 -13.717 1.00 90.56 575 ALA A C 1
ATOM 4586 O O . ALA A 1 575 ? 14.361 15.959 -14.467 1.00 90.56 575 ALA A O 1
ATOM 4587 N N . LEU A 1 576 ? 16.490 16.305 -13.865 1.00 90.19 576 LEU A N 1
ATOM 4588 C CA . LEU A 1 576 ? 17.073 15.408 -14.873 1.00 90.19 576 LEU A CA 1
ATOM 4589 C C . LEU A 1 576 ? 16.731 13.928 -14.620 1.00 90.19 576 LEU A C 1
ATOM 4591 O O . LEU A 1 576 ? 16.569 13.158 -15.571 1.00 90.19 576 LEU A O 1
ATOM 4595 N N . HIS A 1 577 ? 16.605 13.518 -13.355 1.00 89.56 577 HIS A N 1
ATOM 4596 C CA . HIS A 1 577 ? 16.185 12.170 -12.979 1.00 89.56 577 HIS A CA 1
ATOM 4597 C C . HIS A 1 577 ? 14.730 11.913 -13.373 1.00 89.56 577 HIS A C 1
ATOM 4599 O O . HIS A 1 577 ? 14.466 10.895 -14.009 1.00 89.56 577 HIS A O 1
ATOM 4605 N N . SER A 1 578 ? 13.819 12.849 -13.076 1.00 88.19 578 SER A N 1
ATOM 4606 C CA . SER A 1 578 ? 12.412 12.804 -13.505 1.00 88.19 578 SER A CA 1
ATOM 4607 C C . SER A 1 578 ? 12.292 12.522 -15.007 1.00 88.19 578 SER A C 1
ATOM 4609 O O . SER A 1 578 ? 11.693 11.524 -15.413 1.00 88.19 578 SER A O 1
ATOM 4611 N N . GLN A 1 579 ? 12.988 13.306 -15.839 1.00 83.56 579 GLN A N 1
ATOM 4612 C CA . GLN A 1 579 ? 12.997 13.115 -17.295 1.00 83.56 579 GLN A CA 1
ATOM 4613 C C . GLN A 1 579 ? 13.470 11.704 -17.699 1.00 83.56 579 GLN A C 1
ATOM 4615 O O . GLN A 1 579 ? 12.908 11.101 -18.618 1.00 83.56 579 GLN A O 1
ATOM 4620 N N . CYS A 1 580 ? 14.454 11.137 -16.990 1.00 81.38 580 CYS A N 1
ATOM 4621 C CA . CYS A 1 580 ? 14.956 9.781 -17.235 1.00 81.38 580 CYS A CA 1
ATOM 4622 C C . CYS A 1 580 ? 13.970 8.657 -16.871 1.00 81.38 580 CYS A C 1
ATOM 4624 O O . CYS A 1 580 ? 14.107 7.566 -17.430 1.00 81.38 580 CYS A O 1
ATOM 4626 N N . VAL A 1 581 ? 13.008 8.864 -15.959 1.00 75.69 581 VAL A N 1
ATOM 4627 C CA . VAL A 1 581 ? 12.088 7.799 -15.496 1.00 75.69 581 VAL A CA 1
ATOM 4628 C C . VAL A 1 581 ? 11.234 7.249 -16.646 1.00 75.69 581 VAL A C 1
ATOM 4630 O O . VAL A 1 581 ? 11.035 6.037 -16.739 1.00 75.69 581 VAL A O 1
ATOM 4633 N N . ASP A 1 582 ? 10.811 8.111 -17.573 1.00 65.44 582 ASP A N 1
ATOM 4634 C CA . ASP A 1 582 ? 10.095 7.730 -18.801 1.00 65.44 582 ASP A CA 1
ATOM 4635 C C . ASP A 1 582 ? 11.025 7.326 -19.969 1.00 65.44 582 ASP A C 1
ATOM 4637 O O . ASP A 1 582 ? 10.578 7.144 -21.103 1.00 65.44 582 ASP A O 1
ATOM 4641 N N . GLY A 1 583 ? 12.326 7.152 -19.712 1.00 66.00 583 GLY A N 1
ATOM 4642 C CA . GLY A 1 583 ? 13.303 6.692 -20.703 1.00 66.00 583 GLY A CA 1
ATOM 4643 C C . GLY A 1 583 ? 13.789 7.767 -21.681 1.00 66.00 583 GLY A C 1
ATOM 4644 O O . GLY A 1 583 ? 14.348 7.424 -22.727 1.00 66.00 583 GLY A O 1
ATOM 4645 N N . ALA A 1 584 ? 13.600 9.056 -21.374 1.00 70.94 584 ALA A N 1
ATOM 4646 C CA . ALA A 1 584 ? 14.153 10.135 -22.187 1.00 70.94 584 ALA A CA 1
ATOM 4647 C C . ALA A 1 584 ? 15.692 10.167 -22.116 1.00 70.94 584 ALA A C 1
ATOM 4649 O O . ALA A 1 584 ? 16.310 9.845 -21.098 1.00 70.94 584 ALA A O 1
ATOM 4650 N N . ARG A 1 585 ? 16.332 10.587 -23.214 1.00 71.94 585 ARG A N 1
ATOM 4651 C CA . ARG A 1 585 ? 17.781 10.825 -23.252 1.00 71.94 585 ARG A CA 1
ATOM 4652 C C . ARG A 1 585 ? 18.083 12.234 -22.758 1.00 71.94 585 ARG A C 1
ATOM 4654 O O . ARG A 1 585 ? 17.735 13.198 -23.432 1.00 71.94 585 ARG A O 1
ATOM 4661 N N . ILE A 1 586 ? 18.789 12.335 -21.638 1.00 80.50 586 ILE A N 1
ATOM 4662 C CA . ILE A 1 586 ? 19.316 13.599 -21.113 1.00 80.50 586 ILE A CA 1
ATOM 4663 C C . ILE A 1 586 ? 20.798 13.788 -21.472 1.00 80.50 586 ILE A C 1
ATOM 4665 O O . ILE A 1 586 ? 21.534 12.813 -21.653 1.00 80.50 586 ILE A O 1
ATOM 4669 N N . LYS A 1 587 ? 21.261 15.043 -21.476 1.00 84.75 587 LYS A N 1
ATOM 4670 C CA . LYS A 1 587 ? 22.679 15.395 -21.319 1.00 84.75 587 LYS A CA 1
ATOM 4671 C C . LYS A 1 587 ? 22.848 16.001 -19.925 1.00 84.75 587 LYS A C 1
ATOM 4673 O O . LYS A 1 587 ? 22.186 16.981 -19.611 1.00 84.75 587 LYS A O 1
ATOM 4678 N N . ILE A 1 588 ? 23.719 15.422 -19.101 1.00 86.50 588 ILE A N 1
ATOM 4679 C CA . ILE A 1 588 ? 24.069 15.997 -17.794 1.00 86.50 588 ILE A CA 1
ATOM 4680 C C . ILE A 1 588 ? 25.033 17.172 -18.049 1.00 86.50 588 ILE A C 1
ATOM 4682 O O . ILE A 1 588 ? 26.024 16.952 -18.749 1.00 86.50 588 ILE A O 1
ATOM 4686 N N . PRO A 1 589 ? 24.770 18.390 -17.534 1.00 89.81 589 PRO A N 1
ATOM 4687 C CA . PRO A 1 589 ? 25.686 19.524 -17.650 1.00 89.81 589 PRO A CA 1
ATOM 4688 C C . PRO A 1 589 ? 27.054 19.222 -17.037 1.00 89.81 589 PRO A C 1
ATOM 4690 O O . PRO A 1 589 ? 27.133 18.634 -15.959 1.00 89.81 589 PRO A O 1
ATOM 4693 N N . ASP A 1 590 ? 28.129 19.672 -17.685 1.00 89.12 590 ASP A N 1
ATOM 4694 C CA . ASP A 1 590 ? 29.499 19.306 -17.301 1.00 89.12 590 ASP A CA 1
ATOM 4695 C C . ASP A 1 590 ? 29.840 19.738 -15.859 1.00 89.12 590 ASP A C 1
ATOM 4697 O O . ASP A 1 590 ? 30.470 18.980 -15.120 1.00 89.12 590 ASP A O 1
ATOM 4701 N N . ARG A 1 591 ? 29.291 20.874 -15.393 1.00 90.00 591 ARG A N 1
ATOM 4702 C CA . ARG A 1 591 ? 29.420 21.340 -13.996 1.00 90.00 591 ARG A CA 1
ATOM 4703 C C . ARG A 1 591 ? 28.850 20.385 -12.940 1.00 90.00 591 ARG A C 1
ATOM 4705 O O . ARG A 1 591 ? 29.285 20.440 -11.800 1.00 90.00 591 ARG A O 1
ATOM 4712 N N . LEU A 1 592 ? 27.904 19.509 -13.292 1.00 89.75 592 LEU A N 1
ATOM 4713 C CA . LEU A 1 592 ? 27.311 18.533 -12.365 1.00 89.75 592 LEU A CA 1
ATOM 4714 C C . LEU A 1 592 ? 28.077 17.201 -12.328 1.00 89.75 592 LEU A C 1
ATOM 4716 O O . LEU A 1 592 ? 27.826 16.380 -11.445 1.00 89.75 592 LEU A O 1
ATOM 4720 N N . VAL A 1 593 ? 28.986 16.957 -13.280 1.00 90.00 593 VAL A N 1
ATOM 4721 C CA . VAL A 1 593 ? 29.700 15.675 -13.422 1.00 90.00 593 VAL A CA 1
ATOM 4722 C C . VAL A 1 593 ? 30.785 15.494 -12.355 1.00 90.00 593 VAL A C 1
ATOM 4724 O O . VAL A 1 593 ? 31.040 14.362 -11.936 1.00 90.00 593 VAL A O 1
ATOM 4727 N N . SER A 1 594 ? 31.375 16.597 -11.892 1.00 86.56 594 SER A N 1
ATOM 4728 C CA . SER A 1 594 ? 32.481 16.626 -10.930 1.00 86.56 594 SER A CA 1
ATOM 4729 C C . SER A 1 594 ? 32.055 17.319 -9.628 1.00 86.56 594 SER A C 1
ATOM 4731 O O . SER A 1 594 ? 32.355 18.498 -9.449 1.00 86.56 594 SER A O 1
ATOM 4733 N N . PRO A 1 595 ? 31.340 16.625 -8.719 1.00 85.25 595 PRO A N 1
ATOM 4734 C CA . PRO A 1 595 ? 31.021 17.172 -7.403 1.00 85.25 595 PRO A CA 1
ATOM 4735 C C . PRO A 1 595 ? 32.301 17.405 -6.585 1.00 85.25 595 PRO A C 1
ATOM 4737 O O . PRO A 1 595 ? 33.232 16.594 -6.691 1.00 85.25 595 PRO A O 1
ATOM 4740 N N . PRO A 1 596 ? 32.347 18.465 -5.758 1.00 83.38 596 PRO A N 1
ATOM 4741 C CA . PRO A 1 596 ? 33.488 18.751 -4.902 1.00 83.38 596 PRO A CA 1
ATOM 4742 C C . PRO A 1 596 ? 33.714 17.638 -3.872 1.00 83.38 596 PRO A C 1
ATOM 4744 O O . PRO A 1 596 ? 32.813 16.860 -3.543 1.00 83.38 596 PRO A O 1
ATOM 4747 N N . GLY A 1 597 ? 34.941 17.582 -3.352 1.00 77.44 597 GLY A N 1
ATOM 4748 C CA . GLY A 1 597 ? 35.239 16.821 -2.144 1.00 77.44 597 GLY A CA 1
ATOM 4749 C C . GLY A 1 597 ? 34.446 17.358 -0.952 1.00 77.44 597 GLY A C 1
ATOM 4750 O O . GLY A 1 597 ? 33.968 18.494 -0.954 1.00 77.44 597 GLY A O 1
ATOM 4751 N N . ARG A 1 598 ? 34.295 16.527 0.075 1.00 74.81 598 ARG A N 1
ATOM 4752 C CA . ARG A 1 598 ? 33.631 16.938 1.310 1.00 74.81 598 ARG A CA 1
ATOM 4753 C C . ARG A 1 598 ? 34.539 17.904 2.091 1.00 74.81 598 ARG A C 1
ATOM 4755 O O . ARG A 1 598 ? 35.744 17.661 2.098 1.00 74.81 598 ARG A O 1
ATOM 4762 N N . PRO A 1 599 ? 34.014 18.958 2.746 1.00 74.44 599 PRO A N 1
ATOM 4763 C CA . PRO A 1 599 ? 34.843 19.878 3.523 1.00 74.44 599 PRO A CA 1
ATOM 4764 C C . PRO A 1 599 ? 35.666 19.153 4.595 1.00 74.44 599 PRO A C 1
ATOM 4766 O O . PRO A 1 599 ? 35.128 18.326 5.341 1.00 74.44 599 PRO A O 1
ATOM 4769 N N . GLU A 1 600 ? 36.959 19.468 4.673 1.00 70.19 600 GLU A N 1
ATOM 4770 C CA . GLU A 1 600 ? 37.862 18.924 5.691 1.00 70.19 600 GLU A CA 1
ATOM 4771 C C . GLU A 1 600 ? 37.363 19.292 7.099 1.00 70.19 600 GLU A C 1
ATOM 4773 O O . GLU A 1 600 ? 36.895 20.405 7.336 1.00 70.19 600 GLU A O 1
ATOM 4778 N N . GLY A 1 601 ? 37.401 18.329 8.026 1.00 68.12 601 GLY A N 1
ATOM 4779 C CA . GLY A 1 601 ? 36.892 18.497 9.395 1.00 68.12 601 GLY A CA 1
ATOM 4780 C C . GLY A 1 601 ? 35.375 18.322 9.585 1.00 68.12 601 GLY A C 1
ATOM 4781 O O . GLY A 1 601 ? 34.896 18.480 10.704 1.00 68.12 601 GLY A O 1
ATOM 4782 N N . SER A 1 602 ? 34.601 17.977 8.548 1.00 71.75 602 SER A N 1
ATOM 4783 C CA . SER A 1 602 ? 33.152 17.733 8.688 1.00 71.75 602 SER A CA 1
ATOM 4784 C C . SER A 1 602 ? 32.804 16.359 9.296 1.00 71.75 602 SER A C 1
ATOM 4786 O O . SER A 1 602 ? 33.311 15.328 8.851 1.00 71.75 602 SER A O 1
ATOM 4788 N N . GLU A 1 603 ? 31.876 16.328 10.266 1.00 72.56 603 GLU A N 1
ATOM 4789 C CA . GLU A 1 603 ? 31.352 15.096 10.900 1.00 72.56 603 GLU A CA 1
ATOM 4790 C C . GLU A 1 603 ? 30.906 14.052 9.864 1.00 72.56 603 GLU A C 1
ATOM 4792 O O . GLU A 1 603 ? 30.276 14.456 8.885 1.00 72.56 603 GLU A O 1
ATOM 4797 N N . PRO A 1 604 ? 31.153 12.736 10.030 1.00 80.75 604 PRO A N 1
ATOM 4798 C CA . PRO A 1 604 ? 30.829 11.710 9.028 1.00 80.75 604 PRO A CA 1
ATOM 4799 C C . PRO A 1 604 ? 29.388 11.777 8.499 1.00 80.75 604 PRO A C 1
ATOM 4801 O O . PRO A 1 604 ? 28.445 12.018 9.251 1.00 80.75 604 PRO A O 1
ATOM 4804 N N . TRP A 1 605 ? 29.183 11.555 7.198 1.00 86.50 605 TRP A N 1
ATOM 4805 C CA . TRP A 1 605 ? 27.843 11.641 6.607 1.00 86.50 605 TRP A CA 1
ATOM 4806 C C . TRP A 1 605 ? 26.927 10.533 7.142 1.00 86.50 605 TRP A C 1
ATOM 4808 O O . TRP A 1 605 ? 27.330 9.374 7.227 1.00 86.50 605 TRP A O 1
ATOM 4818 N N . ILE A 1 606 ? 25.678 10.874 7.477 1.00 88.44 606 ILE A N 1
ATOM 4819 C CA . ILE A 1 606 ? 24.756 9.973 8.189 1.00 88.44 606 ILE A CA 1
ATOM 4820 C C . ILE A 1 606 ? 24.534 8.634 7.475 1.00 88.44 606 ILE A C 1
ATOM 4822 O O . ILE A 1 606 ? 24.443 7.597 8.121 1.00 88.44 606 ILE A O 1
ATOM 4826 N N . ILE A 1 607 ? 24.503 8.611 6.141 1.00 87.69 607 ILE A N 1
ATOM 4827 C CA . ILE A 1 607 ? 24.347 7.350 5.403 1.00 87.69 607 ILE A CA 1
ATOM 4828 C C . ILE A 1 607 ? 25.565 6.446 5.567 1.00 87.69 607 ILE A C 1
ATOM 4830 O O . ILE A 1 607 ? 25.399 5.231 5.615 1.00 87.69 607 ILE A O 1
ATOM 4834 N N . ASP A 1 608 ? 26.762 7.012 5.662 1.00 88.25 608 ASP A N 1
ATOM 4835 C CA . ASP A 1 608 ? 27.980 6.228 5.820 1.00 88.25 608 ASP A CA 1
ATOM 4836 C C . ASP A 1 608 ? 28.098 5.736 7.271 1.00 88.25 608 ASP A C 1
ATOM 4838 O O . ASP A 1 608 ? 28.327 4.551 7.472 1.00 88.25 608 ASP A O 1
ATOM 4842 N N . GLN A 1 609 ? 27.722 6.553 8.268 1.00 90.69 609 GLN A N 1
ATOM 4843 C CA . GLN A 1 609 ? 27.552 6.086 9.656 1.00 90.69 609 GLN A CA 1
ATOM 4844 C C . GLN A 1 609 ? 26.550 4.919 9.770 1.00 90.69 609 GLN A C 1
ATOM 4846 O O . GLN A 1 609 ? 26.836 3.910 10.413 1.00 90.69 609 GLN A O 1
ATOM 4851 N N . LEU A 1 610 ? 25.381 5.026 9.123 1.00 91.56 610 LEU A N 1
ATOM 4852 C CA . LEU A 1 610 ? 24.351 3.980 9.143 1.00 91.56 610 LEU A CA 1
ATOM 4853 C C . LEU A 1 610 ? 24.796 2.704 8.408 1.00 91.56 610 LEU A C 1
ATOM 4855 O O . LEU A 1 610 ? 24.398 1.612 8.817 1.00 91.56 610 LEU A O 1
ATOM 4859 N N . LYS A 1 611 ? 25.591 2.809 7.334 1.00 89.94 611 LYS A N 1
ATOM 4860 C CA . LYS A 1 611 ? 26.186 1.644 6.653 1.00 89.94 611 LYS A CA 1
ATOM 4861 C C . LYS A 1 611 ? 27.260 0.993 7.512 1.00 89.94 611 LYS A C 1
ATOM 4863 O O . LYS A 1 611 ? 27.183 -0.211 7.716 1.00 89.94 611 LYS A O 1
ATOM 4868 N N . ASP A 1 612 ? 28.198 1.772 8.047 1.00 89.88 612 ASP A N 1
ATOM 4869 C CA . ASP A 1 612 ? 29.274 1.284 8.910 1.00 89.88 612 ASP A CA 1
ATOM 4870 C C . ASP A 1 612 ? 28.695 0.544 10.118 1.00 89.88 612 ASP A C 1
ATOM 4872 O O . ASP A 1 612 ? 29.129 -0.560 10.441 1.00 89.88 612 ASP A O 1
ATOM 4876 N N . ASN A 1 613 ? 27.662 1.110 10.751 1.00 91.00 613 ASN A N 1
ATOM 4877 C CA . ASN A 1 613 ? 26.967 0.470 11.863 1.00 91.00 613 ASN A CA 1
ATOM 4878 C C . ASN A 1 613 ? 26.252 -0.824 11.424 1.00 91.00 613 ASN A C 1
ATOM 4880 O O . ASN A 1 613 ? 26.372 -1.848 12.092 1.00 91.00 613 ASN A O 1
ATOM 4884 N N . ALA A 1 614 ? 25.580 -0.824 10.266 1.00 91.12 614 ALA A N 1
ATOM 4885 C CA . ALA A 1 614 ? 24.939 -2.021 9.714 1.00 91.12 614 ALA A CA 1
ATOM 4886 C C . ALA A 1 614 ? 25.934 -3.124 9.322 1.00 91.12 614 ALA A C 1
ATOM 4888 O O . ALA A 1 614 ? 25.650 -4.299 9.554 1.00 91.12 614 ALA A O 1
ATOM 4889 N N . SER A 1 615 ? 27.097 -2.776 8.768 1.00 90.31 615 SER A N 1
ATOM 4890 C CA . SER A 1 615 ? 28.146 -3.735 8.409 1.00 90.31 615 SER A CA 1
ATOM 4891 C C . SER A 1 615 ? 28.857 -4.283 9.643 1.00 90.31 615 SER A C 1
ATOM 4893 O O . SER A 1 615 ? 28.986 -5.500 9.750 1.00 90.31 615 SER A O 1
ATOM 4895 N N . ARG A 1 616 ? 29.195 -3.443 10.634 1.00 90.88 616 ARG A N 1
ATOM 4896 C CA . ARG A 1 616 ? 29.720 -3.900 11.937 1.00 90.88 616 ARG A CA 1
ATOM 4897 C C . ARG A 1 616 ? 28.733 -4.821 12.654 1.00 90.88 616 ARG A C 1
ATOM 4899 O O . ARG A 1 616 ? 29.133 -5.868 13.158 1.00 90.88 616 ARG A O 1
ATOM 4906 N N . PHE A 1 617 ? 27.446 -4.465 12.669 1.00 91.75 617 PHE A N 1
ATOM 4907 C CA . PHE A 1 617 ? 26.397 -5.323 13.217 1.00 91.75 617 PHE A CA 1
ATOM 4908 C C . PHE A 1 617 ? 26.296 -6.645 12.448 1.00 91.75 617 PHE A C 1
ATOM 4910 O O . PHE A 1 617 ? 26.262 -7.699 13.073 1.00 91.75 617 PHE A O 1
ATOM 4917 N N . ALA A 1 618 ? 26.298 -6.618 11.112 1.00 89.56 618 ALA A N 1
ATOM 4918 C CA . ALA A 1 618 ? 26.224 -7.827 10.295 1.00 89.56 618 ALA A CA 1
ATOM 4919 C C . ALA A 1 618 ? 27.429 -8.756 10.516 1.00 89.56 618 ALA A C 1
ATOM 4921 O O . ALA A 1 618 ? 27.250 -9.961 10.675 1.00 89.56 618 ALA A O 1
ATOM 4922 N N . GLU A 1 619 ? 28.645 -8.213 10.573 1.00 89.12 619 GLU A N 1
ATOM 4923 C CA . GLU A 1 619 ? 29.875 -8.968 10.839 1.00 89.12 619 GLU A CA 1
ATOM 4924 C C . GLU A 1 619 ? 29.874 -9.578 12.244 1.00 89.12 619 GLU A C 1
ATOM 4926 O O . GLU A 1 619 ? 30.137 -10.776 12.397 1.00 89.12 619 GLU A O 1
ATOM 4931 N N . LYS A 1 620 ? 29.493 -8.798 13.265 1.00 90.12 620 LYS A N 1
ATOM 4932 C CA . LYS A 1 620 ? 29.324 -9.285 14.640 1.00 90.12 620 LYS A CA 1
ATOM 4933 C C . LYS A 1 620 ? 28.265 -10.392 14.710 1.00 90.12 620 LYS A C 1
ATOM 4935 O O . LYS A 1 620 ? 28.563 -11.498 15.144 1.00 90.12 620 LYS A O 1
ATOM 4940 N N . PHE A 1 621 ? 27.063 -10.139 14.199 1.00 88.38 621 PHE A N 1
ATOM 4941 C CA . PHE A 1 621 ? 25.940 -11.075 14.243 1.00 88.38 621 PHE A CA 1
ATOM 4942 C C . PHE A 1 621 ? 26.235 -12.391 13.505 1.00 88.38 621 PHE A C 1
ATOM 4944 O O . PHE A 1 621 ? 25.911 -13.478 13.990 1.00 88.38 621 PHE A O 1
ATOM 4951 N N . LEU A 1 622 ? 26.876 -12.324 12.332 1.00 84.94 622 LEU A N 1
ATOM 4952 C CA . LEU A 1 622 ? 27.230 -13.518 11.564 1.00 84.94 622 LEU A CA 1
ATOM 4953 C C . LEU A 1 622 ? 28.364 -14.312 12.228 1.00 84.94 622 LEU A C 1
ATOM 4955 O O . LEU A 1 622 ? 28.268 -15.541 12.266 1.00 84.94 622 LEU A O 1
ATOM 4959 N N . SER A 1 623 ? 29.379 -13.646 12.793 1.00 80.62 623 SER A N 1
ATOM 4960 C CA . SER A 1 623 ? 30.499 -14.311 13.480 1.00 80.62 623 SER A CA 1
ATOM 4961 C C . SER A 1 623 ? 30.111 -14.914 14.837 1.00 80.62 623 SER A C 1
ATOM 4963 O O . SER A 1 623 ? 30.493 -16.049 15.127 1.00 80.62 623 SER A O 1
ATOM 4965 N N . GLU A 1 624 ? 29.281 -14.233 15.631 1.00 70.56 624 GLU A N 1
ATOM 4966 C CA . GLU A 1 624 ? 28.715 -14.772 16.877 1.00 70.56 624 GLU A CA 1
ATOM 4967 C C . GLU A 1 624 ? 27.829 -16.000 16.607 1.00 70.56 624 GLU A C 1
ATOM 4969 O O . GLU A 1 624 ? 27.872 -16.969 17.366 1.00 70.56 624 GLU A O 1
ATOM 4974 N N . SER A 1 625 ? 27.127 -16.047 15.464 1.00 57.09 625 SER A N 1
ATOM 4975 C CA . SER A 1 625 ? 26.287 -17.195 15.070 1.00 57.09 625 SER A CA 1
ATOM 4976 C C . SER A 1 625 ? 27.042 -18.504 14.763 1.00 57.09 625 SER A C 1
ATOM 4978 O O . SER A 1 625 ? 26.408 -19.498 14.406 1.00 57.09 625 SER A O 1
ATOM 4980 N N . VAL A 1 626 ? 28.376 -18.515 14.893 1.00 48.88 626 VAL A N 1
ATOM 4981 C CA . VAL A 1 626 ? 29.243 -19.707 14.795 1.00 48.88 626 VAL A CA 1
ATOM 4982 C C . VAL A 1 626 ? 29.579 -20.288 16.182 1.00 48.88 626 VAL A C 1
ATOM 4984 O O . VAL A 1 626 ? 30.018 -21.432 16.278 1.00 48.88 626 VAL A O 1
ATOM 4987 N N . LYS A 1 627 ? 29.360 -19.538 17.273 1.00 44.28 627 LYS A N 1
ATOM 4988 C CA . LYS A 1 627 ? 29.747 -19.923 18.641 1.00 44.28 627 LYS A CA 1
ATOM 4989 C C . LYS A 1 627 ? 28.559 -19.936 19.605 1.00 44.28 627 LYS A C 1
ATOM 4991 O O . LYS A 1 627 ? 28.474 -19.103 20.504 1.00 44.28 627 LYS A O 1
ATOM 4996 N N . THR A 1 628 ? 27.682 -20.933 19.496 1.00 44.19 628 THR A N 1
ATOM 4997 C CA . THR A 1 628 ? 26.948 -21.397 20.685 1.00 44.19 628 THR A CA 1
ATOM 4998 C C . THR A 1 628 ? 26.541 -22.861 20.583 1.00 44.19 628 THR A C 1
ATOM 5000 O O . THR A 1 628 ? 25.758 -23.276 19.734 1.00 44.19 628 THR A O 1
ATOM 5003 N N . GLN A 1 629 ? 27.154 -23.603 21.499 1.00 36.50 629 GLN A N 1
ATOM 5004 C CA . GLN A 1 629 ? 26.705 -24.807 22.180 1.00 36.50 629 GLN A CA 1
ATOM 5005 C C . GLN A 1 629 ? 25.189 -24.857 22.418 1.00 36.50 629 GLN A C 1
ATOM 5007 O O . GLN A 1 629 ? 24.578 -23.850 22.774 1.00 36.50 629 GLN A O 1
ATOM 5012 N N . GLY A 1 630 ? 24.615 -26.057 22.305 1.00 36.19 630 GLY A N 1
ATOM 5013 C CA . GLY A 1 630 ? 23.302 -26.340 22.875 1.00 36.19 630 GLY A CA 1
ATOM 5014 C C . GLY A 1 630 ? 23.382 -26.334 24.401 1.00 36.19 630 GLY A C 1
ATOM 5015 O O . GLY A 1 630 ? 24.282 -26.951 24.976 1.00 36.19 630 GLY A O 1
ATOM 5016 N N . VAL A 1 631 ? 22.452 -25.629 25.038 1.00 34.91 631 VAL A N 1
ATOM 5017 C CA . VAL A 1 631 ? 22.211 -25.712 26.483 1.00 34.91 631 VAL A CA 1
ATOM 5018 C C . VAL A 1 631 ? 21.249 -26.877 26.720 1.00 34.91 631 VAL A C 1
ATOM 5020 O O . VAL A 1 631 ? 20.335 -27.091 25.927 1.00 34.91 631 VAL A O 1
ATOM 5023 N N . ALA A 1 632 ? 21.512 -27.676 27.753 1.00 35.78 632 ALA A N 1
ATOM 5024 C CA . ALA A 1 632 ? 20.790 -28.917 28.019 1.00 35.78 632 ALA A CA 1
ATOM 5025 C C . ALA A 1 632 ? 19.425 -28.688 28.692 1.00 35.78 632 ALA A C 1
ATOM 5027 O O . ALA A 1 632 ? 19.230 -27.696 29.395 1.00 35.78 632 ALA A O 1
ATOM 5028 N N . ASP A 1 633 ? 18.522 -29.656 28.517 1.00 43.34 633 ASP A N 1
ATOM 5029 C CA . ASP A 1 633 ? 17.217 -29.727 29.180 1.00 43.34 633 ASP A CA 1
ATOM 5030 C C . ASP A 1 633 ? 17.311 -29.607 30.711 1.00 43.34 633 ASP A C 1
ATOM 5032 O O . ASP A 1 633 ? 18.121 -30.293 31.339 1.00 43.34 633 ASP A O 1
ATOM 5036 N N . SER A 1 634 ? 16.430 -28.800 31.319 1.00 45.97 634 SER A N 1
ATOM 5037 C CA . SER A 1 634 ? 15.723 -29.104 32.587 1.00 45.97 634 SER A CA 1
ATOM 5038 C C . SER A 1 634 ? 14.896 -27.912 33.109 1.00 45.97 634 SER A C 1
ATOM 5040 O O . SER A 1 634 ? 15.389 -27.080 33.866 1.00 45.97 634 SER A O 1
ATOM 5042 N N . ALA A 1 635 ? 13.607 -27.854 32.756 1.00 40.56 635 ALA A N 1
ATOM 5043 C CA . ALA A 1 635 ? 12.572 -27.111 33.490 1.00 40.56 635 ALA A CA 1
ATOM 5044 C C . ALA A 1 635 ? 11.171 -27.629 33.110 1.00 40.56 635 ALA A C 1
ATOM 5046 O O . ALA A 1 635 ? 10.959 -28.038 31.970 1.00 40.56 635 ALA A O 1
ATOM 5047 N N . ASP A 1 636 ? 10.211 -27.599 34.041 1.00 48.12 636 ASP A N 1
ATOM 5048 C CA . ASP A 1 636 ? 8.855 -28.121 33.819 1.00 48.12 636 ASP A CA 1
ATOM 5049 C C . ASP A 1 636 ? 8.123 -27.401 32.670 1.00 48.12 636 ASP A C 1
ATOM 5051 O O . ASP A 1 636 ? 7.787 -26.212 32.761 1.00 48.12 636 ASP A O 1
ATOM 5055 N N . ASN A 1 637 ? 7.822 -28.149 31.600 1.00 55.03 637 ASN A N 1
ATOM 5056 C CA . ASN A 1 637 ? 7.211 -27.632 30.367 1.00 55.03 637 ASN A CA 1
ATOM 5057 C C . ASN A 1 637 ? 5.902 -26.853 30.604 1.00 55.03 637 ASN A C 1
ATOM 5059 O O . ASN A 1 637 ? 5.647 -25.860 29.922 1.00 55.03 637 ASN A O 1
ATOM 5063 N N . GLU A 1 638 ? 5.085 -27.262 31.580 1.00 54.03 638 GLU A N 1
ATOM 5064 C CA . GLU A 1 638 ? 3.811 -26.606 31.912 1.00 54.03 638 GLU A CA 1
ATOM 5065 C C . GLU A 1 638 ? 4.004 -25.203 32.513 1.00 54.03 638 GLU A C 1
ATOM 5067 O O . GLU A 1 638 ? 3.324 -24.250 32.110 1.00 54.03 638 GLU A O 1
ATOM 5072 N N . SER A 1 639 ? 4.974 -25.039 33.422 1.00 60.03 639 SER A N 1
ATOM 5073 C CA . SER A 1 639 ? 5.295 -23.733 34.015 1.00 60.03 639 SER A CA 1
ATOM 5074 C C . SER A 1 639 ? 5.890 -22.784 32.977 1.00 60.03 639 SER A C 1
ATOM 5076 O O . SER A 1 639 ? 5.508 -21.613 32.921 1.00 60.03 639 SER A O 1
ATOM 5078 N N . HIS A 1 640 ? 6.777 -23.284 32.111 1.00 65.06 640 HIS A N 1
ATOM 5079 C CA . HIS A 1 640 ? 7.409 -22.468 31.074 1.00 65.06 640 HIS A CA 1
ATOM 5080 C C . HIS A 1 640 ? 6.406 -22.022 29.994 1.00 65.06 640 HIS A C 1
ATOM 5082 O O . HIS A 1 640 ? 6.344 -20.838 29.660 1.00 65.06 640 HIS A O 1
ATOM 5088 N N . ALA A 1 641 ? 5.545 -22.927 29.510 1.00 63.66 641 ALA A N 1
ATOM 5089 C CA . ALA A 1 641 ? 4.489 -22.586 28.553 1.00 63.66 641 ALA A CA 1
ATOM 5090 C C . ALA A 1 641 ? 3.507 -21.548 29.126 1.00 63.66 641 ALA A C 1
ATOM 5092 O O . ALA A 1 641 ? 3.152 -20.585 28.443 1.00 63.66 641 ALA A O 1
ATOM 5093 N N . THR A 1 642 ? 3.120 -21.697 30.398 1.00 69.25 642 THR A N 1
ATOM 5094 C CA . THR A 1 642 ? 2.263 -20.724 31.091 1.00 69.25 642 THR A CA 1
ATOM 5095 C C . THR A 1 642 ? 2.937 -19.353 31.175 1.00 69.25 642 THR A C 1
ATOM 5097 O O . THR A 1 642 ? 2.309 -18.350 30.838 1.00 69.25 642 THR A O 1
ATOM 5100 N N . GLN A 1 643 ? 4.222 -19.289 31.542 1.00 70.44 643 GLN A N 1
ATOM 5101 C CA . GLN A 1 643 ? 4.980 -18.032 31.602 1.00 70.44 643 GLN A CA 1
ATOM 5102 C C . GLN A 1 643 ? 5.112 -17.345 30.235 1.00 70.44 643 GLN A C 1
ATOM 5104 O O . GLN A 1 643 ? 4.935 -16.132 30.165 1.00 70.44 643 GLN A O 1
ATOM 5109 N N . ILE A 1 644 ? 5.346 -18.089 29.146 1.00 69.44 644 ILE A N 1
ATOM 5110 C CA . ILE A 1 644 ? 5.402 -17.523 27.785 1.00 69.44 644 ILE A CA 1
ATOM 5111 C C . ILE A 1 644 ? 4.051 -16.915 27.385 1.00 69.44 644 ILE A C 1
ATOM 5113 O O . ILE A 1 644 ? 4.000 -15.782 26.900 1.00 69.44 644 ILE A O 1
ATOM 5117 N N . ILE A 1 645 ? 2.947 -17.644 27.592 1.00 73.44 645 ILE A N 1
ATOM 5118 C CA . ILE A 1 645 ? 1.603 -17.159 27.242 1.00 73.44 645 ILE A CA 1
ATOM 5119 C C . ILE A 1 645 ? 1.241 -15.927 28.084 1.00 73.44 645 ILE A C 1
ATOM 5121 O O . ILE A 1 645 ? 0.702 -14.956 27.550 1.00 73.44 645 ILE A O 1
ATOM 5125 N N . LEU A 1 646 ? 1.561 -15.938 29.382 1.00 75.38 646 LEU A N 1
ATOM 5126 C CA . LEU A 1 646 ? 1.357 -14.789 30.262 1.00 75.38 646 LEU A CA 1
ATOM 5127 C C . LEU A 1 646 ? 2.204 -13.589 29.837 1.00 75.38 646 LEU A C 1
ATOM 5129 O O . LEU A 1 646 ? 1.646 -12.501 29.741 1.00 75.38 646 LEU A O 1
ATOM 5133 N N . GLY A 1 647 ? 3.489 -13.780 29.522 1.00 72.25 647 GLY A N 1
ATOM 5134 C CA . GLY A 1 647 ? 4.370 -12.727 29.008 1.00 72.25 647 GLY A CA 1
ATOM 5135 C C . GLY A 1 647 ? 3.754 -12.031 27.797 1.00 72.25 647 GLY A C 1
ATOM 5136 O O . GLY A 1 647 ? 3.485 -10.838 27.847 1.00 72.25 647 GLY A O 1
ATOM 5137 N N . LEU A 1 648 ? 3.354 -12.800 26.783 1.00 69.94 648 LEU A N 1
ATOM 5138 C CA . LEU A 1 648 ? 2.751 -12.283 25.548 1.00 69.94 648 LEU A CA 1
ATOM 5139 C C . LEU A 1 648 ? 1.383 -11.608 25.718 1.00 69.94 648 LEU A C 1
ATOM 5141 O O . LEU A 1 648 ? 1.034 -10.709 24.951 1.00 69.94 648 LEU A O 1
ATOM 5145 N N . LEU A 1 649 ? 0.567 -12.062 26.673 1.00 74.12 649 LEU A N 1
ATOM 5146 C CA . LEU A 1 649 ? -0.744 -11.464 26.943 1.00 74.12 649 LEU A CA 1
ATOM 5147 C C . LEU A 1 649 ? -0.659 -10.264 27.898 1.00 74.12 649 LEU A C 1
ATOM 5149 O O . LEU A 1 649 ? -1.519 -9.380 27.839 1.00 74.12 649 LEU A O 1
ATOM 5153 N N . GLN A 1 650 ? 0.360 -10.196 28.753 1.00 72.31 650 GLN A N 1
ATOM 5154 C CA . GLN A 1 650 ? 0.636 -9.046 29.619 1.00 72.31 650 GLN A CA 1
ATOM 5155 C C . GLN A 1 650 ? 1.410 -7.959 28.876 1.00 72.31 650 GLN A C 1
ATOM 5157 O O . GLN A 1 650 ? 1.140 -6.769 29.069 1.00 72.31 650 GLN A O 1
ATOM 5162 N N . SER A 1 651 ? 2.325 -8.346 27.991 1.00 63.53 651 SER A N 1
ATOM 5163 C CA . SER A 1 651 ? 3.080 -7.406 27.193 1.00 63.53 651 SER A CA 1
ATOM 5164 C C . SER A 1 651 ? 2.144 -6.681 26.226 1.00 63.53 651 SER A C 1
ATOM 5166 O O . SER A 1 651 ? 1.311 -7.247 25.510 1.00 63.53 651 SER A O 1
ATOM 5168 N N . ARG A 1 652 ? 2.256 -5.352 26.233 1.00 58.69 652 ARG A N 1
ATOM 5169 C CA . ARG A 1 652 ? 1.557 -4.456 25.305 1.00 58.69 652 ARG A CA 1
ATOM 5170 C C . ARG A 1 652 ? 2.544 -3.836 24.303 1.00 58.69 652 ARG A C 1
ATOM 5172 O O . ARG A 1 652 ? 2.535 -2.613 24.151 1.00 58.69 652 ARG A O 1
ATOM 5179 N N . PRO A 1 653 ? 3.439 -4.602 23.642 1.00 52.41 653 PRO A N 1
ATOM 5180 C CA . PRO A 1 653 ? 4.371 -4.011 22.704 1.00 52.41 653 PRO A CA 1
ATOM 5181 C C . PRO A 1 653 ? 3.589 -3.431 21.526 1.00 52.41 653 PRO A C 1
ATOM 5183 O O . PRO A 1 653 ? 2.721 -4.072 20.934 1.00 52.41 653 PRO A O 1
ATOM 5186 N N . VAL A 1 654 ? 3.981 -2.225 21.124 1.00 50.78 654 VAL A N 1
ATOM 5187 C CA . VAL A 1 654 ? 3.496 -1.529 19.918 1.00 50.78 654 VAL A CA 1
ATOM 5188 C C . VAL A 1 654 ? 3.907 -2.271 18.623 1.00 50.78 654 VAL A C 1
ATOM 5190 O O . VAL A 1 654 ? 3.556 -1.854 17.523 1.00 50.78 654 VAL A O 1
ATOM 5193 N N . GLY A 1 655 ? 4.668 -3.367 18.746 1.00 56.06 655 GLY A N 1
ATOM 5194 C CA . GLY A 1 655 ? 5.152 -4.193 17.643 1.00 56.06 655 GLY A CA 1
ATOM 5195 C C . GLY A 1 655 ? 4.172 -5.260 17.174 1.00 56.06 655 GLY A C 1
ATOM 5196 O O . GLY A 1 655 ? 3.776 -5.195 16.011 1.00 56.06 655 GLY A O 1
ATOM 5197 N N . LEU A 1 656 ? 3.778 -6.180 18.077 1.00 63.47 656 LEU A N 1
ATOM 5198 C CA . LEU A 1 656 ? 3.134 -7.464 17.755 1.00 63.47 656 LEU A CA 1
ATOM 5199 C C . LEU A 1 656 ? 2.180 -7.343 16.571 1.00 63.47 656 LEU A C 1
ATOM 5201 O O . LEU A 1 656 ? 1.052 -6.871 16.710 1.00 63.47 656 LEU A O 1
ATOM 5205 N N . ALA A 1 657 ? 2.611 -7.828 15.410 1.00 74.88 657 ALA A N 1
ATOM 5206 C CA . ALA A 1 657 ? 1.806 -7.832 14.193 1.00 74.88 657 ALA A CA 1
ATOM 5207 C C . ALA A 1 657 ? 0.631 -8.839 14.246 1.00 74.88 657 ALA A C 1
ATOM 5209 O O . ALA A 1 657 ? 0.278 -9.423 13.227 1.00 74.88 657 ALA A O 1
ATOM 5210 N N . LEU A 1 658 ? 0.032 -9.080 15.414 1.00 77.69 658 LEU A N 1
ATOM 5211 C CA . LEU A 1 658 ? -1.038 -10.035 15.701 1.00 77.69 658 LEU A CA 1
ATOM 5212 C C . LEU A 1 658 ? -2.243 -9.314 16.299 1.00 77.69 658 LEU A C 1
ATOM 5214 O O . LEU A 1 658 ? -2.084 -8.530 17.231 1.00 77.69 658 LEU A O 1
ATOM 5218 N N . SER A 1 659 ? -3.448 -9.620 15.822 1.00 81.06 659 SER A N 1
ATOM 5219 C CA . SER A 1 659 ? -4.676 -9.162 16.482 1.00 81.06 659 SER A CA 1
ATOM 5220 C C . SER A 1 659 ? -4.917 -9.888 17.808 1.00 81.06 659 SER A C 1
ATOM 5222 O O . SER A 1 659 ? -4.531 -11.048 17.964 1.00 81.06 659 SER A O 1
ATOM 5224 N N . GLU A 1 660 ? -5.632 -9.245 18.739 1.00 82.00 660 GLU A N 1
ATOM 5225 C CA . GLU A 1 660 ? -5.975 -9.820 20.053 1.00 82.00 660 GLU A CA 1
ATOM 5226 C C . GLU A 1 660 ? -6.589 -11.223 19.946 1.00 82.00 660 GLU A C 1
ATOM 5228 O O . GLU A 1 660 ? -6.250 -12.150 20.679 1.00 82.00 660 GLU A O 1
ATOM 5233 N N . TYR A 1 661 ? -7.476 -11.392 18.965 1.00 82.69 661 TYR A N 1
ATOM 5234 C CA . TYR A 1 661 ? -8.137 -12.659 18.693 1.00 82.69 661 TYR A CA 1
ATOM 5235 C C . TYR A 1 661 ? -7.181 -13.734 18.161 1.00 82.69 661 TYR A C 1
ATOM 5237 O O . TYR A 1 661 ? -7.342 -14.903 18.505 1.00 82.69 661 TYR A O 1
ATOM 5245 N N . GLU A 1 662 ? -6.214 -13.378 17.310 1.00 81.12 662 GLU A N 1
ATOM 5246 C CA . GLU A 1 662 ? -5.204 -14.329 16.830 1.00 81.12 662 GLU A CA 1
ATOM 5247 C C . GLU A 1 662 ? -4.309 -14.781 17.981 1.00 81.12 662 GLU A C 1
ATOM 5249 O O . GLU A 1 662 ? -4.145 -15.985 18.162 1.00 81.12 662 GLU A O 1
ATOM 5254 N N . LEU A 1 663 ? -3.818 -13.834 18.786 1.00 80.06 663 LEU A N 1
ATOM 5255 C CA . LEU A 1 663 ? -2.971 -14.099 19.946 1.00 80.06 663 LEU A CA 1
ATOM 5256 C C . LEU A 1 663 ? -3.671 -15.022 20.957 1.00 80.06 663 LEU A C 1
ATOM 5258 O O . LEU A 1 663 ? -3.127 -16.061 21.323 1.00 80.06 663 LEU A O 1
ATOM 5262 N N . PHE A 1 664 ? -4.914 -14.714 21.339 1.00 81.44 664 PHE A N 1
ATOM 5263 C CA . PHE A 1 664 ? -5.651 -15.548 22.289 1.00 81.44 664 PHE A CA 1
ATOM 5264 C C . PHE A 1 664 ? -6.115 -16.895 21.701 1.00 81.44 664 PHE A C 1
ATOM 5266 O O . PHE A 1 664 ? -6.119 -17.907 22.402 1.00 81.44 664 PHE A O 1
ATOM 5273 N N . THR A 1 665 ? -6.453 -16.961 20.406 1.00 81.12 665 THR A N 1
ATOM 5274 C CA . THR A 1 665 ? -6.741 -18.252 19.746 1.00 81.12 665 THR A CA 1
ATOM 5275 C C . THR A 1 665 ? -5.506 -19.153 19.760 1.00 81.12 665 THR A C 1
ATOM 5277 O O . THR A 1 665 ? -5.632 -20.360 19.960 1.00 81.12 665 THR A O 1
ATOM 5280 N N . MET A 1 666 ? -4.320 -18.572 19.567 1.00 76.38 666 MET A N 1
ATOM 5281 C CA . MET A 1 666 ? -3.043 -19.275 19.644 1.00 76.38 666 MET A CA 1
ATOM 5282 C C . MET A 1 666 ? -2.776 -19.750 21.078 1.00 76.38 666 MET A C 1
ATOM 5284 O O . MET A 1 666 ? -2.586 -20.947 21.276 1.00 76.38 666 MET A O 1
ATOM 5288 N N . ALA A 1 667 ? -2.925 -18.873 22.080 1.00 78.25 667 ALA A N 1
ATOM 5289 C CA . ALA A 1 667 ? -2.864 -19.228 23.503 1.00 78.25 667 ALA A CA 1
ATOM 5290 C C . ALA A 1 667 ? -3.771 -20.423 23.861 1.00 78.25 667 ALA A C 1
ATOM 5292 O O . ALA A 1 667 ? -3.307 -21.402 24.441 1.00 78.25 667 ALA A O 1
ATOM 5293 N N . CYS A 1 668 ? -5.037 -20.408 23.427 1.00 78.62 668 CYS A N 1
ATOM 5294 C CA . CYS A 1 668 ? -5.978 -21.514 23.645 1.00 78.62 668 CYS A CA 1
ATOM 5295 C C . CYS A 1 668 ? -5.546 -22.839 22.993 1.00 78.62 668 CYS A C 1
ATOM 5297 O O . CYS A 1 668 ? -5.842 -23.907 23.531 1.00 78.62 668 CYS A O 1
ATOM 5299 N N . ARG A 1 669 ? -4.890 -22.803 21.823 1.00 77.31 669 ARG A N 1
ATOM 5300 C CA . ARG A 1 669 ? -4.372 -24.015 21.158 1.00 77.31 669 ARG A CA 1
ATOM 5301 C C . ARG A 1 669 ? -3.216 -24.621 21.947 1.00 77.31 669 ARG A C 1
ATOM 5303 O O . ARG A 1 669 ? -3.200 -25.835 22.130 1.00 77.31 669 ARG A O 1
ATOM 5310 N N . ILE A 1 670 ? -2.294 -23.784 22.428 1.00 72.88 670 ILE A N 1
ATOM 5311 C CA . ILE A 1 670 ? -1.158 -24.215 23.255 1.00 72.88 670 ILE A CA 1
ATOM 5312 C C . ILE A 1 670 ? -1.673 -24.802 24.565 1.00 72.88 670 ILE A C 1
ATOM 5314 O O . ILE A 1 670 ? -1.300 -25.918 24.903 1.00 72.88 670 ILE A O 1
ATOM 5318 N N . ALA A 1 671 ? -2.579 -24.093 25.248 1.00 77.81 671 ALA A N 1
ATOM 5319 C CA . ALA A 1 671 ? -3.142 -24.514 26.525 1.00 77.81 671 ALA A CA 1
ATOM 5320 C C . ALA A 1 671 ? -3.707 -25.941 26.437 1.00 77.81 671 ALA A C 1
ATOM 5322 O O . ALA A 1 671 ? -3.236 -26.840 27.125 1.00 77.81 671 ALA A O 1
ATOM 5323 N N . ARG A 1 672 ? -4.588 -26.195 25.458 1.00 78.56 672 ARG A N 1
ATOM 5324 C CA . ARG A 1 672 ? -5.142 -27.537 25.205 1.00 78.56 672 ARG A CA 1
ATOM 5325 C C . ARG A 1 672 ? -4.098 -28.588 24.817 1.00 78.56 672 ARG A C 1
ATOM 5327 O O . ARG A 1 672 ? -4.304 -29.757 25.122 1.00 78.56 672 ARG A O 1
ATOM 5334 N N . ARG A 1 673 ? -3.018 -28.213 24.117 1.00 74.56 673 ARG A N 1
ATOM 5335 C CA . ARG A 1 673 ? -1.925 -29.140 23.760 1.00 74.56 673 ARG A CA 1
ATOM 5336 C C . ARG A 1 673 ? -1.103 -29.540 24.988 1.00 74.56 673 ARG A C 1
ATOM 5338 O O . ARG A 1 673 ? -0.671 -30.682 25.054 1.00 74.56 673 ARG A O 1
ATOM 5345 N N . GLN A 1 674 ? -0.914 -28.613 25.926 1.00 74.94 674 GLN A N 1
ATOM 5346 C CA . GLN A 1 674 ? -0.133 -28.789 27.155 1.00 74.94 674 GLN A CA 1
ATOM 5347 C C . GLN A 1 674 ? -0.997 -29.165 28.376 1.00 74.94 674 GLN A C 1
ATOM 5349 O O . GLN A 1 674 ? -0.533 -29.055 29.500 1.00 74.94 674 GLN A O 1
ATOM 5354 N N . GLY A 1 675 ? -2.268 -29.544 28.188 1.00 75.12 675 GLY A N 1
ATOM 5355 C CA . GLY A 1 675 ? -3.179 -29.901 29.289 1.00 75.12 675 GLY A CA 1
ATOM 5356 C C . GLY A 1 675 ? -3.634 -28.741 30.192 1.00 75.12 675 GLY A C 1
ATOM 5357 O O . GLY A 1 675 ? -4.415 -28.965 31.113 1.00 75.12 675 GLY A O 1
ATOM 5358 N N . LEU A 1 676 ? -3.204 -27.506 29.918 1.00 77.69 676 LEU A N 1
ATOM 5359 C CA . LEU A 1 676 ? -3.553 -26.309 30.682 1.00 77.69 676 LEU A CA 1
ATOM 5360 C C . LEU A 1 676 ? -4.989 -25.857 30.385 1.00 77.69 676 LEU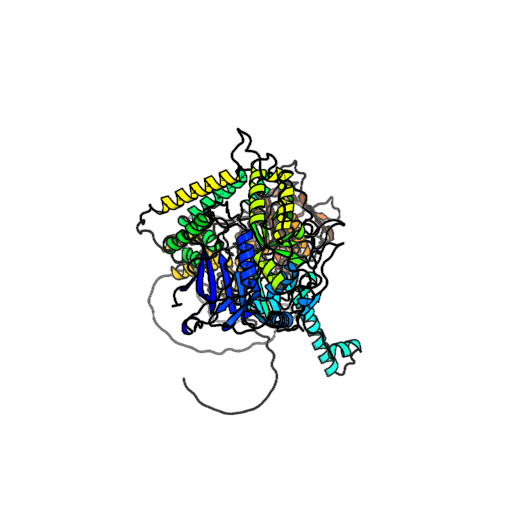 A C 1
ATOM 5362 O O . LEU A 1 676 ? -5.431 -25.850 29.231 1.00 77.69 676 LEU A O 1
ATOM 5366 N N . ASP A 1 677 ? -5.691 -25.383 31.414 1.00 77.25 677 ASP A N 1
ATOM 5367 C CA . ASP A 1 677 ? -7.011 -24.771 31.264 1.00 77.25 677 ASP A CA 1
ATOM 5368 C C . ASP A 1 677 ? -6.903 -23.392 30.571 1.00 77.25 677 ASP A C 1
ATOM 5370 O O . ASP A 1 677 ? -6.263 -22.486 31.115 1.00 77.25 677 ASP A O 1
ATOM 5374 N N . PRO A 1 678 ? -7.533 -23.171 29.396 1.00 75.25 678 PRO A N 1
ATOM 5375 C CA . PRO A 1 678 ? -7.526 -21.872 28.726 1.00 75.25 678 PRO A CA 1
ATOM 5376 C C . PRO A 1 678 ? -8.122 -20.715 29.548 1.00 75.25 678 PRO A C 1
ATOM 5378 O O . PRO A 1 678 ? -7.816 -19.556 29.250 1.00 75.25 678 PRO A O 1
ATOM 5381 N N . HIS A 1 679 ? -8.959 -20.999 30.555 1.00 75.75 679 HIS A N 1
ATOM 5382 C CA . HIS A 1 679 ? -9.612 -19.981 31.393 1.00 75.75 679 HIS A CA 1
ATOM 5383 C C . HIS A 1 679 ? -8.617 -19.065 32.116 1.00 75.75 679 HIS A C 1
ATOM 5385 O O . HIS A 1 679 ? -8.831 -17.854 32.177 1.00 75.75 679 HIS A O 1
ATOM 5391 N N . ILE A 1 680 ? -7.465 -19.584 32.561 1.00 76.81 680 ILE A N 1
ATOM 5392 C CA . ILE A 1 680 ? -6.460 -18.797 33.309 1.00 76.81 680 ILE A CA 1
ATOM 5393 C C . ILE A 1 680 ? -5.928 -17.589 32.517 1.00 76.81 680 ILE A C 1
ATOM 5395 O O . ILE A 1 680 ? -5.509 -16.583 33.098 1.00 76.81 680 ILE A O 1
ATOM 5399 N N . PHE A 1 681 ? -5.981 -17.671 31.184 1.00 78.19 681 PHE A N 1
ATOM 5400 C CA . PHE A 1 681 ? -5.511 -16.645 30.258 1.00 78.19 681 PHE A CA 1
ATOM 5401 C C . PHE A 1 681 ? -6.583 -15.604 29.905 1.00 78.19 681 PHE A C 1
ATOM 5403 O O . PHE A 1 681 ? -6.260 -14.524 29.403 1.00 78.19 681 PHE A O 1
ATOM 5410 N N . PHE A 1 682 ? -7.856 -15.894 30.181 1.00 78.44 682 PHE A N 1
ATOM 5411 C CA . PHE A 1 682 ? -8.994 -15.064 29.784 1.00 78.44 682 PHE A CA 1
ATOM 5412 C C . PHE A 1 682 ? -8.942 -13.650 30.382 1.00 78.44 682 PHE A C 1
ATOM 5414 O O . PHE A 1 682 ? -9.312 -12.659 29.746 1.00 78.44 682 PHE A O 1
ATOM 5421 N N . GLN A 1 683 ? -8.395 -13.536 31.592 1.00 77.69 683 GLN A N 1
ATOM 5422 C CA . GLN A 1 683 ? -8.228 -12.271 32.302 1.00 77.69 683 GLN A CA 1
ATOM 5423 C C . GLN A 1 683 ? -7.204 -11.301 31.679 1.00 77.69 683 GLN A C 1
ATOM 5425 O O . GLN A 1 683 ? -7.175 -10.137 32.081 1.00 77.69 683 GLN A O 1
ATOM 5430 N N . TYR A 1 684 ? -6.397 -11.733 30.706 1.00 78.19 684 TYR A N 1
ATOM 5431 C CA . TYR A 1 684 ? -5.388 -10.890 30.045 1.00 78.19 684 TYR A CA 1
ATOM 5432 C C . TYR A 1 684 ? -5.803 -10.420 28.639 1.00 78.19 684 TYR A C 1
ATOM 5434 O O . TYR A 1 684 ? -5.072 -9.659 28.003 1.00 78.19 684 TYR A O 1
ATOM 5442 N N . ILE A 1 685 ? -6.986 -10.831 28.162 1.00 79.81 685 ILE A N 1
ATOM 5443 C CA . ILE A 1 685 ? -7.534 -10.410 26.867 1.00 79.81 685 ILE A CA 1
ATOM 5444 C C . ILE A 1 685 ? -8.157 -9.012 26.975 1.00 79.81 685 ILE A C 1
ATOM 5446 O O . ILE A 1 685 ? -9.068 -8.790 27.789 1.00 79.81 685 ILE A O 1
ATOM 5450 N N . ASP A 1 686 ? -7.811 -8.099 26.064 1.00 77.75 686 ASP A N 1
ATOM 5451 C CA . ASP A 1 686 ? -8.678 -6.950 25.801 1.00 77.75 686 ASP A CA 1
ATOM 5452 C C . ASP A 1 686 ? -9.906 -7.359 24.978 1.00 77.75 686 ASP A C 1
ATOM 5454 O O . ASP A 1 686 ? -9.956 -7.305 23.747 1.00 77.75 686 ASP A O 1
ATOM 5458 N N . CYS A 1 687 ? -10.978 -7.685 25.694 1.00 78.56 687 CYS A N 1
ATOM 5459 C CA . CYS A 1 687 ? -12.285 -7.966 25.109 1.00 78.56 687 CYS A CA 1
ATOM 5460 C C . CYS A 1 687 ? -12.896 -6.767 24.338 1.00 78.56 687 CYS A C 1
ATOM 5462 O O . CYS A 1 687 ? -13.975 -6.900 23.757 1.00 78.56 687 CYS A O 1
ATOM 5464 N N . GLY A 1 688 ? -12.268 -5.586 24.350 1.00 74.19 688 GLY A N 1
ATOM 5465 C CA . GLY A 1 688 ? -12.641 -4.400 23.574 1.00 74.19 688 GLY A CA 1
ATOM 5466 C C . GLY A 1 688 ? -12.194 -4.479 22.117 1.00 74.19 688 GLY A C 1
ATOM 5467 O O . GLY A 1 688 ? -12.991 -4.174 21.234 1.00 74.19 688 GLY A O 1
ATOM 5468 N N . ALA A 1 689 ? -10.982 -4.978 21.866 1.00 76.75 689 ALA A N 1
ATOM 5469 C CA . ALA A 1 689 ? -10.433 -5.175 20.523 1.00 76.75 689 ALA A CA 1
ATOM 5470 C C . ALA A 1 689 ? -11.147 -6.280 19.712 1.00 76.75 689 ALA A C 1
ATOM 5472 O O . ALA A 1 689 ? -11.024 -6.356 18.488 1.00 76.75 689 ALA A O 1
ATOM 5473 N N . LEU A 1 690 ? -11.913 -7.149 20.380 1.00 81.94 690 LEU A N 1
ATOM 5474 C CA . LEU A 1 690 ? -12.645 -8.245 19.748 1.00 81.94 690 LEU A CA 1
ATOM 5475 C C . LEU A 1 690 ? -13.940 -7.772 19.069 1.00 81.94 690 LEU A C 1
ATOM 5477 O O . LEU A 1 690 ? -14.835 -7.212 19.706 1.00 81.94 690 LEU A O 1
ATOM 5481 N N . THR A 1 691 ? -14.121 -8.126 17.797 1.00 80.75 691 THR A N 1
ATOM 5482 C CA . THR A 1 691 ? -15.419 -7.988 17.116 1.00 80.75 691 THR A CA 1
ATOM 5483 C C . THR A 1 691 ? -16.474 -8.920 17.722 1.00 80.75 691 THR A C 1
ATOM 5485 O O . THR A 1 691 ? -16.162 -9.992 18.241 1.00 80.75 691 THR A O 1
ATOM 5488 N N . THR A 1 692 ? -17.755 -8.580 17.560 1.00 80.88 692 THR A N 1
ATOM 5489 C CA . THR A 1 692 ? -18.898 -9.428 17.953 1.00 80.88 692 THR A CA 1
ATOM 5490 C C . THR A 1 692 ? -18.770 -10.872 17.446 1.00 80.88 692 THR A C 1
ATOM 5492 O O . THR A 1 692 ? -19.043 -11.811 18.187 1.00 80.88 692 THR A O 1
ATOM 5495 N N . SER A 1 693 ? -18.305 -11.062 16.204 1.00 81.44 693 SER A N 1
ATOM 5496 C CA . SER A 1 693 ? -18.104 -12.397 15.617 1.00 81.44 693 SER A CA 1
ATOM 5497 C C . SER A 1 693 ? -16.989 -13.195 16.303 1.00 81.44 693 SER A C 1
ATOM 5499 O O . SER A 1 693 ? -17.144 -14.390 16.540 1.00 81.44 693 SER A O 1
ATOM 5501 N N . GLN A 1 694 ? -15.900 -12.526 16.689 1.00 86.56 694 GLN A N 1
ATOM 5502 C CA . GLN A 1 694 ? -14.796 -13.136 17.428 1.00 86.56 694 GLN A CA 1
ATOM 5503 C C . GLN A 1 694 ? -15.221 -13.494 18.853 1.00 86.56 694 GLN A C 1
ATOM 5505 O O . GLN A 1 694 ? -14.902 -14.587 19.303 1.00 86.56 694 GLN A O 1
ATOM 5510 N N . LYS A 1 695 ? -16.011 -12.647 19.533 1.00 86.69 695 LYS A N 1
ATOM 5511 C CA . LYS A 1 695 ? -16.565 -12.958 20.866 1.00 86.69 695 LYS A CA 1
ATOM 5512 C C . LYS A 1 695 ? -17.402 -14.236 20.854 1.00 86.69 695 LYS A C 1
ATOM 5514 O O . LYS A 1 695 ? -17.169 -15.110 21.680 1.00 86.69 695 LYS A O 1
ATOM 5519 N N . TYR A 1 696 ? -18.304 -14.397 19.882 1.00 86.00 696 TYR A N 1
ATOM 5520 C CA . TYR A 1 696 ? -19.052 -15.651 19.725 1.00 86.00 696 TYR A CA 1
ATOM 5521 C C . TYR A 1 696 ? -18.149 -16.846 19.397 1.00 86.00 696 TYR A C 1
ATOM 5523 O O . TYR A 1 696 ? -18.367 -17.927 19.934 1.00 86.00 696 TYR A O 1
ATOM 5531 N N . ALA A 1 697 ? -17.113 -16.662 18.573 1.00 84.50 697 ALA A N 1
ATOM 5532 C CA . ALA A 1 697 ? -16.146 -17.721 18.293 1.00 84.50 697 ALA A CA 1
ATOM 5533 C C . ALA A 1 697 ? -15.320 -18.124 19.533 1.00 84.50 697 ALA A C 1
ATOM 5535 O O . ALA A 1 697 ? -14.963 -19.291 19.651 1.00 84.50 697 ALA A O 1
ATOM 5536 N N . LEU A 1 698 ? -15.042 -17.198 20.461 1.00 83.69 698 LEU A N 1
ATOM 5537 C CA . LEU A 1 698 ? -14.411 -17.511 21.749 1.00 83.69 698 LEU A CA 1
ATOM 5538 C C . LEU A 1 698 ? -15.363 -18.246 22.695 1.00 83.69 698 LEU A C 1
ATOM 5540 O O . LEU A 1 698 ? -14.964 -19.251 23.269 1.00 83.69 698 LEU A O 1
ATOM 5544 N N . ILE A 1 699 ? -16.625 -17.816 22.796 1.00 83.69 699 ILE A N 1
ATOM 5545 C CA . ILE A 1 699 ? -17.654 -18.521 23.584 1.00 83.69 699 ILE A CA 1
ATOM 5546 C C . ILE A 1 699 ? -17.838 -19.958 23.066 1.00 83.69 699 ILE A C 1
ATOM 5548 O O . ILE A 1 699 ? -17.893 -20.895 23.849 1.00 83.69 699 ILE A O 1
ATOM 5552 N N . ALA A 1 700 ? -17.853 -20.161 21.745 1.00 81.31 700 ALA A N 1
ATOM 5553 C CA . ALA A 1 700 ? -17.906 -21.498 21.149 1.00 81.31 700 ALA A CA 1
ATOM 5554 C C . ALA A 1 700 ? -16.610 -22.316 21.343 1.00 81.31 700 ALA A C 1
ATOM 5556 O O . ALA A 1 700 ? -16.633 -23.539 21.227 1.00 81.31 700 ALA A O 1
ATOM 5557 N N . ALA A 1 701 ? -15.477 -21.660 21.613 1.00 76.38 701 ALA A N 1
ATOM 5558 C CA . ALA A 1 701 ? -14.196 -22.312 21.871 1.00 76.38 701 ALA A CA 1
ATOM 5559 C C . ALA A 1 701 ? -13.972 -22.642 23.358 1.00 76.38 701 ALA A C 1
ATOM 5561 O O . ALA A 1 701 ? -13.165 -23.522 23.653 1.00 76.38 701 ALA A O 1
ATOM 5562 N N . ILE A 1 702 ? -14.644 -21.963 24.287 1.00 77.69 702 ILE A N 1
ATOM 5563 C CA . ILE A 1 702 ? -14.486 -22.153 25.733 1.00 77.69 702 ILE A CA 1
ATOM 5564 C C . ILE A 1 702 ? -15.837 -22.616 26.303 1.00 77.69 702 ILE A C 1
ATOM 5566 O O . ILE A 1 702 ? -16.692 -21.777 26.586 1.00 77.69 702 ILE A O 1
ATOM 5570 N N . PRO A 1 703 ? -16.065 -23.939 26.454 1.00 64.38 703 PRO A N 1
ATOM 5571 C CA . PRO A 1 703 ? -17.402 -24.484 26.718 1.00 64.38 703 PRO A CA 1
ATOM 5572 C C . PRO A 1 703 ? -18.032 -24.071 28.055 1.00 64.38 703 PRO A C 1
ATOM 5574 O O . PRO A 1 703 ? -19.241 -24.208 28.218 1.00 64.38 703 PRO A O 1
ATOM 5577 N N . THR A 1 704 ? -17.230 -23.598 29.013 1.00 73.12 704 THR A N 1
ATOM 5578 C CA . THR A 1 704 ? -17.630 -23.357 30.410 1.00 73.12 704 THR A CA 1
ATOM 5579 C C . THR A 1 704 ? -17.298 -21.941 30.897 1.00 73.12 704 THR A C 1
ATOM 5581 O O . THR A 1 704 ? -16.790 -21.761 31.996 1.00 73.12 704 THR A O 1
ATOM 5584 N N . LEU A 1 705 ? -17.629 -20.934 30.076 1.00 77.44 705 LEU A N 1
ATOM 5585 C CA . LEU A 1 705 ? -17.894 -19.538 30.477 1.00 77.44 705 LEU A CA 1
ATOM 5586 C C . LEU A 1 705 ? -18.492 -19.385 31.891 1.00 77.44 705 LEU A C 1
ATOM 5588 O O . LEU A 1 705 ? -19.686 -19.660 32.025 1.00 77.44 705 LEU A O 1
ATOM 5592 N N . SER A 1 706 ? -17.769 -18.895 32.909 1.00 80.62 706 SER A N 1
ATOM 5593 C CA . SER A 1 706 ? -18.441 -18.412 34.127 1.00 80.62 706 SER A CA 1
ATOM 5594 C C . SER A 1 706 ? -19.318 -17.187 33.818 1.00 80.62 706 SER A C 1
ATOM 5596 O O . SER A 1 706 ? -19.155 -16.510 32.795 1.00 80.62 706 SER A O 1
ATOM 5598 N N . HIS A 1 707 ? -20.269 -16.873 34.704 1.00 79.31 707 HIS A N 1
ATOM 5599 C CA . HIS A 1 707 ? -21.161 -15.728 34.495 1.00 79.31 707 HIS A CA 1
ATOM 5600 C C . HIS A 1 707 ? -20.395 -14.391 34.459 1.00 79.31 707 HIS A C 1
ATOM 5602 O O . HIS A 1 707 ? -20.718 -13.525 33.645 1.00 79.31 707 HIS A O 1
ATOM 5608 N N . GLU A 1 708 ? -19.352 -14.246 35.285 1.00 78.56 708 GLU A N 1
ATOM 5609 C CA . GLU A 1 708 ? -18.487 -13.059 35.316 1.00 78.56 708 GLU A CA 1
ATOM 5610 C C . GLU A 1 708 ? -17.684 -12.902 34.019 1.00 78.56 708 GLU A C 1
ATOM 5612 O O . GLU A 1 708 ? -17.645 -11.821 33.432 1.00 78.56 708 GLU A O 1
ATOM 5617 N N . GLU A 1 709 ? -17.085 -13.983 33.516 1.00 79.81 709 GLU A N 1
ATOM 5618 C CA . GLU A 1 709 ? -16.296 -13.971 32.278 1.00 79.81 709 GLU A CA 1
ATOM 5619 C C . GLU A 1 709 ? -17.165 -13.686 31.052 1.00 79.81 709 GLU A C 1
ATOM 5621 O O . GLU A 1 709 ? -16.810 -12.862 30.200 1.00 79.81 709 GLU A O 1
ATOM 5626 N N . TYR A 1 710 ? -18.348 -14.305 30.989 1.00 84.00 710 TYR A N 1
ATOM 5627 C CA . TYR A 1 710 ? -19.335 -13.997 29.962 1.00 84.00 710 TYR A CA 1
ATOM 5628 C C . TYR A 1 710 ? -19.780 -12.530 30.040 1.00 84.00 710 TYR A C 1
ATOM 5630 O O . TYR A 1 710 ? -19.863 -11.857 29.008 1.00 84.00 710 TYR A O 1
ATOM 5638 N N . ALA A 1 711 ? -20.011 -11.992 31.242 1.00 84.50 711 ALA A N 1
ATOM 5639 C CA . ALA A 1 711 ? -20.310 -10.575 31.414 1.00 84.50 711 ALA A CA 1
ATOM 5640 C C . ALA A 1 711 ? -19.144 -9.690 30.942 1.00 84.50 711 ALA A C 1
ATOM 5642 O O . ALA A 1 711 ? -19.375 -8.766 30.162 1.00 84.50 711 ALA A O 1
ATOM 5643 N N . ARG A 1 712 ? -17.896 -10.008 31.303 1.00 84.69 712 ARG A N 1
ATOM 5644 C CA . ARG A 1 712 ? -16.673 -9.260 30.952 1.00 84.69 712 ARG A CA 1
ATOM 5645 C C . ARG A 1 712 ? -16.417 -9.130 29.441 1.00 84.69 712 ARG A C 1
ATOM 5647 O O . ARG A 1 712 ? -15.886 -8.100 29.003 1.00 84.69 712 ARG A O 1
ATOM 5654 N N . LEU A 1 713 ? -16.840 -10.108 28.626 1.00 85.12 713 LEU A N 1
ATOM 5655 C CA . LEU A 1 713 ? -16.810 -10.004 27.152 1.00 85.12 713 LEU A CA 1
ATOM 5656 C C . LEU A 1 713 ? -17.633 -8.824 26.638 1.00 85.12 713 LEU A C 1
ATOM 5658 O O . LEU A 1 713 ? -17.232 -8.138 25.691 1.00 85.12 713 LEU A O 1
ATOM 5662 N N . TRP A 1 714 ? -18.815 -8.633 27.214 1.00 85.38 714 TRP A N 1
ATOM 5663 C CA . TRP A 1 714 ? -19.841 -7.734 26.696 1.00 85.38 714 TRP A CA 1
ATOM 5664 C C . TRP A 1 714 ? -19.872 -6.396 27.425 1.00 85.38 714 TRP A C 1
ATOM 5666 O O . TRP A 1 714 ? -20.099 -5.380 26.777 1.00 85.38 714 TRP A O 1
ATOM 5676 N N . ASN A 1 715 ? -19.587 -6.403 28.724 1.00 88.94 715 ASN A N 1
ATOM 5677 C CA . ASN A 1 715 ? -19.700 -5.280 29.637 1.00 88.94 715 ASN A CA 1
ATOM 5678 C C . ASN A 1 715 ? -18.319 -4.694 29.935 1.00 88.94 715 ASN A C 1
ATOM 5680 O O . ASN A 1 715 ? -17.516 -5.260 30.676 1.00 88.94 715 ASN A O 1
ATOM 5684 N N . SER A 1 716 ? -18.030 -3.535 29.344 1.00 87.94 716 SER A N 1
ATOM 5685 C CA . SER A 1 716 ? -16.761 -2.837 29.547 1.00 87.94 716 SER A CA 1
ATOM 5686 C C . SER A 1 716 ? -16.509 -2.321 30.966 1.00 87.94 716 SER A C 1
ATOM 5688 O O . SER A 1 716 ? -15.367 -1.971 31.238 1.00 87.94 716 SER A O 1
ATOM 5690 N N . PHE A 1 717 ? -17.499 -2.272 31.867 1.00 87.50 717 PHE A N 1
ATOM 5691 C CA . PHE A 1 717 ? -17.244 -1.834 33.246 1.00 87.50 717 PHE A CA 1
ATOM 5692 C C . PHE A 1 717 ? -16.401 -2.840 34.040 1.00 87.50 717 PHE A C 1
ATOM 5694 O O . PHE A 1 717 ? -15.594 -2.426 34.859 1.00 87.50 717 PHE A O 1
ATOM 5701 N N . TRP A 1 718 ? -16.460 -4.134 33.704 1.00 83.62 718 TRP A N 1
ATOM 5702 C CA . TRP A 1 718 ? -15.515 -5.156 34.191 1.00 83.62 718 TRP A CA 1
ATOM 5703 C C . TRP A 1 718 ? -14.056 -4.935 33.747 1.00 83.62 718 TRP A C 1
ATOM 5705 O O . TRP A 1 718 ? -13.166 -5.689 34.130 1.00 83.62 718 TRP A O 1
ATOM 5715 N N . ARG A 1 719 ? -13.818 -3.949 32.876 1.00 80.56 719 ARG A N 1
ATOM 5716 C CA . ARG A 1 719 ? -12.512 -3.556 32.326 1.00 80.56 719 ARG A CA 1
ATOM 5717 C C . ARG A 1 719 ? -12.284 -2.041 32.450 1.00 80.56 719 ARG A C 1
ATOM 5719 O O . ARG A 1 719 ? -11.479 -1.489 31.705 1.00 80.56 719 ARG A O 1
ATOM 5726 N N . SER A 1 720 ? -13.054 -1.383 33.319 1.00 85.44 720 SER A N 1
ATOM 5727 C CA . SER A 1 720 ? -12.891 0.023 33.680 1.00 85.44 720 SER A CA 1
ATOM 5728 C C . SER A 1 720 ? -11.728 0.144 34.655 1.00 85.44 720 SER A C 1
ATOM 5730 O O . SER A 1 720 ? -11.649 -0.626 35.609 1.00 85.44 720 SER A O 1
ATOM 5732 N N . ASP A 1 721 ? -10.861 1.130 34.444 1.00 80.38 721 ASP A N 1
ATOM 5733 C CA . ASP A 1 721 ? -9.800 1.449 35.410 1.00 80.38 721 ASP A CA 1
ATOM 5734 C C . ASP A 1 721 ? -10.382 2.201 36.641 1.00 80.38 721 ASP A C 1
ATOM 5736 O O . ASP A 1 721 ? -9.733 2.351 37.678 1.00 80.38 721 ASP A O 1
ATOM 5740 N N . LEU A 1 722 ? -11.643 2.652 36.536 1.00 82.50 722 LEU A N 1
ATOM 5741 C CA . LEU A 1 722 ? -12.343 3.507 37.498 1.00 82.50 722 LEU A CA 1
ATOM 5742 C C . LEU A 1 722 ? -13.366 2.784 38.388 1.00 82.50 722 LEU A C 1
ATOM 5744 O O . LEU A 1 722 ? -13.659 3.283 39.477 1.00 82.50 722 LEU A O 1
ATOM 5748 N N . ILE A 1 723 ? -13.932 1.656 37.943 1.00 81.94 723 ILE A N 1
ATOM 5749 C CA . ILE A 1 723 ? -14.989 0.921 38.661 1.00 81.94 723 ILE A CA 1
ATOM 5750 C C . ILE A 1 723 ? -14.487 -0.454 39.108 1.00 81.94 723 ILE A C 1
ATOM 5752 O O . ILE A 1 723 ? -14.155 -1.307 38.289 1.00 81.94 723 ILE A O 1
ATOM 5756 N N . GLY A 1 724 ? -14.493 -0.697 40.421 1.00 79.56 724 GLY A N 1
ATOM 5757 C CA . GLY A 1 724 ? -14.097 -1.984 41.004 1.00 79.56 724 GLY A CA 1
ATOM 5758 C C . GLY A 1 724 ? -15.233 -3.026 41.035 1.00 79.56 724 GLY A C 1
ATOM 5759 O O . GLY A 1 724 ? -16.404 -2.643 41.110 1.00 79.56 724 GLY A O 1
ATOM 5760 N N . PRO A 1 725 ? -14.937 -4.343 41.084 1.00 76.56 725 PRO A N 1
ATOM 5761 C CA . PRO A 1 725 ? -15.957 -5.403 41.080 1.00 76.56 725 PRO A CA 1
ATOM 5762 C C . PRO A 1 725 ? -17.038 -5.266 42.164 1.00 76.56 725 PRO A C 1
ATOM 5764 O O . PRO A 1 725 ? -18.219 -5.462 41.887 1.00 76.56 725 PRO A O 1
ATOM 5767 N N . GLN A 1 726 ? -16.672 -4.841 43.380 1.00 76.31 726 GLN A N 1
ATOM 5768 C CA . GLN A 1 726 ? -17.637 -4.604 44.467 1.00 76.31 726 GLN A CA 1
ATOM 5769 C C . GLN A 1 726 ? -18.708 -3.565 44.092 1.00 76.31 726 GLN A C 1
ATOM 5771 O O . GLN A 1 726 ? -19.876 -3.729 44.437 1.00 76.31 726 GLN A O 1
ATOM 5776 N N . GLN A 1 727 ? -18.329 -2.526 43.340 1.00 76.06 727 GLN A N 1
ATOM 5777 C CA . GLN A 1 727 ? -19.249 -1.497 42.851 1.00 76.06 727 GLN A CA 1
ATOM 5778 C C . GLN A 1 727 ? -20.110 -2.003 41.688 1.00 76.06 727 GLN A C 1
ATOM 5780 O O . GLN A 1 727 ? -21.222 -1.515 41.507 1.00 76.06 727 GLN A O 1
ATOM 5785 N N . LEU A 1 728 ? -19.633 -2.977 40.903 1.00 80.00 728 LEU A N 1
ATOM 5786 C CA . LEU A 1 728 ? -20.458 -3.623 39.878 1.00 80.00 728 LEU A CA 1
ATOM 5787 C C . LEU A 1 728 ? -21.597 -4.419 40.524 1.00 80.00 728 LEU A C 1
ATOM 5789 O O . LEU A 1 728 ? -22.741 -4.356 40.066 1.00 80.00 728 LEU A O 1
ATOM 5793 N N . TYR A 1 729 ? -21.285 -5.126 41.612 1.00 78.62 729 TYR A N 1
ATOM 5794 C CA . TYR A 1 729 ? -22.238 -5.943 42.355 1.00 78.62 729 TYR A CA 1
ATOM 5795 C C . TYR A 1 729 ? -23.257 -5.125 43.146 1.00 78.62 729 TYR A C 1
ATOM 5797 O O . TYR A 1 729 ? -24.456 -5.314 42.945 1.00 78.62 729 TYR A O 1
ATOM 5805 N N . SER A 1 730 ? -22.819 -4.168 43.972 1.00 71.00 730 SER A N 1
ATOM 5806 C CA . SER A 1 730 ? -23.733 -3.346 44.788 1.00 71.00 730 SER A CA 1
ATOM 5807 C C . SER A 1 730 ? -24.705 -2.495 43.960 1.00 71.00 730 SER A C 1
ATOM 5809 O O . SER A 1 730 ? -25.739 -2.061 44.462 1.00 71.00 730 SER A O 1
ATOM 5811 N N . ARG A 1 731 ? -24.400 -2.281 42.675 1.00 70.25 731 ARG A N 1
ATOM 5812 C CA . ARG A 1 731 ? -25.214 -1.509 41.724 1.00 70.25 731 ARG A CA 1
ATOM 5813 C C . ARG A 1 731 ? -26.002 -2.362 40.733 1.00 70.25 731 ARG A C 1
ATOM 5815 O O . ARG A 1 731 ? -26.664 -1.801 39.866 1.00 70.25 731 ARG A O 1
ATOM 5822 N N . ASN A 1 732 ? -25.919 -3.691 40.823 1.00 71.50 732 ASN A N 1
ATOM 5823 C CA . ASN A 1 732 ? -26.536 -4.622 39.871 1.00 71.50 732 ASN A CA 1
ATOM 5824 C C . ASN A 1 732 ? -26.122 -4.378 38.394 1.00 71.50 732 ASN A C 1
ATOM 5826 O O . ASN A 1 732 ? -26.883 -4.628 37.460 1.00 71.50 732 ASN A O 1
ATOM 5830 N N . ILE A 1 733 ? -24.895 -3.889 38.172 1.00 75.44 733 ILE A N 1
ATOM 5831 C CA . ILE A 1 733 ? -24.306 -3.661 36.836 1.00 75.44 733 ILE A CA 1
ATOM 5832 C C . ILE A 1 733 ? -23.227 -4.698 36.479 1.00 75.44 733 ILE A C 1
ATOM 5834 O O . ILE A 1 733 ? -22.596 -4.589 35.430 1.00 75.44 733 ILE A O 1
ATOM 5838 N N . ALA A 1 734 ? -23.031 -5.713 37.327 1.00 75.25 734 ALA A N 1
ATOM 5839 C CA . ALA A 1 734 ? -22.171 -6.869 37.075 1.00 75.25 734 ALA A CA 1
ATOM 5840 C C . ALA A 1 734 ? -22.695 -7.793 35.957 1.00 75.25 734 ALA A C 1
ATOM 5842 O O . ALA A 1 734 ? -21.911 -8.503 35.332 1.00 75.25 734 ALA A O 1
ATOM 5843 N N . GLN A 1 735 ? -24.002 -7.769 35.672 1.00 78.31 735 GLN A N 1
ATOM 5844 C CA . GLN A 1 735 ? -24.647 -8.618 34.661 1.00 78.31 735 GLN A CA 1
ATOM 5845 C C . GLN A 1 735 ? -24.120 -8.402 33.226 1.00 78.31 735 GLN A C 1
ATOM 5847 O O . GLN A 1 735 ? -23.492 -7.386 32.898 1.00 78.31 735 GLN A O 1
ATOM 5852 N N . SER A 1 736 ? -24.403 -9.360 32.334 1.00 72.94 736 SER A N 1
ATOM 5853 C CA . SER A 1 736 ? -24.014 -9.272 30.924 1.00 72.94 736 SER A CA 1
ATOM 5854 C C . SER A 1 736 ? -24.782 -8.164 30.199 1.00 72.94 736 SER A C 1
ATOM 5856 O O . SER A 1 736 ? -25.952 -8.313 29.853 1.00 72.94 736 SER A O 1
ATOM 5858 N N . PHE A 1 737 ? -24.095 -7.059 29.939 1.00 80.12 737 PHE A N 1
ATOM 5859 C CA . PHE A 1 737 ? -24.655 -5.830 29.391 1.00 80.12 737 PHE A CA 1
ATOM 5860 C C . PHE A 1 737 ? -23.729 -5.318 28.281 1.00 80.12 737 PHE A C 1
ATOM 5862 O O . PHE A 1 737 ? -22.535 -5.166 28.519 1.00 80.12 737 PHE A O 1
ATOM 5869 N N . ARG A 1 738 ? -24.218 -5.105 27.049 1.00 85.19 738 ARG A N 1
ATOM 5870 C CA . ARG A 1 738 ? -23.344 -4.853 25.881 1.00 85.19 738 ARG A CA 1
ATOM 5871 C C . ARG A 1 738 ? -22.931 -3.386 25.763 1.00 85.19 738 ARG A C 1
ATOM 5873 O O . ARG A 1 738 ? -23.340 -2.676 24.844 1.00 85.19 738 ARG A O 1
ATOM 5880 N N . ILE A 1 739 ? -22.072 -2.960 26.681 1.00 88.06 739 ILE A N 1
ATOM 5881 C CA . ILE A 1 739 ? -21.463 -1.632 26.704 1.00 88.06 739 ILE A CA 1
ATOM 5882 C C . ILE A 1 739 ? -19.973 -1.699 26.353 1.00 88.06 739 ILE A C 1
ATOM 5884 O O . ILE A 1 739 ? -19.242 -2.587 26.796 1.00 88.06 739 ILE A O 1
ATOM 5888 N N . GLN A 1 740 ? -19.519 -0.758 25.529 1.00 87.19 740 GLN A N 1
ATOM 5889 C CA . GLN A 1 740 ? -18.147 -0.690 25.031 1.00 87.19 740 GLN A CA 1
ATOM 5890 C C . GLN A 1 740 ? -17.447 0.560 25.562 1.00 87.19 740 GLN A C 1
ATOM 5892 O O . GLN A 1 740 ? -18.030 1.641 25.557 1.00 87.19 740 GLN A O 1
ATOM 5897 N N . ARG A 1 741 ? -16.184 0.426 25.983 1.00 88.88 741 ARG A N 1
ATOM 5898 C CA . ARG A 1 741 ? -15.308 1.562 26.295 1.00 88.88 741 ARG A CA 1
ATOM 5899 C C . ARG A 1 741 ? -14.830 2.156 24.971 1.00 88.88 741 ARG A C 1
ATOM 5901 O O . ARG A 1 741 ? -14.109 1.487 24.239 1.00 88.88 741 ARG A O 1
ATOM 5908 N N . LEU A 1 742 ? -15.275 3.370 24.664 1.00 86.75 742 LEU A N 1
ATOM 5909 C CA . LEU A 1 742 ? -14.897 4.125 23.468 1.00 86.75 742 LEU A CA 1
ATOM 5910 C C . LEU A 1 742 ? -13.574 4.877 23.669 1.00 86.75 742 LEU A C 1
ATOM 5912 O O . LEU A 1 742 ? -12.847 5.091 22.707 1.00 86.75 742 LEU A O 1
ATOM 5916 N N . TYR A 1 743 ? -13.277 5.281 24.908 1.00 88.38 743 TYR A N 1
ATOM 5917 C CA . TYR A 1 743 ? -12.064 6.016 25.262 1.00 88.38 743 TYR A CA 1
ATOM 5918 C C . TYR A 1 743 ? -11.687 5.803 26.741 1.00 88.38 743 TYR A C 1
ATOM 5920 O O . TYR A 1 743 ? -12.561 5.632 27.592 1.00 88.38 743 TYR A O 1
ATOM 5928 N N . SER A 1 744 ? -10.383 5.838 27.025 1.00 87.56 744 SER A N 1
ATOM 5929 C CA . SER A 1 744 ? -9.765 5.940 28.353 1.00 87.56 744 SER A CA 1
ATOM 5930 C C . SER A 1 744 ? -8.535 6.844 28.245 1.00 87.56 744 SER A C 1
ATOM 5932 O O . SER A 1 744 ? -7.728 6.674 27.322 1.00 87.56 744 SER A O 1
ATOM 5934 N N . SER A 1 745 ? -8.365 7.769 29.194 1.00 86.81 745 SER A N 1
ATOM 5935 C CA . SER A 1 745 ? -7.167 8.615 29.309 1.00 86.81 745 SER A CA 1
ATOM 5936 C C . SER A 1 745 ? -5.876 7.804 29.430 1.00 86.81 745 SER A C 1
ATOM 5938 O O . SER A 1 745 ? -4.850 8.218 28.899 1.00 86.81 745 SER A O 1
ATOM 5940 N N . ASN A 1 746 ? -5.939 6.624 30.055 1.00 82.38 746 ASN A N 1
ATOM 5941 C CA . ASN A 1 746 ? -4.787 5.746 30.277 1.00 82.38 746 ASN A CA 1
ATOM 5942 C C . ASN A 1 746 ? -4.259 5.110 28.974 1.00 82.38 746 ASN A C 1
ATOM 5944 O O . ASN A 1 746 ? -3.143 4.596 28.946 1.00 82.38 746 ASN A O 1
ATOM 5948 N N . ILE A 1 747 ? -5.059 5.125 27.898 1.00 74.56 747 ILE A N 1
ATOM 5949 C CA . ILE A 1 747 ? -4.713 4.549 26.587 1.00 74.56 747 ILE A CA 1
ATOM 5950 C C . ILE A 1 747 ? -4.464 5.642 25.544 1.00 74.56 747 ILE A C 1
ATOM 5952 O O . ILE A 1 747 ? -3.538 5.525 24.743 1.00 74.56 747 ILE A O 1
ATOM 5956 N N . HIS A 1 748 ? -5.297 6.686 25.526 1.00 74.56 748 HIS A N 1
ATOM 5957 C CA . HIS A 1 748 ? -5.315 7.680 24.448 1.00 74.56 748 HIS A CA 1
ATOM 5958 C C . HIS A 1 748 ? -4.779 9.059 24.841 1.00 74.56 748 HIS A C 1
ATOM 5960 O O . HIS A 1 748 ? -4.727 9.922 23.972 1.00 74.56 748 HIS A O 1
ATOM 5966 N N . GLY A 1 749 ? -4.417 9.278 26.109 1.00 77.94 749 GLY A N 1
ATOM 5967 C CA . GLY A 1 749 ? -4.062 10.604 26.612 1.00 77.94 749 GLY A CA 1
ATOM 5968 C C . GLY A 1 749 ? -5.274 11.534 26.759 1.00 77.94 749 GLY A C 1
ATOM 5969 O O . GLY A 1 749 ? -6.330 11.341 26.147 1.00 77.94 749 GLY A O 1
ATOM 5970 N N . THR A 1 750 ? -5.158 12.540 27.628 1.00 78.62 750 THR A N 1
ATOM 5971 C CA . THR A 1 750 ? -6.255 13.479 27.923 1.00 78.62 750 THR A CA 1
ATOM 5972 C C . THR A 1 750 ? -6.532 14.465 26.791 1.00 78.62 750 THR A C 1
ATOM 5974 O O . THR A 1 750 ? -7.650 14.973 26.686 1.00 78.62 750 THR A O 1
ATOM 5977 N N . GLU A 1 751 ? -5.558 14.709 25.915 1.00 73.00 751 GLU A N 1
ATOM 5978 C CA . GLU A 1 751 ? -5.655 15.630 24.781 1.00 73.00 751 GLU A CA 1
ATOM 5979 C C . GLU A 1 751 ? -6.693 15.176 23.741 1.00 73.00 751 GLU A C 1
ATOM 5981 O O . GLU A 1 751 ? -7.319 15.997 23.066 1.00 73.00 751 GLU A O 1
ATOM 5986 N N . GLN A 1 752 ? -6.938 13.865 23.644 1.00 77.88 752 GLN A N 1
ATOM 5987 C CA . GLN A 1 752 ? -7.889 13.286 22.690 1.00 77.88 752 GLN A CA 1
ATOM 5988 C C . GLN A 1 752 ? -9.328 13.246 23.224 1.00 77.88 752 GLN A C 1
ATOM 5990 O O . GLN A 1 752 ? -10.253 12.997 22.445 1.00 77.88 752 GLN A O 1
ATOM 5995 N N . PHE A 1 753 ? -9.547 13.525 24.518 1.00 87.19 753 PHE A N 1
ATOM 5996 C CA . PHE A 1 753 ? -10.846 13.376 25.188 1.00 87.19 753 PHE A CA 1
ATOM 5997 C C . PHE A 1 753 ? -12.000 14.024 24.412 1.00 87.19 753 PHE A C 1
ATOM 5999 O O . PHE A 1 753 ? -12.980 13.355 24.090 1.00 87.19 753 PHE A O 1
ATOM 6006 N N . PHE A 1 754 ? -11.874 15.305 24.050 1.00 87.06 754 PHE A N 1
ATOM 6007 C CA . PHE A 1 754 ? -12.945 16.036 23.364 1.00 87.06 754 PHE A CA 1
ATOM 6008 C C . PHE A 1 754 ? -13.228 15.520 21.941 1.00 87.06 754 PHE A C 1
ATOM 6010 O O . PHE A 1 754 ? -14.358 15.643 21.471 1.00 87.06 754 PHE A O 1
ATOM 6017 N N . SER A 1 755 ? -12.258 14.877 21.279 1.00 80.81 755 SER A N 1
ATOM 6018 C CA . SER A 1 755 ? -12.468 14.227 19.976 1.00 80.81 755 SER A CA 1
ATOM 6019 C C . SER A 1 755 ? -13.317 12.958 20.113 1.00 80.81 755 SER A C 1
ATOM 6021 O O . SER A 1 755 ? -14.267 12.754 19.352 1.00 80.81 755 SER A O 1
ATOM 6023 N N . TYR A 1 756 ? -13.019 12.115 21.106 1.00 87.31 756 TYR A N 1
ATOM 6024 C CA . TYR A 1 756 ? -13.827 10.924 21.399 1.00 87.31 756 TYR A CA 1
ATOM 6025 C C . TYR A 1 756 ? -15.200 11.286 21.976 1.00 87.31 756 TYR A C 1
ATOM 6027 O O . TYR A 1 756 ? -16.187 10.623 21.663 1.00 87.31 756 TYR A O 1
ATOM 6035 N N . LEU A 1 757 ? -15.291 12.370 22.752 1.00 90.38 757 LEU A N 1
ATOM 6036 C CA . LEU A 1 757 ? -16.556 12.921 23.236 1.00 90.38 757 LEU A CA 1
ATOM 6037 C C . LEU A 1 757 ? -17.447 13.381 22.071 1.00 90.38 757 LEU A C 1
ATOM 6039 O O . LEU A 1 757 ? -18.614 13.002 22.025 1.00 90.38 757 LEU A O 1
ATOM 6043 N N . SER A 1 758 ? -16.895 14.116 21.100 1.00 86.56 758 SER A N 1
ATOM 6044 C CA . SER A 1 758 ? -17.624 14.527 19.890 1.00 86.56 758 SER A CA 1
ATOM 6045 C C . SER A 1 758 ? -18.156 13.319 19.113 1.00 86.56 758 SER A C 1
ATOM 6047 O O . SER A 1 758 ? -19.351 13.245 18.822 1.00 86.56 758 SER A O 1
ATOM 6049 N N . THR A 1 759 ? -17.299 12.311 18.906 1.00 84.44 759 THR A N 1
ATOM 6050 C CA . THR A 1 759 ? -17.671 11.029 18.277 1.00 84.44 759 THR A CA 1
ATOM 6051 C C . THR A 1 759 ? -18.824 10.356 19.030 1.00 84.44 759 THR A C 1
ATOM 6053 O O 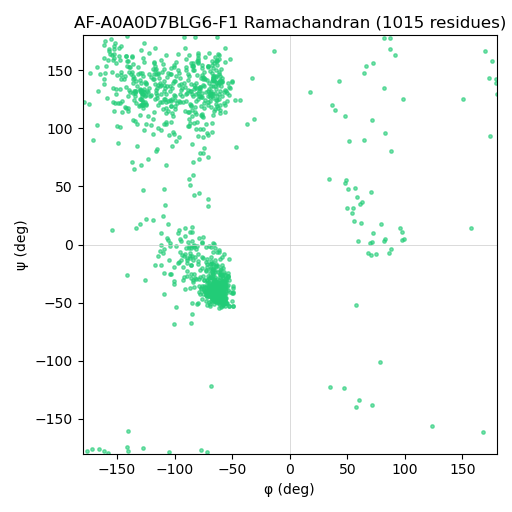. THR A 1 759 ? -19.813 9.947 18.426 1.00 84.44 759 THR A O 1
ATOM 6056 N N . ALA A 1 760 ? -18.758 10.293 20.366 1.00 89.62 760 ALA A N 1
ATOM 6057 C CA . ALA A 1 760 ? -19.825 9.708 21.173 1.00 89.62 760 ALA A CA 1
ATOM 6058 C C . ALA A 1 760 ? -21.164 10.438 21.000 1.00 89.62 760 ALA A C 1
ATOM 6060 O O . ALA A 1 760 ? -22.203 9.787 20.905 1.00 89.62 760 ALA A O 1
ATOM 6061 N N . PHE A 1 761 ? -21.154 11.774 20.985 1.00 90.19 761 PHE A N 1
ATOM 6062 C CA . PHE A 1 761 ? -22.356 12.607 20.866 1.00 90.19 761 PHE A CA 1
ATOM 6063 C C . PHE A 1 761 ? -23.023 12.515 19.498 1.00 90.19 761 PHE A C 1
ATOM 6065 O O . PHE A 1 761 ? -24.252 12.468 19.449 1.00 90.19 761 PHE A O 1
ATOM 6072 N N . GLN A 1 762 ? -22.239 12.381 18.431 1.00 85.50 762 GLN A N 1
ATOM 6073 C CA . GLN A 1 762 ? -22.749 12.200 17.072 1.00 85.50 762 GLN A CA 1
ATOM 6074 C C . GLN A 1 762 ? -23.269 10.772 16.830 1.00 85.50 762 GLN A C 1
ATOM 6076 O O . GLN A 1 762 ? -24.382 10.599 16.334 1.00 85.50 762 GLN A O 1
ATOM 6081 N N . ASP A 1 763 ? -22.504 9.748 17.222 1.00 85.44 763 ASP A N 1
ATOM 6082 C CA . ASP A 1 763 ? -22.777 8.364 16.812 1.00 85.44 763 ASP A CA 1
ATOM 6083 C C . ASP A 1 763 ? -23.651 7.561 17.791 1.00 85.44 763 ASP A C 1
ATOM 6085 O O . ASP A 1 763 ? -24.223 6.544 17.392 1.00 85.44 763 ASP A O 1
ATOM 6089 N N . PHE A 1 764 ? -23.788 7.962 19.064 1.00 91.56 764 PHE A N 1
ATOM 6090 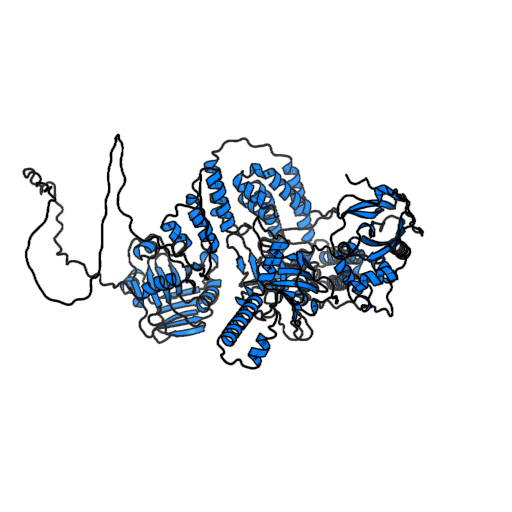C CA . PHE A 1 764 ? -24.411 7.126 20.103 1.00 91.56 764 PHE A CA 1
ATOM 6091 C C . PHE A 1 764 ? -25.504 7.841 20.906 1.00 91.56 764 PHE A C 1
ATOM 6093 O O . PHE A 1 764 ? -25.364 8.982 21.346 1.00 91.56 764 PHE A O 1
ATOM 6100 N N . THR A 1 765 ? -26.596 7.124 21.177 1.00 91.12 765 THR A N 1
ATOM 6101 C CA . THR A 1 765 ? -27.762 7.637 21.927 1.00 91.12 765 THR A CA 1
ATOM 6102 C C . THR A 1 765 ? -27.784 7.235 23.406 1.00 91.12 765 THR A C 1
ATOM 6104 O O . THR A 1 765 ? -28.723 7.586 24.122 1.00 91.12 765 THR A O 1
ATOM 6107 N N . ARG A 1 766 ? -26.791 6.465 23.866 1.00 92.06 766 ARG A N 1
ATOM 6108 C CA . ARG A 1 766 ? -26.656 5.950 25.239 1.00 92.06 766 ARG A CA 1
ATOM 6109 C C . ARG A 1 766 ? -25.181 5.951 25.630 1.00 92.06 766 ARG A C 1
ATOM 6111 O O . ARG A 1 766 ? -24.368 5.314 24.954 1.00 92.06 766 ARG A O 1
ATOM 6118 N N . LYS A 1 767 ? -24.832 6.709 26.672 1.00 93.69 767 LYS A N 1
ATOM 6119 C CA . LYS A 1 767 ? -23.442 7.044 27.023 1.00 93.69 767 LYS A CA 1
ATOM 6120 C C . LYS A 1 767 ? -23.237 7.071 28.533 1.00 93.69 767 LYS A C 1
ATOM 6122 O O . LYS A 1 767 ? -24.105 7.557 29.254 1.00 93.69 767 LYS A O 1
ATOM 6127 N N . VAL A 1 768 ? -22.064 6.651 28.994 1.00 92.56 768 VAL A N 1
ATOM 6128 C CA . VAL A 1 768 ? -21.611 6.851 30.377 1.00 92.56 768 VAL A CA 1
ATOM 6129 C C . VAL A 1 768 ? -20.235 7.494 30.354 1.00 92.56 768 VAL A C 1
ATOM 6131 O O . VAL A 1 768 ? -19.296 6.928 29.796 1.00 92.56 768 VAL A O 1
ATOM 6134 N N . LEU A 1 769 ? -20.123 8.678 30.949 1.00 93.12 769 LEU A N 1
ATOM 6135 C CA . LEU A 1 769 ? -18.852 9.358 31.170 1.00 93.12 769 LEU A CA 1
ATOM 6136 C C . LEU A 1 769 ? -18.417 9.120 32.619 1.00 93.12 769 LEU A C 1
ATOM 6138 O O . LEU A 1 769 ? -19.113 9.540 33.541 1.00 93.12 769 LEU A O 1
ATOM 6142 N N . LEU A 1 770 ? -17.293 8.438 32.810 1.00 91.62 770 LEU A N 1
ATOM 6143 C CA . LEU A 1 770 ? -16.679 8.169 34.108 1.00 91.62 770 LEU A CA 1
ATOM 6144 C C . LEU A 1 770 ? -15.495 9.113 34.313 1.00 91.62 770 LEU A C 1
ATOM 6146 O O . LEU A 1 770 ? -14.688 9.310 33.408 1.00 91.62 770 LEU A O 1
ATOM 6150 N N . ILE A 1 771 ? -15.399 9.711 35.495 1.00 90.19 771 ILE A N 1
ATOM 6151 C CA . ILE A 1 771 ? -14.474 10.805 35.797 1.00 90.19 771 ILE A CA 1
ATOM 6152 C C . ILE A 1 771 ? -13.889 10.582 37.190 1.00 90.19 771 ILE A C 1
ATOM 6154 O O . ILE A 1 771 ? -14.648 10.361 38.131 1.00 90.19 771 ILE A O 1
ATOM 6158 N N . LYS A 1 772 ? -12.570 10.708 37.353 1.00 87.88 772 LYS A N 1
ATOM 6159 C CA . LYS A 1 772 ? -11.874 10.637 38.648 1.00 87.88 772 LYS A CA 1
ATOM 6160 C C . LYS A 1 772 ? -10.975 11.857 38.832 1.00 87.88 772 LYS A C 1
ATOM 6162 O O . LYS A 1 772 ? -10.184 12.201 37.951 1.00 87.88 772 LYS A O 1
ATOM 6167 N N . THR A 1 773 ? -11.133 12.536 39.969 1.00 82.19 773 THR A N 1
ATOM 6168 C CA . THR A 1 773 ? -10.412 13.793 40.265 1.00 82.19 773 THR A CA 1
ATOM 6169 C C . THR A 1 773 ? -9.265 13.613 41.246 1.00 82.19 773 THR A C 1
ATOM 6171 O O . THR A 1 773 ? -8.361 14.439 41.291 1.00 82.19 773 THR A O 1
ATOM 6174 N N . ASP A 1 774 ? -9.357 12.581 42.081 1.00 76.81 774 ASP A N 1
ATOM 6175 C CA . ASP A 1 774 ? -8.341 12.113 43.018 1.00 76.81 774 ASP A CA 1
ATOM 6176 C C . ASP A 1 774 ? -8.738 10.705 43.513 1.00 76.81 774 ASP A C 1
ATOM 6178 O O . ASP A 1 774 ? -9.727 10.126 43.054 1.00 76.81 774 ASP A O 1
ATOM 6182 N N . ALA A 1 775 ? -7.974 10.130 44.444 1.00 72.56 775 ALA A N 1
ATOM 6183 C CA . ALA A 1 775 ? -8.242 8.801 45.003 1.00 72.56 775 ALA A CA 1
ATOM 6184 C C . ALA A 1 775 ? -9.569 8.690 45.788 1.00 72.56 775 ALA A C 1
ATOM 6186 O O . ALA A 1 775 ? -10.045 7.578 46.023 1.00 72.56 775 ALA A O 1
ATOM 6187 N N . HIS A 1 776 ? -10.170 9.816 46.188 1.00 74.19 776 HIS A N 1
ATOM 6188 C CA . HIS A 1 776 ? -11.330 9.879 47.079 1.00 74.19 776 HIS A CA 1
ATOM 6189 C C . HIS A 1 776 ? -12.609 10.360 46.381 1.00 74.19 776 HIS A C 1
ATOM 6191 O O . HIS A 1 776 ? -13.647 10.441 47.033 1.00 74.19 776 HIS A O 1
ATOM 6197 N N . PHE A 1 777 ? -12.582 10.673 45.081 1.00 83.31 777 PHE A N 1
ATOM 6198 C CA . PHE A 1 777 ? -13.786 11.073 44.352 1.00 83.31 777 PHE A CA 1
ATOM 6199 C C . PHE A 1 777 ? -13.783 10.647 42.884 1.00 83.31 777 PHE A C 1
ATOM 6201 O O . PHE A 1 777 ? -12.940 11.069 42.083 1.00 83.31 777 PHE A O 1
ATOM 6208 N N . ALA A 1 778 ? -14.811 9.875 42.529 1.00 85.75 778 ALA A N 1
ATOM 6209 C CA . ALA A 1 778 ? -15.205 9.607 41.158 1.00 85.75 778 ALA A CA 1
ATOM 6210 C C . ALA A 1 778 ? -16.690 9.917 40.916 1.00 85.75 778 ALA A C 1
ATOM 6212 O O . ALA A 1 778 ? -17.522 9.944 41.830 1.00 85.75 778 ALA A O 1
ATOM 6213 N N . LEU A 1 779 ? -17.007 10.164 39.649 1.00 88.25 779 LEU A N 1
ATOM 6214 C CA . LEU A 1 779 ? -18.306 10.597 39.163 1.00 88.25 779 LEU A CA 1
ATOM 6215 C C . LEU A 1 779 ? -18.639 9.855 37.867 1.00 88.25 779 LEU A C 1
ATOM 6217 O O . LEU A 1 779 ? -17.831 9.828 36.942 1.00 88.25 779 LEU A O 1
ATOM 6221 N N . ALA A 1 780 ? -19.839 9.290 37.786 1.00 88.25 780 ALA A N 1
ATOM 6222 C CA . ALA A 1 780 ? -20.423 8.770 36.558 1.00 88.25 780 ALA A CA 1
ATOM 6223 C C . ALA A 1 780 ? -21.556 9.693 36.097 1.00 88.25 780 ALA A C 1
ATOM 6225 O O . ALA A 1 780 ? -22.397 10.096 36.902 1.00 88.25 780 ALA A O 1
ATOM 6226 N N . ILE A 1 781 ? -21.590 10.007 34.804 1.00 90.31 781 ILE A N 1
ATOM 6227 C CA . ILE A 1 781 ? -22.663 10.763 34.154 1.00 90.31 781 ILE A CA 1
ATOM 6228 C C . ILE A 1 781 ? -23.278 9.864 33.083 1.00 90.31 781 ILE A C 1
ATOM 6230 O O . ILE A 1 781 ? -22.659 9.599 32.051 1.00 90.31 781 ILE A O 1
ATOM 6234 N N . PHE A 1 782 ? -24.492 9.393 33.340 1.00 89.69 782 PHE A N 1
ATOM 6235 C CA . PHE A 1 782 ? -25.292 8.597 32.418 1.00 89.69 782 PHE A CA 1
ATOM 6236 C C . PHE A 1 782 ? -26.147 9.538 31.572 1.00 89.69 782 PHE A C 1
ATOM 6238 O O . PHE A 1 782 ? -26.832 10.406 32.111 1.00 89.69 782 PHE A O 1
ATOM 6245 N N . MET A 1 783 ? -26.106 9.371 30.252 1.00 91.56 783 MET A N 1
ATOM 6246 C CA . MET A 1 783 ? -26.809 10.221 29.290 1.00 91.56 783 MET A CA 1
ATOM 6247 C C . MET A 1 783 ? -27.595 9.353 28.307 1.00 91.56 783 MET A C 1
ATOM 6249 O O . MET A 1 783 ? -27.012 8.486 27.641 1.00 91.56 783 MET A O 1
ATOM 6253 N N . ARG A 1 784 ? -28.903 9.608 28.187 1.00 90.25 784 ARG A N 1
ATOM 6254 C CA . ARG A 1 784 ? -29.781 9.002 27.173 1.00 90.25 784 ARG A CA 1
ATOM 6255 C C . ARG A 1 784 ? -30.266 10.039 26.155 1.00 90.25 784 ARG A C 1
ATOM 6257 O O . ARG A 1 784 ? -30.281 11.233 26.425 1.00 90.25 784 ARG A O 1
ATOM 6264 N N . GLY A 1 785 ? -30.674 9.561 24.983 1.00 86.44 785 GLY A N 1
ATOM 6265 C CA . GLY A 1 785 ? -31.156 10.393 23.877 1.00 86.44 785 GLY A CA 1
ATOM 6266 C C . GLY A 1 785 ? -30.051 10.916 22.952 1.00 86.44 785 GLY A C 1
ATOM 6267 O O . GLY A 1 785 ? -28.858 10.652 23.136 1.00 86.44 785 GLY A O 1
ATOM 6268 N N . GLN A 1 786 ? -30.471 11.638 21.912 1.00 84.06 786 GLN A N 1
ATOM 6269 C CA . GLN A 1 786 ? -29.571 12.469 21.116 1.00 84.06 786 GLN A CA 1
ATOM 6270 C C . GLN A 1 786 ? -29.369 13.801 21.835 1.00 84.06 786 GLN A C 1
ATOM 6272 O O . GLN A 1 786 ? -30.322 14.390 22.335 1.00 84.06 786 GLN A O 1
ATOM 6277 N N . ILE A 1 787 ? -28.121 14.254 21.884 1.00 85.25 787 ILE A N 1
ATOM 6278 C CA . ILE A 1 787 ? -27.733 15.548 22.439 1.00 85.25 787 ILE A CA 1
ATOM 6279 C C . ILE A 1 787 ? -26.851 16.175 21.367 1.00 85.25 787 ILE A C 1
ATOM 6281 O O . ILE A 1 787 ? -25.858 15.560 20.968 1.00 85.25 787 ILE A O 1
ATOM 6285 N N . ALA A 1 788 ? -27.261 17.332 20.853 1.00 83.88 788 ALA A N 1
ATOM 6286 C CA . ALA A 1 788 ? -26.546 18.035 19.801 1.00 83.88 788 ALA A CA 1
ATOM 6287 C C . ALA A 1 788 ? -25.127 18.422 20.257 1.00 83.88 788 ALA A C 1
ATOM 6289 O O . ALA A 1 788 ? -24.865 18.631 21.443 1.00 83.88 788 ALA A O 1
ATOM 6290 N N . TRP A 1 789 ? -24.198 18.457 19.304 1.00 87.50 789 TRP A N 1
ATOM 6291 C CA . TRP A 1 789 ? -22.822 18.882 19.540 1.00 87.50 789 TRP A CA 1
ATOM 6292 C C . TRP A 1 789 ? -22.674 20.366 19.201 1.00 87.50 789 TRP A C 1
ATOM 6294 O O . TRP A 1 789 ? -23.163 20.806 18.165 1.00 87.50 789 TRP A O 1
ATOM 6304 N N . ASP A 1 790 ? -21.950 21.082 20.056 1.00 86.31 790 ASP A N 1
ATOM 6305 C CA . ASP A 1 790 ? -21.740 22.534 20.047 1.00 86.31 790 ASP A CA 1
ATOM 6306 C C . ASP A 1 790 ? -23.031 23.363 20.202 1.00 86.31 790 ASP A C 1
ATOM 6308 O O . ASP A 1 790 ? -23.168 24.445 19.638 1.00 86.31 790 ASP A O 1
ATOM 6312 N N . ASP A 1 791 ? -23.978 22.838 20.989 1.00 85.31 791 ASP A N 1
ATOM 6313 C CA . ASP A 1 791 ? -25.285 23.441 21.273 1.00 85.31 791 ASP A CA 1
ATOM 6314 C C . ASP A 1 791 ? -25.652 23.316 22.770 1.00 85.31 791 ASP A C 1
ATOM 6316 O O . ASP A 1 791 ? -25.090 22.488 23.500 1.00 85.31 791 ASP A O 1
ATOM 6320 N N . ASP A 1 792 ? -26.594 24.141 23.230 1.00 85.25 792 ASP A N 1
ATOM 6321 C CA . ASP A 1 792 ? -27.101 24.204 24.606 1.00 85.25 792 ASP A CA 1
ATOM 6322 C C . ASP A 1 792 ? -28.427 23.431 24.735 1.00 85.25 792 ASP A C 1
ATOM 6324 O O . ASP A 1 792 ? -29.519 23.983 24.592 1.00 85.25 792 ASP A O 1
ATOM 6328 N N . VAL A 1 793 ? -28.337 22.133 25.034 1.00 85.75 793 VAL A N 1
ATOM 6329 C CA . VAL A 1 793 ? -29.495 21.222 25.024 1.00 85.75 793 VAL A CA 1
ATOM 6330 C C . VAL A 1 793 ? -30.112 21.070 26.417 1.00 85.75 793 VAL A C 1
ATOM 6332 O O . VAL A 1 793 ? -29.414 20.742 27.380 1.00 85.75 793 VAL A O 1
ATOM 6335 N N . ASP A 1 794 ? -31.434 21.243 26.521 1.00 84.12 794 ASP A N 1
ATOM 6336 C CA . ASP A 1 794 ? -32.217 20.886 27.712 1.00 84.12 794 ASP A CA 1
ATOM 6337 C C . ASP A 1 794 ? -32.189 19.355 27.911 1.00 84.12 794 ASP A C 1
ATOM 6339 O O . ASP A 1 794 ? -32.667 18.589 27.070 1.00 84.12 794 ASP A O 1
ATOM 6343 N N . VAL A 1 795 ? -31.580 18.893 29.009 1.00 80.12 795 VAL A N 1
ATOM 6344 C CA . VAL A 1 795 ? -31.349 17.459 29.278 1.00 80.12 795 VAL A CA 1
ATOM 6345 C C . VAL A 1 795 ? -32.349 16.840 30.251 1.00 80.12 795 VAL A C 1
ATOM 6347 O O . VAL A 1 795 ? -32.492 15.621 30.222 1.00 80.12 795 VAL A O 1
ATOM 6350 N N . ASP A 1 796 ? -33.060 17.635 31.059 1.00 78.88 796 ASP A N 1
ATOM 6351 C CA . ASP A 1 796 ? -34.163 17.212 31.943 1.00 78.88 796 ASP A CA 1
ATOM 6352 C C . ASP A 1 796 ? -33.970 15.805 32.563 1.00 78.88 796 ASP A C 1
ATOM 6354 O O . ASP A 1 796 ? -32.958 15.525 33.204 1.00 78.88 796 ASP A O 1
ATOM 6358 N N . GLU A 1 797 ? -34.915 14.887 32.347 1.00 77.06 797 GLU A N 1
ATOM 6359 C CA . GLU A 1 797 ? -34.924 13.524 32.891 1.00 77.06 797 GLU A CA 1
ATOM 6360 C C . GLU A 1 797 ? -33.951 12.567 32.167 1.00 77.06 797 GLU A C 1
ATOM 6362 O O . GLU A 1 797 ? -33.906 11.381 32.494 1.00 77.06 797 GLU A O 1
ATOM 6367 N N . ASN A 1 798 ? -33.185 13.043 31.176 1.00 85.31 798 ASN A N 1
ATOM 6368 C CA . ASN A 1 798 ? -32.297 12.242 30.321 1.00 85.31 798 ASN A CA 1
ATOM 6369 C C . ASN A 1 798 ? -30.835 12.195 30.789 1.00 85.31 798 ASN A C 1
ATOM 6371 O O . ASN A 1 798 ? -29.993 11.594 30.111 1.00 85.31 798 ASN A O 1
ATOM 6375 N N . LEU A 1 799 ? -30.529 12.784 31.947 1.00 87.62 799 LEU A N 1
ATOM 6376 C CA . LEU A 1 799 ? -29.204 12.740 32.554 1.00 87.62 799 LEU A CA 1
ATOM 6377 C C . LEU A 1 799 ? -29.284 12.326 34.035 1.00 87.62 799 LEU A C 1
ATOM 6379 O O . LEU A 1 799 ? -30.095 12.829 34.813 1.00 87.62 799 LEU A O 1
ATOM 6383 N N . VAL A 1 800 ? -28.425 11.381 34.427 1.00 86.00 800 VAL A N 1
ATOM 6384 C CA . VAL A 1 800 ? -28.259 10.928 35.818 1.00 86.00 800 VAL A CA 1
ATOM 6385 C C . VAL A 1 800 ? -26.790 11.039 36.204 1.00 86.00 800 VAL A C 1
ATOM 6387 O O . VAL A 1 800 ? -25.910 10.525 35.516 1.00 86.00 800 VAL A O 1
ATOM 6390 N N . VAL A 1 801 ? -26.523 11.702 37.326 1.00 84.94 801 VAL A N 1
ATOM 6391 C CA . VAL A 1 801 ? -25.192 11.831 37.925 1.00 84.94 801 VAL A CA 1
ATOM 6392 C C . VAL A 1 801 ? -25.095 10.900 39.130 1.00 84.94 801 VAL A C 1
ATOM 6394 O O . VAL A 1 801 ? -25.979 10.896 39.982 1.00 84.94 801 VAL A O 1
ATOM 6397 N N . CYS A 1 802 ? -24.018 10.126 39.232 1.00 82.69 802 CYS A N 1
ATOM 6398 C CA . CYS A 1 802 ? -23.758 9.231 40.357 1.00 82.69 802 CYS A CA 1
ATOM 6399 C C . CYS A 1 802 ? -22.334 9.439 40.884 1.00 82.69 802 CYS A C 1
ATOM 6401 O O . CYS A 1 802 ? -21.368 9.230 40.149 1.00 82.69 802 CYS A O 1
ATOM 6403 N N . SER A 1 803 ? -22.182 9.832 42.149 1.00 83.81 803 SER A N 1
ATOM 6404 C CA . SER A 1 803 ? -20.866 9.918 42.803 1.00 83.81 803 SER A CA 1
ATOM 6405 C C . SER A 1 803 ? -20.480 8.610 43.486 1.00 83.81 803 SER A C 1
ATOM 6407 O O . SER A 1 803 ? -21.353 7.886 43.967 1.00 83.81 803 SER A O 1
ATOM 6409 N N . PHE A 1 804 ? -19.180 8.324 43.579 1.00 78.62 804 PHE A N 1
ATOM 6410 C CA . PHE A 1 804 ? -18.659 7.195 44.350 1.00 78.62 804 PHE A CA 1
ATOM 6411 C C . PHE A 1 804 ? -17.201 7.355 44.776 1.00 78.62 804 PHE A C 1
ATOM 6413 O O . PHE A 1 804 ? -16.463 8.213 44.290 1.00 78.62 804 PHE A O 1
ATOM 6420 N N . LEU A 1 805 ? -16.810 6.485 45.703 1.00 73.06 805 LEU A N 1
ATOM 6421 C CA . LEU A 1 805 ? -15.470 6.350 46.253 1.00 73.06 805 LEU A CA 1
ATOM 6422 C C . LEU A 1 805 ? -14.799 5.136 45.580 1.00 73.06 805 LEU A C 1
ATOM 6424 O O . LEU A 1 805 ? -15.234 4.013 45.836 1.00 73.06 805 LEU A O 1
ATOM 6428 N N . PRO A 1 806 ? -13.777 5.311 44.715 1.00 60.12 806 PRO A N 1
ATOM 6429 C CA . PRO A 1 806 ? -13.189 4.214 43.932 1.00 60.12 806 PRO A CA 1
ATOM 6430 C C . PRO A 1 806 ? -12.680 3.016 44.745 1.00 60.12 806 PRO A C 1
ATOM 6432 O O . PRO A 1 806 ? -12.697 1.893 44.245 1.00 60.12 806 PRO A O 1
ATOM 6435 N N . HIS A 1 807 ? -12.227 3.252 45.981 1.00 60.31 807 HIS A N 1
ATOM 6436 C CA . HIS A 1 807 ? -11.474 2.274 46.776 1.00 60.31 807 HIS A CA 1
ATOM 6437 C C . HIS A 1 807 ? -11.959 2.123 48.233 1.00 60.31 807 HIS A C 1
ATOM 6439 O O . HIS A 1 807 ? -11.240 1.544 49.043 1.00 60.31 807 HIS A O 1
ATOM 6445 N N . SER A 1 808 ? -13.146 2.630 48.602 1.00 58.09 808 SER A N 1
ATOM 6446 C CA . SER A 1 808 ? -13.700 2.400 49.948 1.00 58.09 808 SER A CA 1
ATOM 6447 C C . SER A 1 808 ? -14.703 1.245 49.971 1.00 58.09 808 SER A C 1
ATOM 6449 O O . SER A 1 808 ? -15.438 1.007 49.017 1.00 58.09 808 SER A O 1
ATOM 6451 N N . THR A 1 809 ? -14.783 0.567 51.115 1.00 47.16 809 THR A N 1
ATOM 6452 C CA . THR A 1 809 ? -15.788 -0.467 51.424 1.00 47.16 809 THR A CA 1
ATOM 6453 C C . THR A 1 809 ? -17.153 0.108 51.827 1.00 47.16 809 THR A C 1
ATOM 6455 O O . THR A 1 809 ? -18.045 -0.632 52.234 1.00 47.16 809 THR A O 1
ATOM 6458 N N . SER A 1 810 ? -17.330 1.430 51.756 1.00 53.31 810 SER A N 1
ATOM 6459 C CA . SER A 1 810 ? -18.532 2.134 52.204 1.00 53.31 810 SER A CA 1
ATOM 6460 C C . SER A 1 810 ? -19.461 2.482 51.037 1.00 53.31 810 SER A C 1
ATOM 6462 O O . SER A 1 810 ? -19.051 3.134 50.079 1.00 53.31 810 SER A O 1
ATOM 6464 N N . GLU A 1 811 ? -20.740 2.103 51.145 1.00 54.38 811 GLU A N 1
ATOM 6465 C CA . GLU A 1 811 ? -21.796 2.310 50.130 1.00 54.38 811 GLU A CA 1
ATOM 6466 C C . GLU A 1 811 ? -22.245 3.784 49.964 1.00 54.38 811 GLU A C 1
ATOM 6468 O O . GLU A 1 811 ? -23.428 4.077 49.787 1.00 54.38 811 GLU A O 1
ATOM 6473 N N . PHE A 1 812 ? -21.328 4.752 50.019 1.00 55.88 812 PHE A N 1
ATOM 6474 C CA . PHE A 1 812 ? -21.643 6.162 49.778 1.00 55.88 812 PHE A CA 1
ATOM 6475 C C . PHE A 1 812 ? -21.755 6.451 48.273 1.00 55.88 812 PHE A C 1
ATOM 6477 O O . PHE A 1 812 ? -20.881 7.084 47.678 1.00 55.88 812 PHE A O 1
ATOM 6484 N N . SER A 1 813 ? -22.852 6.004 47.655 1.00 57.94 813 SER A N 1
ATOM 6485 C CA . SER A 1 813 ? -23.238 6.439 46.309 1.00 57.94 813 SER A CA 1
ATOM 6486 C C . SER A 1 813 ? -24.636 7.044 46.280 1.00 57.94 813 SER A C 1
ATOM 6488 O O . SER A 1 813 ? -25.631 6.333 46.399 1.00 57.94 813 SER A O 1
ATOM 6490 N N . SER A 1 814 ? -24.702 8.352 46.058 1.00 67.19 814 SER A N 1
ATOM 6491 C CA . SER A 1 814 ? -25.931 9.079 45.761 1.00 67.19 814 SER A CA 1
ATOM 6492 C C . SER A 1 814 ? -26.124 9.186 44.248 1.00 67.19 814 SER A C 1
ATOM 6494 O O . SER A 1 814 ? -25.230 9.612 43.509 1.00 67.19 814 SER A O 1
ATOM 6496 N N . TYR A 1 815 ? -27.307 8.781 43.790 1.00 69.31 815 TYR A N 1
ATOM 6497 C CA . TYR A 1 815 ? -27.774 8.995 42.425 1.00 69.31 815 TYR A CA 1
ATOM 6498 C C . TYR A 1 815 ? -28.614 10.268 42.389 1.00 69.31 815 TYR A C 1
ATOM 6500 O O . TYR A 1 815 ? -29.496 10.468 43.223 1.00 69.31 815 TYR A O 1
ATOM 6508 N N . LYS A 1 816 ? -28.356 11.127 41.406 1.00 72.94 816 LYS A N 1
ATOM 6509 C CA . LYS A 1 816 ? -29.101 12.359 41.183 1.00 72.94 816 LYS A CA 1
ATOM 6510 C C . LYS A 1 816 ? -29.478 12.473 39.712 1.00 72.94 816 LYS A C 1
ATOM 6512 O O . LYS A 1 816 ? -28.647 12.817 38.875 1.00 72.94 816 LYS A O 1
ATOM 6517 N N . GLN A 1 817 ? -30.740 12.194 39.407 1.00 74.06 817 GLN A N 1
ATOM 6518 C CA . GLN A 1 817 ? -31.344 12.597 38.139 1.00 74.06 817 GLN A CA 1
ATOM 6519 C C . GLN A 1 817 ? -31.433 14.127 38.092 1.00 74.06 817 GLN A C 1
ATOM 6521 O O . GLN A 1 817 ? -31.702 14.762 39.120 1.00 74.06 817 GLN A O 1
ATOM 6526 N N . SER A 1 818 ? -31.182 14.730 36.930 1.00 71.19 818 SER A N 1
ATOM 6527 C CA . SER A 1 818 ? -31.366 16.172 36.758 1.00 71.19 818 SER A CA 1
ATOM 6528 C C . SER A 1 818 ? -32.855 16.549 36.818 1.00 71.19 818 SER A C 1
ATOM 6530 O O . SER A 1 818 ? -33.671 15.956 36.114 1.00 71.19 818 SER A O 1
ATOM 6532 N N . PRO A 1 819 ? -33.240 17.540 37.644 1.00 67.00 819 PRO A N 1
ATOM 6533 C CA . PRO A 1 819 ? -34.557 18.168 37.567 1.00 67.00 819 PRO A CA 1
ATOM 6534 C C . PRO A 1 819 ? -34.793 18.876 36.223 1.00 67.00 819 PRO A C 1
ATOM 6536 O O . PRO A 1 819 ? -33.847 19.206 35.507 1.00 67.00 819 PRO A O 1
ATOM 6539 N N . LYS A 1 820 ? -36.059 19.192 35.928 1.00 70.56 820 LYS A N 1
ATOM 6540 C CA . LYS A 1 820 ? -36.444 19.960 34.733 1.00 70.56 820 LYS A CA 1
ATOM 6541 C C . LYS A 1 820 ? -35.809 21.358 34.715 1.00 70.56 820 LYS A C 1
ATOM 6543 O O . LYS A 1 820 ? -35.885 22.086 35.710 1.00 70.56 820 LYS A O 1
ATOM 6548 N N . GLY A 1 821 ? -35.226 21.740 33.578 1.00 77.12 821 GLY A N 1
ATOM 6549 C CA . GLY A 1 821 ? -34.520 23.011 33.360 1.00 77.12 821 GLY A CA 1
ATOM 6550 C C . GLY A 1 821 ? -32.990 22.954 33.493 1.00 77.12 821 GLY A C 1
ATOM 6551 O O . GLY A 1 821 ? -32.344 24.004 33.535 1.00 77.12 821 GLY A O 1
ATOM 6552 N N . PHE A 1 822 ? -32.399 21.757 33.572 1.00 85.62 822 PHE A N 1
ATOM 6553 C CA . PHE A 1 822 ? -30.950 21.576 33.439 1.00 85.62 822 PHE A CA 1
ATOM 6554 C C . PHE A 1 822 ? -30.538 21.511 31.964 1.00 85.62 822 PHE A C 1
ATOM 6556 O O . PHE A 1 822 ? -31.153 20.801 31.168 1.00 85.62 822 PHE A O 1
ATOM 6563 N N . ARG A 1 823 ? -29.442 22.199 31.629 1.00 88.62 823 ARG A N 1
ATOM 6564 C CA . ARG A 1 823 ? -28.860 22.269 30.283 1.00 88.62 823 ARG A CA 1
ATOM 6565 C C . ARG A 1 823 ? -27.456 21.699 30.248 1.00 88.62 823 ARG A C 1
ATOM 6567 O O . ARG A 1 823 ? -26.674 21.903 31.180 1.00 88.62 823 ARG A O 1
ATOM 6574 N N . LEU A 1 824 ? -27.138 21.008 29.160 1.00 89.88 824 LEU A N 1
ATOM 6575 C CA . LEU A 1 824 ? -25.817 20.463 28.887 1.00 89.88 824 LEU A CA 1
ATOM 6576 C C . LEU A 1 824 ? -25.253 21.088 27.610 1.00 89.88 824 LEU A C 1
ATOM 6578 O O . LEU A 1 824 ? -25.733 20.809 26.516 1.00 89.88 824 LEU A O 1
ATOM 6582 N N . HIS A 1 825 ? -24.177 21.855 27.764 1.00 89.75 825 HIS A N 1
ATOM 6583 C CA . HIS A 1 825 ? -23.325 22.288 26.661 1.00 89.75 825 HIS A CA 1
ATOM 6584 C C . HIS A 1 825 ? -22.221 21.253 26.428 1.00 89.75 825 HIS A C 1
ATOM 6586 O O . HIS A 1 825 ? -21.495 20.909 27.367 1.00 89.75 825 HIS A O 1
ATOM 6592 N N . CYS A 1 826 ? -22.012 20.815 25.186 1.00 88.00 826 CYS A N 1
ATOM 6593 C CA . CYS A 1 826 ? -20.896 19.939 24.801 1.00 88.00 826 CYS A CA 1
ATOM 6594 C C . CYS A 1 826 ? -20.265 20.418 23.492 1.00 88.00 826 CYS A C 1
ATOM 6596 O O . CYS A 1 826 ? -20.856 20.227 22.439 1.00 88.00 826 CYS A O 1
ATOM 6598 N N . GLY A 1 827 ? -19.071 21.009 23.555 1.00 86.38 827 GLY A N 1
ATOM 6599 C CA . GLY A 1 827 ? -18.364 21.568 22.397 1.00 86.38 827 GLY A CA 1
ATOM 6600 C C . GLY A 1 827 ? -16.850 21.311 22.430 1.00 86.38 827 GLY A C 1
ATOM 6601 O O . GLY A 1 827 ? -16.343 20.655 23.353 1.00 86.38 827 GLY A O 1
ATOM 6602 N N . PRO A 1 828 ? -16.092 21.813 21.438 1.00 77.12 828 PRO A N 1
ATOM 6603 C CA . PRO A 1 828 ? -14.662 21.561 21.296 1.00 77.12 828 PRO A CA 1
ATOM 6604 C C . PRO A 1 828 ? -13.867 22.226 22.432 1.00 77.12 828 PRO A C 1
ATOM 6606 O O . PRO A 1 828 ? -13.532 23.406 22.385 1.00 77.12 828 PRO A O 1
ATOM 6609 N N . GLY A 1 829 ? -13.557 21.444 23.470 1.00 84.50 829 GLY A N 1
ATOM 6610 C CA . GLY A 1 829 ? -12.798 21.887 24.643 1.00 84.50 829 GLY A CA 1
ATOM 6611 C C . GLY A 1 829 ? -13.633 22.283 25.867 1.00 84.50 829 GLY A C 1
ATOM 6612 O O . GLY A 1 829 ? -13.043 22.712 26.861 1.00 84.50 829 GLY A O 1
ATOM 6613 N N . ARG A 1 830 ? -14.970 22.126 25.834 1.00 89.94 830 ARG A N 1
ATOM 6614 C CA . ARG A 1 830 ? -15.868 22.406 26.974 1.00 89.94 830 ARG A CA 1
ATOM 6615 C C . ARG A 1 830 ? -17.066 21.451 27.047 1.00 89.94 830 ARG A C 1
ATOM 6617 O O . ARG A 1 830 ? -17.894 21.428 26.139 1.00 89.94 830 ARG A O 1
ATOM 6624 N N . LEU A 1 831 ? -17.219 20.762 28.179 1.00 92.00 831 LEU A N 1
ATOM 6625 C CA . LEU A 1 831 ? -18.461 20.101 28.601 1.00 92.00 831 LEU A CA 1
ATOM 6626 C C . LEU A 1 831 ? -18.956 20.782 29.879 1.00 92.00 831 LEU A C 1
ATOM 6628 O O . LEU A 1 831 ? -18.205 20.898 30.846 1.00 92.00 831 LEU A O 1
ATOM 6632 N N . GLN A 1 832 ? -20.203 21.247 29.901 1.00 92.25 832 GLN A N 1
ATOM 6633 C CA . GLN A 1 832 ? -20.738 22.019 31.023 1.00 92.25 832 GLN A CA 1
ATOM 6634 C C . GLN A 1 832 ? -22.222 21.714 31.248 1.00 92.25 832 GLN A C 1
ATOM 6636 O O . GLN A 1 832 ? -23.062 22.044 30.418 1.00 92.25 832 GLN A O 1
ATOM 6641 N N . LEU A 1 833 ? -22.534 21.105 32.392 1.00 91.31 833 LEU A N 1
ATOM 6642 C CA . LEU A 1 833 ? -23.890 20.876 32.887 1.00 91.31 833 LEU A CA 1
ATOM 6643 C C . LEU A 1 833 ? -24.247 21.999 33.862 1.00 91.31 833 LEU A C 1
ATOM 6645 O O . LEU A 1 833 ? -23.539 22.196 34.856 1.00 91.31 833 LEU A O 1
ATOM 6649 N N . TYR A 1 834 ? -25.334 22.722 33.613 1.00 90.50 834 TYR A N 1
ATOM 6650 C CA . TYR A 1 834 ? -25.750 23.872 34.416 1.00 90.50 834 TYR A CA 1
ATOM 6651 C C . TYR A 1 834 ? -27.273 23.952 34.572 1.00 90.50 834 TYR A C 1
ATOM 6653 O O . TYR A 1 834 ? -28.032 23.311 33.854 1.00 90.50 834 TYR A O 1
ATOM 6661 N N . ASP A 1 835 ? -27.716 24.723 35.562 1.00 88.38 835 ASP A N 1
ATOM 6662 C CA . ASP A 1 835 ? -29.124 24.860 35.945 1.00 88.38 835 ASP A CA 1
ATOM 6663 C C . ASP A 1 835 ? -29.645 26.235 35.506 1.00 88.38 835 ASP A C 1
ATOM 6665 O O . ASP A 1 835 ? -29.291 27.253 36.114 1.00 88.38 835 ASP A O 1
ATOM 6669 N N . ARG A 1 836 ? -30.433 26.241 34.417 1.00 84.06 836 ARG A N 1
ATOM 6670 C CA . ARG A 1 836 ? -31.001 27.388 33.669 1.00 84.06 836 ARG A CA 1
ATOM 6671 C C . ARG A 1 836 ? -30.000 28.408 33.114 1.00 84.06 836 ARG A C 1
ATOM 6673 O O . ARG A 1 836 ? -30.037 28.719 31.929 1.00 84.06 836 ARG A O 1
ATOM 6680 N N . HIS A 1 837 ? -29.100 28.924 33.946 1.00 84.38 837 HIS A N 1
ATOM 6681 C CA . HIS A 1 837 ? -28.076 29.905 33.589 1.00 84.38 837 HIS A CA 1
ATOM 6682 C C . HIS A 1 837 ? -26.677 29.291 33.676 1.00 84.38 837 HIS A C 1
ATOM 6684 O O . HIS A 1 837 ? -26.336 28.651 34.670 1.00 84.38 837 HIS A O 1
ATOM 6690 N N . ILE A 1 838 ? -25.826 29.560 32.682 1.00 83.62 838 ILE A N 1
ATOM 6691 C CA . ILE A 1 838 ? -24.480 28.968 32.567 1.00 83.62 838 ILE A CA 1
ATOM 6692 C C . ILE A 1 838 ? -23.567 29.247 33.779 1.00 83.62 838 ILE A C 1
ATOM 6694 O O . ILE A 1 838 ? -22.743 28.412 34.161 1.00 83.62 838 ILE A O 1
ATOM 6698 N N . ALA A 1 839 ? -23.771 30.380 34.461 1.00 84.69 839 ALA A N 1
ATOM 6699 C CA . ALA A 1 839 ? -23.086 30.720 35.710 1.00 84.69 839 ALA A CA 1
ATOM 6700 C C . ALA A 1 839 ? -23.411 29.748 36.868 1.00 84.69 839 ALA A C 1
ATOM 6702 O O . ALA A 1 839 ? -22.559 29.488 37.716 1.00 84.69 839 ALA A O 1
ATOM 6703 N N . ASN A 1 840 ? -24.607 29.152 36.884 1.00 88.69 840 ASN A N 1
ATOM 6704 C CA . ASN A 1 840 ? -25.072 28.195 37.894 1.00 88.69 840 ASN A CA 1
ATOM 6705 C C . ASN A 1 840 ? -24.645 26.752 37.540 1.00 88.69 840 ASN A C 1
ATOM 6707 O O . ASN A 1 840 ? -25.445 25.810 37.485 1.00 88.69 840 ASN A O 1
ATOM 6711 N N . SER A 1 841 ? -23.350 26.583 37.271 1.00 88.81 841 SER A N 1
ATOM 6712 C CA . SER A 1 841 ? -22.756 25.308 36.862 1.00 88.81 841 SER A CA 1
ATOM 6713 C C . SER A 1 841 ? -22.911 24.221 37.930 1.00 88.81 841 SER A C 1
ATOM 6715 O O . SER A 1 841 ? -22.749 24.462 39.126 1.00 88.81 841 SER A O 1
ATOM 6717 N N . PHE A 1 842 ? -23.221 23.003 37.492 1.00 89.44 842 PHE A N 1
ATOM 6718 C CA . PHE A 1 842 ? -23.179 21.790 38.307 1.00 89.44 842 PHE A CA 1
ATOM 6719 C C . PHE A 1 842 ? -21.883 21.018 38.054 1.00 89.44 842 PHE A C 1
ATOM 6721 O O . PHE A 1 842 ? -21.140 20.752 38.998 1.00 89.44 842 PHE A O 1
ATOM 6728 N N . ILE A 1 843 ? -21.587 20.714 36.789 1.00 91.00 843 ILE A N 1
ATOM 6729 C CA . ILE A 1 843 ? -20.355 20.043 36.364 1.00 91.00 843 ILE A CA 1
ATOM 6730 C C . ILE A 1 843 ? -19.751 20.872 35.236 1.00 91.00 843 ILE A C 1
ATOM 6732 O O . ILE A 1 843 ? -20.450 21.236 34.295 1.00 91.00 843 ILE A O 1
ATOM 6736 N N . TYR A 1 844 ? -18.460 21.162 35.321 1.00 91.75 844 TYR A N 1
ATOM 6737 C CA . TYR A 1 844 ? -17.691 21.808 34.261 1.00 91.75 844 TYR A CA 1
ATOM 6738 C C . TYR A 1 844 ? -16.437 20.986 33.997 1.00 91.75 844 TYR A C 1
ATOM 6740 O O . TYR A 1 844 ? -15.712 20.681 34.939 1.00 91.75 844 TYR A O 1
ATOM 6748 N N . ILE A 1 845 ? -16.164 20.683 32.732 1.00 91.31 845 ILE A N 1
ATOM 6749 C CA . ILE A 1 845 ? -14.914 20.109 32.239 1.00 91.31 845 ILE A CA 1
ATOM 6750 C C . ILE A 1 845 ? -14.432 21.000 31.098 1.00 91.31 845 ILE A C 1
ATOM 6752 O O . ILE A 1 845 ? -15.193 21.275 30.168 1.00 91.31 845 ILE A O 1
ATOM 6756 N N . GLY A 1 846 ? -13.174 21.428 31.127 1.00 87.81 846 GLY A N 1
ATOM 6757 C CA . GLY A 1 846 ? -12.638 22.244 30.042 1.00 87.81 846 GLY A CA 1
ATOM 6758 C C . GLY A 1 846 ? -11.122 22.291 29.981 1.00 87.81 846 GLY A C 1
ATOM 6759 O O . GLY A 1 846 ? -10.436 21.989 30.960 1.00 87.81 846 GLY A O 1
ATOM 6760 N N . ILE A 1 847 ? -10.621 22.677 28.811 1.00 83.00 847 ILE A N 1
ATOM 6761 C CA . ILE A 1 847 ? -9.189 22.856 28.552 1.00 83.00 847 ILE A CA 1
ATOM 6762 C C . ILE A 1 847 ? -8.707 24.163 29.209 1.00 83.00 847 ILE A C 1
ATOM 6764 O O . ILE A 1 847 ? -9.395 25.183 29.126 1.00 83.00 847 ILE A O 1
ATOM 6768 N N . GLN A 1 848 ? -7.537 24.156 29.856 1.00 69.88 848 GLN A N 1
ATOM 6769 C CA . GLN A 1 848 ? -6.885 25.375 30.360 1.00 69.88 848 GLN A CA 1
ATOM 6770 C C . GLN A 1 848 ? -5.746 25.868 29.448 1.00 69.88 848 GLN A C 1
ATOM 6772 O O . GLN A 1 848 ? -5.130 25.076 28.733 1.00 69.88 848 GLN A O 1
ATOM 6777 N N . PRO A 1 849 ? -5.417 27.176 29.477 1.00 58.16 849 PRO A N 1
ATOM 6778 C CA . PRO A 1 849 ? -4.239 27.704 28.796 1.00 58.16 849 PRO A CA 1
ATOM 6779 C C . PRO A 1 849 ? -2.941 27.043 29.290 1.00 58.16 849 PRO A C 1
ATOM 6781 O O . PRO A 1 849 ? -2.767 26.807 30.487 1.00 58.16 849 PRO A O 1
ATOM 6784 N N . ARG A 1 850 ? -1.995 26.821 28.366 1.00 53.59 850 ARG A N 1
ATOM 6785 C CA . ARG A 1 850 ? -0.756 26.024 28.542 1.00 53.59 850 ARG A CA 1
ATOM 6786 C C . ARG A 1 850 ? 0.150 26.388 29.734 1.00 53.59 850 ARG A C 1
ATOM 6788 O O . ARG A 1 850 ? 1.041 25.614 30.057 1.00 53.59 850 ARG A O 1
ATOM 6795 N N . ALA A 1 851 ? -0.055 27.528 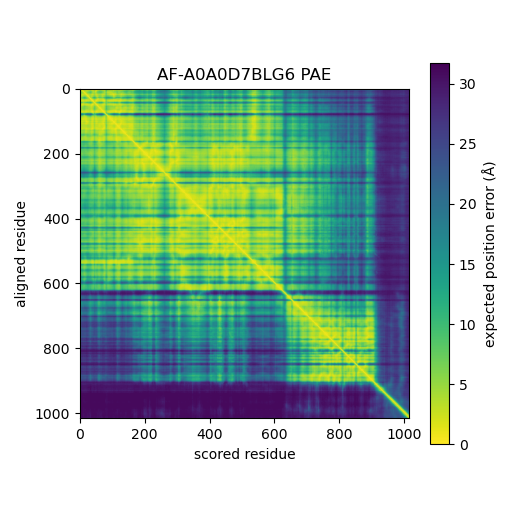30.393 1.00 45.47 851 ALA A N 1
ATOM 6796 C CA . ALA A 1 851 ? 0.748 27.967 31.536 1.00 45.47 851 ALA A CA 1
ATOM 6797 C C . ALA A 1 851 ? 0.490 27.181 32.843 1.00 45.47 851 ALA A C 1
ATOM 6799 O O . ALA A 1 851 ? 1.285 27.286 33.769 1.00 45.47 851 ALA A O 1
ATOM 6800 N N . SER A 1 852 ? -0.607 26.416 32.946 1.00 48.44 852 SER A N 1
ATOM 6801 C CA . SER A 1 852 ? -1.033 25.785 34.212 1.00 48.44 852 SER A CA 1
ATOM 6802 C C . SER A 1 852 ? -0.479 24.372 34.471 1.00 48.44 852 SER A C 1
ATOM 6804 O O . SER A 1 852 ? -0.804 23.789 35.504 1.00 48.44 852 SER A O 1
ATOM 6806 N N . GLY A 1 853 ? 0.278 23.774 33.545 1.00 50.06 853 GLY A N 1
ATOM 6807 C CA . GLY A 1 853 ? 0.830 22.413 33.687 1.00 50.06 853 GLY A CA 1
ATOM 6808 C C . GLY A 1 853 ? -0.179 21.249 33.620 1.00 50.06 853 GLY A C 1
ATOM 6809 O O . GLY A 1 853 ? 0.241 20.102 33.526 1.00 50.06 853 GLY A O 1
ATOM 6810 N N . ALA A 1 854 ? -1.488 21.518 33.619 1.00 52.56 854 ALA A N 1
ATOM 6811 C CA . ALA A 1 854 ? -2.552 20.531 33.430 1.00 52.56 854 ALA A CA 1
ATOM 6812 C C . ALA A 1 854 ? -3.466 20.954 32.272 1.00 52.56 854 ALA A C 1
ATOM 6814 O O . ALA A 1 854 ? -3.954 22.085 32.256 1.00 52.56 854 ALA A O 1
ATOM 6815 N N . GLU A 1 855 ? -3.704 20.056 31.310 1.00 69.19 855 GLU A N 1
ATOM 6816 C CA . GLU A 1 855 ? -4.447 20.400 30.090 1.00 69.19 855 GLU A CA 1
ATOM 6817 C C . GLU A 1 855 ? -5.964 20.460 30.297 1.00 69.19 855 GLU A C 1
ATOM 6819 O O . GLU A 1 855 ? -6.594 21.400 29.819 1.00 69.19 855 GLU A O 1
ATOM 6824 N N . VAL A 1 856 ? -6.556 19.506 31.029 1.00 82.31 856 VAL A N 1
ATOM 6825 C CA . VAL A 1 856 ? -8.010 19.434 31.262 1.00 82.31 856 VAL A CA 1
ATOM 6826 C C . VAL A 1 856 ? -8.324 19.477 32.757 1.00 82.31 856 VAL A C 1
ATOM 6828 O O . VAL A 1 856 ? -7.796 18.692 33.547 1.00 82.31 856 VAL A O 1
ATOM 6831 N N . VAL A 1 857 ? -9.218 20.387 33.149 1.00 87.06 857 VAL A N 1
ATOM 6832 C CA . VAL A 1 857 ? -9.664 20.564 34.540 1.00 87.06 857 VAL A CA 1
ATOM 6833 C C . VAL A 1 857 ? -11.156 20.310 34.699 1.00 87.06 857 VAL A C 1
ATOM 6835 O O . VAL A 1 857 ? -11.927 20.473 33.753 1.00 87.06 857 VAL A O 1
ATOM 6838 N N . THR A 1 858 ? -11.565 19.980 35.924 1.00 90.56 858 THR A N 1
ATOM 6839 C CA . THR A 1 858 ? -12.965 19.801 36.308 1.00 90.56 858 THR A CA 1
ATOM 6840 C C . THR A 1 858 ? -13.364 20.600 37.554 1.00 90.56 858 THR A C 1
ATOM 6842 O O . THR A 1 858 ? -12.571 20.814 38.478 1.00 90.56 858 THR A O 1
ATOM 6845 N N . SER A 1 859 ? -14.624 21.028 37.586 1.00 90.62 859 SER A N 1
ATOM 6846 C CA . SER A 1 859 ? -15.303 21.598 38.753 1.00 90.62 859 SER A CA 1
ATOM 6847 C C . SER A 1 859 ? -16.643 20.898 38.950 1.00 90.62 859 SER A C 1
ATOM 6849 O O . SER A 1 859 ? -17.404 20.753 37.995 1.00 90.62 859 SER A O 1
ATOM 6851 N N . VAL A 1 860 ? -16.956 20.513 40.189 1.00 89.50 860 VAL A N 1
ATOM 6852 C CA . VAL A 1 860 ? -18.206 19.826 40.542 1.00 89.50 860 VAL A CA 1
ATOM 6853 C C . VAL A 1 860 ? -18.823 20.476 41.778 1.00 89.50 860 VAL A C 1
ATOM 6855 O O . VAL A 1 860 ? -18.215 20.530 42.849 1.00 89.50 860 VAL A O 1
ATOM 6858 N N . ALA A 1 861 ? -20.058 20.953 41.638 1.00 87.19 861 ALA A N 1
ATOM 6859 C CA . ALA A 1 861 ? -20.862 21.498 42.724 1.00 87.19 861 ALA A CA 1
ATOM 6860 C C . ALA A 1 861 ? -21.458 20.356 43.568 1.00 87.19 861 ALA A C 1
ATOM 6862 O O . ALA A 1 861 ? -22.622 19.989 43.407 1.00 87.19 861 ALA A O 1
ATOM 6863 N N . LEU A 1 862 ? -20.644 19.776 44.458 1.00 84.19 862 LEU A N 1
ATOM 6864 C CA . LEU A 1 862 ? -20.989 18.605 45.284 1.00 84.19 862 LEU A CA 1
ATOM 6865 C C . LEU A 1 862 ? -22.301 18.760 46.074 1.00 84.19 862 LEU A C 1
ATOM 6867 O O . LEU A 1 862 ? -23.021 17.782 46.261 1.00 84.19 862 LEU A O 1
ATOM 6871 N N . GLN A 1 863 ? -22.656 19.985 46.473 1.00 82.19 863 GLN A N 1
ATOM 6872 C CA . GLN A 1 863 ? -23.915 20.292 47.157 1.00 82.19 863 GLN A CA 1
ATOM 6873 C C . GLN A 1 863 ? -25.168 19.986 46.319 1.00 82.19 863 GLN A C 1
ATOM 6875 O O . GLN A 1 863 ? -26.233 19.758 46.883 1.00 82.19 863 GLN A O 1
ATOM 6880 N N . LYS A 1 864 ? -25.051 19.958 44.982 1.00 79.88 864 LYS A N 1
ATOM 6881 C CA . LYS A 1 864 ? -26.133 19.546 44.071 1.00 79.88 864 LYS A CA 1
ATOM 6882 C C . LYS A 1 864 ? -26.275 18.018 43.973 1.00 79.88 864 LYS A C 1
ATOM 6884 O O . LYS A 1 864 ? -27.299 17.549 43.485 1.00 79.88 864 LYS A O 1
ATOM 6889 N N . ILE A 1 865 ? -25.278 17.259 44.448 1.00 78.25 865 ILE A N 1
ATOM 6890 C CA . ILE A 1 865 ? -25.327 15.795 44.569 1.00 78.25 865 ILE A CA 1
ATOM 6891 C C . ILE A 1 865 ? -25.979 15.416 45.906 1.00 78.25 865 ILE A C 1
ATOM 6893 O O . ILE A 1 865 ? -27.075 14.868 45.919 1.00 78.25 865 ILE A O 1
ATOM 6897 N N . SER A 1 866 ? -25.308 15.716 47.024 1.00 78.56 866 SER A N 1
ATOM 6898 C CA . SER A 1 866 ? -25.787 15.458 48.389 1.00 78.56 866 SER A CA 1
ATOM 6899 C C . SER A 1 866 ? -24.950 16.247 49.401 1.00 78.56 866 SER A C 1
ATOM 6901 O O . SER A 1 866 ? -23.737 16.418 49.228 1.00 78.56 866 SER A O 1
ATOM 6903 N N . LYS A 1 867 ? -25.575 16.698 50.496 1.00 76.56 867 LYS A N 1
ATOM 6904 C CA . LYS A 1 867 ? -24.887 17.418 51.583 1.00 76.56 867 LYS A CA 1
ATOM 6905 C C . LYS A 1 867 ? -23.810 16.548 52.246 1.00 76.56 867 LYS A C 1
ATOM 6907 O O . LYS A 1 867 ? -22.754 17.063 52.605 1.00 76.56 867 LYS A O 1
ATOM 6912 N N . GLN A 1 868 ? -24.031 15.234 52.343 1.00 74.56 868 GLN A N 1
ATOM 6913 C CA . GLN A 1 868 ? -23.051 14.304 52.914 1.00 74.56 868 GLN A CA 1
ATOM 6914 C C . GLN A 1 868 ? -21.801 14.172 52.030 1.00 74.56 868 GLN A C 1
ATOM 6916 O O . GLN A 1 868 ? -20.682 14.166 52.535 1.00 74.56 868 GLN A O 1
ATOM 6921 N N . VAL A 1 869 ? -21.982 14.127 50.705 1.00 77.50 869 VAL A N 1
ATOM 6922 C CA . VAL A 1 869 ? -20.873 14.081 49.735 1.00 77.50 869 VAL A CA 1
ATOM 6923 C C . VAL A 1 869 ? -20.047 15.368 49.802 1.00 77.50 869 VAL A C 1
ATOM 6925 O O . VAL A 1 869 ? -18.819 15.308 49.819 1.00 77.50 869 VAL A O 1
ATOM 6928 N N . GLN A 1 870 ? -20.699 16.529 49.918 1.00 81.69 870 GLN A N 1
ATOM 6929 C CA . GLN A 1 870 ? -20.003 17.802 50.116 1.00 81.69 870 GLN A CA 1
ATOM 6930 C C . GLN A 1 870 ? -19.181 17.824 51.416 1.00 81.69 870 GLN A C 1
ATOM 6932 O O . GLN A 1 870 ? -18.037 18.268 51.392 1.00 81.69 870 GLN A O 1
ATOM 6937 N N . LEU A 1 871 ? -19.731 17.338 52.533 1.00 80.81 871 LEU A N 1
ATOM 6938 C CA . LEU A 1 871 ? -19.022 17.297 53.819 1.00 80.81 871 LEU A CA 1
ATOM 6939 C C . LEU A 1 871 ? -17.813 16.351 53.794 1.00 80.81 871 LEU A C 1
ATOM 6941 O O . LEU A 1 871 ? -16.757 16.709 54.307 1.00 80.81 871 LEU A O 1
ATOM 6945 N N . ASN A 1 872 ? -17.946 15.180 53.166 1.00 77.25 872 ASN A N 1
ATOM 6946 C CA . ASN A 1 872 ? -16.882 14.174 53.121 1.00 77.25 872 ASN A CA 1
ATOM 6947 C C . ASN A 1 872 ? -15.730 14.541 52.160 1.00 77.25 872 ASN A C 1
ATOM 6949 O O . ASN A 1 872 ? -14.598 14.128 52.390 1.00 77.25 872 ASN A O 1
ATOM 6953 N N . ILE A 1 873 ? -16.007 15.273 51.072 1.00 80.19 873 ILE A N 1
ATOM 6954 C CA . ILE A 1 873 ? -15.050 15.519 49.966 1.00 80.19 873 ILE A CA 1
ATOM 6955 C C . ILE A 1 873 ? -14.600 16.995 49.898 1.00 80.19 873 ILE A C 1
ATOM 6957 O O . ILE A 1 873 ? -13.576 17.331 49.296 1.00 80.19 873 ILE A O 1
ATOM 6961 N N . GLY A 1 874 ? -15.341 17.909 50.528 1.00 83.00 874 GLY A N 1
ATOM 6962 C CA . GLY A 1 874 ? -15.023 19.334 50.587 1.00 83.00 874 GLY A CA 1
ATOM 6963 C C . GLY A 1 874 ? -15.375 20.081 49.299 1.00 83.00 874 GLY A C 1
ATOM 6964 O O . GLY A 1 874 ? -16.526 20.470 49.087 1.00 83.00 874 GLY A O 1
ATOM 6965 N N . ARG A 1 875 ? -14.377 20.353 48.445 1.00 82.94 875 ARG A N 1
ATOM 6966 C CA . ARG A 1 875 ? -14.536 21.199 47.245 1.00 82.94 875 ARG A CA 1
ATOM 6967 C C . ARG A 1 875 ? -13.771 20.654 46.038 1.00 82.94 875 ARG A C 1
ATOM 6969 O O . ARG A 1 875 ? -12.556 20.476 46.081 1.00 82.94 875 ARG A O 1
ATOM 6976 N N . VAL A 1 876 ? -14.479 20.501 44.919 1.00 84.00 876 VAL A N 1
ATOM 6977 C CA . VAL A 1 876 ? -13.911 20.169 43.603 1.00 84.00 876 VAL A CA 1
ATOM 6978 C C . VAL A 1 876 ? -14.076 21.387 42.695 1.00 84.00 876 VAL A C 1
ATOM 6980 O O . VAL A 1 876 ? -15.157 21.644 42.171 1.00 84.00 876 VAL A O 1
ATOM 6983 N N . ASN A 1 877 ? -13.020 22.188 42.548 1.00 87.31 877 ASN A N 1
ATOM 6984 C CA . ASN A 1 877 ? -13.032 23.407 41.737 1.00 87.31 877 ASN A CA 1
ATOM 6985 C C . ASN A 1 877 ? -11.709 23.553 40.982 1.00 87.31 877 ASN A C 1
ATOM 6987 O O . ASN A 1 877 ? -10.669 23.691 41.622 1.00 87.31 877 ASN A O 1
ATOM 6991 N N . LYS A 1 878 ? -11.763 23.530 39.645 1.00 84.50 878 LYS A N 1
ATOM 6992 C CA . LYS A 1 878 ? -10.608 23.542 38.733 1.00 84.50 878 LYS A CA 1
ATOM 6993 C C . LYS A 1 878 ? -9.534 22.501 39.095 1.00 84.50 878 LYS A C 1
ATOM 6995 O O . LYS A 1 878 ? -8.353 22.737 38.854 1.00 84.50 878 LYS A O 1
ATOM 7000 N N . LYS A 1 879 ? -9.931 21.354 39.665 1.00 85.44 879 LYS A N 1
ATOM 7001 C CA . LYS A 1 879 ? -9.002 20.241 39.915 1.00 85.44 879 LYS A CA 1
ATOM 7002 C C . LYS A 1 879 ? -8.555 19.659 38.566 1.00 85.44 879 LYS A C 1
ATOM 7004 O O . LYS A 1 879 ? -9.399 19.557 37.671 1.00 85.44 879 LYS A O 1
ATOM 7009 N N . PRO A 1 880 ? -7.280 19.276 38.392 1.00 83.38 880 PRO A N 1
ATOM 7010 C CA . PRO A 1 880 ? -6.868 18.509 37.221 1.00 83.38 880 PRO A CA 1
ATOM 7011 C C . PRO A 1 880 ? -7.624 17.175 37.191 1.00 83.38 880 PRO A C 1
ATOM 7013 O O . PRO A 1 880 ? -7.910 16.595 38.240 1.00 83.38 880 PRO A O 1
ATOM 7016 N N . LEU A 1 881 ? -7.967 16.694 35.998 1.00 82.62 881 LEU A N 1
ATOM 7017 C CA . LEU A 1 881 ? -8.489 15.338 35.846 1.00 82.62 881 LEU A CA 1
ATOM 7018 C C . LEU A 1 881 ? -7.348 14.328 35.950 1.00 82.62 881 LEU A C 1
ATOM 7020 O O . LEU A 1 881 ? -6.362 14.452 35.231 1.00 82.62 881 LEU A O 1
ATOM 7024 N N . THR A 1 882 ? -7.489 13.337 36.832 1.00 84.50 882 THR A N 1
ATOM 7025 C CA . THR A 1 882 ? -6.525 12.232 36.928 1.00 84.50 882 THR A CA 1
ATOM 7026 C C . THR A 1 882 ? -6.812 11.202 35.845 1.00 84.50 882 THR A C 1
ATOM 7028 O O . THR A 1 882 ? -5.926 10.835 35.083 1.00 84.50 882 THR A O 1
ATOM 7031 N N . GLU A 1 883 ? -8.068 10.760 35.763 1.00 88.00 883 GLU A N 1
ATOM 7032 C CA . GLU A 1 883 ? -8.498 9.696 34.860 1.00 88.00 883 GLU A CA 1
ATOM 7033 C C . GLU A 1 883 ? -9.929 9.950 34.372 1.00 88.00 883 GLU A C 1
ATOM 7035 O O . GLU A 1 883 ? -10.771 10.495 35.097 1.00 88.00 883 GLU A O 1
ATOM 7040 N N . ILE A 1 884 ? -10.207 9.564 33.128 1.00 90.75 884 ILE A N 1
ATOM 7041 C CA . ILE A 1 884 ? -11.506 9.756 32.484 1.00 90.75 884 ILE A CA 1
ATOM 7042 C C . ILE A 1 884 ? -11.750 8.656 31.443 1.00 90.75 884 ILE A C 1
ATOM 7044 O O . ILE A 1 884 ? -10.908 8.400 30.581 1.00 90.75 884 ILE A O 1
ATOM 7048 N N . GLU A 1 885 ? -12.914 8.012 31.512 1.00 93.06 885 GLU A N 1
ATOM 7049 C CA . GLU A 1 885 ? -13.336 6.956 30.585 1.00 93.06 885 GLU A CA 1
ATOM 7050 C C . GLU A 1 885 ? -14.711 7.269 29.995 1.00 93.06 885 GLU A C 1
ATOM 7052 O O . GLU A 1 885 ? -15.588 7.823 30.657 1.00 93.06 885 GLU A O 1
ATOM 7057 N N . LEU A 1 886 ? -14.918 6.893 28.737 1.00 92.69 886 LEU A N 1
ATOM 7058 C CA . LEU A 1 886 ? -16.169 7.115 28.020 1.00 92.69 886 LEU A CA 1
ATOM 7059 C C . LEU A 1 886 ? -16.669 5.791 27.459 1.00 92.69 886 LEU A C 1
ATOM 7061 O O . LEU A 1 886 ? -15.973 5.123 26.692 1.00 92.69 886 LEU A O 1
ATOM 7065 N N . HIS A 1 887 ? -17.888 5.426 27.834 1.00 93.00 887 HIS A N 1
ATOM 7066 C CA . HIS A 1 887 ? -18.526 4.168 27.480 1.00 93.00 887 HIS A CA 1
ATOM 7067 C C . HIS A 1 887 ? -19.826 4.413 26.708 1.00 93.00 887 HIS A C 1
ATOM 7069 O O . HIS A 1 887 ? -20.552 5.366 26.991 1.00 93.00 887 HIS A O 1
ATOM 7075 N N . VAL A 1 888 ? -20.134 3.553 25.737 1.00 92.50 888 VAL A N 1
ATOM 7076 C CA . VAL A 1 888 ? -21.288 3.694 24.833 1.00 92.50 888 VAL A CA 1
ATOM 7077 C C . VAL A 1 888 ? -21.980 2.356 24.573 1.00 92.50 888 VAL A C 1
ATOM 7079 O O . VAL A 1 888 ? -21.339 1.302 24.539 1.00 92.50 888 VAL A O 1
ATOM 7082 N N . VAL A 1 889 ? -23.296 2.399 24.360 1.00 90.25 889 VAL A N 1
ATOM 7083 C CA . VAL A 1 889 ? -24.101 1.243 23.926 1.00 90.25 889 VAL A CA 1
ATOM 7084 C C . VAL A 1 889 ? -24.427 1.401 22.443 1.00 90.25 889 VAL A C 1
ATOM 7086 O O . VAL A 1 889 ? -24.765 2.492 21.992 1.00 90.25 889 VAL A O 1
ATOM 7089 N N . SER A 1 890 ? -24.315 0.324 21.662 1.00 86.50 890 SER A N 1
ATOM 7090 C CA . SER A 1 890 ? -24.591 0.381 20.222 1.00 86.50 890 SER A CA 1
ATOM 7091 C C . SER A 1 890 ? -26.073 0.639 19.943 1.00 86.50 890 SER A C 1
ATOM 7093 O O . SER A 1 890 ? -26.907 -0.160 20.355 1.00 86.50 890 SER A O 1
ATOM 7095 N N . ASN A 1 891 ? -26.382 1.647 19.115 1.00 85.38 891 ASN A N 1
ATOM 7096 C CA . ASN A 1 891 ? -27.752 1.995 18.692 1.00 85.38 891 ASN A CA 1
ATOM 7097 C C . ASN A 1 891 ? -28.540 0.852 18.006 1.00 85.38 891 ASN A C 1
ATOM 7099 O O . ASN A 1 891 ? -29.717 1.019 17.700 1.00 85.38 891 ASN A O 1
ATOM 7103 N N . ARG A 1 892 ? -27.899 -0.285 17.699 1.00 81.69 892 ARG A N 1
ATOM 7104 C CA . ARG A 1 892 ? -28.542 -1.486 17.134 1.00 81.69 892 ARG A CA 1
ATOM 7105 C C . ARG A 1 892 ? -28.973 -2.507 18.194 1.00 81.69 892 ARG A C 1
ATOM 7107 O O . ARG A 1 892 ? -29.631 -3.480 17.839 1.00 81.69 892 ARG A O 1
ATOM 7114 N N . ASP A 1 893 ? -28.578 -2.333 19.454 1.00 83.50 893 ASP A N 1
ATOM 7115 C CA . ASP A 1 893 ? -28.806 -3.299 20.531 1.00 83.50 893 ASP A CA 1
ATOM 7116 C C . ASP A 1 893 ? -29.969 -2.852 21.430 1.00 83.50 893 ASP A C 1
ATOM 7118 O O . ASP A 1 893 ? -29.792 -2.198 22.457 1.00 83.50 893 ASP A O 1
ATOM 7122 N N . THR A 1 894 ? -31.188 -3.194 21.009 1.00 84.06 894 THR A N 1
ATOM 7123 C CA . THR A 1 894 ? -32.436 -2.795 21.683 1.00 84.06 894 THR A CA 1
ATOM 7124 C C . THR A 1 894 ? -32.534 -3.305 23.121 1.00 84.06 894 THR A C 1
ATOM 7126 O O . THR A 1 894 ? -33.029 -2.588 23.986 1.00 84.06 894 THR A O 1
ATOM 7129 N N . ILE A 1 895 ? -32.013 -4.505 23.396 1.00 85.06 895 ILE A N 1
ATOM 7130 C CA . ILE A 1 895 ? -31.992 -5.105 24.739 1.00 85.06 895 ILE A CA 1
ATOM 7131 C C . ILE A 1 895 ? -31.089 -4.283 25.663 1.00 85.06 895 ILE A C 1
ATOM 7133 O O . ILE A 1 895 ? -31.483 -3.923 26.769 1.00 85.06 895 ILE A O 1
ATOM 7137 N N . SER A 1 896 ? -29.888 -3.929 25.201 1.00 86.81 896 SER A N 1
ATOM 7138 C CA . SER A 1 896 ? -28.963 -3.122 26.003 1.00 86.81 896 SER A CA 1
ATOM 7139 C C . SER A 1 896 ? -29.452 -1.679 26.167 1.00 86.81 896 SER A C 1
ATOM 7141 O O . SER A 1 896 ? -29.189 -1.068 27.196 1.00 86.81 896 SER A O 1
ATOM 7143 N N . HIS A 1 897 ? -30.216 -1.135 25.214 1.00 87.50 897 HIS A N 1
ATOM 7144 C CA . HIS A 1 897 ? -30.909 0.143 25.413 1.00 87.50 897 HIS A CA 1
ATOM 7145 C C . HIS A 1 897 ? -31.919 0.070 26.563 1.00 87.50 897 HIS A C 1
ATOM 7147 O O . HIS A 1 897 ? -31.850 0.897 27.466 1.00 87.50 897 HIS A O 1
ATOM 7153 N N . GLN A 1 898 ? -32.788 -0.947 26.579 1.00 85.00 898 GLN A N 1
ATOM 7154 C CA . GLN A 1 898 ? -33.755 -1.152 27.665 1.00 85.00 898 GLN A CA 1
ATOM 7155 C C . GLN A 1 898 ? -33.055 -1.311 29.023 1.00 85.00 898 GLN A C 1
ATOM 7157 O O . GLN A 1 898 ? -33.419 -0.636 29.980 1.00 85.00 898 GLN A O 1
ATOM 7162 N N . LEU A 1 899 ? -31.998 -2.129 29.098 1.00 83.25 899 LEU A N 1
ATOM 7163 C CA . LEU A 1 899 ? -31.223 -2.321 30.333 1.00 83.25 899 LEU A CA 1
ATOM 7164 C C . LEU A 1 899 ? -30.543 -1.036 30.839 1.00 83.25 899 LEU A C 1
ATOM 7166 O O . LEU A 1 899 ? -30.436 -0.852 32.047 1.00 83.25 899 LEU A O 1
ATOM 7170 N N . PHE A 1 900 ? -30.095 -0.156 29.939 1.00 86.19 900 PHE A N 1
ATOM 7171 C CA . PHE A 1 900 ? -29.545 1.156 30.298 1.00 86.19 900 PHE A CA 1
ATOM 7172 C C . PHE A 1 900 ? -30.645 2.117 30.775 1.00 86.19 900 PHE A C 1
ATOM 7174 O O . PHE A 1 900 ? -30.439 2.874 31.722 1.00 86.19 900 PHE A O 1
ATOM 7181 N N . ASP A 1 901 ? -31.810 2.103 30.124 1.00 85.69 901 ASP A N 1
ATOM 7182 C CA . ASP A 1 901 ? -32.909 3.026 30.424 1.00 85.69 901 ASP A CA 1
ATOM 7183 C C . ASP A 1 901 ? -33.551 2.758 31.797 1.00 85.69 901 ASP A C 1
ATOM 7185 O O . ASP A 1 901 ? -33.959 3.712 32.460 1.00 85.69 901 ASP A O 1
ATOM 7189 N N . LEU A 1 902 ? -33.513 1.512 32.294 1.00 79.94 902 LEU A N 1
ATOM 7190 C CA . LEU A 1 902 ? -33.936 1.156 33.660 1.00 79.94 902 LEU A CA 1
ATOM 7191 C C . LEU A 1 902 ? -33.241 1.987 34.760 1.00 79.94 902 LEU A C 1
ATOM 7193 O O . LEU A 1 902 ? -33.839 2.224 35.812 1.00 79.94 902 LEU A O 1
ATOM 7197 N N . TRP A 1 903 ? -32.014 2.478 34.532 1.00 73.56 903 TRP A N 1
ATOM 7198 C CA . TRP A 1 903 ? -31.290 3.348 35.479 1.00 73.56 903 TRP A CA 1
ATOM 7199 C C . TRP A 1 903 ? -31.899 4.750 35.639 1.00 73.56 903 TRP A C 1
ATOM 7201 O O . TRP A 1 903 ? -31.552 5.464 36.578 1.00 73.56 903 TRP A O 1
ATOM 7211 N N . PHE A 1 904 ? -32.797 5.149 34.736 1.00 75.00 904 PHE A N 1
ATOM 7212 C CA . PHE A 1 904 ? -33.551 6.404 34.807 1.00 75.00 904 PHE A CA 1
ATOM 7213 C C . PHE A 1 904 ? -34.940 6.205 35.428 1.00 75.00 904 PHE A C 1
ATOM 7215 O O . PHE A 1 904 ? -35.576 7.180 35.813 1.00 75.00 904 PHE A O 1
ATOM 7222 N N . GLU A 1 905 ? -35.404 4.956 35.521 1.00 68.25 905 GLU A N 1
ATOM 7223 C CA . GLU A 1 905 ? -36.692 4.583 36.116 1.00 68.25 905 GLU A CA 1
ATOM 7224 C C . GLU A 1 905 ? -36.555 4.234 37.607 1.00 68.25 905 GLU A C 1
ATOM 7226 O O . GLU A 1 905 ? -37.465 4.488 38.390 1.00 68.25 905 GLU A O 1
ATOM 7231 N N . HIS A 1 906 ? -35.400 3.697 38.018 1.00 59.72 906 HIS A N 1
ATOM 7232 C CA . HIS A 1 906 ? -35.127 3.271 39.392 1.00 59.72 906 HIS A CA 1
ATOM 7233 C C . HIS A 1 906 ? -34.007 4.108 40.027 1.00 59.72 906 HIS A C 1
ATOM 7235 O O . HIS A 1 906 ? -32.851 3.685 40.075 1.00 59.72 906 HIS A O 1
ATOM 7241 N N . VAL A 1 907 ? -34.343 5.293 40.548 1.00 55.25 907 VAL A N 1
ATOM 7242 C CA . VAL A 1 907 ? -33.415 6.103 41.357 1.00 55.25 907 VAL A CA 1
ATOM 7243 C C . VAL A 1 907 ? -33.483 5.645 42.822 1.00 55.25 907 VAL A C 1
ATOM 7245 O O . VAL A 1 907 ? -34.549 5.756 43.428 1.00 55.25 907 VAL A O 1
ATOM 7248 N N . PRO A 1 908 ? -32.381 5.168 43.437 1.00 51.84 908 PRO A N 1
ATOM 7249 C CA . PRO A 1 908 ? -32.363 4.856 44.863 1.00 51.84 908 PRO A CA 1
ATOM 7250 C C . PRO A 1 908 ? -32.610 6.115 45.704 1.00 51.84 908 PRO A C 1
ATOM 7252 O O . PRO A 1 908 ? -31.830 7.067 45.654 1.00 51.84 908 PRO A O 1
ATOM 7255 N N . THR A 1 909 ? -33.683 6.118 46.491 1.00 51.22 909 THR A N 1
ATOM 7256 C CA . THR A 1 909 ? -33.978 7.176 47.464 1.00 51.22 909 THR A CA 1
ATOM 7257 C C . THR A 1 909 ? -33.051 7.067 48.677 1.00 51.22 909 THR A C 1
ATOM 7259 O O . THR A 1 909 ? -32.769 5.967 49.151 1.00 51.22 909 THR A O 1
ATOM 7262 N N . GLU A 1 910 ? -32.605 8.202 49.234 1.00 47.78 910 GLU A N 1
ATOM 7263 C CA . GLU A 1 910 ? -31.838 8.211 50.498 1.00 47.78 910 GLU A CA 1
ATOM 7264 C C . GLU A 1 910 ? -32.692 7.700 51.690 1.00 47.78 910 GLU A C 1
ATOM 7266 O O . GLU A 1 910 ? -32.154 7.233 52.695 1.00 47.78 910 GLU A O 1
ATOM 7271 N N . GLU A 1 911 ? -34.026 7.694 51.559 1.00 48.56 911 GLU A N 1
ATOM 7272 C CA . GLU A 1 911 ? -34.952 7.054 52.498 1.00 48.56 911 GLU A CA 1
ATOM 7273 C C . GLU A 1 911 ? -34.894 5.518 52.420 1.00 48.56 911 GLU A C 1
ATOM 7275 O O . GLU A 1 911 ? -35.613 4.872 51.653 1.00 48.56 911 GLU A O 1
ATOM 7280 N N . ARG A 1 912 ? -34.078 4.904 53.288 1.00 46.34 912 ARG A N 1
ATOM 7281 C CA . ARG A 1 912 ? -34.200 3.475 53.628 1.00 46.34 912 ARG A CA 1
ATOM 7282 C C . ARG A 1 912 ? -35.411 3.254 54.545 1.00 46.34 912 ARG A C 1
ATOM 7284 O O . ARG A 1 912 ? -35.254 3.143 55.763 1.00 46.34 912 ARG A O 1
ATOM 7291 N N . ILE A 1 913 ? -36.606 3.133 53.961 1.00 55.09 913 ILE A N 1
ATOM 7292 C CA . ILE A 1 913 ? -37.789 2.622 54.674 1.00 55.09 913 ILE A CA 1
ATOM 7293 C C . ILE A 1 913 ? -37.476 1.195 55.144 1.00 55.09 913 ILE A C 1
ATOM 7295 O O . ILE A 1 913 ? -37.163 0.308 54.345 1.00 55.09 913 ILE A O 1
ATOM 7299 N N . ARG A 1 914 ? -37.513 0.963 56.458 1.00 50.88 914 ARG A N 1
ATOM 7300 C CA . ARG A 1 914 ? -37.276 -0.368 57.028 1.00 50.88 914 ARG A CA 1
ATOM 7301 C C . ARG A 1 914 ? -38.512 -1.231 56.774 1.00 50.88 914 A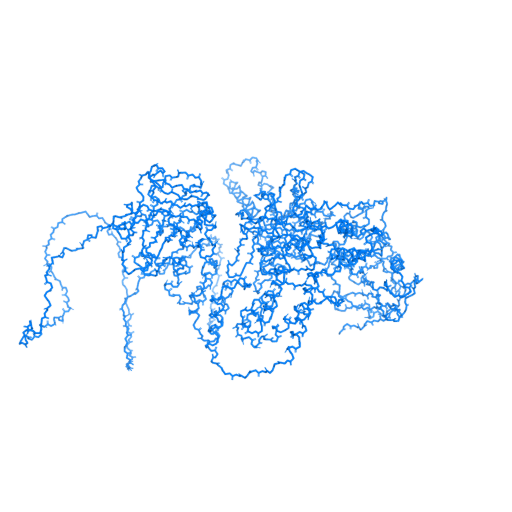RG A C 1
ATOM 7303 O O . ARG A 1 914 ? -39.625 -0.779 57.001 1.00 50.88 914 ARG A O 1
ATOM 7310 N N . ARG A 1 915 ? -38.331 -2.496 56.365 1.00 55.84 915 ARG A N 1
ATOM 7311 C CA . ARG A 1 915 ? -39.456 -3.449 56.211 1.00 55.84 915 ARG A CA 1
ATOM 7312 C C . ARG A 1 915 ? -40.226 -3.705 57.514 1.00 55.84 915 ARG A C 1
ATOM 7314 O O . ARG A 1 915 ? -41.364 -4.147 57.448 1.00 55.84 915 ARG A O 1
ATOM 7321 N N . PHE A 1 916 ? -39.596 -3.447 58.659 1.00 57.69 916 PHE A N 1
ATOM 7322 C CA . PHE A 1 916 ? -40.181 -3.533 59.992 1.00 57.69 916 PHE A CA 1
ATOM 7323 C C . PHE A 1 916 ? -39.551 -2.461 60.882 1.00 57.69 916 PHE A C 1
ATOM 7325 O O . PHE A 1 916 ? -38.333 -2.242 60.809 1.00 57.69 916 PHE A O 1
ATOM 7332 N N . ASP A 1 917 ? -40.343 -1.855 61.762 1.00 54.25 917 ASP A N 1
ATOM 7333 C CA . ASP A 1 917 ? -39.805 -1.034 62.838 1.00 54.25 917 ASP A CA 1
ATOM 7334 C C . ASP A 1 917 ? -39.057 -1.920 63.837 1.00 54.25 917 ASP A C 1
ATOM 7336 O O . ASP A 1 917 ? -39.604 -2.838 64.446 1.00 54.25 917 ASP A O 1
ATOM 7340 N N . ARG A 1 918 ? -37.754 -1.661 63.978 1.00 49.22 918 ARG A N 1
ATOM 7341 C CA . ARG A 1 918 ? -36.940 -2.262 65.034 1.00 49.22 918 ARG A CA 1
ATOM 7342 C C . ARG A 1 918 ? -37.048 -1.397 66.277 1.00 49.22 918 ARG A C 1
ATOM 7344 O O . ARG A 1 918 ? -36.362 -0.378 66.355 1.00 49.22 918 ARG A O 1
ATOM 7351 N N . ASP A 1 919 ? -37.812 -1.873 67.253 1.00 57.72 919 ASP A N 1
ATOM 7352 C CA . ASP A 1 919 ? -37.648 -1.448 68.640 1.00 57.72 919 ASP A CA 1
ATOM 7353 C C . ASP A 1 919 ? -36.183 -1.670 69.061 1.00 57.72 919 ASP A C 1
ATOM 7355 O O . ASP A 1 919 ? -35.677 -2.799 68.952 1.00 57.72 919 ASP A O 1
ATOM 7359 N N . PRO A 1 920 ? -35.464 -0.632 69.523 1.00 49.38 920 PRO A N 1
ATOM 7360 C CA . PRO A 1 920 ? -34.081 -0.760 69.955 1.00 49.38 920 PRO A CA 1
ATOM 7361 C C . PRO A 1 920 ? -34.018 -1.443 71.328 1.00 49.38 920 PRO A C 1
ATOM 7363 O O . PRO A 1 920 ? -33.820 -0.799 72.357 1.00 49.38 920 PRO A O 1
ATOM 7366 N N . ARG A 1 921 ? -34.151 -2.775 71.353 1.00 51.09 921 ARG A N 1
ATOM 7367 C CA . ARG A 1 921 ? -33.841 -3.559 72.556 1.00 51.09 921 ARG A CA 1
ATOM 7368 C C . ARG A 1 921 ? -32.341 -3.422 72.860 1.00 51.09 921 ARG A C 1
ATOM 7370 O O . ARG A 1 921 ? -31.532 -3.726 71.978 1.00 51.09 921 ARG A O 1
ATOM 7377 N N . PRO A 1 922 ? -31.941 -2.982 74.068 1.00 48.28 922 PRO A N 1
ATOM 7378 C CA . PRO A 1 922 ? -30.533 -2.864 74.419 1.00 48.28 922 PRO A CA 1
ATOM 7379 C C . PRO A 1 922 ? -29.882 -4.250 74.407 1.00 48.28 922 PRO A C 1
ATOM 7381 O O . PRO A 1 922 ? -30.297 -5.155 75.131 1.00 48.28 922 PRO A O 1
ATOM 7384 N N . TYR A 1 923 ? -28.853 -4.420 73.576 1.00 52.59 923 TYR A N 1
ATOM 7385 C CA . TYR A 1 923 ? -28.088 -5.661 73.512 1.00 52.59 923 TYR A CA 1
ATOM 7386 C C . TYR A 1 923 ? -27.221 -5.793 74.768 1.00 52.59 923 TYR A C 1
ATOM 7388 O O . TYR A 1 923 ? -26.119 -5.244 74.847 1.00 52.59 923 TYR A O 1
ATOM 7396 N N . ARG A 1 924 ? -27.723 -6.522 75.766 1.00 53.03 924 ARG A N 1
ATOM 7397 C CA . ARG A 1 924 ? -26.930 -6.946 76.920 1.00 53.03 924 ARG A CA 1
ATOM 7398 C C . ARG A 1 924 ? -26.056 -8.121 76.473 1.00 53.03 924 ARG A C 1
ATOM 7400 O O . ARG A 1 924 ? -26.578 -9.146 76.046 1.00 53.03 924 ARG A O 1
ATOM 7407 N N . ARG A 1 925 ? -24.728 -7.976 76.544 1.00 43.53 925 ARG A N 1
ATOM 7408 C CA . ARG A 1 925 ? -23.825 -9.132 76.424 1.00 43.53 925 ARG A CA 1
ATOM 7409 C C . ARG A 1 925 ? -24.088 -10.041 77.622 1.00 43.53 925 ARG A C 1
ATOM 7411 O O . ARG A 1 925 ? -23.842 -9.606 78.743 1.00 43.53 925 ARG A O 1
ATOM 7418 N N . PHE A 1 926 ? -24.559 -11.257 77.369 1.00 51.28 926 PHE A N 1
ATOM 7419 C CA . PHE A 1 926 ? -24.644 -12.293 78.391 1.00 51.28 926 PHE A CA 1
ATOM 7420 C C . PHE A 1 926 ? -23.230 -12.636 78.878 1.00 51.28 926 PHE A C 1
ATOM 7422 O O . PHE A 1 926 ? -22.338 -12.943 78.084 1.00 51.28 926 PHE A O 1
ATOM 7429 N N . SER A 1 927 ? -23.031 -12.519 80.184 1.00 63.25 927 SER A N 1
ATOM 7430 C CA . SER A 1 927 ? -21.886 -13.035 80.924 1.00 63.25 927 SER A CA 1
ATOM 7431 C C . SER A 1 927 ? -22.071 -14.532 81.190 1.00 63.25 927 SER A C 1
ATOM 7433 O O . SER A 1 927 ? -23.192 -15.035 81.169 1.00 63.25 927 SER A O 1
ATOM 7435 N N . LEU A 1 928 ? -20.996 -15.242 81.545 1.00 56.56 928 LEU A N 1
ATOM 7436 C CA . LEU A 1 928 ? -21.086 -16.610 82.087 1.00 56.56 928 LEU A CA 1
ATOM 7437 C C . LEU A 1 928 ? -21.951 -16.691 83.363 1.00 56.56 928 LEU A C 1
ATOM 7439 O O . LEU A 1 928 ? -22.455 -17.761 83.688 1.00 56.56 928 LEU A O 1
ATOM 7443 N N . ASN A 1 929 ? -22.147 -15.557 84.046 1.00 59.50 929 ASN A N 1
ATOM 7444 C CA . ASN A 1 929 ? -23.012 -15.423 85.220 1.00 59.50 929 ASN A CA 1
ATOM 7445 C C . ASN A 1 929 ? -24.505 -15.244 84.875 1.00 59.50 929 ASN A C 1
ATOM 7447 O O . ASN A 1 929 ? -25.327 -15.272 85.784 1.00 59.50 929 ASN A O 1
ATOM 7451 N N . ASP A 1 930 ? -24.855 -15.015 83.603 1.00 60.38 930 ASP A N 1
ATOM 7452 C CA . ASP A 1 930 ? -26.245 -14.845 83.144 1.00 60.38 930 ASP A CA 1
ATOM 7453 C C . ASP A 1 930 ? -26.836 -16.160 82.574 1.00 60.38 930 ASP A C 1
ATOM 7455 O O . ASP A 1 930 ? -27.898 -16.142 81.952 1.00 60.38 930 ASP A O 1
ATOM 7459 N N . ILE A 1 931 ? -26.138 -17.290 82.748 1.00 57.59 931 ILE A N 1
ATOM 7460 C CA . ILE A 1 931 ? -26.568 -18.639 82.350 1.00 57.59 931 ILE A CA 1
ATOM 7461 C C . ILE A 1 931 ? -26.936 -19.410 83.622 1.00 57.59 931 ILE A C 1
ATOM 7463 O O . ILE A 1 931 ? -26.063 -19.653 84.457 1.00 57.59 931 ILE A O 1
ATOM 7467 N N . ASP A 1 932 ? -28.199 -19.824 83.765 1.00 63.88 932 ASP A N 1
ATOM 7468 C CA . ASP A 1 932 ? -28.569 -20.816 84.779 1.00 63.88 932 ASP A CA 1
ATOM 7469 C C . ASP A 1 932 ? -28.238 -22.215 84.250 1.00 63.88 932 ASP A C 1
ATOM 7471 O O . ASP A 1 932 ? -28.911 -22.760 83.377 1.00 63.88 932 ASP A O 1
ATOM 7475 N N . TRP A 1 933 ? -27.163 -22.795 84.779 1.00 62.03 933 TRP A N 1
ATOM 7476 C CA . TRP A 1 933 ? -26.661 -24.108 84.376 1.00 62.03 933 TRP A CA 1
ATOM 7477 C C . TRP A 1 933 ? -27.563 -25.277 84.812 1.00 62.03 933 TRP A C 1
ATOM 7479 O O . TRP A 1 933 ? -27.248 -26.425 84.497 1.00 62.03 933 TRP A O 1
ATOM 7489 N N . ASN A 1 934 ? -28.665 -25.007 85.523 1.00 60.84 934 ASN A N 1
ATOM 7490 C CA . ASN A 1 934 ? -29.650 -26.012 85.927 1.00 60.84 934 ASN A CA 1
ATOM 7491 C C . ASN A 1 934 ? -30.836 -26.139 84.953 1.00 60.84 934 ASN A C 1
ATOM 7493 O O . ASN A 1 934 ? -31.577 -27.120 85.043 1.00 60.84 934 ASN A O 1
ATOM 7497 N N . GLU A 1 935 ? -31.030 -25.200 84.017 1.00 53.91 935 GLU A N 1
ATOM 7498 C CA . GLU A 1 935 ? -32.048 -25.345 82.970 1.00 53.91 935 GLU A CA 1
ATOM 7499 C C . GLU A 1 935 ? -31.514 -26.204 81.813 1.00 53.91 935 GLU A C 1
ATOM 7501 O O . GLU A 1 935 ? -30.578 -25.840 81.098 1.00 53.91 935 GLU A O 1
ATOM 7506 N N . GLY A 1 936 ? -32.121 -27.380 81.627 1.00 54.56 936 GLY A N 1
ATOM 7507 C CA . GLY A 1 936 ? -31.839 -28.251 80.485 1.00 54.56 936 GLY A CA 1
ATOM 7508 C C . GLY A 1 936 ? -32.241 -27.607 79.147 1.00 54.56 936 GLY A C 1
ATOM 7509 O O . GLY A 1 936 ? -33.097 -26.721 79.118 1.00 54.56 936 GLY A O 1
ATOM 7510 N N . PRO A 1 937 ? -31.652 -28.046 78.018 1.00 49.19 937 PRO A N 1
ATOM 7511 C CA . PRO A 1 937 ? -31.930 -27.449 76.715 1.00 49.19 937 PRO A CA 1
ATOM 7512 C C . PRO A 1 937 ? -33.416 -27.585 76.337 1.00 49.19 937 PRO A C 1
ATOM 7514 O O . PRO A 1 937 ? -34.011 -28.641 76.577 1.00 49.19 937 PRO A O 1
ATOM 7517 N N . PRO A 1 938 ? -34.023 -26.557 75.712 1.00 49.06 938 PRO A N 1
ATOM 7518 C CA . PRO A 1 938 ? -35.417 -26.618 75.291 1.00 49.06 938 PRO A CA 1
ATOM 7519 C C . PRO A 1 938 ? -35.618 -27.706 74.220 1.00 49.06 938 PRO A C 1
ATOM 7521 O O . PRO A 1 938 ? -34.734 -27.905 73.378 1.00 49.06 938 PRO A O 1
ATOM 7524 N N . PRO A 1 939 ? -36.767 -28.407 74.219 1.00 43.16 939 PRO A N 1
ATOM 7525 C CA . PRO A 1 939 ? -37.035 -29.471 73.262 1.00 43.16 939 PRO A CA 1
ATOM 7526 C C . PRO A 1 939 ? -37.091 -28.918 71.834 1.00 43.16 939 PRO A C 1
ATOM 7528 O O . PRO A 1 939 ? -37.739 -27.911 71.551 1.00 43.16 939 PRO A O 1
ATOM 7531 N N . THR A 1 940 ? -36.409 -29.601 70.919 1.00 42.06 940 THR A N 1
ATOM 7532 C CA . THR A 1 940 ? -36.454 -29.308 69.487 1.00 42.06 940 THR A CA 1
ATOM 7533 C C . THR A 1 940 ? -37.697 -29.937 68.864 1.00 42.06 940 THR A C 1
ATOM 7535 O O . THR A 1 940 ? -37.688 -31.132 68.545 1.00 42.06 940 THR A O 1
ATOM 7538 N N . ASP A 1 941 ? -38.743 -29.137 68.654 1.00 36.53 941 ASP A N 1
ATOM 7539 C CA . ASP A 1 941 ? -39.921 -29.562 67.892 1.00 36.53 941 ASP A CA 1
ATOM 7540 C C . ASP A 1 941 ? -39.510 -30.025 66.490 1.00 36.53 941 ASP A C 1
ATOM 7542 O O . ASP A 1 941 ? -39.009 -29.262 65.660 1.00 36.53 941 ASP A O 1
ATOM 7546 N N . SER A 1 942 ? -39.708 -31.317 66.245 1.00 40.12 942 SER A N 1
ATOM 7547 C CA . SER A 1 942 ? -39.334 -32.007 65.015 1.00 40.12 942 SER A CA 1
ATOM 7548 C C . SER A 1 942 ? -40.524 -32.796 64.480 1.00 40.12 942 SER A C 1
ATOM 7550 O O . SER A 1 942 ? -40.508 -34.017 64.456 1.00 40.12 942 SER A O 1
ATOM 7552 N N . ASP A 1 943 ? -41.553 -32.079 64.019 1.00 32.72 943 ASP A N 1
ATOM 7553 C CA . ASP A 1 943 ? -42.653 -32.676 63.256 1.00 32.72 943 ASP A CA 1
ATOM 7554 C C . ASP A 1 943 ? -43.268 -31.685 62.251 1.00 32.72 943 ASP A C 1
ATOM 7556 O O . ASP A 1 943 ? -44.074 -30.817 62.582 1.00 32.72 943 ASP A O 1
ATOM 7560 N N . PHE A 1 944 ? -42.900 -31.841 60.976 1.00 34.66 944 PHE A N 1
ATOM 7561 C CA . PHE A 1 944 ? -43.631 -31.261 59.848 1.00 34.66 944 PHE A CA 1
ATOM 7562 C C . PHE A 1 944 ? -44.586 -32.324 59.292 1.00 34.66 944 PHE A C 1
ATOM 7564 O O . PHE A 1 944 ? -44.212 -33.094 58.405 1.00 34.66 944 PHE A O 1
ATOM 7571 N N . SER A 1 945 ? -45.836 -32.351 59.763 1.00 29.88 945 SER A N 1
ATOM 7572 C CA . SER A 1 945 ? -46.887 -33.152 59.125 1.00 29.88 945 SER A CA 1
ATOM 7573 C C . SER A 1 945 ? -48.224 -32.409 58.974 1.00 29.88 945 SER A C 1
ATOM 7575 O O . SER A 1 945 ? -48.752 -31.798 59.893 1.00 29.88 945 SER A O 1
ATOM 7577 N N . THR A 1 946 ? -48.746 -32.474 57.744 1.00 30.14 946 THR A N 1
ATOM 7578 C CA . THR A 1 946 ? -50.169 -32.421 57.342 1.00 30.14 946 THR A CA 1
ATOM 7579 C C . THR A 1 946 ? -51.122 -31.333 57.891 1.00 30.14 946 THR A C 1
ATOM 7581 O O . THR A 1 946 ? -51.607 -31.395 59.011 1.00 30.14 946 THR A O 1
ATOM 7584 N N . ASN A 1 947 ? -51.515 -30.433 56.973 1.00 25.36 947 ASN A N 1
ATOM 7585 C CA . ASN A 1 947 ? -52.831 -29.775 56.773 1.00 25.36 947 ASN A CA 1
ATOM 7586 C C . ASN A 1 947 ? -54.076 -30.357 57.511 1.00 25.36 947 ASN A C 1
ATOM 7588 O O . ASN A 1 947 ? -54.142 -31.571 57.686 1.00 25.36 947 ASN A O 1
ATOM 7592 N N . PRO A 1 948 ? -55.222 -29.624 57.564 1.00 48.34 948 PRO A N 1
ATOM 7593 C CA . PRO A 1 948 ? -55.428 -28.165 57.727 1.00 48.34 948 PRO A CA 1
ATOM 7594 C C . PRO A 1 948 ? -56.658 -27.804 58.623 1.00 48.34 948 PRO A C 1
ATOM 7596 O O . PRO A 1 948 ? -57.589 -28.597 58.708 1.00 48.34 948 PRO A O 1
ATOM 7599 N N . THR A 1 949 ? -56.788 -26.576 59.167 1.00 27.56 949 THR A N 1
ATOM 7600 C CA . THR A 1 949 ? -58.061 -25.779 59.144 1.00 27.56 949 THR A CA 1
ATOM 7601 C C . THR A 1 949 ? -57.998 -24.405 59.846 1.00 27.56 949 THR A C 1
ATOM 7603 O O . THR A 1 949 ? -57.469 -24.258 60.936 1.00 27.56 949 THR A O 1
ATOM 7606 N N . SER A 1 950 ? -58.628 -23.415 59.197 1.00 26.94 950 SER A N 1
ATOM 7607 C CA . SER A 1 950 ? -59.284 -22.199 59.729 1.00 26.94 950 SER A CA 1
ATOM 7608 C C . SER A 1 950 ? -58.720 -21.416 60.933 1.00 26.94 950 SER A C 1
ATOM 7610 O O . SER A 1 950 ? -58.907 -21.811 62.080 1.00 26.94 950 SER A O 1
ATOM 7612 N N . LEU A 1 951 ? -58.405 -20.136 60.688 1.00 24.75 951 LEU A N 1
ATOM 7613 C CA . LEU A 1 951 ? -59.117 -19.034 61.359 1.00 24.75 951 LEU A CA 1
ATOM 7614 C C . LEU A 1 951 ? -59.159 -17.774 60.474 1.00 24.75 951 LEU A C 1
ATOM 7616 O O . LEU A 1 951 ? -58.274 -17.534 59.658 1.00 24.75 951 LEU A O 1
ATOM 7620 N N . LYS A 1 952 ? -60.262 -17.023 60.569 1.00 27.38 952 LYS A N 1
ATOM 7621 C CA . LYS A 1 952 ? -60.621 -15.916 59.668 1.00 27.38 952 LYS A CA 1
ATOM 7622 C C . LYS A 1 952 ? -60.081 -14.582 60.186 1.00 27.38 952 LYS A C 1
ATOM 7624 O O . LYS A 1 952 ? -60.379 -14.228 61.321 1.00 27.38 952 LYS A O 1
ATOM 7629 N N . ILE A 1 953 ? -59.494 -13.771 59.308 1.00 28.48 953 ILE A N 1
ATOM 7630 C CA . ILE A 1 953 ? -59.611 -12.304 59.358 1.00 28.48 953 ILE A CA 1
ATOM 7631 C C . ILE A 1 953 ? -59.921 -11.857 57.929 1.00 28.48 953 ILE A C 1
ATOM 7633 O O . ILE A 1 953 ? -59.318 -12.364 56.986 1.00 28.48 953 ILE A O 1
ATOM 7637 N N . GLY A 1 954 ? -60.916 -10.991 57.748 1.00 23.52 954 GLY A N 1
ATOM 7638 C CA . GLY A 1 954 ? -61.409 -10.636 56.419 1.00 23.52 954 GLY A CA 1
ATOM 7639 C C . GLY A 1 954 ? -61.332 -9.148 56.125 1.00 23.52 954 GLY A C 1
ATOM 7640 O O . GLY A 1 954 ? -61.619 -8.335 56.998 1.00 23.52 954 GLY A O 1
ATOM 7641 N N . SER A 1 955 ? -61.093 -8.819 54.857 1.00 25.67 955 SER A N 1
ATOM 7642 C CA . SER A 1 955 ? -61.750 -7.693 54.190 1.00 25.67 955 SER A CA 1
ATOM 7643 C C . SER A 1 955 ? -61.653 -7.801 52.660 1.00 25.67 955 SER A C 1
ATOM 7645 O O . SER A 1 955 ? -60.675 -8.271 52.089 1.00 25.67 955 SER A O 1
ATOM 7647 N N . ARG A 1 956 ? -62.754 -7.385 52.027 1.00 25.20 956 ARG A N 1
ATOM 7648 C CA . ARG A 1 956 ? -62.978 -7.072 50.600 1.00 25.20 956 ARG A CA 1
ATOM 7649 C C . ARG A 1 956 ? -61.924 -6.076 50.059 1.00 25.20 956 ARG A C 1
ATOM 7651 O O . ARG A 1 956 ? -61.422 -5.300 50.862 1.00 25.20 956 ARG A O 1
ATOM 7658 N N . GLN A 1 957 ? -61.628 -5.918 48.758 1.00 24.92 957 GLN A N 1
ATOM 7659 C CA . GLN A 1 957 ? -62.010 -6.564 47.474 1.00 24.92 957 GLN A CA 1
ATOM 7660 C C . GLN A 1 957 ? -61.176 -5.887 46.337 1.00 24.92 957 GLN A C 1
ATOM 7662 O O . GLN A 1 957 ? -60.406 -4.979 46.645 1.00 24.92 957 GLN A O 1
ATOM 7667 N N . CYS A 1 958 ? -61.377 -6.259 45.060 1.00 23.61 958 CYS A N 1
ATOM 7668 C CA . CYS A 1 958 ? -60.715 -5.793 43.818 1.00 23.61 958 CYS A CA 1
ATOM 7669 C C . CYS A 1 958 ? -59.433 -6.587 43.488 1.00 23.61 958 CYS A C 1
ATOM 7671 O O . CYS A 1 958 ? -58.348 -6.242 43.942 1.00 23.61 958 CYS A O 1
ATOM 7673 N N . ASP A 1 959 ? -59.511 -7.783 42.897 1.00 25.06 959 ASP A N 1
ATOM 7674 C CA . ASP A 1 959 ? -59.942 -8.134 41.521 1.00 25.06 959 ASP A CA 1
ATOM 7675 C C . ASP A 1 959 ? -58.941 -7.718 40.426 1.00 25.06 959 ASP A C 1
ATOM 7677 O O . ASP A 1 959 ? -58.873 -6.548 40.061 1.00 25.06 959 ASP A O 1
ATOM 7681 N N . LEU A 1 960 ? -58.234 -8.702 39.840 1.00 26.19 960 LEU A N 1
ATOM 7682 C CA . LEU A 1 960 ? -58.406 -9.099 38.426 1.00 26.19 960 LEU A CA 1
ATOM 7683 C C . LEU A 1 960 ? -57.493 -10.282 38.007 1.00 26.19 960 LEU A C 1
ATOM 7685 O O . LEU A 1 960 ? -56.271 -10.197 38.034 1.00 26.19 960 LEU A O 1
ATOM 7689 N N . LEU A 1 961 ? -58.147 -11.344 37.519 1.00 26.61 961 LEU A N 1
ATOM 7690 C CA . LEU A 1 961 ? -57.687 -12.340 36.529 1.00 26.61 961 LEU A CA 1
ATOM 7691 C C . LEU A 1 961 ? -56.496 -13.277 36.840 1.00 26.61 961 LEU A C 1
ATOM 7693 O O . LEU A 1 961 ? -55.366 -13.106 36.392 1.00 26.61 961 LEU A O 1
ATOM 7697 N N . SER A 1 962 ? -56.854 -14.427 37.412 1.00 24.98 962 SER A N 1
ATOM 7698 C CA . SER A 1 962 ? -56.263 -15.740 37.105 1.00 24.98 962 SER A CA 1
ATOM 7699 C C . SER A 1 962 ? -56.493 -16.179 35.648 1.00 24.98 962 SER A C 1
ATOM 7701 O O . SER A 1 962 ? -57.541 -15.841 35.097 1.00 24.98 962 SER A O 1
ATOM 7703 N N . THR A 1 963 ? -55.673 -17.090 35.096 1.00 26.17 963 THR A N 1
ATOM 7704 C CA . THR A 1 963 ? -56.188 -18.254 34.319 1.00 26.17 963 THR A CA 1
ATOM 7705 C C . THR A 1 963 ? -55.141 -19.361 34.033 1.00 26.17 963 THR A C 1
ATOM 7707 O O . THR A 1 963 ? -54.082 -19.093 33.484 1.00 26.17 963 THR A O 1
ATOM 7710 N N . ILE A 1 964 ? -55.546 -20.617 34.300 1.00 26.61 964 ILE A N 1
ATOM 7711 C CA . ILE A 1 964 ? -55.243 -21.861 33.539 1.00 26.61 964 ILE A CA 1
ATOM 7712 C C . ILE A 1 964 ? -53.898 -22.610 33.790 1.00 26.61 964 ILE A C 1
ATOM 7714 O O . ILE A 1 964 ? -52.871 -22.391 33.157 1.00 26.61 964 ILE A O 1
ATOM 7718 N N . GLU A 1 965 ? -54.001 -23.617 34.671 1.00 24.12 965 GLU A N 1
ATOM 7719 C CA . GLU A 1 965 ? -53.332 -24.945 34.667 1.00 24.12 965 GLU A CA 1
ATOM 7720 C C . GLU A 1 965 ? -53.601 -25.749 33.350 1.00 24.12 965 GLU A C 1
ATOM 7722 O O . GLU A 1 965 ? -54.547 -25.356 32.667 1.00 24.12 965 GLU A O 1
ATOM 7727 N N . PRO A 1 966 ? -52.947 -26.904 32.982 1.00 38.78 966 PRO A N 1
ATOM 7728 C CA . PRO A 1 966 ? -52.611 -28.003 33.913 1.00 38.78 966 PRO A CA 1
ATOM 7729 C C . PRO A 1 966 ? -51.517 -29.066 33.567 1.00 38.78 966 PRO A C 1
ATOM 7731 O O . PRO A 1 966 ? -50.992 -29.172 32.463 1.00 38.78 966 PRO A O 1
ATOM 7734 N N . ARG A 1 967 ? -51.393 -30.004 34.527 1.00 24.12 967 ARG A N 1
ATOM 7735 C CA . ARG A 1 967 ? -51.233 -31.481 34.401 1.00 24.12 967 ARG A CA 1
ATOM 7736 C C . ARG A 1 967 ? -49.851 -32.162 34.489 1.00 24.12 967 ARG A C 1
ATOM 7738 O O . ARG A 1 967 ? -48.925 -31.954 33.718 1.00 24.12 967 ARG A O 1
ATOM 7745 N N . ILE A 1 968 ? -49.842 -33.107 35.433 1.00 26.12 968 ILE A N 1
ATOM 7746 C CA . ILE A 1 968 ? -48.811 -34.054 35.882 1.00 26.12 968 ILE A CA 1
ATOM 7747 C C . ILE A 1 968 ? -48.791 -35.324 35.007 1.00 26.12 968 ILE A C 1
ATOM 7749 O O . ILE A 1 968 ? -49.854 -35.750 34.548 1.00 26.12 968 ILE A O 1
ATOM 7753 N N . LYS A 1 969 ? -47.638 -36.012 34.907 1.00 24.69 969 LYS A N 1
ATOM 7754 C CA . LYS A 1 969 ? -47.555 -37.493 34.984 1.00 24.69 969 LYS A CA 1
ATOM 7755 C C . LYS A 1 969 ? -46.153 -37.992 35.378 1.00 24.69 969 LYS A C 1
ATOM 7757 O O . LYS A 1 969 ? -45.180 -37.254 35.280 1.00 24.69 969 LYS A O 1
ATOM 7762 N N . SER A 1 970 ? -46.095 -39.220 35.896 1.00 26.38 970 SER A N 1
ATOM 7763 C CA . SER A 1 970 ? -45.066 -39.731 36.820 1.00 26.38 970 SER A CA 1
ATOM 7764 C C . SER A 1 970 ? -44.551 -41.137 36.472 1.00 26.38 970 SER A C 1
ATOM 7766 O O . SER A 1 970 ? -45.374 -41.991 36.148 1.00 26.38 970 SER A O 1
ATOM 7768 N N . SER A 1 971 ? -43.249 -41.396 36.672 1.00 25.91 971 SER A N 1
ATOM 7769 C CA . SER A 1 971 ? -42.596 -42.719 36.884 1.00 25.91 971 SER A CA 1
ATOM 7770 C C . SER A 1 971 ? -41.062 -42.533 36.897 1.00 25.91 971 SER A C 1
ATOM 7772 O O . SER A 1 971 ? -40.586 -41.732 36.101 1.00 25.91 971 SER A O 1
ATOM 7774 N N . GLY A 1 972 ? -40.209 -43.212 37.676 1.00 24.22 972 GLY A N 1
ATOM 7775 C CA . GLY A 1 972 ? -40.406 -44.179 38.767 1.00 24.22 972 GLY A CA 1
ATOM 7776 C C . GLY A 1 972 ? -39.236 -45.189 38.848 1.00 24.22 972 GLY A C 1
ATOM 7777 O O . GLY A 1 972 ? -39.012 -45.873 37.859 1.00 24.22 972 GLY A O 1
ATOM 7778 N N . TYR A 1 973 ? -38.587 -45.325 40.024 1.00 24.67 973 TYR A N 1
ATOM 7779 C CA . TYR A 1 973 ? -37.662 -46.422 40.436 1.00 24.67 973 TYR A CA 1
ATOM 7780 C C . TYR A 1 973 ? -36.302 -46.559 39.675 1.00 24.67 973 TYR A C 1
ATOM 7782 O O . TYR A 1 973 ? -36.197 -46.120 38.539 1.00 24.67 973 TYR A O 1
ATOM 7790 N N . LEU A 1 974 ? -35.187 -47.102 40.215 1.00 24.39 974 LEU A N 1
ATOM 7791 C CA . LEU A 1 974 ? -34.876 -47.819 41.480 1.00 24.39 974 LEU A CA 1
ATOM 7792 C C . LEU A 1 974 ? -33.388 -47.605 41.926 1.00 24.39 974 LEU A C 1
ATOM 7794 O O . LEU A 1 974 ? -32.596 -47.011 41.202 1.00 24.39 974 LEU A O 1
ATOM 7798 N N . SER A 1 975 ? -33.044 -48.100 43.125 1.00 23.36 975 SER A N 1
ATOM 7799 C CA . SER A 1 975 ? -31.740 -48.142 43.847 1.00 23.36 975 SER A CA 1
ATOM 7800 C C . SER A 1 975 ? -30.625 -48.978 43.158 1.00 23.36 975 SER A C 1
ATOM 7802 O O . SER A 1 975 ? -30.919 -49.599 42.145 1.00 23.36 975 SER A O 1
ATOM 7804 N N . SER A 1 976 ? -29.360 -49.150 43.600 1.00 23.62 976 SER A N 1
ATOM 7805 C CA . SER A 1 976 ? -28.508 -48.871 44.804 1.00 23.62 976 SER A CA 1
ATOM 7806 C C . SER A 1 976 ? -27.009 -48.864 44.339 1.00 23.62 976 SER A C 1
ATOM 7808 O O . SER A 1 976 ? -26.788 -49.090 43.156 1.00 23.62 976 SER A O 1
ATOM 7810 N N . SER A 1 977 ? -25.910 -48.660 45.094 1.00 24.02 977 SER A N 1
ATOM 7811 C CA . SER A 1 977 ? -25.556 -48.829 46.527 1.00 24.02 977 SER A CA 1
ATOM 7812 C C . SER A 1 977 ? -24.299 -48.008 46.939 1.00 24.02 977 SER A C 1
ATOM 7814 O O . SER A 1 977 ? -23.614 -47.448 46.090 1.00 24.02 977 SER A O 1
ATOM 7816 N N . TYR A 1 978 ? -24.006 -47.954 48.248 1.00 24.06 978 TYR A N 1
ATOM 7817 C CA . TYR A 1 978 ? -23.026 -47.088 48.946 1.00 24.06 978 TYR A CA 1
ATOM 7818 C C . TYR A 1 978 ? -21.555 -47.569 48.959 1.00 24.06 978 TYR A C 1
ATOM 7820 O O . TYR A 1 978 ? -21.315 -48.770 49.058 1.00 24.06 978 TYR A O 1
ATOM 7828 N N . HIS A 1 979 ? -20.590 -46.630 48.993 1.00 24.52 979 HIS A N 1
ATOM 7829 C CA . HIS A 1 979 ? -19.872 -46.214 50.227 1.00 24.52 979 HIS A CA 1
ATOM 7830 C C . HIS A 1 979 ? -18.909 -45.015 49.984 1.00 24.52 979 HIS A C 1
ATOM 7832 O O . HIS A 1 979 ? -18.032 -45.095 49.132 1.00 24.52 979 HIS A O 1
ATOM 7838 N N . ASP A 1 980 ? -19.147 -43.909 50.713 1.00 24.89 980 ASP A N 1
ATOM 7839 C CA . ASP A 1 980 ? -18.247 -43.184 51.652 1.00 24.89 980 ASP A CA 1
ATOM 7840 C C . ASP A 1 980 ? -16.763 -42.913 51.311 1.00 24.89 980 ASP A C 1
ATOM 7842 O O . ASP A 1 980 ? -16.061 -43.792 50.833 1.00 24.89 980 ASP A O 1
ATOM 7846 N N . HIS A 1 981 ? -16.136 -41.760 51.610 1.00 25.83 981 HIS A N 1
ATOM 7847 C CA . HIS A 1 981 ? -16.483 -40.426 52.176 1.00 25.83 981 HIS A CA 1
ATOM 7848 C C . HIS A 1 981 ? -15.507 -39.397 51.498 1.00 25.83 981 HIS A C 1
ATOM 7850 O O . HIS A 1 981 ? -14.555 -39.830 50.857 1.00 25.83 981 HIS A O 1
ATOM 7856 N N . SER A 1 982 ? -15.589 -38.056 51.548 1.00 24.86 982 SER A N 1
ATOM 7857 C CA . SER A 1 982 ? -16.106 -37.101 52.549 1.00 24.86 982 SER A CA 1
ATOM 7858 C C . SER A 1 982 ? -16.516 -35.734 51.931 1.00 24.86 982 SER A C 1
ATOM 7860 O O . SER A 1 982 ? -16.166 -35.404 50.801 1.00 24.86 982 SER A O 1
ATOM 7862 N N . HIS A 1 983 ? -17.289 -34.937 52.684 1.00 25.97 983 HIS A N 1
ATOM 7863 C CA . HIS A 1 983 ? -17.929 -33.664 52.277 1.00 25.97 983 HIS A CA 1
ATOM 7864 C C . HIS A 1 983 ? -16.992 -32.430 52.387 1.00 25.97 983 HIS A C 1
ATOM 7866 O O . HIS A 1 983 ? -16.058 -32.439 53.180 1.00 25.97 983 HIS A O 1
ATOM 7872 N N . TYR A 1 984 ? -17.176 -31.340 51.621 1.00 24.39 984 TYR A N 1
ATOM 7873 C CA . TYR A 1 984 ? -18.216 -30.309 51.831 1.00 24.39 984 TYR A CA 1
ATOM 7874 C C . TYR A 1 984 ? -18.617 -29.567 50.538 1.00 24.39 984 TYR A C 1
ATOM 7876 O O . TYR A 1 984 ? -17.763 -29.082 49.801 1.00 24.39 984 TYR A O 1
ATOM 7884 N N . SER A 1 985 ? -19.924 -29.384 50.312 1.00 24.06 985 SER A N 1
ATOM 7885 C CA . SER A 1 985 ? -20.475 -28.561 49.219 1.00 24.06 985 SER A CA 1
ATOM 7886 C C . SER A 1 985 ? -21.832 -27.962 49.599 1.00 24.06 985 SER A C 1
ATOM 7888 O O . SER A 1 985 ? -22.705 -28.692 50.072 1.00 24.06 985 SER A O 1
ATOM 7890 N N . ALA A 1 986 ? -22.044 -26.670 49.342 1.00 25.39 986 ALA A N 1
ATOM 7891 C CA . ALA A 1 986 ? -23.326 -26.006 49.571 1.00 25.39 986 ALA A CA 1
ATOM 7892 C C . ALA A 1 986 ? -24.216 -26.010 48.309 1.00 25.39 986 ALA A C 1
ATOM 7894 O O . ALA A 1 986 ? -23.848 -25.475 47.266 1.00 25.39 986 ALA A O 1
ATOM 7895 N N . LEU A 1 987 ? -25.416 -26.581 48.439 1.00 24.34 987 LEU A N 1
ATOM 7896 C CA . LEU A 1 987 ? -26.603 -26.270 47.624 1.00 24.34 987 LEU A CA 1
ATOM 7897 C C . LEU A 1 987 ? -27.140 -24.884 48.071 1.00 24.34 987 LEU A C 1
ATOM 7899 O O . LEU A 1 987 ? -26.825 -24.450 49.172 1.00 24.34 987 LEU A O 1
ATOM 7903 N N . GLN A 1 988 ? -27.963 -24.112 47.359 1.00 25.55 988 GLN A N 1
ATOM 7904 C CA . GLN A 1 988 ? -28.736 -24.263 46.114 1.00 25.55 988 GLN A CA 1
ATOM 7905 C C . GLN A 1 988 ? -28.887 -22.825 45.512 1.00 25.55 988 GLN A C 1
ATOM 7907 O O . GLN A 1 988 ? -28.564 -21.855 46.189 1.00 25.55 988 GLN A O 1
ATOM 7912 N N . SER A 1 989 ? -29.377 -22.543 44.299 1.00 24.39 989 SER A N 1
ATOM 7913 C CA . SER A 1 989 ? -30.073 -23.351 43.288 1.00 24.39 989 SER A CA 1
ATOM 7914 C C . SER A 1 989 ? -29.884 -22.772 41.872 1.00 24.39 989 SER A C 1
ATOM 7916 O O . SER A 1 989 ? -29.318 -21.696 41.696 1.00 24.39 989 SER A O 1
ATOM 7918 N N . GLN A 1 990 ? -30.415 -23.463 40.861 1.00 24.84 990 GLN A N 1
ATOM 7919 C CA . GLN A 1 990 ? -30.624 -22.944 39.506 1.00 24.84 990 GLN A CA 1
ATOM 7920 C C . GLN A 1 990 ? -32.123 -22.877 39.194 1.00 24.84 990 GLN A C 1
ATOM 7922 O O . GLN A 1 990 ? -32.824 -23.867 39.394 1.00 24.84 990 GLN A O 1
ATOM 7927 N N . LYS A 1 991 ? -32.589 -21.764 38.610 1.00 23.12 991 LYS A N 1
ATOM 7928 C CA . LYS A 1 991 ? -33.772 -21.692 37.726 1.00 23.12 991 LYS A CA 1
ATOM 7929 C C . LYS A 1 991 ? -33.810 -20.334 37.009 1.00 23.12 991 LYS A C 1
ATOM 7931 O O . LYS A 1 991 ? -34.218 -19.355 37.621 1.00 23.12 991 LYS A O 1
ATOM 7936 N N . CYS A 1 992 ? -33.427 -20.288 35.726 1.00 23.75 992 CYS A N 1
ATOM 7937 C CA . CYS A 1 992 ? -34.174 -19.587 34.661 1.00 23.75 992 CYS A CA 1
ATOM 7938 C C . CYS A 1 992 ? -33.510 -19.666 33.268 1.00 23.75 992 CYS A C 1
ATOM 7940 O O . CYS A 1 992 ? -32.299 -19.546 33.119 1.00 23.75 992 CYS A O 1
ATOM 7942 N N . SER A 1 993 ? -34.376 -19.798 32.256 1.00 24.66 993 SER A N 1
ATOM 7943 C CA . SER A 1 993 ? -34.216 -19.356 30.857 1.00 24.66 993 SER A CA 1
ATOM 7944 C C . SER A 1 993 ? -32.950 -19.745 30.069 1.00 24.66 993 SER A C 1
ATOM 7946 O O . SER A 1 993 ? -32.042 -18.940 29.878 1.00 24.66 993 SER A O 1
ATOM 7948 N N . HIS A 1 994 ? -33.004 -20.908 29.414 1.00 23.34 994 HIS A N 1
ATOM 7949 C CA . HIS A 1 994 ? -32.560 -21.008 28.018 1.00 23.34 994 HIS A CA 1
ATOM 7950 C C . HIS A 1 994 ? -33.744 -20.652 27.105 1.00 23.34 994 HIS A C 1
ATOM 7952 O O . HIS A 1 994 ? -34.770 -21.325 27.150 1.00 23.34 994 HIS A O 1
ATOM 7958 N N . PHE A 1 995 ? -33.600 -19.623 26.267 1.00 23.80 995 PHE A N 1
ATOM 7959 C CA . PHE A 1 995 ? -34.528 -19.329 25.169 1.00 23.80 995 PHE A CA 1
ATOM 7960 C C . PHE A 1 995 ? -33.733 -19.222 23.865 1.00 23.80 995 PHE A C 1
ATOM 7962 O O . PHE A 1 995 ? -33.119 -18.199 23.563 1.00 23.80 995 PHE A O 1
ATOM 7969 N N . THR A 1 996 ? -33.720 -20.306 23.092 1.00 24.91 996 THR A N 1
ATOM 7970 C CA . THR A 1 996 ? -33.087 -20.348 21.771 1.00 24.91 996 THR A CA 1
ATOM 7971 C C . THR A 1 996 ? -34.097 -19.882 20.728 1.00 24.91 996 THR A C 1
ATOM 7973 O O . THR A 1 996 ? -34.986 -20.638 20.343 1.00 24.91 996 THR A O 1
ATOM 7976 N N . LEU A 1 997 ? -33.977 -18.635 20.264 1.00 23.78 997 LEU A N 1
ATOM 7977 C CA . LEU A 1 997 ? -34.825 -18.133 19.183 1.00 23.78 997 LEU A CA 1
ATOM 7978 C C . LEU A 1 997 ? -34.274 -18.600 17.830 1.00 23.78 997 LEU A C 1
ATOM 7980 O O . LEU A 1 997 ? -33.202 -18.174 17.399 1.00 23.78 997 LEU A O 1
ATOM 7984 N N . LEU A 1 998 ? -35.017 -19.471 17.156 1.00 23.47 998 LEU A N 1
ATOM 7985 C CA . LEU A 1 998 ? -34.661 -20.014 15.851 1.00 23.47 998 LEU A CA 1
ATOM 7986 C C . LEU A 1 998 ? -35.914 -19.951 14.978 1.00 23.47 998 LEU A C 1
ATOM 7988 O O . LEU A 1 998 ? -36.826 -20.728 15.218 1.00 23.47 998 LEU A O 1
ATOM 7992 N N . TRP A 1 999 ? -35.968 -19.018 14.017 1.00 21.86 999 TRP A N 1
ATOM 7993 C CA . TRP A 1 999 ? -36.683 -19.162 12.734 1.00 21.86 999 TRP A CA 1
ATOM 7994 C C . TRP A 1 999 ? -36.563 -17.918 11.839 1.00 21.86 999 TRP A C 1
ATOM 7996 O O . TRP A 1 999 ? -36.882 -16.813 12.266 1.00 21.86 999 TRP A O 1
ATOM 8006 N N . PHE A 1 1000 ? -36.174 -18.132 10.576 1.00 21.22 1000 PHE A N 1
ATOM 8007 C CA . PHE A 1 1000 ? -36.818 -17.535 9.393 1.00 21.22 1000 PHE A CA 1
ATOM 8008 C C . PHE A 1 1000 ? -36.264 -18.184 8.109 1.00 21.22 1000 PHE A C 1
ATOM 8010 O O . PHE A 1 1000 ? -35.300 -17.703 7.519 1.00 21.22 1000 PHE A O 1
ATOM 8017 N N . ILE A 1 1001 ? -36.896 -19.270 7.651 1.00 24.27 1001 ILE A N 1
ATOM 8018 C CA . ILE A 1 1001 ? -36.957 -19.630 6.223 1.00 24.27 1001 ILE A CA 1
ATOM 8019 C C . ILE A 1 1001 ? -38.410 -20.010 5.927 1.00 24.27 1001 ILE A C 1
ATOM 8021 O O . ILE A 1 1001 ? -39.033 -20.762 6.671 1.00 24.27 1001 ILE A O 1
ATOM 8025 N N . THR A 1 1002 ? -38.965 -19.425 4.871 1.00 24.98 1002 THR A N 1
ATOM 8026 C CA . THR A 1 1002 ? -40.381 -19.510 4.509 1.00 24.98 1002 THR A CA 1
ATOM 8027 C C . THR A 1 1002 ? -40.738 -20.802 3.775 1.00 24.98 1002 THR A C 1
ATOM 8029 O O . THR A 1 1002 ? -39.976 -21.322 2.964 1.00 24.98 1002 THR A O 1
ATOM 8032 N N . CYS A 1 1003 ? -41.956 -21.287 4.018 1.00 21.09 1003 CYS A N 1
ATOM 8033 C CA . CYS A 1 1003 ? -42.567 -22.370 3.250 1.00 21.09 1003 CYS A CA 1
ATOM 8034 C C . CYS A 1 1003 ? -43.042 -21.891 1.866 1.00 21.09 1003 CYS A C 1
ATOM 8036 O O . CYS A 1 1003 ? -43.531 -20.770 1.721 1.00 21.09 1003 CYS A O 1
ATOM 8038 N N . SER A 1 1004 ? -43.009 -22.775 0.865 1.00 23.88 1004 SER A N 1
ATOM 8039 C CA . SER A 1 1004 ? -43.805 -22.640 -0.365 1.00 23.88 1004 SER A CA 1
ATOM 8040 C C . SER A 1 1004 ? -44.217 -24.010 -0.920 1.00 23.88 1004 SER A C 1
ATOM 8042 O O . SER A 1 1004 ? -43.424 -24.719 -1.520 1.00 23.88 1004 SER A O 1
ATOM 8044 N N . ARG A 1 1005 ? -45.486 -24.338 -0.637 1.00 24.28 1005 ARG A N 1
ATOM 8045 C CA . ARG A 1 1005 ? -46.460 -25.229 -1.307 1.00 24.28 1005 ARG A CA 1
ATOM 8046 C C . ARG A 1 1005 ? -46.004 -26.297 -2.329 1.00 24.28 1005 ARG A C 1
ATOM 8048 O O . ARG A 1 1005 ? -45.513 -25.948 -3.390 1.00 24.28 1005 ARG A O 1
ATOM 8055 N N . HIS A 1 1006 ? -46.525 -27.515 -2.089 1.00 24.62 1006 HIS A N 1
ATOM 8056 C CA . HIS A 1 1006 ? -46.991 -28.538 -3.061 1.00 24.62 1006 HIS A CA 1
ATOM 8057 C C . HIS A 1 1006 ? -45.932 -29.172 -4.012 1.00 24.62 1006 HIS A C 1
ATOM 8059 O O . HIS A 1 1006 ? -44.975 -28.531 -4.405 1.00 24.62 1006 HIS A O 1
ATOM 8065 N N . SER A 1 1007 ? -46.021 -30.443 -4.440 1.00 23.83 1007 SER A N 1
ATOM 8066 C CA . SER A 1 1007 ? -47.085 -31.464 -4.324 1.00 23.83 1007 SER A CA 1
ATOM 8067 C C . SER A 1 1007 ? -46.515 -32.904 -4.359 1.00 23.83 1007 SER A C 1
ATOM 8069 O O . SER A 1 1007 ? -45.401 -33.087 -4.828 1.00 23.83 1007 SER A O 1
ATOM 8071 N N . GLN A 1 1008 ? -47.320 -33.896 -3.942 1.00 25.16 1008 GLN A N 1
ATOM 8072 C CA . GLN A 1 1008 ? -47.367 -35.293 -4.442 1.00 25.16 1008 GLN A CA 1
ATOM 8073 C C . GLN A 1 1008 ? -46.049 -36.036 -4.802 1.00 25.16 1008 GLN A C 1
ATOM 8075 O O . GLN A 1 1008 ? -45.497 -35.811 -5.874 1.00 25.16 1008 GLN A O 1
ATOM 8080 N N . ARG A 1 1009 ? -45.697 -37.125 -4.093 1.00 25.39 1009 ARG A N 1
ATOM 8081 C CA . ARG A 1 1009 ? -46.177 -38.515 -4.331 1.00 25.39 1009 ARG A CA 1
ATOM 8082 C C . ARG A 1 1009 ? -45.501 -39.537 -3.397 1.00 25.39 1009 ARG A C 1
ATOM 8084 O O . ARG A 1 1009 ? -44.425 -39.305 -2.866 1.00 25.39 1009 ARG A O 1
ATOM 8091 N N . SER A 1 1010 ? -46.180 -40.666 -3.222 1.00 23.75 1010 SER A N 1
ATOM 8092 C CA . SER A 1 1010 ? -45.795 -41.868 -2.469 1.00 23.75 1010 SER A CA 1
ATOM 8093 C C . SER A 1 1010 ? -44.599 -42.637 -3.054 1.00 23.75 1010 SER A C 1
ATOM 8095 O O . SER A 1 1010 ? -44.579 -42.840 -4.267 1.00 23.75 1010 SER A O 1
ATOM 8097 N N . MET A 1 1011 ? -43.742 -43.227 -2.209 1.00 25.70 1011 MET A N 1
ATOM 8098 C CA . MET A 1 1011 ? -43.807 -44.671 -1.883 1.00 25.70 1011 MET A CA 1
ATOM 8099 C C . MET A 1 1011 ? -42.824 -45.088 -0.765 1.00 25.70 1011 MET A C 1
ATOM 8101 O O . MET A 1 1011 ? -41.749 -44.519 -0.613 1.00 25.70 1011 MET A O 1
ATOM 8105 N N . ASP A 1 1012 ? -43.264 -46.086 0.003 1.00 27.88 1012 ASP A N 1
ATOM 8106 C CA . ASP A 1 1012 ? -42.580 -46.889 1.036 1.00 27.88 1012 ASP A CA 1
ATOM 8107 C C . ASP A 1 1012 ? -41.544 -47.888 0.438 1.00 27.88 1012 ASP A C 1
ATOM 8109 O O . ASP A 1 1012 ? -41.515 -48.027 -0.789 1.00 27.88 1012 ASP A O 1
ATOM 8113 N N . PRO A 1 1013 ? -40.825 -48.738 1.220 1.00 45.88 1013 PRO A N 1
ATOM 8114 C CA . PRO A 1 1013 ? -40.336 -48.596 2.610 1.00 45.88 1013 PRO A CA 1
ATOM 8115 C C . PRO A 1 1013 ? -38.902 -49.179 2.860 1.00 45.88 1013 PRO A C 1
ATOM 8117 O O . PRO A 1 1013 ? -38.292 -49.807 1.994 1.00 45.88 1013 PRO A O 1
ATOM 8120 N N . SER A 1 1014 ? -38.484 -49.179 4.141 1.00 27.05 1014 SER A N 1
ATOM 8121 C CA . SER A 1 1014 ? -37.683 -50.254 4.802 1.00 27.05 1014 SER A CA 1
ATOM 8122 C C . SER A 1 1014 ? -36.121 -50.145 4.787 1.00 27.05 1014 SER A C 1
ATOM 8124 O O . SER A 1 1014 ? -35.592 -49.249 4.132 1.00 27.05 1014 SER A O 1
ATOM 8126 N N . PRO A 1 1015 ? -35.373 -50.885 5.653 1.00 46.50 1015 PRO A N 1
ATOM 8127 C CA . PRO A 1 1015 ? -34.680 -50.220 6.772 1.00 46.50 1015 PRO A CA 1
ATOM 8128 C C . PRO A 1 1015 ? -33.250 -50.760 7.077 1.00 46.50 1015 PRO A C 1
ATOM 8130 O O . PRO A 1 1015 ? -32.657 -51.486 6.281 1.00 46.50 1015 PRO A O 1
ATOM 8133 N N . ASN A 1 1016 ? -32.759 -50.479 8.297 1.00 26.31 1016 ASN A N 1
ATOM 8134 C CA . ASN A 1 1016 ? -31.442 -50.799 8.885 1.00 26.31 1016 ASN A CA 1
ATOM 8135 C C . ASN A 1 1016 ? -30.330 -49.806 8.471 1.00 26.31 1016 ASN A C 1
ATOM 8137 O O . ASN A 1 1016 ? -30.213 -49.461 7.301 1.00 26.31 1016 ASN A O 1
ATOM 8141 N N . ARG A 1 1017 ? -29.480 -49.314 9.380 1.00 29.84 1017 ARG A N 1
ATOM 8142 C CA . ARG A 1 1017 ? -29.147 -49.786 10.738 1.00 29.84 1017 ARG A CA 1
ATOM 8143 C C . ARG A 1 1017 ? -28.794 -48.615 11.659 1.00 29.84 1017 ARG A C 1
ATOM 8145 O O . ARG A 1 1017 ? -28.339 -47.588 11.112 1.00 29.84 1017 ARG A O 1
#